Protein 7TKV (pdb70)

Sequence (1232 aa):
PDSNRLAGEPSAYLRQHANNPVHWQPWGRKALDAAKELDRPILLSIGYAACHWCHVAHESFEDDDVAAVNAFFINVKVDREERPDIDQIYAALGAGQQGGWPLTFLRPDGKPFWGGTYIPRGFVDILHAVNNLWHRDKDKINHNAEAVFDHHLEGRLAAQSQPLQNEISRFDDLANRIGSLIDPQRGGIEGVPKFPNAPFDTLWLSWLYRHNETHRDNFLLSLKTLQGGIYDHLGGGLCRYSTDAEWLVPHFEKLYDNAQFIRHANYAFAETGDDLFRIRIEETVDWLIREQLPDGCFASSLDADSEGEEGKFYVWTEDEIDAVLGTDAEVFKTFYAVTPGGNWEGKNILNRLHAAAETPTPPPLVEAARRKLLAHRETRIRPGRDDKALTDWNGLAIRALAEAGRSFARTDWLEHAVQAYQSIGSSFQDGRIAHCREGAFLYPALATDYAAINAALALYEATGEFAYIDDARRKFKRALDGSHRDSAGNYRLSALGADDVILHAYGDYDEAIPSATSQIIEALTRLFLATGDSALYEENEKLIEQALGRALAQQYGQIGILNACRFAGEPLSLLIAATDRTDELVSIANRTPDPRRLDKFVLVEPEHPAAWFCKGHHVCCLPPVDTGEALRSLLPDSNRLAGEPSAYLRQHANNPVHWQPWGRKALDAAKELDRPILLSIGYAACHWCHVAHESFEDDDVAAVNAFFINVKVDREERPDIDQIYAALGAGQQGGWPLTFLRPDGKPFWGGTYIPGFVDILHAVNNLWHRDKDKINHNAEAVFDHLEGRLAAQSQPLQNEISRFDDLANRIGSLIDPQRGGIEGVPKFPNAPFDTLWLSWLYRHNETHRDNFLLSLKTLQGGIYDHLGGGLCRYSTDAEWLVPHFEKLYDNAQFIRHANYAFAETGDDLFRIRIEETVDWLIREQLPDGCFASSLDADSEGEEGKFYVWTEDEIDAVLGTDAEVFKTFYAVTPGGNWEGKNILNRLHAAAETPTPPPLVEAARRKLLAHRETRIRPGRDDKALTDDWNGLAIRALAEAGRSFARTDWLEHAVQAYQSIGSSFQDGRIAHCREGAFLYPALATDYAAINAALALYEATGEFAYIDDARKFKRALDGSHRDSAGNYRLSALGADDVILHAYGDYDEAIPSATSQIIEALTRLFLATGDSALYEENEKLIEQALGRALAQQYGQIGILNACRFAGEPLSLLIAATDRTDELVSIANRTPDPRRLDKFVLV

Organism: Brucella abortus (strain 2308) (NCBI:txid359391)

Nearest PDB structures (foldseek):
  7tkv-assembly1_A  TM=1.001E+00  e=0.000E+00  Brucella abortus 2308
  7tkv-assembly1_B  TM=9.944E-01  e=1.250E-90  Brucella abortus 2308
  3ira-assembly1_A  TM=9.462E-01  e=3.460E-11  Methanosarcina mazei Go1
  4v1r-assembly1_A  TM=5.811E-01  e=6.279E-04  Bacteroides thetaiotaomicron VPI-5482
  4mu9-assembly2_B  TM=5.830E-01  e=7.925E-04  Bacteroides thetaiotaomicron VPI-5482

Structure (mmCIF, N/CA/C/O backbone):
data_7TKV
#
_entry.id   7TKV
#
_cell.length_a   94.201
_cell.length_b   94.201
_cell.length_c   327.726
_cell.angle_alpha   90.000
_cell.angle_beta   90.000
_cell.angle_gamma   90.000
#
_symmetry.space_group_name_H-M   'P 43 21 2'
#
loop_
_entity.id
_entity.type
_entity.pdbx_description
1 polymer 'Thioredox_DsbH domain-containing protein'
2 non-polymer GLYCEROL
3 non-polymer 'PHOSPHATE ION'
4 non-polymer 'CHLORIDE ION'
5 water water
#
loop_
_atom_site.group_PDB
_atom_site.id
_atom_site.type_symbol
_atom_site.label_atom_id
_atom_site.label_alt_id
_atom_site.label_comp_id
_atom_site.label_asym_id
_atom_site.label_entity_id
_atom_site.label_seq_id
_atom_site.pdbx_PDB_ins_code
_atom_site.Cartn_x
_atom_site.Cartn_y
_atom_site.Cartn_z
_atom_site.occupancy
_atom_site.B_iso_or_equiv
_atom_site.auth_seq_id
_atom_site.auth_comp_id
_atom_site.auth_asym_id
_atom_site.auth_atom_id
_atom_site.pdbx_PDB_model_num
ATOM 1 N N . PRO A 1 6 ? 64.09381 12.37719 130.82260 1.000 98.71259 3 PRO A N 1
ATOM 2 C CA . PRO A 1 6 ? 63.74226 13.62377 130.13531 1.000 95.06638 3 PRO A CA 1
ATOM 3 C C . PRO A 1 6 ? 64.34403 13.70574 128.73647 1.000 99.39410 3 PRO A C 1
ATOM 4 O O . PRO A 1 6 ? 64.29835 14.76123 128.10392 1.000 97.84669 3 PRO A O 1
ATOM 8 N N . ASP A 1 7 ? 64.90348 12.59222 128.26262 1.000 104.55948 4 ASP A N 1
ATOM 9 C CA . ASP A 1 7 ? 65.54931 12.53923 126.95699 1.000 100.72499 4 ASP A CA 1
ATOM 10 C C . ASP A 1 7 ? 64.91087 11.51636 126.02661 1.000 100.12687 4 ASP A C 1
ATOM 11 O O . ASP A 1 7 ? 65.49469 11.19500 124.98428 1.000 97.05721 4 ASP A O 1
ATOM 16 N N . SER A 1 8 ? 63.73463 10.99478 126.37108 1.000 93.24051 5 SER A N 1
ATOM 17 C CA . SER A 1 8 ? 63.06551 9.98501 125.56466 1.000 87.92069 5 SER A CA 1
ATOM 18 C C . SER A 1 8 ? 61.57262 10.28762 125.52829 1.000 83.05624 5 SER A C 1
ATOM 19 O O . SER A 1 8 ? 61.09651 11.25583 126.12944 1.000 79.03716 5 SER A O 1
ATOM 22 N N . ASN A 1 9 ? 60.83065 9.44910 124.80844 1.000 79.70061 6 ASN A N 1
ATOM 23 C CA . ASN A 1 9 ? 59.38894 9.61171 124.63441 1.000 74.50366 6 ASN A CA 1
ATOM 24 C C . ASN A 1 9 ? 58.69060 8.69149 125.63029 1.000 78.08939 6 ASN A C 1
ATOM 25 O O . ASN A 1 9 ? 58.51903 7.49675 125.37533 1.000 82.32023 6 ASN A O 1
ATOM 30 N N . ARG A 1 10 ? 58.28480 9.25500 126.76822 1.000 78.81305 7 ARG A N 1
ATOM 31 C CA . ARG A 1 10 ? 57.64776 8.50033 127.83778 1.000 79.10598 7 ARG A CA 1
ATOM 32 C C . ARG A 1 10 ? 56.12751 8.48009 127.72060 1.000 77.43660 7 ARG A C 1
ATOM 33 O O . ARG A 1 10 ? 55.44369 8.19724 128.71157 1.000 76.01352 7 ARG A O 1
ATOM 41 N N . LEU A 1 11 ? 55.58324 8.77319 126.53753 1.000 71.77536 8 LEU A N 1
ATOM 42 C CA . LEU A 1 11 ? 54.13584 8.84545 126.37925 1.000 69.11206 8 LEU A CA 1
ATOM 43 C C . LEU A 1 11 ? 53.47737 7.47352 126.33527 1.000 67.99100 8 LEU A C 1
ATOM 44 O O . LEU A 1 11 ? 52.26310 7.37797 126.54483 1.000 65.70575 8 LEU A O 1
ATOM 49 N N . ALA A 1 12 ? 54.24249 6.41804 126.07166 1.000 71.16758 9 ALA A N 1
ATOM 50 C CA . ALA A 1 12 ? 53.68493 5.07588 126.04940 1.000 67.74774 9 ALA A CA 1
ATOM 51 C C . ALA A 1 12 ? 53.22169 4.66256 127.44394 1.000 68.56341 9 ALA A C 1
ATOM 52 O O . ALA A 1 12 ? 53.67071 5.19415 128.46340 1.000 73.15926 9 ALA A O 1
ATOM 54 N N . GLY A 1 13 ? 52.30386 3.69622 127.47693 1.000 62.25566 10 GLY A N 1
ATOM 55 C CA . GLY A 1 13 ? 51.72164 3.23070 128.71615 1.000 63.87557 10 GLY A CA 1
ATOM 56 C C . GLY A 1 13 ? 50.73676 4.17511 129.36885 1.000 68.62932 10 GLY A C 1
ATOM 57 O O . GLY A 1 13 ? 50.13454 3.80349 130.38318 1.000 66.92264 10 GLY A O 1
ATOM 58 N N . GLU A 1 14 ? 50.54184 5.37494 128.82947 1.000 66.96777 11 GLU A N 1
ATOM 59 C CA . GLU A 1 14 ? 49.60227 6.30789 129.43105 1.000 64.33052 11 GLU A CA 1
ATOM 60 C C . GLU A 1 14 ? 48.16962 5.85623 129.14735 1.000 63.11075 11 GLU A C 1
ATOM 61 O O . GLU A 1 14 ? 47.89618 5.30251 128.07888 1.000 61.64446 11 GLU A O 1
ATO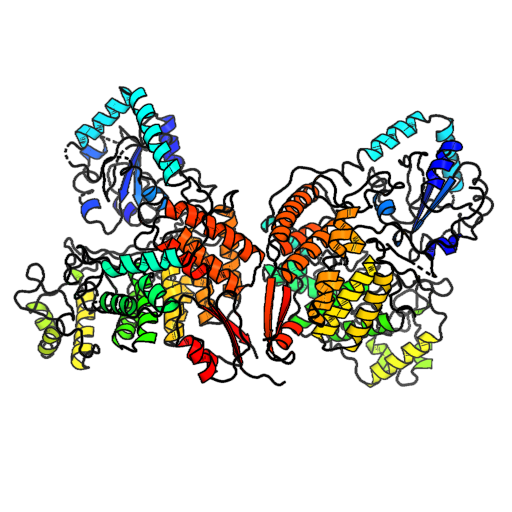M 67 N N . PRO A 1 15 ? 47.23221 6.07064 130.08033 1.000 66.59941 12 PRO A N 1
ATOM 68 C CA . PRO A 1 15 ? 45.86029 5.58718 129.85899 1.000 63.00429 12 PRO A CA 1
ATOM 69 C C . PRO A 1 15 ? 45.11960 6.36617 128.78428 1.000 61.73440 12 PRO A C 1
ATOM 70 O O . PRO A 1 15 ? 44.04611 6.91434 129.04904 1.000 61.83552 12 PRO A O 1
ATOM 74 N N . SER A 1 16 ? 45.66688 6.41527 127.57105 1.000 60.72431 13 SER A N 1
ATOM 75 C CA . SER A 1 16 ? 45.05532 7.18309 126.49570 1.000 59.07604 13 SER A CA 1
ATOM 76 C C . SER A 1 16 ? 45.56279 6.66577 125.15949 1.000 58.64312 13 SER A C 1
ATOM 77 O O . SER A 1 16 ? 46.76093 6.42482 124.99796 1.000 58.99413 13 SER A O 1
ATOM 80 N N . ALA A 1 17 ? 44.64414 6.49979 124.20579 1.000 60.36876 14 ALA A N 1
ATOM 81 C CA . ALA A 1 17 ? 45.05495 6.10248 122.86471 1.000 57.93975 14 ALA A CA 1
ATOM 82 C C . ALA A 1 17 ? 45.66215 7.27075 122.10009 1.000 60.39027 14 ALA A C 1
ATOM 83 O O . ALA A 1 17 ? 46.51796 7.06220 121.23360 1.000 62.56883 14 ALA A O 1
ATOM 85 N N . TYR A 1 18 ? 45.23246 8.49962 122.40084 1.000 62.64945 15 TYR A N 1
ATOM 86 C CA . TYR A 1 18 ? 45.77540 9.66661 121.71297 1.000 59.85216 15 TYR A CA 1
ATOM 87 C C . TYR A 1 18 ? 47.24831 9.87503 122.04659 1.000 60.30704 15 TYR A C 1
ATOM 88 O O . TYR A 1 18 ? 48.03533 10.27661 121.18141 1.000 61.09963 15 TYR A O 1
ATOM 97 N N . LEU A 1 19 ? 47.64079 9.61031 123.29441 1.000 62.88552 16 LEU A N 1
ATOM 98 C CA . LEU A 1 19 ? 49.03652 9.79279 123.67883 1.000 62.81248 16 LEU A CA 1
ATOM 99 C C . LEU A 1 19 ? 49.91803 8.69088 123.10528 1.000 64.98001 16 LEU A C 1
ATOM 100 O O . LEU A 1 19 ? 51.05687 8.94879 122.69764 1.000 64.36623 16 LEU A O 1
ATOM 105 N N . ARG A 1 20 ? 49.40956 7.45730 123.05989 1.000 60.38976 17 ARG A N 1
ATOM 106 C CA . ARG A 1 20 ? 50.19168 6.35507 122.51371 1.000 60.99091 17 ARG A CA 1
ATOM 107 C C . ARG A 1 20 ? 50.41345 6.48974 121.01315 1.000 63.96342 17 ARG A C 1
ATOM 108 O O . ARG A 1 20 ? 51.34335 5.87462 120.48061 1.000 65.09352 17 ARG A O 1
ATOM 116 N N . GLN A 1 21 ? 49.58515 7.27579 120.32053 1.000 65.13026 18 GLN A N 1
ATOM 117 C CA . GLN A 1 21 ? 49.84847 7.57542 118.91852 1.000 67.04330 18 GLN A CA 1
ATOM 118 C C . GLN A 1 21 ? 51.08671 8.44347 118.74285 1.000 67.51680 18 GLN A C 1
ATOM 119 O O . GLN A 1 21 ? 51.61553 8.53039 117.62940 1.000 68.01142 18 GLN A O 1
ATOM 125 N N . HIS A 1 22 ? 51.55341 9.08888 119.81119 1.000 66.28037 19 HIS A N 1
ATOM 126 C CA . HIS A 1 22 ? 52.74413 9.92424 119.77008 1.000 66.53167 19 HIS A CA 1
ATOM 127 C C . HIS A 1 22 ? 53.93503 9.29251 120.47493 1.000 69.45569 19 HIS A C 1
ATOM 128 O O . HIS A 1 22 ? 54.98685 9.93257 120.57751 1.000 71.06100 19 HIS A O 1
ATOM 135 N N . ALA A 1 23 ? 53.79923 8.05808 120.96559 1.000 64.65426 20 ALA A N 1
ATOM 136 C CA . ALA A 1 23 ? 54.89601 7.42262 121.68811 1.000 66.07224 20 ALA A CA 1
ATOM 137 C C . ALA A 1 23 ? 56.09041 7.15643 120.78227 1.000 66.87494 20 ALA A C 1
ATOM 138 O O . ALA A 1 23 ? 57.23454 7.14787 121.25120 1.000 68.90698 20 ALA A O 1
ATOM 140 N N . ASN A 1 24 ? 55.85072 6.93741 119.49099 1.000 65.44827 21 ASN A N 1
ATOM 141 C CA . ASN A 1 24 ? 56.91425 6.67913 118.53165 1.000 67.87223 21 ASN A CA 1
ATOM 142 C C . ASN A 1 24 ? 57.35846 7.93589 117.79428 1.000 67.89605 21 ASN A C 1
ATOM 143 O O . ASN A 1 24 ? 58.11550 7.83756 116.82378 1.000 69.30162 21 ASN A O 1
ATOM 148 N N . ASN A 1 25 ? 56.90540 9.10918 118.22590 1.000 68.57254 22 ASN A N 1
ATOM 149 C CA . ASN A 1 25 ? 57.35328 10.34431 117.60781 1.000 67.68500 22 ASN A CA 1
ATOM 150 C C . ASN A 1 25 ? 58.80502 10.62935 117.98932 1.000 65.70363 22 ASN A C 1
ATOM 151 O O . ASN A 1 25 ? 59.25286 10.26482 119.08010 1.000 66.13161 22 ASN A O 1
ATOM 156 N N . PRO A 1 26 ? 59.56602 11.27793 117.10216 1.000 70.96183 23 PRO A N 1
ATOM 157 C CA . PRO A 1 26 ? 60.93895 11.66767 117.45886 1.000 68.15721 23 PRO A CA 1
ATOM 158 C C . PRO A 1 26 ? 61.00532 12.72306 118.54914 1.000 65.16190 23 PRO A C 1
ATOM 159 O O . PRO A 1 26 ? 62.09241 12.95510 119.09492 1.000 65.63058 23 PRO A O 1
ATOM 163 N N . VAL A 1 27 ? 59.88550 13.36691 118.88105 1.000 73.20764 24 VAL A N 1
ATOM 164 C CA . VAL A 1 27 ? 59.86654 14.32411 119.97757 1.000 70.04680 24 VAL A CA 1
ATOM 165 C C . VAL A 1 27 ? 59.91166 13.57513 121.30099 1.000 69.78966 24 VAL A C 1
ATOM 166 O O . VAL A 1 27 ? 59.22607 12.56039 121.48739 1.000 72.31213 24 VAL A O 1
ATOM 170 N N . HIS A 1 28 ? 60.72781 14.07095 122.23109 1.000 64.22683 25 HIS A N 1
ATOM 171 C CA . HIS A 1 28 ? 60.83931 13.47316 123.56091 1.000 67.20645 25 HIS A CA 1
ATOM 172 C C . HIS A 1 28 ? 59.66756 13.95380 124.41836 1.000 66.78042 25 HIS A C 1
ATOM 173 O O . HIS A 1 28 ? 59.80742 14.75220 125.34737 1.000 66.91685 25 HIS A O 1
ATOM 180 N N . TRP A 1 29 ? 58.48514 13.44624 124.07707 1.000 71.87270 26 TRP A N 1
ATOM 181 C CA . TRP A 1 29 ? 57.26612 13.84545 124.76528 1.000 64.93052 26 TRP A CA 1
ATOM 182 C C . TRP A 1 29 ? 57.29357 13.40667 126.22299 1.000 65.45777 26 TRP A C 1
ATOM 183 O O . TRP A 1 29 ? 57.81817 12.34251 126.56275 1.000 71.04464 26 TRP A O 1
ATOM 194 N N . GLN A 1 30 ? 56.72038 14.23998 127.08557 1.000 56.15336 27 GLN A N 1
ATOM 195 C CA . GLN A 1 30 ? 56.61321 13.96337 128.50373 1.000 55.94322 27 GLN A CA 1
ATOM 196 C C . GLN A 1 30 ? 55.15320 14.03556 128.92628 1.000 52.31978 27 GLN A C 1
ATOM 197 O O . GLN A 1 30 ? 54.46170 15.00295 128.57799 1.000 54.03807 27 GLN A O 1
ATOM 203 N N . PRO A 1 31 ? 54.64265 13.04688 129.65342 1.000 54.43542 28 PRO A N 1
ATOM 204 C CA . PRO A 1 31 ? 53.29286 13.17453 130.20699 1.000 50.13638 28 PRO A CA 1
ATOM 205 C C . PRO A 1 31 ? 53.25826 14.26780 131.26024 1.000 51.97831 28 PRO A C 1
ATOM 206 O O . PRO A 1 31 ? 54.24290 14.51437 131.96096 1.000 57.29758 28 PRO A O 1
ATOM 210 N N . TRP A 1 32 ? 52.11395 14.94026 131.35916 1.000 49.09783 29 TRP A N 1
ATOM 211 C CA . TRP A 1 32 ? 51.99349 16.03048 132.31718 1.000 45.65571 29 TRP A CA 1
ATOM 212 C C . TRP A 1 32 ? 52.10990 15.49697 133.73895 1.000 49.46082 29 TRP A C 1
ATOM 213 O O . TRP A 1 32 ? 51.43042 14.53728 134.11583 1.000 49.46709 29 TRP A O 1
ATOM 224 N N . GLY A 1 33 ? 52.97544 16.12340 134.52397 1.000 53.56813 30 GLY A N 1
ATOM 225 C CA . GLY A 1 33 ? 53.17714 15.69841 135.89285 1.000 58.35672 30 GLY A CA 1
ATOM 226 C C . GLY A 1 33 ? 54.21057 16.57142 136.56552 1.000 66.74918 30 GLY A C 1
ATOM 227 O O . GLY A 1 33 ? 54.69010 17.55305 135.99376 1.000 64.19499 30 GLY A O 1
ATOM 228 N N . ARG A 1 34 ? 54.55085 16.19541 137.79986 1.000 69.92655 31 ARG A N 1
ATOM 229 C CA . ARG A 1 34 ? 55.53129 16.96462 138.55698 1.000 71.33400 31 ARG A CA 1
ATOM 230 C C . ARG A 1 34 ? 56.93310 16.80617 137.98353 1.000 74.26955 31 ARG A C 1
ATOM 231 O O . ARG A 1 34 ? 57.75208 17.72610 138.09235 1.000 75.87303 31 ARG A O 1
ATOM 239 N N . LYS A 1 35 ? 57.22519 15.65571 137.36997 1.000 72.54078 32 LYS A N 1
ATOM 240 C CA . LYS A 1 35 ? 58.56074 15.42118 136.82920 1.000 68.56082 32 LYS A CA 1
ATOM 241 C C . LYS A 1 35 ? 58.86735 16.36896 135.67690 1.000 68.66439 32 LYS A C 1
ATOM 242 O O . LYS A 1 35 ? 60.00533 16.82927 135.52876 1.000 70.78534 32 LYS A O 1
ATOM 248 N N . ALA A 1 36 ? 57.86547 16.67259 134.84881 1.000 64.83600 33 ALA A N 1
ATOM 249 C CA . ALA A 1 36 ? 58.08579 17.58759 133.73354 1.000 65.91277 33 ALA A CA 1
ATOM 250 C C . ALA A 1 36 ? 58.28413 19.01709 134.22182 1.000 67.91573 33 ALA A C 1
ATOM 251 O O . ALA A 1 36 ? 59.11535 19.75494 133.67928 1.000 69.33264 33 ALA A O 1
ATOM 253 N N . LEU A 1 37 ? 57.52982 19.42573 135.24462 1.000 72.50218 34 LEU A N 1
ATOM 254 C CA . LEU A 1 37 ? 57.68916 20.76937 135.79081 1.000 69.07856 34 LEU A CA 1
ATOM 255 C C . LEU A 1 37 ? 59.03946 20.92821 136.47917 1.000 73.05500 34 LEU A C 1
ATOM 256 O O . LEU A 1 37 ? 59.67201 21.98660 136.38237 1.000 75.24767 34 LEU A O 1
ATOM 261 N N . ASP A 1 38 ? 59.49836 19.88615 137.17666 1.000 67.09364 35 ASP A N 1
ATOM 262 C CA . ASP A 1 38 ? 60.79093 19.95944 137.85018 1.000 69.40308 35 ASP A CA 1
ATOM 263 C C . ASP A 1 38 ? 61.93832 19.93180 136.84869 1.000 72.62896 35 ASP A C 1
ATOM 264 O O . ASP A 1 38 ? 62.91634 20.67426 136.99644 1.000 72.24591 35 ASP A O 1
ATOM 269 N N . ALA A 1 39 ? 61.83764 19.08304 135.82255 1.000 71.87021 36 ALA A N 1
ATOM 270 C CA . ALA A 1 39 ? 62.87617 19.03959 134.79924 1.000 70.90891 36 ALA A CA 1
ATOM 271 C C . ALA A 1 39 ? 62.94194 20.34086 134.01191 1.000 69.95552 36 ALA A C 1
ATOM 272 O O . ALA A 1 39 ? 64.01231 20.71104 133.51741 1.000 74.99165 36 ALA A O 1
ATOM 274 N N . ALA A 1 40 ? 61.81652 21.04665 133.88703 1.000 72.10603 37 ALA A N 1
ATOM 275 C CA . ALA A 1 40 ? 61.82859 22.33905 133.21257 1.000 73.42137 37 ALA A CA 1
ATOM 276 C C . ALA A 1 40 ? 62.50964 23.40552 134.05871 1.000 75.18501 37 ALA A C 1
ATOM 277 O O . ALA A 1 40 ? 63.08597 24.35318 133.51285 1.000 77.69205 37 ALA A O 1
ATOM 279 N N . LYS A 1 41 ? 62.45408 23.27193 135.38535 1.000 74.44123 38 LYS A N 1
ATOM 280 C CA . LYS A 1 41 ? 63.10190 24.24367 136.25883 1.000 74.06239 38 LYS A CA 1
ATOM 281 C C . LYS A 1 41 ? 64.61140 24.03864 136.30202 1.000 76.44297 38 LYS A C 1
ATOM 282 O O . LYS A 1 41 ? 65.37239 25.01259 136.31562 1.000 77.97938 38 LYS A O 1
ATOM 288 N N . GLU A 1 42 ? 65.06174 22.78175 136.31918 1.000 76.87102 39 GLU A N 1
ATOM 289 C CA . GLU A 1 42 ? 66.48987 22.49960 136.40385 1.000 76.77928 39 GLU A CA 1
ATOM 290 C C . GLU A 1 42 ? 67.23281 22.85096 135.12244 1.000 77.57333 39 GLU A C 1
ATOM 291 O O . GLU A 1 42 ? 68.45586 23.01918 135.15760 1.000 83.46594 39 GLU A O 1
ATOM 297 N N . LEU A 1 43 ? 66.53259 22.96002 133.99637 1.000 81.26466 40 LEU A N 1
ATOM 298 C CA . LEU A 1 43 ? 67.16803 23.23800 132.71713 1.000 81.60903 40 LEU A CA 1
ATOM 299 C C . LEU A 1 43 ? 66.91703 24.65385 132.22035 1.000 85.53244 40 LEU A C 1
ATOM 300 O O . LEU A 1 43 ? 67.40846 25.00861 131.14321 1.000 88.06040 40 LEU A O 1
ATOM 305 N N . ASP A 1 44 ? 66.17947 25.46926 132.97632 1.000 88.05121 41 ASP A N 1
ATOM 306 C CA . ASP A 1 44 ? 65.85560 26.84197 132.58708 1.000 90.74918 41 ASP A CA 1
ATOM 307 C C . ASP A 1 44 ? 65.26816 26.87560 131.17799 1.000 91.02743 41 ASP A C 1
ATOM 308 O O . ASP A 1 44 ? 65.72778 27.60479 130.29635 1.000 94.76313 41 ASP A O 1
ATOM 313 N N . ARG A 1 45 ? 64.23920 26.05887 130.96757 1.000 85.28895 42 ARG A N 1
ATOM 314 C CA . ARG A 1 45 ? 63.68018 25.87046 129.64259 1.000 85.72575 42 ARG A CA 1
ATOM 315 C C . ARG A 1 45 ? 62.16443 26.00474 129.68100 1.000 81.84795 42 ARG A C 1
ATOM 316 O O . ARG A 1 45 ? 61.51284 25.45924 130.58048 1.000 77.92802 42 ARG A O 1
ATOM 324 N N . PRO A 1 46 ? 61.57678 26.72233 128.72586 1.000 82.77260 43 PRO A N 1
ATOM 325 C CA . PRO A 1 46 ? 60.11503 26.81615 128.67368 1.000 76.99696 43 PRO A CA 1
ATOM 326 C C . PRO A 1 46 ? 59.48867 25.48972 128.27501 1.000 74.88849 43 PRO A C 1
ATOM 327 O O . PRO A 1 46 ? 60.10270 24.66077 127.59860 1.000 76.37373 43 PRO A O 1
ATOM 331 N N . ILE A 1 47 ? 58.24760 25.29613 128.70862 1.000 74.11160 44 ILE A N 1
ATOM 332 C CA . ILE A 1 47 ? 57.50715 24.07051 128.43435 1.000 72.26932 44 ILE A CA 1
ATOM 333 C C . ILE A 1 47 ? 56.70985 24.25421 127.15164 1.000 72.72778 44 ILE A C 1
ATOM 334 O O . ILE A 1 47 ? 56.04046 25.27715 126.96720 1.000 73.39475 44 ILE A O 1
ATOM 339 N N . LEU A 1 48 ? 56.78092 23.26560 126.26243 1.000 71.68309 45 LEU A N 1
ATOM 340 C CA . LEU A 1 48 ? 56.00310 23.26378 125.02401 1.000 69.39790 45 LEU A CA 1
ATOM 341 C C . LEU A 1 48 ? 54.80260 22.34905 125.24227 1.000 67.46074 45 LEU A C 1
ATOM 342 O O . LEU A 1 48 ? 54.87857 21.13422 125.05430 1.000 67.12862 45 LEU A O 1
ATOM 347 N N . LEU A 1 49 ? 53.68407 22.94510 125.64631 1.000 67.66386 46 LEU A N 1
ATOM 348 C CA . LEU A 1 49 ? 52.47282 22.19673 125.95009 1.000 60.06949 46 LEU A CA 1
ATOM 349 C C . LEU A 1 49 ? 51.65756 21.98349 124.68105 1.000 59.23383 46 LEU A C 1
ATOM 350 O O . LEU A 1 49 ? 51.39662 22.93267 123.93505 1.000 65.02413 46 LEU A O 1
ATOM 355 N N . SER A 1 50 ? 51.25736 20.73607 124.44210 1.000 52.88487 47 SER A N 1
ATOM 356 C CA . SER A 1 50 ? 50.44027 20.37241 123.28824 1.000 55.48653 47 SER A CA 1
ATOM 357 C C . SER A 1 50 ? 49.22641 19.60205 123.78936 1.000 54.99771 47 SER A C 1
ATOM 358 O O . SER A 1 50 ? 49.36037 18.47465 124.27573 1.000 57.07607 47 SER A O 1
ATOM 361 N N . ILE A 1 51 ? 48.04679 20.20580 123.67209 1.000 57.67359 48 ILE A N 1
ATOM 362 C CA . ILE A 1 51 ? 46.80198 19.62177 124.15785 1.000 60.27001 48 ILE A CA 1
ATOM 363 C C . ILE A 1 51 ? 45.93530 19.26003 122.96042 1.000 64.84953 48 ILE A C 1
ATOM 364 O O . ILE A 1 51 ? 45.75175 20.07568 122.04865 1.000 69.21112 48 ILE A O 1
ATOM 369 N N . GLY A 1 52 ? 45.40921 18.04085 122.96324 1.000 57.45158 49 GLY A N 1
ATOM 370 C CA . GLY A 1 52 ? 44.53064 17.59136 121.90914 1.000 60.15358 49 GLY A CA 1
ATOM 371 C C . GLY A 1 52 ? 43.73116 16.38644 122.35166 1.000 61.36800 49 GLY A C 1
ATOM 372 O O . GLY A 1 52 ? 43.74765 16.00122 123.52253 1.000 61.57994 49 GLY A O 1
ATOM 373 N N . TYR A 1 53 ? 43.02271 15.79307 121.39322 1.000 62.64148 50 TYR A N 1
ATOM 374 C CA . TYR A 1 53 ? 42.22501 14.60631 121.66369 1.000 64.57748 50 TYR A CA 1
ATOM 375 C C . TYR A 1 53 ? 42.26210 13.69098 120.44805 1.000 65.34001 50 TYR A C 1
ATOM 376 O O . TYR A 1 53 ? 42.65933 14.09376 119.35149 1.000 67.43595 50 TYR A O 1
ATOM 385 N N . ALA A 1 54 ? 41.83868 12.44278 120.66284 1.000 73.41178 51 ALA A N 1
ATOM 386 C CA . ALA A 1 54 ? 42.00821 11.40989 119.64494 1.000 72.97074 51 ALA A CA 1
ATOM 387 C C . ALA A 1 54 ? 41.14131 11.67320 118.41986 1.000 77.05948 51 ALA A C 1
ATOM 388 O O . ALA A 1 54 ? 41.54825 11.37498 117.29129 1.000 82.94757 51 ALA A O 1
ATOM 390 N N . ALA A 1 55 ? 39.94541 12.22600 118.61729 1.000 83.31741 52 ALA A N 1
ATOM 391 C CA . ALA A 1 55 ? 39.01633 12.43224 117.51393 1.000 85.28785 52 ALA A CA 1
ATOM 392 C C . ALA A 1 55 ? 39.30535 13.69162 116.70746 1.000 85.33108 52 ALA A C 1
ATOM 393 O O . ALA A 1 55 ? 38.67625 13.89033 115.66227 1.000 83.70262 52 ALA A O 1
ATOM 395 N N . CYS A 1 56 ? 40.23191 14.53737 117.15271 1.000 77.04047 53 CYS A N 1
ATOM 396 C CA . CYS A 1 56 ? 40.50298 15.78179 116.44549 1.000 80.76063 53 CYS A CA 1
ATOM 397 C C . CYS A 1 56 ? 41.25275 15.50844 115.14832 1.000 88.38574 53 CYS A C 1
ATOM 398 O O . CYS A 1 56 ? 42.26970 14.80771 115.14006 1.000 89.81842 53 CYS A O 1
ATOM 401 N N . HIS A 1 57 ? 40.74639 16.07218 114.04938 1.000 92.12439 54 HIS A N 1
ATOM 402 C CA . HIS A 1 57 ? 41.38995 15.90573 112.75117 1.000 94.13913 54 HIS A CA 1
ATOM 403 C C . HIS A 1 57 ? 42.65096 16.75555 112.63880 1.000 95.09868 54 HIS A C 1
ATOM 404 O O . HIS A 1 57 ? 43.69789 16.26955 112.19657 1.000 95.96513 54 HIS A O 1
ATOM 411 N N . TRP A 1 58 ? 42.57178 18.02728 113.03066 1.000 92.59402 55 TRP A N 1
ATOM 412 C CA . TRP A 1 58 ? 43.72066 18.91488 112.90949 1.000 89.28818 55 TRP A CA 1
ATOM 413 C C . TRP A 1 58 ? 44.76269 18.70010 113.99767 1.000 88.69271 55 TRP A C 1
ATOM 414 O O . TRP A 1 58 ? 45.83009 19.31961 113.93601 1.000 85.06921 55 TRP A O 1
ATOM 425 N N . CYS A 1 59 ? 44.48486 17.85115 114.98931 1.000 85.90517 56 CYS A N 1
ATOM 426 C CA . CYS A 1 59 ? 45.54540 17.42163 115.89323 1.000 85.60225 56 CYS A CA 1
ATOM 427 C C . CYS A 1 59 ? 46.47883 16.43209 115.21239 1.000 89.06263 56 CYS A C 1
ATOM 428 O O . CYS A 1 59 ? 47.67074 16.37749 115.53683 1.000 87.67545 56 CYS A O 1
ATOM 431 N N . HIS A 1 60 ? 45.95653 15.64874 114.26712 1.000 94.40471 57 HIS A N 1
ATOM 432 C CA . HIS A 1 60 ? 46.76954 14.65528 113.57802 1.000 94.48922 57 HIS A CA 1
ATOM 433 C C . HIS A 1 60 ? 47.57826 15.26463 112.44144 1.000 93.63662 57 HIS A C 1
ATOM 434 O O . HIS A 1 60 ? 48.64248 14.73932 112.09654 1.000 96.79833 57 HIS A O 1
ATOM 441 N N . VAL A 1 61 ? 47.10000 16.36057 111.85005 1.000 92.61066 58 VAL A N 1
ATOM 442 C CA . VAL A 1 61 ? 47.83988 16.96980 110.75048 1.000 90.98623 58 VAL A CA 1
ATOM 443 C C . VAL A 1 61 ? 49.05907 17.72782 111.26501 1.000 93.83277 58 VAL A C 1
ATOM 444 O O . VAL A 1 61 ? 50.06387 17.84295 110.55517 1.000 94.64500 58 VAL A O 1
ATOM 456 N N . ALA A 1 63 ? 50.74012 16.73131 113.88131 1.000 88.25558 60 ALA A N 1
ATOM 457 C CA . ALA A 1 63 ? 51.66191 15.64541 114.19064 1.000 88.20778 60 ALA A CA 1
ATOM 458 C C . ALA A 1 63 ? 52.31414 15.10358 112.92682 1.000 88.20920 60 ALA A C 1
ATOM 459 O O . ALA A 1 63 ? 53.49914 14.75405 112.93411 1.000 88.66147 60 ALA A O 1
ATOM 461 N N . HIS A 1 64 ? 51.55845 15.02355 111.83062 1.000 88.27525 61 HIS A N 1
ATOM 462 C CA . HIS A 1 64 ? 52.12813 14.51051 110.59115 1.000 87.70878 61 HIS A CA 1
ATOM 463 C C . HIS A 1 64 ? 53.02608 15.54371 109.92244 1.000 89.84537 61 HIS A C 1
ATOM 464 O O . HIS A 1 64 ? 53.97836 15.17572 109.22565 1.000 90.51868 61 HIS A O 1
ATOM 471 N N . GLU A 1 65 ? 52.75176 16.83425 110.13314 1.000 93.84787 62 GLU A N 1
ATOM 472 C CA . GLU A 1 65 ? 53.58385 17.88074 109.54871 1.000 94.66886 62 GLU A CA 1
ATOM 473 C C . GLU A 1 65 ? 54.82712 18.15271 110.38802 1.000 94.14960 62 GLU A C 1
ATOM 474 O O . GLU A 1 65 ? 55.92552 18.30448 109.84183 1.000 95.67551 62 GLU A O 1
ATOM 480 N N . SER A 1 66 ? 54.67759 18.21362 111.71140 1.000 91.92062 63 SER A N 1
ATOM 481 C CA . SER A 1 66 ? 55.75601 18.64965 112.59192 1.000 90.32575 63 SER A CA 1
ATOM 482 C C . SER A 1 66 ? 56.21304 17.55330 113.54488 1.000 88.91285 63 SER A C 1
ATOM 483 O O . SER A 1 66 ? 57.39299 17.18988 113.53180 1.000 88.16123 63 SER A O 1
ATOM 486 N N . PHE A 1 67 ? 55.31549 17.00884 114.37092 1.000 87.52773 64 PHE A N 1
ATOM 487 C CA . PHE A 1 67 ? 55.73440 16.11290 115.44520 1.000 87.05746 64 PHE A CA 1
ATOM 488 C C . PHE A 1 67 ? 56.39901 14.84195 114.93023 1.000 88.46729 64 PHE A C 1
ATOM 489 O O . PHE A 1 67 ? 57.17332 14.22128 115.66747 1.000 88.86542 64 PHE A O 1
ATOM 497 N N . GLU A 1 68 ? 56.12313 14.44133 113.69079 1.000 86.35165 65 GLU A N 1
ATOM 498 C CA . GLU A 1 68 ? 56.79799 13.30621 113.07756 1.000 83.20334 65 GLU A CA 1
ATOM 499 C C . GLU A 1 68 ? 57.98215 13.72061 112.21537 1.000 85.77649 65 GLU A C 1
ATOM 500 O O . GLU A 1 68 ? 58.65062 12.85202 111.64650 1.000 83.34020 65 GLU A O 1
ATOM 506 N N . ASP A 1 69 ? 58.25512 15.01874 112.10347 1.000 87.00508 66 ASP A N 1
ATOM 507 C CA . ASP A 1 69 ? 59.39722 15.49671 111.33677 1.000 88.69284 66 ASP A CA 1
ATOM 508 C C . ASP A 1 69 ? 60.64353 15.48474 112.21343 1.000 89.45007 66 ASP A C 1
ATOM 509 O O . ASP A 1 69 ? 60.63265 16.01205 113.32968 1.000 89.81263 66 ASP A O 1
ATOM 514 N N . ASP A 1 70 ? 61.72038 14.88202 111.70288 1.000 92.57511 67 ASP A N 1
ATOM 515 C CA . ASP A 1 70 ? 62.95402 14.78966 112.47728 1.000 91.82215 67 ASP A CA 1
ATOM 516 C C . ASP A 1 70 ? 63.67322 16.12952 112.56680 1.000 98.36317 67 ASP A C 1
ATOM 517 O O . ASP A 1 70 ? 64.31411 16.41708 113.58443 1.000 96.51942 67 ASP A O 1
ATOM 522 N N . ASP A 1 71 ? 63.58591 16.95451 111.51945 1.000 108.65476 68 ASP A N 1
ATOM 523 C CA . ASP A 1 71 ? 64.29699 18.22994 111.51944 1.000 110.64605 68 ASP A CA 1
ATOM 524 C C . ASP A 1 71 ? 63.79488 19.14665 112.62793 1.000 109.01462 68 ASP A C 1
ATOM 525 O O . ASP A 1 71 ? 64.59099 19.80282 113.31001 1.000 109.22273 68 ASP A O 1
ATOM 530 N N . VAL A 1 72 ? 62.47790 19.20269 112.82641 1.000 96.64644 69 VAL A N 1
ATOM 531 C CA . VAL A 1 72 ? 61.91295 20.06416 113.85837 1.000 92.70041 69 VAL A CA 1
ATOM 532 C C . VAL A 1 72 ? 61.81878 19.36673 115.21277 1.000 90.79679 69 VAL A C 1
ATOM 533 O O . VAL A 1 72 ? 61.68000 20.04444 116.24105 1.000 89.17755 69 VAL A O 1
ATOM 537 N N . ALA A 1 73 ? 61.89924 18.03475 115.24924 1.000 95.79542 70 ALA A N 1
ATOM 538 C CA . ALA A 1 73 ? 61.94422 17.34683 116.53441 1.000 92.05190 70 ALA A CA 1
ATOM 539 C C . ALA A 1 73 ? 63.26748 17.58645 117.24652 1.000 93.80684 70 ALA A C 1
ATOM 540 O O . ALA A 1 73 ? 63.31768 17.57024 118.48187 1.000 86.47854 70 ALA A O 1
ATOM 542 N N . ALA A 1 74 ? 64.34323 17.81139 116.48843 1.000 103.41615 71 ALA A N 1
ATOM 543 C CA . ALA A 1 74 ? 65.64155 18.06539 117.10207 1.000 99.49633 71 ALA A CA 1
ATOM 544 C C . ALA A 1 74 ? 65.66368 19.41265 117.81231 1.000 99.41854 71 ALA A C 1
ATOM 545 O O . ALA A 1 74 ? 66.27056 19.54589 118.88113 1.000 98.93637 71 ALA A O 1
ATOM 547 N N . VAL A 1 75 ? 65.00608 20.42288 117.23854 1.000 94.22716 72 VAL A N 1
ATOM 548 C CA . VAL A 1 75 ? 64.97642 21.73619 117.87388 1.000 90.76689 72 VAL A CA 1
ATOM 549 C C . VAL A 1 75 ? 63.96850 21.79719 119.01487 1.000 90.88082 72 VAL A C 1
ATOM 550 O O . VAL A 1 75 ? 64.09753 22.65468 119.89751 1.000 90.54991 72 VAL A O 1
ATOM 562 N N . ASN A 1 77 ? 63.51437 19.15732 121.06274 1.000 89.50123 74 ASN A N 1
ATOM 563 C CA . ASN A 1 77 ? 64.24597 18.47189 122.12138 1.000 87.59816 74 ASN A CA 1
ATOM 564 C C . ASN A 1 77 ? 65.44723 19.26516 122.61741 1.000 89.19652 74 ASN A C 1
ATOM 565 O O . ASN A 1 77 ? 65.95618 18.97456 123.70619 1.000 86.64082 74 ASN A O 1
ATOM 570 N N . ALA A 1 78 ? 65.90390 20.25361 121.84845 1.000 99.25672 75 ALA A N 1
ATOM 571 C CA . ALA A 1 78 ? 67.09142 21.03397 122.17528 1.000 102.60765 75 ALA A CA 1
ATOM 572 C C . ALA A 1 78 ? 66.79711 22.19120 123.12514 1.000 103.59627 75 ALA A C 1
ATOM 573 O O . ALA A 1 78 ? 67.47822 22.34483 124.14262 1.000 107.20694 75 ALA A O 1
ATOM 575 N N . PHE A 1 79 ? 65.78742 23.00673 122.81905 1.000 93.46376 76 PHE A N 1
ATOM 576 C CA . PHE A 1 79 ? 65.50637 24.21504 123.58618 1.000 94.76655 76 PHE A CA 1
ATOM 577 C C . PHE A 1 79 ? 64.07516 24.24978 124.10976 1.000 89.76244 76 PHE A C 1
ATOM 578 O O . PHE A 1 79 ? 63.52804 25.32457 124.35546 1.000 92.35156 76 PHE A O 1
ATOM 586 N N . PHE A 1 80 ? 63.46461 23.08177 124.29650 1.000 90.82617 77 PHE A N 1
ATOM 587 C CA . PHE A 1 80 ? 62.16560 22.97998 124.94447 1.000 83.41556 77 PHE A CA 1
ATOM 588 C C . PHE A 1 80 ? 62.08040 21.64632 125.66870 1.000 80.04507 77 PHE A C 1
ATOM 589 O O . PHE A 1 80 ? 62.72934 20.67111 125.28034 1.000 83.46557 77 PHE A O 1
ATOM 597 N N . ILE A 1 81 ? 61.28075 21.61388 126.73054 1.000 73.35388 78 ILE A N 1
ATOM 598 C CA . ILE A 1 81 ? 60.77978 20.36405 127.28646 1.000 73.25509 78 ILE A CA 1
ATOM 599 C C . ILE A 1 81 ? 59.34027 20.21383 126.81295 1.000 70.58268 78 ILE A C 1
ATOM 600 O O . ILE A 1 81 ? 58.54084 21.15488 126.90742 1.000 70.49344 78 ILE A O 1
ATOM 605 N N . ASN A 1 82 ? 59.02441 19.05739 126.24325 1.000 65.96451 79 ASN A N 1
ATOM 606 C CA . ASN A 1 82 ? 57.80461 18.87949 125.46731 1.000 63.67571 79 ASN A CA 1
ATOM 607 C C . ASN A 1 82 ? 56.82154 18.02099 126.24920 1.000 60.24106 79 ASN A C 1
ATOM 608 O O . ASN A 1 82 ? 57.12935 16.87639 126.59856 1.000 60.19865 79 ASN A O 1
ATOM 613 N N . VAL A 1 83 ? 55.64291 18.57591 126.51625 1.000 62.29626 80 VAL A N 1
ATOM 614 C CA . VAL A 1 83 ? 54.59961 17.90648 127.28198 1.000 57.57150 80 VAL A CA 1
ATOM 615 C C . VAL A 1 83 ? 53.34337 17.85885 126.42541 1.000 53.48110 80 VAL A C 1
ATOM 616 O O . VAL A 1 83 ? 52.85385 18.90201 125.97375 1.000 53.27358 80 VAL A O 1
ATOM 620 N N . LYS A 1 84 ? 52.82383 16.65539 126.20284 1.000 53.32531 81 LYS A N 1
ATOM 621 C CA . LYS A 1 84 ? 51.57636 16.45776 125.47804 1.000 53.84895 81 LYS A CA 1
ATOM 622 C C . LYS A 1 84 ? 50.50630 15.97009 126.44501 1.000 54.49367 81 LYS A C 1
ATOM 623 O O . LYS A 1 84 ? 50.75981 15.07852 127.26207 1.000 55.97870 81 LYS A O 1
ATOM 629 N N . VAL A 1 85 ? 49.31726 16.55917 126.35406 1.000 49.79764 82 VAL A N 1
ATOM 630 C CA . VAL A 1 85 ? 48.21273 16.26434 127.25778 1.000 52.20403 82 VAL A CA 1
ATOM 631 C C . VAL A 1 85 ? 47.01622 15.81689 126.43224 1.000 56.02020 82 VAL A C 1
ATOM 632 O O . VAL A 1 85 ? 46.67026 16.45874 125.43334 1.000 54.25698 82 VAL A O 1
ATOM 636 N N . ASP A 1 86 ? 46.39455 14.71412 126.84356 1.000 53.46805 83 ASP A N 1
ATOM 637 C CA . ASP A 1 86 ? 45.12497 14.30241 126.26421 1.000 53.42842 83 ASP A CA 1
ATOM 638 C C . ASP A 1 86 ? 44.00166 15.09664 126.91691 1.000 53.39756 83 ASP A C 1
ATOM 639 O O . ASP A 1 86 ? 43.88451 15.12886 128.14642 1.000 50.55014 83 ASP A O 1
ATOM 644 N N . ARG A 1 87 ? 43.18045 15.74136 126.08669 1.000 56.10894 84 ARG A N 1
ATOM 645 C CA . ARG A 1 87 ? 42.13799 16.62364 126.60042 1.000 54.49121 84 ARG A CA 1
ATOM 646 C C . ARG A 1 87 ? 41.16046 15.86456 127.49000 1.000 53.08867 84 ARG A C 1
ATOM 647 O O . ARG A 1 87 ? 40.80541 16.32612 128.58079 1.000 51.88882 84 ARG A O 1
ATOM 655 N N . GLU A 1 88 ? 40.72079 14.68830 127.04112 1.000 53.74449 85 GLU A N 1
ATOM 656 C CA . GLU A 1 88 ? 39.75325 13.90998 127.80198 1.000 50.49975 85 GLU A CA 1
ATOM 657 C C . GLU A 1 88 ? 40.38487 13.21446 129.00043 1.000 50.44458 85 GLU A C 1
ATOM 658 O O . GLU A 1 88 ? 39.66097 12.78872 129.90625 1.000 50.38958 85 GLU A O 1
ATOM 664 N N . GLU A 1 89 ? 41.71186 13.09398 129.03067 1.000 52.05146 86 GLU A N 1
ATOM 665 C CA . GLU A 1 89 ? 42.39003 12.44825 130.14781 1.000 50.18992 86 GLU A CA 1
ATOM 666 C C . GLU A 1 89 ? 42.68633 13.42164 131.28211 1.000 50.13213 86 GLU A C 1
ATOM 667 O O . GLU A 1 89 ? 42.62409 13.04120 132.45683 1.000 49.14305 86 GLU A O 1
ATOM 673 N N . ARG A 1 90 ? 43.02800 14.66599 130.95151 1.000 52.50605 87 ARG A N 1
ATOM 674 C CA . ARG A 1 90 ? 43.29883 15.71036 131.93915 1.000 50.84369 87 ARG A CA 1
ATOM 675 C C . ARG A 1 90 ? 42.49852 16.95461 131.57463 1.000 49.32382 87 ARG A C 1
ATOM 676 O O . ARG A 1 90 ? 43.06033 17.96998 131.14652 1.000 49.89117 87 ARG A O 1
ATOM 684 N N . PRO A 1 91 ? 41.17262 16.91123 131.73841 1.000 50.14835 88 PRO A N 1
ATOM 685 C CA . PRO A 1 91 ? 40.36026 18.08746 131.39199 1.000 51.72874 88 PRO A CA 1
ATOM 686 C C . PRO A 1 91 ? 40.54307 19.24921 132.35019 1.000 49.56847 88 PRO A C 1
ATOM 687 O O . PRO A 1 91 ? 40.17527 20.37813 132.00225 1.000 51.32099 88 PRO A O 1
ATOM 691 N N . ASP A 1 92 ? 41.09881 19.01419 133.53982 1.000 43.62399 89 ASP A N 1
ATOM 692 C CA . ASP A 1 92 ? 41.42738 20.12083 134.43092 1.000 43.12547 89 ASP A CA 1
ATOM 693 C C . ASP A 1 92 ? 42.54004 20.97857 133.84095 1.000 47.31167 89 ASP A C 1
ATOM 694 O O . ASP A 1 92 ? 42.46191 22.21220 133.85697 1.000 50.29330 89 ASP A O 1
ATOM 699 N N . ILE A 1 93 ? 43.58464 20.33765 133.31015 1.000 47.39081 90 ILE A N 1
ATOM 700 C CA . ILE A 1 93 ? 44.65243 21.07074 132.63639 1.000 46.04157 90 ILE A CA 1
ATOM 701 C C . ILE A 1 93 ? 44.11797 21.75598 131.38569 1.000 47.79053 90 ILE A C 1
ATOM 702 O O . ILE A 1 93 ? 44.55396 22.85717 131.02899 1.000 48.71337 90 ILE A O 1
ATOM 707 N N . ASP A 1 94 ? 43.16022 21.12009 130.70440 1.000 49.03339 91 ASP A N 1
ATOM 708 C CA . ASP A 1 94 ? 42.59910 21.70451 129.49003 1.000 50.81192 91 ASP A CA 1
ATOM 709 C C . ASP A 1 94 ? 41.87756 23.01304 129.78474 1.000 53.74474 91 ASP A C 1
ATOM 710 O O . ASP A 1 94 ? 42.02424 23.99140 129.04297 1.000 56.25644 91 ASP A O 1
ATOM 715 N N . GLN A 1 95 ? 41.09104 23.05139 130.86283 1.000 53.43778 92 GLN A N 1
ATOM 716 C CA . GLN A 1 95 ? 40.37211 24.27527 131.19922 1.000 54.58250 92 GLN A CA 1
ATOM 717 C C . GLN A 1 95 ? 41.31259 25.36310 131.70004 1.000 56.12356 92 GLN A C 1
ATOM 718 O O . GLN A 1 95 ? 41.01214 26.55326 131.55426 1.000 59.13507 92 GLN A O 1
ATOM 724 N N . ILE A 1 96 ? 42.44613 24.98037 132.29064 1.000 60.75702 93 ILE A N 1
ATOM 725 C CA . ILE A 1 96 ? 43.40182 25.97039 132.78085 1.000 56.28478 93 ILE A CA 1
ATOM 726 C C . ILE A 1 96 ? 43.99608 26.75493 131.61839 1.000 57.88051 93 ILE A C 1
ATOM 727 O O . ILE A 1 96 ? 44.04494 27.99071 131.63778 1.000 58.23809 93 ILE A O 1
ATOM 732 N N . TYR A 1 97 ? 44.44391 26.04918 130.58291 1.000 55.73289 94 TYR A N 1
ATOM 733 C CA . TYR A 1 97 ? 45.18025 26.66076 129.48715 1.000 56.68527 94 TYR A CA 1
ATOM 734 C C . TYR A 1 97 ? 44.31343 26.97990 128.27680 1.000 63.53092 94 TYR A C 1
ATOM 735 O O . TYR A 1 97 ? 44.84219 27.44191 127.26234 1.000 66.64526 94 TYR A O 1
ATOM 752 N N . ALA A 1 99 ? 41.44738 28.84928 129.00720 1.000 72.60174 96 ALA A N 1
ATOM 753 C CA . ALA A 1 99 ? 41.19735 30.18619 129.52756 1.000 71.20608 96 ALA A CA 1
ATOM 754 C C . ALA A 1 99 ? 42.40703 31.09529 129.36533 1.000 77.15956 96 ALA A C 1
ATOM 755 O O . ALA A 1 99 ? 42.24605 32.31974 129.32845 1.000 80.05847 96 ALA A O 1
ATOM 757 N N . ALA A 1 100 ? 43.61003 30.52392 129.26188 1.000 66.77944 97 ALA A N 1
ATOM 758 C CA . ALA A 1 100 ? 44.79984 31.33868 129.04068 1.000 70.31930 97 ALA A CA 1
ATOM 759 C C . ALA A 1 100 ? 44.74082 32.04065 127.69093 1.000 75.48168 97 ALA A C 1
ATOM 760 O O . ALA A 1 100 ? 45.13129 33.20789 127.57197 1.000 78.71992 97 ALA A O 1
ATOM 762 N N . LEU A 1 101 ? 44.25636 31.34498 126.65915 1.000 73.41943 98 LEU A N 1
ATOM 763 C CA . LEU A 1 101 ? 44.05142 31.99781 125.37115 1.000 79.50637 98 LEU A CA 1
ATOM 764 C C . LEU A 1 101 ? 42.93968 33.03528 125.44309 1.000 85.45563 98 LEU A C 1
ATOM 765 O O . LEU A 1 101 ? 43.00449 34.06057 124.75469 1.000 86.45965 98 LEU A O 1
ATOM 770 N N . GLY A 1 102 ? 41.91457 32.78626 126.26129 1.000 85.49101 99 GLY A N 1
ATOM 771 C CA . GLY A 1 102 ? 40.86867 33.77633 126.44502 1.000 87.98450 99 GLY A CA 1
ATOM 772 C C . GLY A 1 102 ? 41.37545 35.05533 127.07849 1.000 89.31561 99 GLY A C 1
ATOM 773 O O . GLY A 1 102 ? 40.81320 36.13018 126.85323 1.000 96.19780 99 GLY A O 1
ATOM 774 N N . ALA A 1 103 ? 42.44186 34.96184 127.87463 1.000 83.11222 100 ALA A N 1
ATOM 775 C CA . ALA A 1 103 ? 43.06059 36.14765 128.45070 1.000 86.36704 100 ALA A CA 1
ATOM 776 C C . ALA A 1 103 ? 44.04225 36.81526 127.49813 1.000 88.12726 100 ALA A C 1
ATOM 777 O O . ALA A 1 103 ? 44.42769 37.96562 127.73283 1.000 92.42162 100 ALA A O 1
ATOM 787 N N . GLY A 1 105 ? 43.43531 36.93246 124.07648 1.000 88.54879 102 GLY A N 1
ATOM 788 C CA . GLY A 1 105 ? 42.63271 37.43702 122.98361 1.000 90.49621 102 GLY A CA 1
ATOM 789 C C . GLY A 1 105 ? 42.39579 36.44055 121.86958 1.000 92.73361 102 GLY A C 1
ATOM 790 O O . GLY A 1 105 ? 41.50846 36.66518 121.03532 1.000 90.34062 102 GLY A O 1
ATOM 791 N N . GLN A 1 106 ? 43.16244 35.35428 121.82595 1.000 97.29998 103 GLN A N 1
ATOM 792 C CA . GLN A 1 106 ? 42.95942 34.33202 120.81085 1.000 100.08872 103 GLN A CA 1
ATOM 793 C C . GLN A 1 106 ? 41.61663 33.63801 121.01011 1.000 100.72854 103 GLN A C 1
ATOM 794 O O . GLN A 1 106 ? 41.12166 33.50039 122.13223 1.000 98.37356 103 GLN A O 1
ATOM 800 N N . GLN A 1 107 ? 41.02196 33.20502 119.89626 1.000 105.74635 104 GLN A N 1
ATOM 801 C CA . GLN A 1 107 ? 39.73479 32.51971 119.96078 1.000 111.77551 104 GLN A CA 1
ATOM 802 C C . GLN A 1 107 ? 39.85370 31.20120 120.71428 1.000 114.37568 104 GLN A C 1
ATOM 803 O O . GLN A 1 107 ? 39.06852 30.91912 121.62687 1.000 114.59638 104 GLN A O 1
ATOM 809 N N . GLY A 1 108 ? 40.83279 30.38358 120.34920 1.000 118.96849 105 GLY A N 1
ATOM 810 C CA . GLY A 1 108 ? 41.05001 29.10556 120.99129 1.000 116.30875 105 GLY A CA 1
ATOM 811 C C . GLY A 1 108 ? 40.57126 27.94391 120.13839 1.000 114.06611 105 GLY A C 1
ATOM 812 O O . GLY A 1 108 ? 39.85779 28.10008 119.14406 1.000 118.34962 105 GLY A O 1
ATOM 813 N N . GLY A 1 109 ? 40.98013 26.75819 120.55110 1.000 101.44209 106 GLY A N 1
ATOM 814 C CA . GLY A 1 109 ? 40.64738 25.54291 119.83370 1.000 93.18431 106 GLY A CA 1
ATOM 815 C C . GLY A 1 109 ? 41.77196 24.53669 119.93348 1.000 86.41915 106 GLY A C 1
ATOM 816 O O . GLY A 1 109 ? 42.86373 24.82417 120.42032 1.000 86.00716 106 GLY A O 1
ATOM 817 N N . TRP A 1 110 ? 41.48321 23.32974 119.45280 1.000 82.37975 107 TRP A N 1
ATOM 818 C CA . TRP A 1 110 ? 42.45365 22.25581 119.51108 1.000 77.63362 107 TRP A CA 1
ATOM 819 C C . TRP A 1 110 ? 42.85874 21.82680 118.10580 1.000 78.13310 107 TRP A C 1
ATOM 820 O O . TRP A 1 110 ? 42.00822 21.77013 117.21084 1.000 82.55156 107 TRP A O 1
ATOM 831 N N . PRO A 1 111 ? 44.14723 21.51559 117.87335 1.000 80.81455 108 PRO A N 1
ATOM 832 C CA . PRO A 1 111 ? 45.25588 21.42632 118.83738 1.000 76.71850 108 PRO A CA 1
ATOM 833 C C . PRO A 1 111 ? 45.62112 22.74066 119.52606 1.000 77.76902 108 PRO A C 1
ATOM 834 O O . PRO A 1 111 ? 45.50714 23.81078 118.93115 1.000 83.05108 108 PRO A O 1
ATOM 838 N N . LEU A 1 112 ? 46.04501 22.64059 120.78274 1.000 71.94917 109 LEU A N 1
ATOM 839 C CA . LEU A 1 112 ? 46.43212 23.78714 121.59418 1.000 68.14360 109 LEU A CA 1
ATOM 840 C C . LEU A 1 112 ? 47.93145 23.72227 121.84420 1.000 67.31474 109 LEU A C 1
ATOM 841 O O . LEU A 1 112 ? 48.41517 22.78421 122.48646 1.000 63.53030 109 LEU A O 1
ATOM 846 N N . THR A 1 113 ? 48.66056 24.71631 121.34306 1.000 76.57102 110 THR A N 1
ATOM 847 C CA . THR A 1 113 ? 50.11262 24.77856 121.47762 1.000 73.66797 1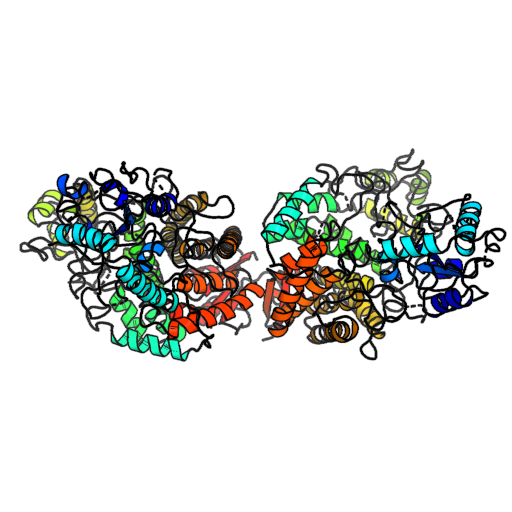10 THR A CA 1
ATOM 848 C C . THR A 1 113 ? 50.46685 26.02340 122.28066 1.000 75.24587 110 THR A C 1
ATOM 849 O O . THR A 1 113 ? 50.32324 27.14702 121.78679 1.000 79.27680 110 THR A O 1
ATOM 861 N N . PHE A 1 115 ? 53.22390 27.89772 125.47742 1.000 75.63711 112 PHE A N 1
ATOM 862 C CA . PHE A 1 115 ? 54.57117 27.94450 126.03140 1.000 76.53330 112 PHE A CA 1
ATOM 863 C C . PHE A 1 115 ? 54.48533 28.34187 127.49740 1.000 74.84672 112 PHE A C 1
ATOM 864 O O . PHE A 1 115 ? 53.97062 29.41655 127.82545 1.000 77.76343 112 PHE A O 1
ATOM 872 N N . LEU A 1 116 ? 54.98699 27.47387 128.37162 1.000 73.44165 113 LEU A N 1
ATOM 873 C CA . LEU A 1 116 ? 54.87993 27.63873 129.81432 1.000 69.70945 113 LEU A CA 1
ATOM 874 C C . LEU A 1 116 ? 56.27042 27.77323 130.41501 1.000 70.56114 113 LEU A C 1
ATOM 875 O O . LEU A 1 116 ? 57.17234 26.99922 130.07823 1.000 74.53910 113 LEU A O 1
ATOM 880 N N . ARG A 1 117 ? 56.44005 28.74751 131.30488 1.000 70.69415 114 ARG A N 1
ATOM 881 C CA . ARG A 1 117 ? 57.66146 28.83202 132.08296 1.000 72.56476 114 ARG A CA 1
ATOM 882 C C . ARG A 1 117 ? 57.64982 27.74612 133.16217 1.000 69.88192 114 ARG A C 1
ATOM 883 O O . ARG A 1 117 ? 56.59277 27.19724 133.48200 1.000 70.16324 114 ARG A O 1
ATOM 891 N N . PRO A 1 118 ? 58.81995 27.40408 133.72269 1.000 67.50507 115 PRO A N 1
ATOM 892 C CA . PRO A 1 118 ? 58.91142 26.20690 134.58284 1.000 68.57948 115 PRO A CA 1
ATOM 893 C C . PRO A 1 118 ? 57.85130 26.08455 135.66955 1.000 65.52220 115 PRO A C 1
ATOM 894 O O . PRO A 1 118 ? 57.48263 24.95655 136.02278 1.000 63.17580 115 PRO A O 1
ATOM 898 N N . ASP A 1 119 ? 57.34599 27.19226 136.21654 1.000 64.89273 116 ASP A N 1
ATOM 899 C CA . ASP A 1 119 ? 56.34565 27.07747 137.27292 1.000 63.35760 116 ASP A CA 1
ATOM 900 C C . ASP A 1 119 ? 54.97959 26.65647 136.74588 1.000 62.38374 116 ASP A C 1
ATOM 901 O O . ASP A 1 119 ? 54.11162 26.29144 137.54727 1.000 61.22646 116 ASP A O 1
ATOM 906 N N . GLY A 1 120 ? 54.76791 26.69851 135.43145 1.000 60.82585 117 GLY A N 1
ATOM 907 C CA . GLY A 1 120 ? 53.52557 26.26099 134.82707 1.000 61.06757 117 GLY A CA 1
ATOM 908 C C . GLY A 1 120 ? 52.63564 27.37167 134.31470 1.000 61.44477 117 GLY A C 1
ATOM 909 O O . GLY A 1 120 ? 51.60731 27.07634 133.69267 1.000 59.82329 117 GLY A O 1
ATOM 910 N N . LYS A 1 121 ? 52.98552 28.62949 134.55003 1.000 68.73963 118 LYS A N 1
ATOM 911 C CA . LYS A 1 121 ? 52.13737 29.72516 134.09148 1.000 66.75898 118 LYS A CA 1
ATOM 912 C C . LYS A 1 121 ? 52.48223 30.08201 132.65094 1.000 66.93639 118 LYS A C 1
ATOM 913 O O . LYS A 1 121 ? 53.66647 30.18981 132.31389 1.000 69.23546 118 LYS A O 1
ATOM 919 N N . PRO A 1 122 ? 51.49235 30.26822 131.78287 1.000 67.46719 119 PRO A N 1
ATOM 920 C CA . PRO A 1 122 ? 51.77332 30.49535 130.36424 1.000 73.72477 119 PRO A CA 1
ATOM 921 C C . PRO A 1 122 ? 52.01214 31.95933 130.03283 1.000 80.66891 119 PRO A C 1
ATOM 922 O O . PRO A 1 122 ? 51.49151 32.87296 130.67510 1.000 81.68678 119 PRO A O 1
ATOM 926 N N . PHE A 1 123 ? 52.82263 32.16805 128.99539 1.000 87.74958 120 PHE A N 1
ATOM 927 C CA . PHE A 1 123 ? 53.15492 33.50747 128.52506 1.000 90.86011 120 PHE A CA 1
ATOM 928 C C . PHE A 1 123 ? 52.92562 33.72202 127.03630 1.000 92.37780 120 PHE A C 1
ATOM 929 O O . PHE A 1 123 ? 52.80998 34.87961 126.61599 1.000 94.56745 120 PHE A O 1
ATOM 937 N N . TRP A 1 124 ? 52.85730 32.66573 126.22897 1.000 94.57186 121 TRP A N 1
ATOM 938 C CA . TRP A 1 124 ? 52.55919 32.79451 124.80865 1.000 94.29733 121 TRP A CA 1
ATOM 939 C C . TRP A 1 124 ? 51.77095 31.56961 124.37553 1.000 92.58874 121 TRP A C 1
ATOM 940 O O . TRP A 1 124 ? 52.15408 30.44081 124.69639 1.000 90.36363 121 TRP A O 1
ATOM 951 N N . GLY A 1 125 ? 50.67779 31.79260 123.65193 1.000 92.55814 122 GLY A N 1
ATOM 952 C CA . GLY A 1 125 ? 49.83572 30.69190 123.23062 1.000 88.97449 122 GLY A CA 1
ATOM 953 C C . GLY A 1 125 ? 49.19346 30.88170 121.87313 1.000 91.75228 122 GLY A C 1
ATOM 954 O O . GLY A 1 125 ? 48.74446 31.98030 121.53337 1.000 94.96764 122 GLY A O 1
ATOM 955 N N . GLY A 1 126 ? 49.14304 29.80775 121.08808 1.000 90.27849 123 GLY A N 1
ATOM 956 C CA . GLY A 1 126 ? 48.49135 29.84629 119.79740 1.000 92.56878 123 GLY A CA 1
ATOM 957 C C . GLY A 1 126 ? 47.70436 28.57330 119.56241 1.000 91.71468 123 GLY A C 1
ATOM 958 O O . GLY A 1 126 ? 47.94660 27.53915 120.18960 1.000 86.68375 123 GLY A O 1
ATOM 959 N N . THR A 1 127 ? 46.74426 28.66920 118.64463 1.000 99.31337 124 THR A N 1
ATOM 960 C CA . THR A 1 127 ? 45.92861 27.51572 118.28830 1.000 96.54230 124 THR A CA 1
ATOM 961 C C . THR A 1 127 ? 46.75553 26.50890 117.49958 1.000 98.00917 124 THR A C 1
ATOM 962 O O . THR A 1 127 ? 47.40857 25.63733 118.08205 1.000 96.30818 124 THR A O 1
ATOM 966 N N . TYR A 1 128 ? 46.74109 26.62750 116.17526 1.000 96.19369 125 TYR A N 1
ATOM 967 C CA . TYR A 1 128 ? 47.48265 25.73812 115.29074 1.000 92.34963 125 TYR A CA 1
ATOM 968 C C . TYR A 1 128 ? 48.48484 26.56201 114.49650 1.000 94.05230 125 TYR A C 1
ATOM 969 O O . TYR A 1 128 ? 48.09689 27.47185 113.75568 1.000 95.39729 125 TYR A O 1
ATOM 978 N N . ILE A 1 129 ? 49.76634 26.24684 114.65592 1.000 93.89198 126 ILE A N 1
ATOM 979 C CA . ILE A 1 129 ? 50.83409 26.94984 113.94954 1.000 93.58576 126 ILE A CA 1
ATOM 980 C C . ILE A 1 129 ? 51.49314 25.98661 112.97005 1.000 91.75916 126 ILE A C 1
ATOM 981 O O . ILE A 1 129 ? 52.41731 25.25384 113.35055 1.000 90.70690 126 ILE A O 1
ATOM 986 N N . PRO A 1 130 ? 51.05339 25.94271 111.71599 1.000 95.98445 127 PRO A N 1
ATOM 987 C CA . PRO A 1 130 ? 51.70901 25.07605 110.73202 1.000 94.81024 127 PRO A CA 1
ATOM 988 C C . PRO A 1 130 ? 53.05079 25.64957 110.30225 1.000 95.54221 127 PRO A C 1
ATOM 989 O O . PRO A 1 130 ? 53.41386 26.78444 110.61724 1.000 95.32506 127 PRO A O 1
ATOM 993 N N . ARG A 1 131 ? 53.79466 24.83333 109.56426 1.000 91.09610 128 ARG A N 1
ATOM 994 C CA . ARG A 1 131 ? 55.09931 25.23776 109.05590 1.000 92.05310 128 ARG A CA 1
ATOM 995 C C . ARG A 1 131 ? 55.09942 25.29332 107.53268 1.000 92.69638 128 ARG A C 1
ATOM 996 O O . ARG A 1 131 ? 54.50555 26.19174 106.93580 1.000 95.71565 128 ARG A O 1
ATOM 1004 N N . GLY A 1 139 ? 55.98235 30.65779 110.57400 1.000 111.78976 136 GLY A N 1
ATOM 1005 C CA . GLY A 1 139 ? 56.06977 29.21097 110.50607 1.000 110.73678 136 GLY A CA 1
ATOM 1006 C C . GLY A 1 139 ? 56.30488 28.56095 111.85499 1.000 108.67666 136 GLY A C 1
ATOM 1007 O O . GLY A 1 139 ? 56.79277 29.20411 112.78458 1.000 107.69023 136 GLY A O 1
ATOM 1008 N N . PHE A 1 140 ? 55.95144 27.27697 111.95931 1.000 100.34583 137 PHE A N 1
ATOM 1009 C CA . PHE A 1 140 ? 56.15346 26.55179 113.20982 1.000 96.20269 137 PHE A CA 1
ATOM 1010 C C . PHE A 1 140 ? 57.62931 26.49312 113.58044 1.000 94.54379 137 PHE A C 1
ATOM 1011 O O . PHE A 1 140 ? 57.98878 26.63116 114.75537 1.000 93.75162 137 PHE A O 1
ATOM 1019 N N . VAL A 1 141 ? 58.50055 26.29073 112.59021 1.000 98.64625 138 VAL A N 1
ATOM 1020 C CA . VAL A 1 141 ? 59.93267 26.27163 112.86348 1.000 97.15331 138 VAL A CA 1
ATOM 1021 C C . VAL A 1 141 ? 60.42875 27.66763 113.21714 1.000 103.12200 138 VAL A C 1
ATOM 1022 O O . VAL A 1 141 ? 61.40450 27.81829 113.96291 1.000 103.03954 138 VAL A O 1
ATOM 1026 N N . ASP A 1 142 ? 59.76879 28.70734 112.70219 1.000 108.94258 139 ASP A N 1
ATOM 1027 C CA . ASP A 1 142 ? 60.17183 30.07452 113.01217 1.000 109.77575 139 ASP A CA 1
ATOM 1028 C C . ASP A 1 142 ? 59.65810 30.51665 114.37678 1.000 109.16835 139 ASP A C 1
ATOM 1029 O O . ASP A 1 142 ? 60.38641 31.16877 115.13353 1.000 109.60919 139 ASP A O 1
ATOM 1034 N N . ILE A 1 143 ? 58.41002 30.17325 114.70855 1.000 102.99401 140 ILE A N 1
ATOM 1035 C CA . ILE A 1 143 ? 57.84636 30.57938 115.99027 1.000 101.31255 140 ILE A CA 1
ATOM 1036 C C . ILE A 1 143 ? 58.53054 29.86708 117.14979 1.000 99.76439 140 ILE A C 1
ATOM 1037 O O . ILE A 1 143 ? 58.48865 30.35609 118.28460 1.000 98.14049 140 ILE A O 1
ATOM 1042 N N . LEU A 1 144 ? 59.17043 28.72348 116.89453 1.000 101.72498 141 LEU A N 1
ATOM 1043 C CA . LEU A 1 144 ? 59.95607 28.06834 117.93473 1.000 97.60612 141 LEU A CA 1
ATOM 1044 C C . LEU A 1 144 ? 61.20936 28.87206 118.25499 1.000 102.46526 141 LEU A C 1
ATOM 1045 O O . LEU A 1 144 ? 61.54602 29.07625 119.42697 1.000 103.05224 141 LEU A O 1
ATOM 1050 N N . HIS A 1 145 ? 61.91439 29.33786 117.22087 1.000 105.18122 142 HIS A N 1
ATOM 1051 C CA . HIS A 1 145 ? 63.09084 30.17079 117.44603 1.000 107.06924 142 HIS A CA 1
ATOM 1052 C C . HIS A 1 145 ? 62.70299 31.53254 118.00748 1.000 108.11977 142 HIS A C 1
ATOM 1053 O O . HIS A 1 145 ? 63.43792 32.10595 118.81966 1.000 109.81229 142 HIS A O 1
ATOM 1060 N N . ALA A 1 146 ? 61.55164 32.06476 117.58735 1.000 103.87335 143 ALA A N 1
ATOM 1061 C CA . ALA A 1 146 ? 61.11351 33.36765 118.07934 1.000 105.11950 143 ALA A CA 1
ATOM 1062 C C . ALA A 1 146 ? 60.87638 33.33823 119.58519 1.000 104.93645 143 ALA A C 1
ATOM 1063 O O . ALA A 1 146 ? 61.29567 34.25271 120.30535 1.000 105.54341 143 ALA A O 1
ATOM 1065 N N . VAL A 1 147 ? 60.20726 32.29318 120.08082 1.000 103.74810 144 VAL A N 1
ATOM 1066 C CA . VAL A 1 147 ? 60.03168 32.14587 121.52179 1.000 101.63303 144 VAL A CA 1
ATOM 1067 C C . VAL A 1 147 ? 61.35274 31.78077 122.18479 1.000 103.34869 144 VAL A C 1
ATOM 1068 O O . VAL A 1 147 ? 61.62587 32.20551 123.31415 1.000 103.71208 144 VAL A O 1
ATOM 1072 N N . ASN A 1 148 ? 62.19830 31.00503 121.49865 1.000 101.57017 145 ASN A N 1
ATOM 1073 C CA . ASN A 1 148 ? 63.48983 30.62794 122.06721 1.000 102.62010 145 ASN A CA 1
ATOM 1074 C C . ASN A 1 148 ? 64.38340 31.84273 122.28128 1.000 107.56507 145 ASN A C 1
ATOM 1075 O O . ASN A 1 148 ? 65.26803 31.81782 123.14461 1.000 108.56088 145 ASN A O 1
ATOM 1080 N N . ASN A 1 149 ? 64.16983 32.91256 121.51065 1.000 106.54627 146 ASN A N 1
ATOM 1081 C CA . ASN A 1 149 ? 64.95014 34.13021 121.70709 1.000 110.81410 146 ASN A CA 1
ATOM 1082 C C . ASN A 1 149 ? 64.53923 34.85043 122.98561 1.000 110.97811 146 ASN A C 1
ATOM 1083 O O . ASN A 1 149 ? 65.38816 35.40696 123.69143 1.000 113.32259 146 ASN A O 1
ATOM 1088 N N . LEU A 1 150 ? 63.24230 34.84271 123.30396 1.000 109.57595 147 LEU A N 1
ATOM 1089 C CA . LEU A 1 150 ? 62.74775 35.62336 124.43357 1.000 109.59353 147 LEU A CA 1
ATOM 1090 C C . LEU A 1 150 ? 63.19514 35.05153 125.77248 1.000 108.69089 147 LEU A C 1
ATOM 1091 O O . LEU A 1 150 ? 63.35423 35.80483 126.73975 1.000 112.04070 147 LEU A O 1
ATOM 1096 N N . TRP A 1 151 ? 63.39853 33.73493 125.85665 1.000 105.32974 148 TRP A N 1
ATOM 1097 C CA . TRP A 1 151 ? 63.74479 33.13665 127.14161 1.000 102.74462 148 TRP A CA 1
ATOM 1098 C C . TRP A 1 151 ? 65.15852 33.50309 127.57514 1.000 108.96934 148 TRP A C 1
ATOM 1099 O O . TRP A 1 151 ? 65.43758 33.56824 128.77791 1.000 108.14006 148 TRP A O 1
ATOM 1110 N N . HIS A 1 152 ? 66.05796 33.74838 126.62202 1.000 109.23653 149 HIS A N 1
ATOM 1111 C CA . HIS A 1 152 ? 67.42739 34.12646 126.94158 1.000 112.48796 149 HIS A CA 1
ATOM 1112 C C . HIS A 1 152 ? 67.67720 35.62442 126.83721 1.000 118.81127 149 HIS A C 1
ATOM 1113 O O . HIS A 1 152 ? 68.65830 36.11307 127.40845 1.000 116.68618 149 HIS A O 1
ATOM 1120 N N . ARG A 1 153 ? 66.82065 36.35943 126.12855 1.000 125.71470 150 ARG A N 1
ATOM 1121 C CA . ARG A 1 153 ? 66.99863 37.79691 125.96465 1.000 127.47236 150 ARG A CA 1
ATOM 1122 C C . ARG A 1 153 ? 66.35506 38.56812 127.10932 1.000 127.29157 150 ARG A C 1
ATOM 1123 O O . ARG A 1 153 ? 67.05060 39.03575 128.01663 1.000 128.85904 150 ARG A O 1
ATOM 1131 N N . ASP A 1 154 ? 65.03196 38.70706 127.07753 1.000 119.74960 151 ASP A N 1
ATOM 1132 C CA . ASP A 1 154 ? 64.29085 39.49133 128.06351 1.000 118.23193 151 ASP A CA 1
ATOM 1133 C C . ASP A 1 154 ? 63.27895 38.57489 128.74649 1.000 113.44632 151 ASP A C 1
ATOM 1134 O O . ASP A 1 154 ? 62.14304 38.43134 128.28754 1.000 107.71108 151 ASP A O 1
ATOM 1139 N N . LYS A 1 155 ? 63.70019 37.95645 129.85256 1.000 110.92131 152 LYS A N 1
ATOM 1140 C CA . LYS A 1 155 ? 62.78539 37.13444 130.63716 1.000 107.44542 152 LYS A CA 1
ATOM 1141 C C . LYS A 1 155 ? 61.75103 37.98710 131.36299 1.000 105.04927 152 LYS A C 1
ATOM 1142 O O . LYS A 1 155 ? 60.64519 37.51128 131.64694 1.000 102.35300 152 LYS A O 1
ATOM 1148 N N . ASP A 1 156 ? 62.08130 39.24976 131.64975 1.000 108.08011 153 ASP A N 1
ATOM 1149 C CA . ASP A 1 156 ? 61.16742 40.10716 132.39997 1.000 104.86977 153 ASP A CA 1
ATOM 1150 C C . ASP A 1 156 ? 59.87211 40.35118 131.63458 1.000 102.91587 153 ASP A C 1
ATOM 1151 O O . ASP A 1 156 ? 58.79737 40.45113 132.23813 1.000 102.73427 153 ASP A O 1
ATOM 1156 N N . LYS A 1 157 ? 59.95259 40.45867 130.30530 1.000 104.15503 154 LYS A N 1
ATOM 1157 C CA . LYS A 1 157 ? 58.73901 40.58908 129.50467 1.000 104.47546 154 LYS A CA 1
ATOM 1158 C C . LYS A 1 157 ? 57.85348 39.35789 129.64343 1.000 104.84470 154 LYS A C 1
ATOM 1159 O O . LYS A 1 157 ? 56.62141 39.46782 129.62155 1.000 101.74935 154 LYS A O 1
ATOM 1165 N N . ILE A 1 158 ? 58.46215 38.18198 129.79872 1.000 103.47802 155 ILE A N 1
ATOM 1166 C CA . ILE A 1 158 ? 57.69092 36.96358 130.01920 1.000 98.55278 155 ILE A CA 1
ATOM 1167 C C . ILE A 1 158 ? 57.09924 36.95655 131.42296 1.000 96.12807 155 ILE A C 1
ATOM 1168 O O . ILE A 1 158 ? 55.89893 36.72479 131.60661 1.000 96.02232 155 ILE A O 1
ATOM 1173 N N . ASN A 1 159 ? 57.93121 37.22346 132.43406 1.000 99.80993 156 ASN A N 1
ATOM 1174 C CA . ASN A 1 159 ? 57.46722 37.19494 133.81737 1.000 95.05146 156 ASN A CA 1
ATOM 1175 C C . ASN A 1 159 ? 56.40530 38.24947 134.09912 1.000 97.14402 156 ASN A C 1
ATOM 1176 O O . ASN A 1 159 ? 55.68983 38.13894 135.10068 1.000 95.26583 156 ASN A O 1
ATOM 1181 N N . HIS A 1 160 ? 56.28478 39.26662 133.24499 1.000 93.98846 157 HIS A N 1
ATOM 1182 C CA . HIS A 1 160 ? 55.24351 40.27027 133.43220 1.000 97.64113 157 HIS A CA 1
ATOM 1183 C C . HIS A 1 160 ? 53.89806 39.77157 132.91794 1.000 96.96787 157 HIS A C 1
ATOM 1184 O O . HIS A 1 160 ? 52.90260 39.77974 133.65050 1.000 97.41743 157 HIS A O 1
ATOM 1191 N N . ASN A 1 161 ? 53.85125 39.33080 131.65932 1.000 96.63257 158 ASN A N 1
ATOM 1192 C CA . ASN A 1 161 ? 52.59945 38.88070 131.06487 1.000 96.39579 158 ASN A CA 1
ATOM 1193 C C . ASN A 1 161 ? 52.18121 37.49583 131.53943 1.000 94.42423 158 ASN A C 1
ATOM 1194 O O . ASN A 1 161 ? 50.99055 37.17118 131.47615 1.000 90.27035 158 ASN A O 1
ATOM 1199 N N . ALA A 1 162 ? 53.12317 36.67230 132.00605 1.000 95.89899 159 ALA A N 1
ATOM 1200 C CA . ALA A 1 162 ? 52.74418 35.38219 132.57352 1.000 94.60020 159 ALA A CA 1
ATOM 1201 C C . ALA A 1 162 ? 51.95814 35.56282 133.86540 1.000 92.05880 159 ALA A C 1
ATOM 1202 O O . ALA A 1 162 ? 50.98858 34.83700 134.11593 1.000 86.90765 159 ALA A O 1
ATOM 1204 N N . GLU A 1 163 ? 52.36006 36.52620 134.69856 1.000 89.56970 160 GLU A N 1
ATOM 1205 C CA . GLU A 1 163 ? 51.59250 36.81904 135.90352 1.000 85.89375 160 GLU A CA 1
ATOM 1206 C C . GLU A 1 163 ? 50.30845 37.56834 135.57696 1.000 81.87696 160 GLU A C 1
ATOM 1207 O O . GLU A 1 163 ? 49.31068 37.42822 136.29345 1.000 82.83089 160 GLU A O 1
ATOM 1213 N N . ALA A 1 164 ? 50.31345 38.36551 134.50614 1.000 84.88579 161 ALA A N 1
ATOM 1214 C CA . ALA A 1 164 ? 49.09561 39.05130 134.09132 1.000 83.77114 161 ALA A CA 1
ATOM 1215 C C . ALA A 1 164 ? 48.05168 38.07085 133.57394 1.000 78.92716 161 ALA A C 1
ATOM 1216 O O . ALA A 1 164 ? 46.84999 38.28373 133.77266 1.000 75.20956 161 ALA A O 1
ATOM 1218 N N . VAL A 1 165 ? 48.48715 36.99659 132.91276 1.000 85.64894 162 VAL A N 1
ATOM 1219 C CA . VAL A 1 165 ? 47.55070 35.97251 132.46236 1.000 78.64872 162 VAL A CA 1
ATOM 1220 C C . VAL A 1 165 ? 46.99219 35.20152 133.65208 1.000 80.29848 162 VAL A C 1
ATOM 1221 O O . VAL A 1 165 ? 45.79050 34.91469 133.71391 1.000 78.94681 162 VAL A O 1
ATOM 1225 N N . PHE A 1 166 ? 47.84798 34.87228 134.62419 1.000 76.65933 163 PHE A N 1
ATOM 1226 C CA . PHE A 1 166 ? 47.40964 34.06025 135.75589 1.000 77.14274 163 PHE A CA 1
ATOM 1227 C C . PHE A 1 166 ? 46.37565 34.79032 136.60455 1.000 79.59985 163 PHE A C 1
ATOM 1228 O O . PHE A 1 166 ? 45.41010 34.17688 137.07422 1.000 77.89691 163 PHE A O 1
ATOM 1236 N N . ASP A 1 167 ? 46.56325 36.09522 136.82310 1.000 85.95092 164 ASP A N 1
ATOM 1237 C CA . ASP A 1 167 ? 45.59646 36.85280 137.61307 1.000 84.55921 164 ASP A CA 1
ATOM 1238 C C . ASP A 1 167 ? 44.22237 36.85392 136.95641 1.000 85.32900 164 ASP A C 1
ATOM 1239 O O . ASP A 1 167 ? 43.19830 36.84374 137.64969 1.000 89.46560 164 ASP A O 1
ATOM 1244 N N A HIS A 1 168 ? 44.17495 36.85736 135.62264 0.548 82.19889 165 HIS A N 1
ATOM 1245 N N B HIS A 1 168 ? 44.18114 36.87860 135.62235 0.452 82.28557 165 HIS A N 1
ATOM 1246 C CA A HIS A 1 168 ? 42.89080 36.78475 134.93635 0.548 79.61646 165 HIS A CA 1
ATOM 1247 C CA B HIS A 1 168 ? 42.90711 36.77720 134.92030 0.452 79.61313 165 HIS A CA 1
ATOM 1248 C C A HIS A 1 168 ? 42.30516 35.38004 134.99281 0.548 82.46724 165 HIS A C 1
ATOM 1249 C C B HIS A 1 168 ? 42.30899 35.38605 135.07279 0.452 82.53632 165 HIS A C 1
ATOM 1250 O O A HIS A 1 168 ? 41.07973 35.22020 134.95780 0.548 89.18529 165 HIS A O 1
ATOM 1251 O O B HIS A 1 168 ? 41.08623 35.23782 135.18284 0.452 77.23580 165 HIS A O 1
ATOM 1264 N N . LEU A 1 169 ? 43.15639 34.35516 135.08205 1.000 79.34977 166 LEU A N 1
ATOM 1265 C CA . LEU A 1 169 ? 42.65944 32.98664 135.17936 1.000 74.95807 166 LEU A CA 1
ATOM 1266 C C . LEU A 1 169 ? 42.05832 32.71650 136.55209 1.000 78.99907 166 LEU A C 1
ATOM 1267 O O . LEU A 1 169 ? 40.97227 32.13625 136.65900 1.000 77.21231 166 LEU A O 1
ATOM 1272 N N . GLU A 1 170 ? 42.75261 33.12518 137.61867 1.000 80.01523 167 GLU A N 1
ATOM 1273 C CA . GLU A 1 170 ? 42.22315 32.91254 138.96023 1.000 79.58814 167 GLU A CA 1
ATOM 1274 C C . GLU A 1 170 ? 41.00923 33.78750 139.24397 1.000 85.95324 167 GLU A C 1
ATOM 1275 O O . GLU A 1 170 ? 40.19242 33.43497 140.10088 1.000 82.14934 167 GLU A O 1
ATOM 1281 N N . GLY A 1 171 ? 40.86916 34.91087 138.54762 1.000 109.71211 168 GLY A N 1
ATOM 1282 C CA . GLY A 1 171 ? 39.70062 35.75109 138.69387 1.000 110.40667 168 GLY A CA 1
ATOM 1283 C C . GLY A 1 171 ? 38.47830 35.28726 137.94083 1.000 110.28698 168 GLY A C 1
ATOM 1284 O O . GLY A 1 171 ? 37.41754 35.90849 138.05330 1.000 113.42171 168 GLY A O 1
ATOM 1285 N N . ARG A 1 172 ? 38.59252 34.20051 137.17641 1.000 80.94716 169 ARG A N 1
ATOM 1286 C CA . ARG A 1 172 ? 37.48433 33.70917 136.36712 1.000 74.94391 169 ARG A CA 1
ATOM 1287 C C . ARG A 1 172 ? 37.25524 32.21741 136.58753 1.000 72.96140 169 ARG A C 1
ATOM 1288 O O . ARG A 1 172 ? 36.11651 31.74347 136.51272 1.000 70.00984 169 ARG A O 1
ATOM 1296 N N . LEU A 1 173 ? 38.32338 31.47033 136.86745 1.000 74.59420 170 LEU A N 1
ATOM 1297 C CA . LEU A 1 173 ? 38.21379 30.03387 137.09424 1.000 68.00645 170 LEU A CA 1
ATOM 1298 C C . LEU A 1 173 ? 38.13717 29.65308 138.56597 1.000 64.53584 170 LEU A C 1
ATOM 1299 O O . LEU A 1 173 ? 37.57163 28.60369 138.89073 1.000 56.66666 170 LEU A O 1
ATOM 1304 N N . ALA A 1 174 ? 38.68750 30.47248 139.46427 1.000 65.87768 171 ALA A N 1
ATOM 1305 C CA . ALA A 1 174 ? 38.72019 30.12933 140.88219 1.000 64.52506 171 ALA A CA 1
ATOM 1306 C C . ALA A 1 174 ? 38.56331 31.38157 141.74064 1.000 68.26838 171 ALA A C 1
ATOM 1307 O O . ALA A 1 174 ? 39.23832 31.54285 142.76293 1.000 67.78479 171 ALA A O 1
ATOM 1309 N N . ALA A 1 175 ? 37.67306 32.28031 141.33403 1.000 68.86965 172 ALA A N 1
ATOM 1310 C CA . ALA A 1 175 ? 37.32195 33.45690 142.11800 1.000 74.16137 172 ALA A CA 1
ATOM 1311 C C . ALA A 1 175 ? 35.93594 33.25689 142.71038 1.000 68.48408 172 ALA A C 1
ATOM 1312 O O . ALA A 1 175 ? 34.99590 32.90549 141.98956 1.000 63.68532 172 ALA A O 1
ATOM 1314 N N . GLN A 1 176 ? 35.80929 33.48830 144.01469 1.000 68.93166 173 GLN A N 1
ATOM 1315 C CA . GLN A 1 176 ? 34.56446 33.25222 144.73708 1.000 69.94448 173 GLN A CA 1
ATOM 1316 C C . GLN A 1 176 ? 34.06087 34.57380 145.29797 1.000 69.92558 173 GLN A C 1
ATOM 1317 O O . GLN A 1 176 ? 34.66617 35.13471 146.21810 1.000 70.54483 173 GLN A O 1
ATOM 1323 N N . SER A 1 177 ? 32.95745 35.06521 144.74361 1.000 71.40531 174 SER A N 1
ATOM 1324 C CA . SER A 1 177 ? 32.27881 36.23249 145.27499 1.000 67.89624 174 SER A CA 1
ATOM 1325 C C . SER A 1 177 ? 31.32662 35.80337 146.38893 1.000 68.91212 174 SER A C 1
ATOM 1326 O O . SER A 1 177 ? 31.27502 34.63558 146.78145 1.000 72.67176 174 SER A O 1
ATOM 1329 N N . GLN A 1 178 ? 30.56216 36.75812 146.90813 1.000 69.33183 175 GLN A N 1
ATOM 1330 C CA . GLN A 1 178 ? 29.63443 36.45158 147.98139 1.000 67.01811 175 GLN A CA 1
ATOM 1331 C C . GLN A 1 178 ? 28.42781 35.68390 147.44080 1.000 64.84501 175 GLN A C 1
ATOM 1332 O O . GLN A 1 178 ? 28.06950 35.82066 146.26765 1.000 60.35318 175 GLN A O 1
ATOM 1338 N N . PRO A 1 179 ? 27.79264 34.85966 148.27575 1.000 59.24066 176 PRO A N 1
ATOM 1339 C CA . PRO A 1 179 ? 26.67305 34.04018 147.79871 1.000 55.77152 176 PRO A CA 1
ATOM 1340 C C . PRO A 1 179 ? 25.50229 34.88736 147.32051 1.000 56.57855 176 PRO A C 1
ATOM 1341 O O . PRO A 1 179 ? 25.40173 36.08505 147.59625 1.000 60.99755 176 PRO A O 1
ATOM 1345 N N . LEU A 1 180 ? 24.60338 34.23659 146.58647 1.000 60.04066 177 LEU A N 1
ATOM 1346 C CA . LEU A 1 180 ? 23.43833 34.89382 146.01506 1.000 60.24547 177 LEU A CA 1
ATOM 1347 C C . LEU A 1 180 ? 22.22548 33.98904 146.16815 1.000 61.89334 177 LEU A C 1
ATOM 1348 O O . LEU A 1 180 ? 22.33479 32.76696 146.04312 1.000 58.84052 177 LEU A O 1
ATOM 1353 N N . GLN A 1 181 ? 21.07104 34.59598 146.42714 1.000 69.48941 178 GLN A N 1
ATOM 1354 C CA . GLN A 1 181 ? 19.85954 33.83093 146.68289 1.000 69.90177 178 GLN A CA 1
ATOM 1355 C C . GLN A 1 181 ? 19.38916 33.11464 145.42023 1.000 70.04382 178 GLN A C 1
ATOM 1356 O O . GLN A 1 181 ? 19.54796 33.60764 144.30022 1.000 70.14120 178 GLN A O 1
ATOM 1362 N N . ASN A 1 182 ? 18.80356 31.93429 145.61403 1.000 67.65154 179 ASN A N 1
ATOM 1363 C CA . ASN A 1 182 ? 18.30510 31.13096 144.50416 1.000 63.31442 179 ASN A CA 1
ATOM 1364 C C . ASN A 1 182 ? 16.97297 31.69514 144.02570 1.000 65.35717 179 ASN A C 1
ATOM 1365 O O . ASN A 1 182 ? 16.00526 31.75122 144.79148 1.000 69.60450 179 ASN A O 1
ATOM 1370 N N . GLU A 1 183 ? 16.92233 32.10946 142.76257 1.000 64.57943 180 GLU A N 1
ATOM 1371 C CA . GLU A 1 183 ? 15.74276 32.73499 142.18373 1.000 64.30983 180 GLU A CA 1
ATOM 1372 C C . GLU A 1 183 ? 15.26786 31.94081 140.97620 1.000 60.84399 180 GLU A C 1
ATOM 1373 O O . GLU A 1 183 ? 16.07860 31.43020 140.19643 1.000 64.07653 180 GLU A O 1
ATOM 1379 N N . ILE A 1 184 ? 13.94600 31.83883 140.83318 1.000 55.46117 181 ILE A N 1
ATOM 1380 C CA . ILE A 1 184 ? 13.36646 31.17438 139.67165 1.000 53.07793 181 ILE A CA 1
ATOM 1381 C C . ILE A 1 184 ? 13.26401 32.13638 138.49251 1.000 53.29487 181 ILE A C 1
ATOM 1382 O O . ILE A 1 184 ? 13.36774 31.71682 137.33298 1.000 50.97356 181 ILE A O 1
ATOM 1387 N N . SER A 1 185 ? 13.08588 33.43290 138.76412 1.000 51.93423 182 SER A N 1
ATOM 1388 C CA . SER A 1 185 ? 12.90327 34.40580 137.69113 1.000 49.62978 182 SER A CA 1
ATOM 1389 C C . SER A 1 185 ? 14.11990 34.48341 136.77702 1.000 51.26427 182 SER A C 1
ATOM 1390 O O . SER A 1 185 ? 13.97476 34.71113 135.57069 1.000 50.48454 182 SER A O 1
ATOM 1393 N N . ARG A 1 186 ? 15.32124 34.29569 137.32162 1.000 49.90312 183 ARG A N 1
ATOM 1394 C CA . ARG A 1 186 ? 16.52476 34.33124 136.50072 1.000 49.41892 183 ARG A CA 1
ATOM 1395 C C . ARG A 1 186 ? 16.70923 33.07400 135.66082 1.000 50.29036 183 ARG A C 1
ATOM 1396 O O . ARG A 1 186 ? 17.52706 33.08350 134.73448 1.000 46.36703 183 ARG A O 1
ATOM 1404 N N . PHE A 1 187 ? 15.97943 31.99757 135.95800 1.000 53.25069 184 PHE A N 1
ATOM 1405 C CA . PHE A 1 187 ? 15.99447 30.83242 135.08093 1.000 46.43600 184 PHE A CA 1
ATOM 1406 C C . PHE A 1 187 ? 15.08820 31.03594 133.87384 1.000 44.80320 184 PHE A C 1
ATOM 1407 O O . PHE A 1 187 ? 15.39484 30.55579 132.77691 1.000 42.58954 184 PHE A O 1
ATOM 1415 N N . ASP A 1 188 ? 13.97260 31.74617 134.05805 1.000 45.28350 185 ASP A N 1
ATOM 1416 C CA . ASP A 1 188 ? 13.04402 31.96653 132.95468 1.000 47.03457 185 ASP A CA 1
ATOM 1417 C C . ASP A 1 188 ? 13.65415 32.86502 131.88569 1.000 47.50249 185 ASP A C 1
ATOM 1418 O O . ASP A 1 188 ? 13.40116 32.67368 130.69046 1.000 47.94643 185 ASP A O 1
ATOM 1423 N N . ASP A 1 189 ? 14.45815 33.85099 132.29415 1.000 46.68155 186 ASP A N 1
ATOM 1424 C CA . ASP A 1 189 ? 15.12645 34.70825 131.31955 1.000 47.19215 186 ASP A CA 1
ATOM 1425 C C . ASP A 1 189 ? 16.10776 33.91226 130.46828 1.000 49.30158 186 ASP A C 1
ATOM 1426 O O . ASP A 1 189 ? 16.23176 34.15231 129.26122 1.000 51.23997 186 ASP A O 1
ATOM 1431 N N . LEU A 1 190 ? 16.81526 32.95916 131.08030 1.000 50.25754 187 LEU A N 1
ATOM 1432 C CA . LEU A 1 190 ? 17.74182 32.12486 130.32194 1.000 51.41151 187 LEU A CA 1
ATOM 1433 C C . LEU A 1 190 ? 17.00231 31.25548 129.31353 1.000 52.57535 187 LEU A C 1
ATOM 1434 O O . LEU A 1 190 ? 17.43508 31.12430 128.16295 1.000 54.91167 187 LEU A O 1
ATOM 1439 N N . ALA A 1 191 ? 15.88302 30.65644 129.72561 1.000 49.68267 188 ALA A N 1
ATOM 1440 C CA . ALA A 1 191 ? 15.11029 29.82515 128.81017 1.000 49.79463 188 ALA A CA 1
ATOM 1441 C C . ALA A 1 191 ? 14.48815 30.64805 127.69000 1.000 49.07556 188 ALA A C 1
ATOM 1442 O O . ALA A 1 191 ? 14.34365 30.15250 126.56666 1.000 50.19607 188 ALA A O 1
ATOM 1444 N N . ASN A 1 192 ? 14.11839 31.89914 127.97091 1.000 49.26340 189 ASN A N 1
ATOM 1445 C CA . ASN A 1 192 ? 13.53738 32.74881 126.93673 1.000 51.64036 189 ASN A CA 1
ATOM 1446 C C . ASN A 1 192 ? 14.56260 33.08658 125.86101 1.000 56.46731 189 ASN A C 1
ATOM 1447 O O . ASN A 1 192 ? 14.27264 32.99458 124.66236 1.000 57.33058 189 ASN A O 1
ATOM 1452 N N . ARG A 1 193 ? 15.77272 33.47655 126.26968 1.000 64.09974 190 ARG A N 1
ATOM 1453 C CA . ARG A 1 193 ? 16.77185 33.89307 125.29195 1.000 65.47978 190 ARG A CA 1
ATOM 1454 C C . ARG A 1 193 ? 17.34421 32.70573 124.52723 1.000 64.95943 190 ARG A C 1
ATOM 1455 O O . ARG A 1 193 ? 17.77245 32.86258 123.37822 1.000 67.23701 190 ARG A O 1
ATOM 1463 N N . ILE A 1 194 ? 17.35888 31.51803 125.13616 1.000 58.44902 191 ILE A N 1
ATOM 1464 C CA . ILE A 1 194 ? 17.84210 30.33285 124.43362 1.000 54.39967 191 ILE A CA 1
ATOM 1465 C C . ILE A 1 194 ? 16.87209 29.94398 123.32525 1.000 55.04356 191 ILE A C 1
ATOM 1466 O O . ILE A 1 194 ? 17.27904 29.65887 122.19263 1.000 56.93314 191 ILE A O 1
ATOM 1471 N N . GLY A 1 195 ? 15.57276 29.93368 123.63354 1.000 52.29619 192 GLY A N 1
ATOM 1472 C CA . GLY A 1 195 ? 14.58120 29.62954 122.61659 1.000 50.11222 192 GLY A CA 1
ATOM 1473 C C . GLY A 1 195 ? 14.58380 30.62032 121.47058 1.000 55.89343 192 GLY A C 1
ATOM 1474 O O . GLY A 1 195 ? 14.20208 30.27772 120.34796 1.000 55.43238 192 GLY A O 1
ATOM 1475 N N . SER A 1 196 ? 15.01804 31.85638 121.73113 1.000 56.14779 193 SER A N 1
ATOM 1476 C CA . SER A 1 196 ? 15.14069 32.84485 120.66798 1.000 51.81289 193 SER A CA 1
ATOM 1477 C C . SER A 1 196 ? 16.27185 32.51527 119.70167 1.000 54.98816 193 SER A C 1
ATOM 1478 O O . SER A 1 196 ? 16.24827 32.98302 118.55885 1.000 55.01997 193 SER A O 1
ATOM 1481 N N . LEU A 1 197 ? 17.25798 31.72620 120.12992 1.000 55.42204 194 LEU A N 1
ATOM 1482 C CA . LEU A 1 197 ? 18.36884 31.33711 119.27035 1.000 52.91245 194 LEU A CA 1
ATOM 1483 C C . LEU A 1 197 ? 18.09461 30.06846 118.47313 1.000 52.49565 194 LEU A C 1
ATOM 1484 O O . LEU A 1 197 ? 18.93038 29.68032 117.64964 1.000 54.16910 194 LEU A O 1
ATOM 1489 N N . ILE A 1 198 ? 16.95683 29.42061 118.69162 1.000 55.07168 195 ILE A N 1
ATOM 1490 C CA . ILE A 1 198 ? 16.64699 28.16061 118.02673 1.000 54.82169 195 ILE A CA 1
ATOM 1491 C C . ILE A 1 198 ? 16.21994 28.43128 116.59130 1.000 56.97180 195 ILE A C 1
ATOM 1492 O O . ILE A 1 198 ? 15.42589 29.34094 116.32150 1.000 57.14639 195 ILE A O 1
ATOM 1497 N N . ASP A 1 199 ? 16.75150 27.64127 115.66541 1.000 53.62142 196 ASP A N 1
ATOM 1498 C CA . ASP A 1 199 ? 16.33824 27.70700 114.27114 1.000 54.72489 196 ASP A CA 1
ATOM 1499 C C . ASP A 1 199 ? 14.86654 27.32159 114.16366 1.000 56.43481 196 ASP A C 1
ATOM 1500 O O . ASP A 1 199 ? 14.50956 26.17925 114.48974 1.000 57.85457 196 ASP A O 1
ATOM 1505 N N . PRO A 1 200 ? 13.98717 28.22381 113.71914 1.000 60.97154 197 PRO A N 1
ATOM 1506 C CA . PRO A 1 200 ? 12.55650 27.88304 113.68485 1.000 58.75859 197 PRO A CA 1
ATOM 1507 C C . PRO A 1 200 ? 12.21364 26.81506 112.66282 1.000 62.05191 197 PRO A C 1
ATOM 1508 O O . PRO A 1 200 ? 11.22019 26.10074 112.84256 1.000 61.53609 197 PRO A O 1
ATOM 1512 N N . GLN A 1 201 ? 13.00260 26.67895 111.59970 1.000 65.99016 198 GLN A N 1
ATOM 1513 C CA . GLN A 1 201 ? 12.72206 25.72172 110.53688 1.000 66.83332 198 GLN A CA 1
ATOM 1514 C C . GLN A 1 201 ? 13.58876 24.47190 110.61120 1.000 66.59387 198 GLN A C 1
ATOM 1515 O O . GLN A 1 201 ? 13.07881 23.36095 110.44107 1.000 67.06540 198 GLN A O 1
ATOM 1521 N N . ARG A 1 202 ? 14.88910 24.62384 110.86388 1.000 64.47190 199 ARG A N 1
ATOM 1522 C CA . ARG A 1 202 ? 15.80974 23.49446 110.87071 1.000 59.93172 199 ARG A CA 1
ATOM 1523 C C . ARG A 1 202 ? 16.09408 22.94891 112.26358 1.000 57.70347 199 ARG A C 1
ATOM 1524 O O . ARG A 1 202 ? 16.61677 21.83501 112.37872 1.000 53.63707 199 ARG A O 1
ATOM 1532 N N . GLY A 1 203 ? 15.76543 23.69198 113.31160 1.000 57.11411 200 GLY A N 1
ATOM 1533 C CA . GLY A 1 203 ? 15.99543 23.24385 114.66684 1.000 51.24062 200 GLY A CA 1
ATOM 1534 C C . GLY A 1 203 ? 17.43237 23.44686 115.11568 1.000 50.23395 200 GLY A C 1
ATOM 1535 O O . GLY A 1 203 ? 18.36412 23.54805 114.31889 1.000 53.42060 200 GLY A O 1
ATOM 1536 N N . GLY A 1 204 ? 17.60352 23.50300 116.43308 1.000 53.01613 201 GLY A N 1
ATOM 1537 C CA . GLY A 1 204 ? 18.90643 23.70755 117.02721 1.000 49.04366 201 GLY A CA 1
ATOM 1538 C C . GLY A 1 204 ? 19.31296 25.16997 117.04533 1.000 52.99946 201 GLY A C 1
ATOM 1539 O O . GLY A 1 204 ? 18.64300 26.05033 116.50299 1.000 55.84095 201 GLY A O 1
ATOM 1540 N N . ILE A 1 205 ? 20.44691 25.42922 117.69785 1.000 51.83501 202 ILE A N 1
ATOM 1541 C CA . ILE A 1 205 ? 20.97913 26.78587 117.75763 1.000 50.95395 202 ILE A CA 1
ATOM 1542 C C . ILE A 1 205 ? 21.33156 27.23671 116.34835 1.000 56.09949 202 ILE A C 1
ATOM 1543 O O . ILE A 1 205 ? 22.20201 26.65185 115.69153 1.000 59.01818 202 ILE A O 1
ATOM 1548 N N . GLU A 1 206 ? 20.64881 28.27667 115.87478 1.000 55.12468 203 GLU A N 1
ATOM 1549 C CA . GLU A 1 206 ? 20.83938 28.74043 114.50739 1.000 55.26686 203 GLU A CA 1
ATOM 1550 C C . GLU A 1 206 ? 22.26098 29.25196 114.31117 1.000 55.56762 203 GLU A C 1
ATOM 1551 O O . GLU A 1 206 ? 22.75615 30.06959 115.09246 1.000 53.82610 203 GLU A O 1
ATOM 1557 N N . GLY A 1 207 ? 22.91584 28.76036 113.26603 1.000 57.23201 204 GLY A N 1
ATOM 1558 C CA . GLY A 1 207 ? 24.30404 29.09013 112.99346 1.000 56.63648 204 GLY A CA 1
ATOM 1559 C C . GLY A 1 207 ? 25.10302 27.82277 112.76579 1.000 57.60114 204 GLY A C 1
ATOM 1560 O O . GLY A 1 207 ? 24.78645 26.75431 113.29436 1.000 58.54999 204 GLY A O 1
ATOM 1561 N N . VAL A 1 208 ? 26.15528 27.94152 111.96275 1.000 58.75733 205 VAL A N 1
ATOM 1562 C CA . VAL A 1 208 ? 27.00236 26.79859 111.63131 1.000 58.26028 205 VAL A CA 1
ATOM 1563 C C . VAL A 1 208 ? 28.33729 26.94000 112.35504 1.000 58.73048 205 VAL A C 1
ATOM 1564 O O . VAL A 1 208 ? 28.86648 28.05625 112.46307 1.000 58.84622 205 VAL A O 1
ATOM 1568 N N . PRO A 1 209 ? 28.91459 25.84831 112.88410 1.000 61.97747 206 PRO A N 1
ATOM 1569 C CA . PRO A 1 209 ? 28.36034 24.48835 112.89041 1.000 58.91509 206 PRO A CA 1
ATOM 1570 C C . PRO A 1 209 ? 27.23040 24.31114 113.90387 1.000 58.68590 206 PRO A C 1
ATOM 1571 O O . PRO A 1 209 ? 27.03133 25.17627 114.75568 1.000 59.68043 206 PRO A O 1
ATOM 1575 N N . LYS A 1 210 ? 26.50353 23.20057 113.80966 1.000 55.34943 207 LYS A N 1
ATOM 1576 C CA . LYS A 1 210 ? 25.40760 22.89111 114.72025 1.000 52.37262 207 LYS A CA 1
ATOM 1577 C C . LYS A 1 210 ? 25.80277 21.71316 115.59961 1.000 50.57672 207 LYS A C 1
ATOM 1578 O O . LYS A 1 210 ? 26.04533 20.61098 115.09583 1.000 53.19869 207 LYS A O 1
ATOM 1584 N N . PHE A 1 211 ? 25.86360 21.95031 116.91302 1.000 50.43204 208 PHE A N 1
ATOM 1585 C CA . PHE A 1 211 ? 26.14207 20.96100 117.93852 1.000 45.48558 208 PHE A CA 1
ATOM 1586 C C . PHE A 1 211 ? 24.84964 20.50863 118.60649 1.000 44.34613 208 PHE A C 1
ATOM 1587 O O . PHE A 1 211 ? 23.86571 21.25437 118.63494 1.000 48.79874 208 PHE A O 1
ATOM 1595 N N . PRO A 1 212 ? 24.81684 19.28244 119.13574 1.000 45.06358 209 PRO A N 1
ATOM 1596 C CA . PRO A 1 212 ? 23.63667 18.85510 119.90411 1.000 40.36305 209 PRO A CA 1
ATOM 1597 C C . PRO A 1 212 ? 23.31107 19.77623 121.06612 1.000 41.79197 209 PRO A C 1
ATOM 1598 O O . PRO A 1 212 ? 22.12902 19.95014 121.38827 1.000 49.81737 209 PRO A O 1
ATOM 1602 N N . ASN A 1 213 ? 24.32289 20.37162 121.69737 1.000 42.08724 210 ASN A N 1
ATOM 1603 C CA . ASN A 1 213 ? 24.14561 21.36224 122.75945 1.000 41.38423 210 ASN A CA 1
ATOM 1604 C C . ASN A 1 213 ? 23.24655 20.82355 123.87220 1.000 41.76521 210 ASN A C 1
ATOM 1605 O O . ASN A 1 213 ? 22.14117 21.31116 124.11364 1.000 42.97183 210 ASN A O 1
ATOM 1610 N N . ALA A 1 214 ? 23.75086 19.79437 124.55212 1.000 41.70402 211 ALA A N 1
ATOM 1611 C CA . ALA A 1 214 ? 22.97078 19.14496 125.60429 1.000 41.65199 211 ALA A CA 1
ATOM 1612 C C . ALA A 1 214 ? 22.57952 20.09203 126.73348 1.000 42.06839 211 ALA A C 1
ATOM 1613 O O . ALA A 1 214 ? 21.41154 20.05212 127.15846 1.000 41.82816 211 ALA A O 1
ATOM 1615 N N . PRO A 1 215 ? 23.46488 20.94389 127.26925 1.000 42.04616 212 PRO A N 1
ATOM 1616 C CA . PRO A 1 215 ? 23.01165 21.87914 128.31399 1.000 44.01949 212 PRO A CA 1
ATOM 1617 C C . PRO A 1 215 ? 21.93426 22.84012 127.84180 1.000 43.17284 212 PRO A C 1
ATOM 1618 O O . PRO A 1 215 ? 21.05892 23.21188 128.63401 1.000 39.90395 212 PRO A O 1
ATOM 1622 N N . PHE A 1 216 ? 21.97132 23.25747 126.57417 1.000 43.36644 213 PHE A N 1
ATOM 1623 C CA . PHE A 1 216 ? 20.91919 24.12379 126.05198 1.000 42.05927 213 PHE A CA 1
ATOM 1624 C C . PHE A 1 216 ? 19.58411 23.39222 125.99152 1.000 42.48525 213 PHE A C 1
ATOM 1625 O O . PHE A 1 216 ? 18.53621 23.97413 126.29589 1.000 41.00882 213 PHE A O 1
ATOM 1641 N N . ASP A 1 218 ? 18.66783 20.91120 127.87913 1.000 39.66192 215 ASP A N 1
ATOM 1642 C CA . ASP A 1 218 ? 18.19600 20.70995 129.24531 1.000 39.78490 215 ASP A CA 1
ATOM 1643 C C . ASP A 1 218 ? 17.39166 21.90953 129.72967 1.000 40.41070 215 ASP A C 1
ATOM 1644 O O . ASP A 1 218 ? 16.39508 21.75134 130.44422 1.000 39.37870 215 ASP A O 1
ATOM 1649 N N . THR A 1 219 ? 17.80678 23.11850 129.34581 1.000 40.03927 216 THR A N 1
ATOM 1650 C CA . THR A 1 219 ? 17.06984 24.31669 129.73441 1.000 39.43628 216 THR A CA 1
ATOM 1651 C C . THR A 1 219 ? 15.69865 24.35593 129.07084 1.000 43.93923 216 THR A C 1
ATOM 1652 O O . THR A 1 219 ? 14.69043 24.65673 129.72128 1.000 43.67407 216 THR A O 1
ATOM 1656 N N . LEU A 1 220 ? 15.64326 24.05233 127.77127 1.000 43.31528 217 LEU A N 1
ATOM 1657 C CA . LEU A 1 220 ? 14.37133 24.08459 127.05645 1.000 41.37047 217 LEU A CA 1
ATOM 1658 C C . LEU A 1 220 ? 13.38901 23.07198 127.62897 1.000 43.63853 217 LEU A C 1
ATOM 1659 O O . LEU A 1 220 ? 12.19444 23.36247 127.76369 1.000 44.22553 217 LEU A O 1
ATOM 1664 N N . TRP A 1 221 ? 13.87291 21.87776 127.97642 1.000 41.86318 218 TRP A N 1
ATOM 1665 C CA . TRP A 1 221 ? 12.98133 20.85965 128.51990 1.000 41.58947 218 TRP A CA 1
ATOM 1666 C C . TRP A 1 221 ? 12.55353 21.20367 129.94083 1.000 41.59973 218 TRP A C 1
ATOM 1667 O O . TRP A 1 221 ? 11.38822 21.01017 130.30605 1.000 44.29226 218 TRP A O 1
ATOM 1678 N N . LEU A 1 222 ? 13.47951 21.71521 130.75695 1.000 39.21169 219 LEU A N 1
ATOM 1679 C CA . LEU A 1 222 ? 13.11737 22.13668 132.10698 1.000 41.93289 219 LEU A CA 1
ATOM 1680 C C . LEU A 1 222 ? 12.13056 23.29633 132.07510 1.000 44.53911 219 LEU A C 1
ATOM 1681 O O . LEU A 1 222 ? 11.23579 23.38391 132.92437 1.000 45.72965 219 LEU A O 1
ATOM 1686 N N . SER A 1 223 ? 12.28047 24.20102 131.10458 1.000 44.01249 220 SER A N 1
ATOM 1687 C CA . SER A 1 223 ? 11.31410 25.28257 130.95268 1.000 43.87296 220 SER A CA 1
ATOM 1688 C C . SER A 1 223 ? 9.93609 24.74859 130.58952 1.000 46.35497 220 SER A C 1
ATOM 1689 O O . SER A 1 223 ? 8.91990 25.32449 130.99394 1.000 44.98871 220 SER A O 1
ATOM 1692 N N . TRP A 1 224 ? 9.88099 23.65253 129.83027 1.000 47.37586 221 TRP A N 1
ATOM 1693 C CA . TRP A 1 224 ? 8.59641 23.04632 129.49958 1.000 46.21981 221 TRP A CA 1
ATOM 1694 C C . TRP A 1 224 ? 7.97182 22.37207 130.71546 1.000 47.19338 221 TRP A C 1
ATOM 1695 O O . TRP A 1 224 ? 6.75417 22.44516 130.91432 1.000 48.75209 221 TRP A O 1
ATOM 1706 N N . LEU A 1 225 ? 8.78856 21.72151 131.54665 1.000 45.18688 222 LEU A N 1
ATOM 1707 C CA . LEU A 1 225 ? 8.24885 20.97771 132.68121 1.000 43.93525 222 LEU A CA 1
ATOM 1708 C C . LEU A 1 225 ? 7.80591 21.90910 133.80336 1.000 44.93170 222 LEU A C 1
ATOM 1709 O O . LEU A 1 225 ? 6.72817 21.72380 134.38191 1.000 46.58394 222 LEU A O 1
ATOM 1714 N N . TYR A 1 226 ? 8.62155 22.91519 134.12071 1.000 45.66473 223 TYR A N 1
ATOM 1715 C CA . TYR A 1 226 ? 8.35331 23.81661 135.23409 1.000 45.48061 223 TYR A CA 1
ATOM 1716 C C . TYR A 1 226 ? 7.40876 24.96129 134.89441 1.000 47.39928 223 TYR A C 1
ATOM 1717 O O . TYR A 1 226 ? 6.84248 25.56424 135.81309 1.000 49.45365 223 TYR A O 1
ATOM 1726 N N . ARG A 1 227 ? 7.22622 25.28644 133.61381 1.000 47.60859 224 ARG A N 1
ATOM 1727 C CA . ARG A 1 227 ? 6.38297 26.41166 133.23627 1.000 49.62344 224 ARG A CA 1
ATOM 1728 C C . ARG A 1 227 ? 5.26122 26.06463 132.26769 1.000 51.03983 224 ARG A C 1
ATOM 1729 O O . ARG A 1 227 ? 4.46428 26.95179 131.94474 1.000 53.02471 224 ARG A O 1
ATOM 1737 N N . HIS A 1 228 ? 5.16883 24.81680 131.80006 1.000 50.27400 225 HIS A N 1
ATOM 1738 C CA . HIS A 1 228 ? 4.21569 24.43791 130.75135 1.000 51.56608 225 HIS A CA 1
ATOM 1739 C C . HIS A 1 228 ? 4.39126 25.32156 129.51697 1.000 51.97064 225 HIS A C 1
ATOM 1740 O O . HIS A 1 228 ? 3.42719 25.69674 128.84654 1.000 53.99314 225 HIS A O 1
ATOM 1747 N N . ASN A 1 229 ? 5.64382 25.66120 129.21774 1.000 50.51054 226 ASN A N 1
ATOM 1748 C CA . ASN A 1 229 ? 5.97437 26.49672 128.06494 1.000 51.38008 226 ASN A CA 1
ATOM 1749 C C . ASN A 1 229 ? 5.96691 25.61944 126.81985 1.000 51.84405 226 ASN A C 1
ATOM 1750 O O . ASN A 1 229 ? 6.89636 24.84464 126.58282 1.000 50.52500 226 ASN A O 1
ATOM 1755 N N . GLU A 1 230 ? 4.91261 25.74579 126.01270 1.000 58.62888 227 GLU A N 1
ATOM 1756 C CA . GLU A 1 230 ? 4.77470 24.89310 124.83807 1.000 59.65579 227 GLU A CA 1
ATOM 1757 C C . GLU A 1 230 ? 5.73553 25.29133 123.72567 1.000 56.85805 227 GLU A C 1
ATOM 1758 O O . GLU A 1 230 ? 6.07547 24.45696 122.88000 1.000 55.61845 227 GLU A O 1
ATOM 1764 N N . THR A 1 231 ? 6.18069 26.54893 123.70538 1.000 55.11695 228 THR A N 1
ATOM 1765 C CA . THR A 1 231 ? 7.11747 26.98635 122.67456 1.000 52.14561 228 THR A CA 1
ATOM 1766 C C . THR A 1 231 ? 8.48858 26.35088 122.87305 1.000 50.42248 228 THR A C 1
ATOM 1767 O O . THR A 1 231 ? 9.08741 25.83227 121.92330 1.000 50.51301 228 THR A O 1
ATOM 1771 N N . HIS A 1 232 ? 9.00153 26.38082 124.10592 1.000 48.37528 229 HIS A N 1
ATOM 1772 C CA . HIS A 1 232 ? 10.29309 25.76332 124.38699 1.000 48.13046 229 HIS A CA 1
ATOM 1773 C C . HIS A 1 232 ? 10.24745 24.25339 124.19534 1.000 48.15443 229 HIS A C 1
ATOM 1774 O O . HIS A 1 232 ? 11.25311 23.64974 123.80521 1.000 47.52684 229 HIS A O 1
ATOM 1781 N N . ARG A 1 233 ? 9.09812 23.63006 124.46335 1.000 48.54217 230 ARG A N 1
ATOM 1782 C CA . ARG A 1 233 ? 8.96032 22.19485 124.23946 1.000 46.94349 230 ARG A CA 1
ATOM 1783 C C . ARG A 1 233 ? 9.11202 21.85578 122.76231 1.000 48.62510 230 ARG A C 1
ATOM 1784 O O . ARG A 1 233 ? 9.85069 20.93430 122.39618 1.000 48.44945 230 ARG A O 1
ATOM 1792 N N . ASP A 1 234 ? 8.41477 22.59526 121.89583 1.000 47.96308 231 ASP A N 1
ATOM 1793 C CA . ASP A 1 234 ? 8.50604 22.33876 120.46298 1.000 46.52656 231 ASP A CA 1
ATOM 1794 C C . ASP A 1 234 ? 9.89628 22.64906 119.92281 1.000 48.34963 231 ASP A C 1
ATOM 1795 O O . ASP A 1 234 ? 10.34260 22.00860 118.96371 1.000 51.03175 231 ASP A O 1
ATOM 1800 N N . ASN A 1 235 ? 10.59005 23.62577 120.51407 1.000 50.67534 232 ASN A N 1
ATOM 1801 C CA . ASN A 1 235 ? 11.98108 23.86609 120.14356 1.000 47.52876 232 ASN A CA 1
ATOM 1802 C C . ASN A 1 235 ? 12.84995 22.66456 120.48937 1.000 46.71325 232 ASN A C 1
ATOM 1803 O O . ASN A 1 235 ? 13.72869 22.27742 119.71048 1.000 45.52105 232 ASN A O 1
ATOM 1808 N N . PHE A 1 236 ? 12.61262 22.05920 121.65554 1.000 47.10773 233 PHE A N 1
ATOM 1809 C CA . PHE A 1 236 ? 13.36181 20.87102 122.05085 1.000 44.60642 233 PHE A CA 1
ATOM 1810 C C . PHE A 1 236 ? 13.05004 19.69273 121.13678 1.000 45.52672 233 PHE A C 1
ATOM 1811 O O . PHE A 1 236 ? 13.94482 18.91205 120.79326 1.000 43.74081 233 PHE A O 1
ATOM 1819 N N . LEU A 1 237 ? 11.78734 19.54860 120.73187 1.000 45.93648 234 LEU A N 1
ATOM 1820 C CA . LEU A 1 237 ? 11.39434 18.39902 119.92348 1.000 45.00697 234 LEU A CA 1
ATOM 1821 C C . LEU A 1 237 ? 11.87606 18.54195 118.48511 1.000 47.65351 234 LEU A C 1
ATOM 1822 O O . LEU A 1 237 ? 12.44573 17.60316 117.91650 1.000 46.39485 234 LEU A O 1
ATOM 1827 N N . LEU A 1 238 ? 11.64995 19.71003 117.87669 1.000 47.02572 235 LEU A N 1
ATOM 1828 C CA . LEU A 1 238 ? 12.07318 19.91587 116.49451 1.000 46.08453 235 LEU A CA 1
ATOM 1829 C C . LEU A 1 238 ? 13.58715 19.81399 116.35814 1.000 46.98031 235 LEU A C 1
ATOM 1830 O O . LEU A 1 238 ? 14.09298 19.27823 115.36530 1.000 49.71323 235 LEU A O 1
ATOM 1835 N N . SER A 1 239 ? 14.32788 20.32050 117.34687 1.000 48.32171 236 SER A N 1
ATOM 1836 C CA . SER A 1 239 ? 15.78288 20.21477 117.30552 1.000 43.01301 236 SER A CA 1
ATOM 1837 C C . SER A 1 239 ? 16.23452 18.76769 117.45552 1.000 42.95621 236 SER A C 1
ATOM 1838 O O . SER A 1 239 ? 17.15690 18.32367 116.76163 1.000 46.79177 236 SER A O 1
ATOM 1841 N N . LEU A 1 240 ? 15.59287 18.01597 118.35294 1.000 44.42213 237 LEU A N 1
ATOM 1842 C CA . LEU A 1 240 ? 15.97372 16.62274 118.55921 1.000 43.69871 237 LEU A CA 1
ATOM 1843 C C . LEU A 1 240 ? 15.53319 15.75079 117.38980 1.000 45.23270 237 LEU A C 1
ATOM 1844 O O . LEU A 1 240 ? 16.29138 14.88833 116.93159 1.000 47.34544 237 LEU A O 1
ATOM 1849 N N . LYS A 1 241 ? 14.31446 15.96701 116.88831 1.000 46.57674 238 LYS A N 1
ATOM 1850 C CA . LYS A 1 241 ? 13.79304 15.12867 115.81281 1.000 45.25600 238 LYS A CA 1
ATOM 1851 C C . LYS A 1 241 ? 14.56494 15.33868 114.51531 1.000 45.56092 238 LYS A C 1
ATOM 1852 O O . LYS A 1 241 ? 14.85720 14.37396 113.79868 1.000 46.17638 238 LYS A O 1
ATOM 1858 N N . THR A 1 242 ? 14.90485 16.58997 114.19594 1.000 45.99458 239 THR A N 1
ATOM 1859 C CA . THR A 1 242 ? 15.62029 16.86436 112.95343 1.000 45.35020 239 THR A CA 1
ATOM 1860 C C . THR A 1 242 ? 17.03735 16.30463 112.99539 1.000 47.37710 239 THR A C 1
ATOM 1861 O O . THR A 1 242 ? 17.53144 15.77565 111.99269 1.000 48.40660 239 THR A O 1
ATOM 1873 N N . LEU A 1 244 ? 18.15645 13.68063 114.79596 1.000 48.41160 241 LEU A N 1
ATOM 1874 C CA . LEU A 1 244 ? 18.06457 12.23037 114.68138 1.000 46.25823 241 LEU A CA 1
ATOM 1875 C C . LEU A 1 244 ? 17.61773 11.77496 113.29891 1.000 47.76823 241 LEU A C 1
ATOM 1876 O O . LEU A 1 244 ? 17.72889 10.58281 112.99364 1.000 48.00369 241 LEU A O 1
ATOM 1881 N N . GLN A 1 245 ? 17.11831 12.68533 112.46380 1.000 46.69682 242 GLN A N 1
ATOM 1882 C CA . GLN A 1 245 ? 16.76554 12.37461 111.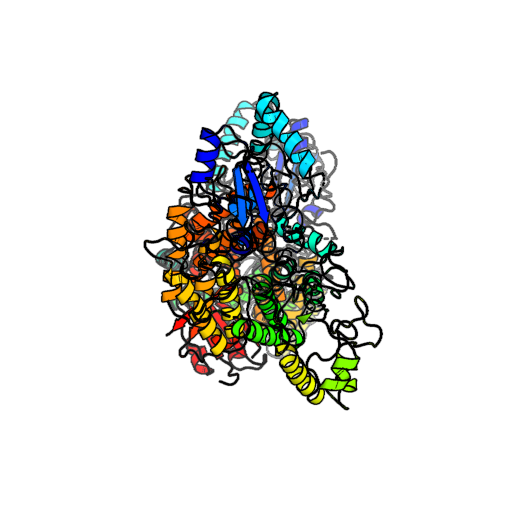08668 1.000 50.51816 242 GLN A CA 1
ATOM 1883 C C . GLN A 1 245 ? 17.81547 12.83356 110.08411 1.000 51.91331 242 GLN A C 1
ATOM 1884 O O . GLN A 1 245 ? 17.69721 12.51106 108.89732 1.000 55.94078 242 GLN A O 1
ATOM 1890 N N . GLY A 1 246 ? 18.83520 13.57102 110.52678 1.000 45.86659 243 GLY A N 1
ATOM 1891 C CA . GLY A 1 246 ? 19.84622 14.08877 109.63172 1.000 47.20264 243 GLY A CA 1
ATOM 1892 C C . GLY A 1 246 ? 20.98623 13.11279 109.40335 1.000 49.93736 243 GLY A C 1
ATOM 1893 O O . GLY A 1 246 ? 21.02455 12.00639 109.93997 1.000 50.15572 243 GLY A O 1
ATOM 1894 N N . GLY A 1 247 ? 21.93672 13.54896 108.57676 1.000 49.47967 244 GLY A N 1
ATOM 1895 C CA . GLY A 1 247 ? 23.11449 12.74768 108.29708 1.000 47.91429 244 GLY A CA 1
ATOM 1896 C C . GLY A 1 247 ? 24.06960 12.61187 109.46270 1.000 46.50557 244 GLY A C 1
ATOM 1897 O O . GLY A 1 247 ? 24.96393 11.76042 109.41172 1.000 44.73795 244 GLY A O 1
ATOM 1898 N N . ILE A 1 248 ? 23.90145 13.42818 110.50649 1.000 48.94175 245 ILE A N 1
ATOM 1899 C CA . ILE A 1 248 ? 24.73990 13.32158 111.69300 1.000 45.63609 245 ILE A CA 1
ATOM 1900 C C . ILE A 1 248 ? 24.49073 12.01387 112.43540 1.000 45.31158 245 ILE A C 1
ATOM 1901 O O . ILE A 1 248 ? 25.32615 11.59239 113.24478 1.000 43.24446 245 ILE A O 1
ATOM 1906 N N . TYR A 1 249 ? 23.36954 11.34881 112.16894 1.000 44.39808 246 TYR A N 1
ATOM 1907 C CA . TYR A 1 249 ? 23.03607 10.08230 112.80403 1.000 44.54545 246 TYR A CA 1
ATOM 1908 C C . TYR A 1 249 ? 23.34221 8.92100 111.86554 1.000 43.14548 246 TYR A C 1
ATOM 1909 O O . TYR A 1 249 ? 23.15193 9.02101 110.64972 1.000 43.69484 246 TYR A O 1
ATOM 1918 N N . ASP A 1 250 ? 23.81386 7.81726 112.44101 1.000 39.55579 247 ASP A N 1
ATOM 1919 C CA . ASP A 1 250 ? 24.13963 6.60986 111.68367 1.000 41.73559 247 ASP A CA 1
ATOM 1920 C C . ASP A 1 250 ? 22.86156 5.79756 111.51727 1.000 40.14844 247 ASP A C 1
ATOM 1921 O O . ASP A 1 250 ? 22.45873 5.05889 112.41855 1.000 39.94108 247 ASP A O 1
ATOM 1926 N N . HIS A 1 251 ? 22.22794 5.92017 110.35010 1.000 41.77277 248 HIS A N 1
ATOM 1927 C CA . HIS A 1 251 ? 20.97382 5.22052 110.10261 1.000 42.18449 248 HIS A CA 1
ATOM 1928 C C . HIS A 1 251 ? 21.15135 3.71733 109.93133 1.000 45.77680 248 HIS A C 1
ATOM 1929 O O . HIS A 1 251 ? 20.15482 2.98782 109.98107 1.000 49.33554 248 HIS A O 1
ATOM 1936 N N . LEU A 1 252 ? 22.37901 3.23668 109.73262 1.000 46.25123 249 LEU A N 1
ATOM 1937 C CA . LEU A 1 252 ? 22.62080 1.80363 109.59064 1.000 44.86288 249 LEU A CA 1
ATOM 1938 C C . LEU A 1 252 ? 22.86680 1.13806 110.94225 1.000 42.49159 249 LEU A C 1
ATOM 1939 O O . LEU A 1 252 ? 22.06781 0.30860 111.38809 1.000 46.57706 249 LEU A O 1
ATOM 1944 N N . GLY A 1 253 ? 23.96618 1.49203 111.60157 1.000 39.19963 250 GLY A N 1
ATOM 1945 C CA . GLY A 1 253 ? 24.35745 0.86760 112.84495 1.000 42.57089 250 GLY A CA 1
ATOM 1946 C C . GLY A 1 253 ? 24.02818 1.62672 114.10886 1.000 42.89664 250 GLY A C 1
ATOM 1947 O O . GLY A 1 253 ? 24.39404 1.17104 115.19629 1.000 44.95843 250 GLY A O 1
ATOM 1948 N N . GLY A 1 254 ? 23.34803 2.76459 114.00984 1.000 42.64293 251 GLY A N 1
ATOM 1949 C CA . GLY A 1 254 ? 23.02293 3.55917 115.17401 1.000 42.08446 251 GLY A CA 1
ATOM 1950 C C . GLY A 1 254 ? 24.20300 4.38098 115.65944 1.000 42.23123 251 GLY A C 1
ATOM 1951 O O . GLY A 1 254 ? 25.34873 4.20846 115.23970 1.000 39.80289 251 GLY A O 1
ATOM 1952 N N . GLY A 1 255 ? 23.90837 5.29401 116.56884 1.000 41.98676 252 GLY A N 1
ATOM 1953 C CA . GLY A 1 255 ? 24.92935 6.17364 117.09763 1.000 38.69518 252 GLY A CA 1
ATOM 1954 C C . GLY A 1 255 ? 24.85588 7.56162 116.48994 1.000 39.75962 252 GLY A C 1
ATOM 1955 O O . GLY A 1 255 ? 24.44531 7.75009 115.33899 1.000 38.63978 252 GLY A O 1
ATOM 1956 N N . LEU A 1 256 ? 25.26503 8.55465 117.27447 1.000 42.47090 253 LEU A N 1
ATOM 1957 C CA . LEU A 1 256 ? 25.21176 9.95249 116.87400 1.000 41.16859 253 LEU A CA 1
ATOM 1958 C C . LEU A 1 256 ? 26.62000 10.52598 116.79804 1.000 39.39846 253 LEU A C 1
ATOM 1959 O O . LEU A 1 256 ? 27.44344 10.29924 117.69067 1.000 38.06363 253 LEU A O 1
ATOM 1964 N N . CYS A 1 257 ? 26.89136 11.26672 115.72756 1.000 41.92282 254 CYS A N 1
ATOM 1965 C CA . CYS A 1 257 ? 28.15689 11.96966 115.59505 1.000 45.93763 254 CYS A CA 1
ATOM 1966 C C . CYS A 1 257 ? 28.11450 13.28427 116.37494 1.000 43.78496 254 CYS A C 1
ATOM 1967 O O . CYS A 1 257 ? 27.04655 13.78902 116.73446 1.000 42.88481 254 CYS A O 1
ATOM 1970 N N . ARG A 1 258 ? 29.29962 13.84648 116.63326 1.000 42.31187 255 ARG A N 1
ATOM 1971 C CA . ARG A 1 258 ? 29.39748 14.87031 117.66801 1.000 44.12729 255 ARG A CA 1
ATOM 1972 C C . ARG A 1 258 ? 28.94514 16.25664 117.22019 1.000 45.72368 255 ARG A C 1
ATOM 1973 O O . ARG A 1 258 ? 28.57124 17.05828 118.08331 1.000 46.82114 255 ARG A O 1
ATOM 1981 N N . TYR A 1 259 ? 28.96438 16.57014 115.92450 1.000 45.47422 256 TYR A N 1
ATOM 1982 C CA . TYR A 1 259 ? 28.36584 17.82189 115.45680 1.000 47.76507 256 TYR A CA 1
ATOM 1983 C C . TYR A 1 259 ? 28.20513 17.76776 113.94146 1.000 48.15369 256 TYR A C 1
ATOM 1984 O O . TYR A 1 259 ? 28.63067 16.81578 113.28018 1.000 48.83496 256 TYR A O 1
ATOM 1993 N N . SER A 1 260 ? 27.57626 18.80963 113.40044 1.000 50.06802 257 SER A N 1
ATOM 1994 C CA . SER A 1 260 ? 27.22960 18.90199 111.98993 1.000 52.44105 257 SER A CA 1
ATOM 1995 C C . SER A 1 260 ? 27.90501 20.11415 111.36649 1.000 57.89595 257 SER A C 1
ATOM 1996 O O . SER A 1 260 ? 27.98905 21.17792 111.98756 1.000 58.08593 257 SER A O 1
ATOM 1999 N N . THR A 1 261 ? 28.37246 19.95152 110.12832 1.000 60.75114 258 THR A N 1
ATOM 2000 C CA . THR A 1 261 ? 29.08800 21.03083 109.45788 1.000 58.76718 258 THR A CA 1
ATOM 2001 C C . THR A 1 261 ? 28.13426 22.09846 108.93579 1.000 66.20590 258 THR A C 1
ATOM 2002 O O . THR A 1 261 ? 28.45714 23.29142 108.96522 1.000 65.88649 258 THR A O 1
ATOM 2006 N N . ASP A 1 262 ? 26.96284 21.69458 108.45938 1.000 78.02786 259 ASP A N 1
ATOM 2007 C CA . ASP A 1 262 ? 25.98197 22.60649 107.89161 1.000 79.84597 259 ASP A CA 1
ATOM 2008 C C . ASP A 1 262 ? 24.81644 22.79520 108.85988 1.000 80.90205 259 ASP A C 1
ATOM 2009 O O . ASP A 1 262 ? 24.80541 22.26894 109.97760 1.000 80.12298 259 ASP A O 1
ATOM 2014 N N . ALA A 1 263 ? 23.82344 23.56263 108.41299 1.000 75.60669 260 ALA A N 1
ATOM 2015 C CA . ALA A 1 263 ? 22.67051 23.89672 109.23600 1.000 68.93605 260 ALA A CA 1
ATOM 2016 C C . ALA A 1 263 ? 21.52225 22.90643 109.09703 1.000 69.47558 260 ALA A C 1
ATOM 2017 O O . ALA A 1 263 ? 20.57439 22.96944 109.88719 1.000 65.62649 260 ALA A O 1
ATOM 2019 N N . GLU A 1 264 ? 21.57819 22.00087 108.12255 1.000 63.96157 261 GLU A N 1
ATOM 2020 C CA . GLU A 1 264 ? 20.52600 21.01714 107.90980 1.000 59.65787 261 GLU A CA 1
ATOM 2021 C C . GLU A 1 264 ? 20.84204 19.66298 108.53348 1.000 59.71651 261 GLU A C 1
ATOM 2022 O O . GLU A 1 264 ? 20.12990 18.69312 108.26146 1.000 56.88134 261 GLU A O 1
ATOM 2028 N N . TRP A 1 265 ? 21.88772 19.57613 109.35942 1.000 61.58805 262 TRP A N 1
ATOM 2029 C CA . TRP A 1 265 ? 22.32882 18.31744 109.96874 1.000 55.70038 262 TRP A CA 1
ATOM 2030 C C . TRP A 1 265 ? 22.73870 17.28577 108.91888 1.000 57.38237 262 TRP A C 1
ATOM 2031 O O . TRP A 1 265 ? 22.65976 16.07892 109.15976 1.000 55.19830 262 TRP A O 1
ATOM 2042 N N . LEU A 1 266 ? 23.18449 17.74020 107.74705 1.000 59.11885 263 LEU A N 1
ATOM 2043 C CA . LEU A 1 266 ? 23.51440 16.80720 106.66820 1.000 57.35397 263 LEU A CA 1
ATOM 2044 C C . LEU A 1 266 ? 24.92817 16.25055 106.82140 1.000 59.03504 263 LEU A C 1
ATOM 2045 O O . LEU A 1 266 ? 25.11282 15.08015 107.16827 1.000 53.13324 263 LEU A O 1
ATOM 2050 N N . VAL A 1 267 ? 25.93447 17.07675 106.55758 1.000 55.54653 264 VAL A N 1
ATOM 2051 C CA . VAL A 1 267 ? 27.32859 16.64137 106.55253 1.000 51.63801 264 VAL A CA 1
ATOM 2052 C C . VAL A 1 267 ? 27.86783 16.76170 107.97459 1.000 50.01701 264 VAL A C 1
ATOM 2053 O O . VAL A 1 267 ? 27.89327 17.87593 108.52033 1.000 54.58167 264 VAL A O 1
ATOM 2057 N N . PRO A 1 268 ? 28.29750 15.66622 108.60320 1.000 50.28806 265 PRO A N 1
ATOM 2058 C CA . PRO A 1 268 ? 28.77275 15.75105 109.98729 1.000 48.69695 265 PRO A CA 1
ATOM 2059 C C . PRO A 1 268 ? 30.27571 15.57241 110.12598 1.000 49.02416 265 PRO A C 1
ATOM 2060 O O . PRO A 1 268 ? 30.98750 15.36546 109.13803 1.000 50.32041 265 PRO A O 1
ATOM 2064 N N . HIS A 1 269 ? 30.76368 15.65916 111.35919 1.000 46.08869 266 HIS A N 1
ATOM 2065 C CA . HIS A 1 269 ? 32.07940 15.14313 111.71715 1.000 45.00172 266 HIS A CA 1
ATOM 2066 C C . HIS A 1 269 ? 31.86797 13.70945 112.19211 1.000 47.50523 266 HIS A C 1
ATOM 2067 O O . HIS A 1 269 ? 31.23058 13.47806 113.22539 1.000 48.14206 266 HIS A O 1
ATOM 2074 N N . PHE A 1 270 ? 32.39185 12.74599 111.43136 1.000 48.78214 267 PHE A N 1
ATOM 2075 C CA . PHE A 1 270 ? 31.93881 11.36052 111.52668 1.000 49.74775 267 PHE A CA 1
ATOM 2076 C C . PHE A 1 270 ? 32.39118 10.63681 112.78908 1.000 50.41640 267 PHE A C 1
ATOM 2077 O O . PHE A 1 270 ? 32.12083 9.43548 112.90476 1.000 50.32189 267 PHE A O 1
ATOM 2085 N N . GLU A 1 271 ? 33.05037 11.30121 113.73275 1.000 43.90381 268 GLU A N 1
ATOM 2086 C CA . GLU A 1 271 ? 33.41770 10.62731 114.96795 1.000 46.39038 268 GLU A CA 1
ATOM 2087 C C . GLU A 1 271 ? 32.21328 10.53336 115.89699 1.000 46.33614 268 GLU A C 1
ATOM 2088 O O . GLU A 1 271 ? 31.33776 11.40371 115.90789 1.000 46.01589 268 GLU A O 1
ATOM 2094 N N . LYS A 1 272 ? 32.17108 9.45408 116.67411 1.000 44.37667 269 LYS A N 1
ATOM 2095 C CA . LYS A 1 272 ? 31.08396 9.19420 117.60967 1.000 41.60528 269 LYS A CA 1
ATOM 2096 C C . LYS A 1 272 ? 31.63722 9.21861 119.02630 1.000 42.53442 269 LYS A C 1
ATOM 2097 O O . LYS A 1 272 ? 32.55203 8.45356 119.35196 1.000 40.70109 269 LYS A O 1
ATOM 2111 N N . LEU A 1 274 ? 31.08990 9.04304 123.33934 1.000 37.93382 271 LEU A N 1
ATOM 2112 C CA . LEU A 1 274 ? 30.25264 8.32825 124.29732 1.000 37.43989 271 LEU A CA 1
ATOM 2113 C C . LEU A 1 274 ? 29.27420 9.26989 124.98938 1.000 37.13639 271 LEU A C 1
ATOM 2114 O O . LEU A 1 274 ? 28.11831 8.90305 125.23184 1.000 39.62806 271 LEU A O 1
ATOM 2119 N N . TYR A 1 275 ? 29.71525 10.48912 125.31160 1.000 37.76704 272 TYR A N 1
ATOM 2120 C CA . TYR A 1 275 ? 28.85291 11.41332 126.04041 1.000 37.70045 272 TYR A CA 1
ATOM 2121 C C . TYR A 1 275 ? 27.71024 11.92646 125.17316 1.000 38.59873 272 TYR A C 1
ATOM 2122 O O . TYR A 1 275 ? 26.63932 12.25458 125.69600 1.000 40.99320 272 TYR A O 1
ATOM 2131 N N . ASP A 1 276 ? 27.91353 12.00523 123.85650 1.000 36.61753 273 ASP A N 1
ATOM 2132 C CA . ASP A 1 276 ? 26.84644 12.46041 122.97082 1.000 37.59046 273 ASP A CA 1
ATOM 2133 C C . ASP A 1 276 ? 25.65957 11.50689 123.00679 1.000 38.90453 273 ASP A C 1
ATOM 2134 O O . ASP A 1 276 ? 24.51807 11.92592 123.23207 1.000 39.95740 273 ASP A O 1
ATOM 2139 N N . ASN A 1 277 ? 25.91348 10.21328 122.79156 1.000 41.02718 274 ASN A N 1
ATOM 2140 C CA . ASN A 1 277 ? 24.82513 9.24494 122.74685 1.000 39.94935 274 ASN A CA 1
ATOM 2141 C C . ASN A 1 277 ? 24.22339 9.00035 124.12150 1.000 38.96567 274 ASN A C 1
ATOM 2142 O O . ASN A 1 277 ? 23.01702 8.76121 124.22764 1.000 39.13410 274 ASN A O 1
ATOM 2147 N N . ALA A 1 278 ? 25.03128 9.06564 125.17974 1.000 39.26323 275 ALA A N 1
ATOM 2148 C CA . ALA A 1 278 ? 24.48189 8.91131 126.52164 1.000 40.23434 275 ALA A CA 1
ATOM 2149 C C . ALA A 1 278 ? 23.52207 10.04579 126.85361 1.000 40.43711 275 ALA A C 1
ATOM 2150 O O . ALA A 1 278 ? 22.52156 9.84130 127.55169 1.000 39.18766 275 ALA A O 1
ATOM 2152 N N . GLN A 1 279 ? 23.80189 11.24841 126.34797 1.000 41.87454 276 GLN A N 1
ATOM 2153 C CA . GLN A 1 279 ? 22.97473 12.40332 126.67578 1.000 41.11324 276 GLN A CA 1
ATOM 2154 C C . GLN A 1 279 ? 21.70768 12.47124 125.83163 1.000 41.00748 276 GLN A C 1
ATOM 2155 O O . GLN A 1 279 ? 20.66544 12.91476 126.32725 1.000 42.28455 276 GLN A O 1
ATOM 2161 N N . PHE A 1 280 ? 21.76505 12.04174 124.56921 1.000 38.40584 277 PHE A N 1
ATOM 2162 C CA . PHE A 1 280 ? 20.57552 12.11421 123.72830 1.000 40.00254 277 PHE A CA 1
ATOM 2163 C C . PHE A 1 280 ? 19.58675 10.99908 124.04389 1.000 42.29295 277 PHE A C 1
ATOM 2164 O O . PHE A 1 280 ? 18.38223 11.17028 123.82621 1.000 42.09729 277 PHE A O 1
ATOM 2172 N N . ILE A 1 281 ? 20.06856 9.85950 124.54720 1.000 41.92625 278 ILE A N 1
ATOM 2173 C CA . ILE A 1 281 ? 19.16793 8.77183 124.92165 1.000 41.17765 278 ILE A CA 1
ATOM 2174 C C . ILE A 1 281 ? 18.23507 9.21747 126.04020 1.000 43.09629 278 ILE A C 1
ATOM 2175 O O . ILE A 1 281 ? 17.03066 8.93420 126.01526 1.000 42.87625 278 ILE A O 1
ATOM 2180 N N . ARG A 1 282 ? 18.77136 9.93372 127.03166 1.000 42.97330 279 ARG A N 1
ATOM 2181 C CA . ARG A 1 282 ? 17.92291 10.48007 128.08552 1.000 42.80153 279 ARG A CA 1
ATOM 2182 C C . ARG A 1 282 ? 16.96674 11.52897 127.53218 1.000 44.68647 279 ARG A C 1
ATOM 2183 O O . ARG A 1 282 ? 15.79409 11.57428 127.92202 1.000 44.74633 279 ARG A O 1
ATOM 2191 N N . HIS A 1 283 ? 17.44742 12.37626 126.61908 1.000 42.65053 280 HIS A N 1
ATOM 2192 C CA . HIS A 1 283 ? 16.57603 13.36486 125.99130 1.000 40.07501 280 HIS A CA 1
ATOM 2193 C C . HIS A 1 283 ? 15.48773 12.68933 125.16723 1.000 40.92542 280 HIS A C 1
ATOM 2194 O O . HIS A 1 283 ? 14.31090 13.06047 125.24526 1.000 43.56247 280 HIS A O 1
ATOM 2201 N N . ALA A 1 284 ? 15.86550 11.69017 124.36668 1.000 43.74605 281 ALA A N 1
ATOM 2202 C CA . ALA A 1 284 ? 14.88371 10.99370 123.54356 1.000 42.98202 281 ALA A CA 1
ATOM 2203 C C . ALA A 1 284 ? 13.89843 10.20051 124.39173 1.000 44.19524 281 ALA A C 1
ATOM 2204 O O . ALA A 1 284 ? 12.73379 10.04987 124.00508 1.000 46.21275 281 ALA A O 1
ATOM 2206 N N . ASN A 1 285 ? 14.34099 9.68508 125.54187 1.000 42.20841 282 ASN A N 1
ATOM 2207 C CA . ASN A 1 285 ? 13.42183 8.98862 126.43658 1.000 41.68317 282 ASN A CA 1
ATOM 2208 C C . ASN A 1 285 ? 12.37310 9.94314 126.99122 1.000 44.48298 282 ASN A C 1
ATOM 2209 O O . ASN A 1 285 ? 11.19159 9.59118 127.09214 1.000 48.43395 282 ASN A O 1
ATOM 2214 N N . TYR A 1 286 ? 12.78849 11.15836 127.35682 1.000 44.50908 283 TYR A N 1
ATOM 2215 C CA . TYR A 1 286 ? 11.83130 12.16723 127.79714 1.000 43.07024 283 TYR A CA 1
ATOM 2216 C C . TYR A 1 286 ? 10.90682 12.57781 126.65884 1.000 42.49130 283 TYR A C 1
ATOM 2217 O O . TYR A 1 286 ? 9.70607 12.78832 126.86711 1.000 45.47010 283 TYR A O 1
ATOM 2226 N N . ALA A 1 287 ? 11.45054 12.69358 125.44483 1.000 43.80778 284 ALA A N 1
ATOM 2227 C CA . ALA A 1 287 ? 10.65215 13.15001 124.31215 1.000 46.81050 284 ALA A CA 1
ATOM 2228 C C . ALA A 1 287 ? 9.60543 12.11670 123.91496 1.000 49.71838 284 ALA A C 1
ATOM 2229 O O . ALA A 1 287 ? 8.49949 12.47633 123.49533 1.000 51.48542 284 ALA A O 1
ATOM 2231 N N . PHE A 1 288 ? 9.93267 10.82890 124.03955 1.000 48.48242 285 PHE A N 1
ATOM 2232 C CA . PHE A 1 288 ? 8.97212 9.78906 123.68421 1.000 49.90292 285 PHE A CA 1
ATOM 2233 C C . PHE A 1 288 ? 7.82778 9.72300 124.68752 1.000 50.46150 285 PHE A C 1
ATOM 2234 O O . PHE A 1 288 ? 6.67629 9.47940 124.30857 1.000 51.02113 285 PHE A O 1
ATOM 2242 N N . ALA A 1 289 ? 8.12474 9.93668 125.97117 1.000 51.40169 286 ALA A N 1
ATOM 2243 C CA . ALA A 1 289 ? 7.10919 9.80365 127.00889 1.000 49.28215 286 ALA A CA 1
ATOM 2244 C C . ALA A 1 289 ? 5.99641 10.83274 126.87480 1.000 56.72116 286 ALA A C 1
ATOM 2245 O O . ALA A 1 289 ? 4.90324 10.61948 127.41057 1.000 62.75278 286 ALA A O 1
ATOM 2247 N N . GLU A 1 290 ? 6.24656 11.94139 126.18135 1.000 51.68983 287 GLU A N 1
ATOM 2248 C CA . GLU A 1 290 ? 5.24306 12.97876 125.98217 1.000 52.87375 287 GLU A CA 1
ATOM 2249 C C . GLU A 1 290 ? 4.59517 12.89891 124.60523 1.000 56.36960 287 GLU A C 1
ATOM 2250 O O . GLU A 1 290 ? 3.36654 12.94084 124.49258 1.000 61.87563 287 GLU A O 1
ATOM 2256 N N . THR A 1 291 ? 5.39968 12.76959 123.55021 1.000 53.91838 288 THR A N 1
ATOM 2257 C CA . THR A 1 291 ? 4.85352 12.79543 122.19800 1.000 55.15450 288 THR A CA 1
ATOM 2258 C C . THR A 1 291 ? 4.30859 11.43710 121.77831 1.000 55.82280 288 THR A C 1
ATOM 2259 O O . THR A 1 291 ? 3.30213 11.36318 121.06186 1.000 55.71484 288 THR A O 1
ATOM 2263 N N . GLY A 1 292 ? 4.95045 10.35904 122.22128 1.000 56.00903 289 GLY A N 1
ATOM 2264 C CA . GLY A 1 292 ? 4.65049 9.04492 121.69982 1.000 54.85692 289 GLY A CA 1
ATOM 2265 C C . GLY A 1 292 ? 5.18148 8.79228 120.30840 1.000 56.10580 289 GLY A C 1
ATOM 2266 O O . GLY A 1 292 ? 4.79934 7.79308 119.68868 1.000 59.97658 289 GLY A O 1
ATOM 2267 N N . ASP A 1 293 ? 6.04377 9.66904 119.79561 1.000 58.42854 290 ASP A N 1
ATOM 2268 C CA . ASP A 1 293 ? 6.62175 9.49328 118.46892 1.000 59.31638 290 ASP A CA 1
ATOM 2269 C C . ASP A 1 293 ? 7.56817 8.29822 118.48096 1.000 62.65201 290 ASP A C 1
ATOM 2270 O O . ASP A 1 293 ? 8.52174 8.26101 119.26612 1.000 58.04894 290 ASP A O 1
ATOM 2275 N N . ASP A 1 294 ? 7.30359 7.31943 117.61091 1.000 69.76262 291 ASP A N 1
ATOM 2276 C CA . ASP A 1 294 ? 8.12599 6.11480 117.57037 1.000 69.46597 291 ASP A CA 1
ATOM 2277 C C . ASP A 1 294 ? 9.55899 6.39974 117.14625 1.000 67.52025 291 ASP A C 1
ATOM 2278 O O . ASP A 1 294 ? 10.44479 5.58301 117.42263 1.000 66.13641 291 ASP A O 1
ATOM 2283 N N . LEU A 1 295 ? 9.80536 7.52974 116.47694 1.000 67.07126 292 LEU A N 1
ATOM 2284 C CA . LEU A 1 295 ? 11.16588 7.86577 116.06915 1.000 62.31071 292 LEU A CA 1
ATOM 2285 C C . LEU A 1 295 ? 12.10261 7.91911 117.26733 1.000 56.94456 292 LEU A C 1
ATOM 2286 O O . LEU A 1 295 ? 13.22725 7.40971 117.20963 1.000 56.68370 292 LEU A O 1
ATOM 2291 N N . PHE A 1 296 ? 11.65391 8.52927 118.36491 1.000 51.56985 293 PHE A N 1
ATOM 2292 C CA . PHE A 1 296 ? 12.48179 8.59190 119.56339 1.000 49.22278 293 PHE A CA 1
ATOM 2293 C C . PHE A 1 296 ? 12.72569 7.20197 120.13662 1.000 48.33084 293 PHE A C 1
ATOM 2294 O O . PHE A 1 296 ? 13.83584 6.89441 120.58396 1.000 47.97187 293 PHE A O 1
ATOM 2302 N N . ARG A 1 297 ? 11.70133 6.34468 120.12389 1.000 53.74094 294 ARG A N 1
ATOM 2303 C CA . ARG A 1 297 ? 11.86612 4.98635 120.63253 1.000 52.87479 294 ARG A CA 1
ATOM 2304 C C . ARG A 1 297 ? 12.82457 4.18043 119.76438 1.000 51.14861 294 ARG A C 1
ATOM 2305 O O . ARG A 1 297 ? 13.68161 3.45608 120.28413 1.000 50.93188 294 ARG A O 1
ATOM 2313 N N . ILE A 1 298 ? 12.69591 4.29280 118.44106 1.000 55.35780 295 ILE A N 1
ATOM 2314 C CA . ILE A 1 298 ? 13.56160 3.53476 117.54105 1.000 56.22469 295 ILE A CA 1
ATOM 2315 C C . ILE A 1 298 ? 15.00703 3.99720 117.67945 1.000 53.48689 295 ILE A C 1
ATOM 2316 O O . ILE A 1 298 ? 15.93105 3.18207 117.78584 1.000 53.24031 295 ILE A O 1
ATOM 2321 N N . ARG A 1 299 ? 15.22213 5.31624 117.68687 1.000 49.97026 296 ARG A N 1
ATOM 2322 C CA . ARG A 1 299 ? 16.57750 5.84769 117.79579 1.000 48.52603 296 ARG A CA 1
ATOM 2323 C C . ARG A 1 299 ? 17.25028 5.42215 119.09455 1.000 47.22991 296 ARG A C 1
ATOM 2324 O O . ARG A 1 299 ? 18.47087 5.22642 119.12420 1.000 44.17764 296 ARG A O 1
ATOM 2332 N N . ILE A 1 300 ? 16.47928 5.27109 120.17242 1.000 48.82587 297 ILE A N 1
ATOM 2333 C CA . ILE A 1 300 ? 17.05480 4.84696 121.44648 1.000 48.47271 297 ILE A CA 1
ATOM 2334 C C . ILE A 1 300 ? 17.55901 3.41258 121.35009 1.000 50.19639 297 ILE A C 1
ATOM 2335 O O . ILE A 1 300 ? 18.73602 3.13111 121.60223 1.000 49.49559 297 ILE A O 1
ATOM 2340 N N . GLU A 1 301 ? 16.67444 2.48361 120.97840 1.000 51.00470 298 GLU A N 1
ATOM 2341 C CA . GLU A 1 301 ? 17.05980 1.07826 120.93433 1.000 52.98436 298 GLU A CA 1
ATOM 2342 C C . GLU A 1 301 ? 18.03345 0.77691 119.80278 1.000 51.93580 298 GLU A C 1
ATOM 2343 O O . GLU A 1 301 ? 18.70552 -0.25806 119.84380 1.000 55.18950 298 GLU A O 1
ATOM 2349 N N . GLU A 1 302 ? 18.12925 1.65095 118.79853 1.000 48.89732 299 GLU A N 1
ATOM 2350 C CA . GLU A 1 302 ? 19.17795 1.49677 117.79527 1.000 45.78527 299 GLU A CA 1
ATOM 2351 C C . GLU A 1 302 ? 20.53900 1.88326 118.36071 1.000 46.12911 299 GLU A C 1
ATOM 2352 O O . GLU A 1 302 ? 21.53880 1.19955 118.11279 1.000 47.86034 299 GLU A O 1
ATOM 2358 N N . THR A 1 303 ? 20.59782 2.98204 119.11756 1.000 47.53687 300 THR A N 1
ATOM 2359 C CA . THR A 1 303 ? 21.86973 3.44003 119.66613 1.000 43.71515 300 THR A CA 1
ATOM 2360 C C . THR A 1 303 ? 22.33693 2.56081 120.82096 1.000 42.70384 300 THR A C 1
ATOM 2361 O O . THR A 1 303 ? 23.54183 2.32347 120.96706 1.000 44.62136 300 THR A O 1
ATOM 2365 N N . VAL A 1 304 ? 21.40965 2.06800 121.64581 1.000 44.13909 301 VAL A N 1
ATOM 2366 C CA . VAL A 1 304 ? 21.78513 1.13160 122.70184 1.000 44.97816 301 VAL A CA 1
ATOM 2367 C C . VAL A 1 304 ? 22.36753 -0.14043 122.09776 1.000 44.56272 301 VAL A C 1
ATOM 2368 O O . VAL A 1 304 ? 23.34251 -0.70133 122.61326 1.000 44.36916 301 VAL A O 1
ATOM 2372 N N . ASP A 1 305 ? 21.78118 -0.61489 120.99488 1.000 43.33557 302 ASP A N 1
ATOM 2373 C CA . ASP A 1 305 ? 22.38139 -1.72153 120.25610 1.000 42.41726 302 ASP A CA 1
ATOM 2374 C C . ASP A 1 305 ? 23.78564 -1.36604 119.78378 1.000 43.28195 302 ASP A C 1
ATOM 2375 O O . ASP A 1 305 ? 24.68684 -2.21259 119.79419 1.000 42.61529 302 ASP A O 1
ATOM 2380 N N . TRP A 1 306 ? 23.99162 -0.11249 119.37298 1.000 44.08619 303 TRP A N 1
ATOM 2381 C CA . TRP A 1 306 ? 25.31650 0.31886 118.93960 1.000 44.36989 303 TRP A CA 1
ATOM 2382 C C . TRP A 1 306 ? 26.28429 0.40219 120.11398 1.000 42.33746 303 TRP A C 1
ATOM 2383 O O . TRP A 1 306 ? 27.46236 0.04965 119.97928 1.000 38.35488 303 TRP A O 1
ATOM 2394 N N . LEU A 1 307 ? 25.80805 0.87014 121.27111 1.000 41.04523 304 LEU A N 1
ATOM 2395 C CA . LEU A 1 307 ? 26.66696 0.95666 122.44898 1.000 41.24580 304 LEU A CA 1
ATOM 2396 C C . LEU A 1 307 ? 27.19185 -0.41646 122.84741 1.000 41.96643 304 LEU A C 1
ATOM 2397 O O . LEU A 1 307 ? 28.39417 -0.59452 123.07404 1.000 41.21821 304 LEU A O 1
ATOM 2402 N N . ILE A 1 308 ? 26.29852 -1.40209 122.93790 1.000 43.84900 305 ILE A N 1
ATOM 2403 C CA . ILE A 1 308 ? 26.70049 -2.73754 123.36776 1.000 44.43833 305 ILE A CA 1
ATOM 2404 C C . ILE A 1 308 ? 27.60617 -3.38339 122.32711 1.000 43.19284 305 ILE A C 1
ATOM 2405 O O . ILE A 1 308 ? 28.64922 -3.96001 122.65700 1.000 43.44981 305 ILE A O 1
ATOM 2410 N N . ARG A 1 309 ? 27.22511 -3.28503 121.05275 1.000 42.16816 306 ARG A N 1
ATOM 2411 C CA . ARG A 1 309 ? 27.92547 -4.02029 120.00548 1.000 37.26704 306 ARG A CA 1
ATOM 2412 C C . ARG A 1 309 ? 29.29404 -3.41891 119.71033 1.000 38.24944 306 ARG A C 1
ATOM 2413 O O . ARG A 1 309 ? 30.27501 -4.15239 119.54229 1.000 45.77073 306 ARG A O 1
ATOM 2421 N N . GLU A 1 310 ? 29.38657 -2.08894 119.64912 1.000 41.52591 307 GLU A N 1
ATOM 2422 C CA . GLU A 1 310 ? 30.58218 -1.43746 119.13446 1.000 40.64374 307 GLU A CA 1
ATOM 2423 C C . GLU A 1 310 ? 31.39719 -0.68283 120.17526 1.000 39.81721 307 GLU A C 1
ATOM 2424 O O . GLU A 1 310 ? 32.57078 -0.39927 119.91757 1.000 40.98224 307 GLU A O 1
ATOM 2438 N N . GLN A 1 312 ? 31.12394 -1.24045 123.98056 1.000 41.44652 309 GLN A N 1
ATOM 2439 C CA . GLN A 1 312 ? 31.35392 -1.90234 125.25826 1.000 43.51033 309 GLN A CA 1
ATOM 2440 C C . GLN A 1 312 ? 32.59477 -2.78557 125.19484 1.000 45.41012 309 GLN A C 1
ATOM 2441 O O . GLN A 1 312 ? 32.73728 -3.61575 124.29118 1.000 45.23021 309 GLN A O 1
ATOM 2447 N N . LEU A 1 313 ? 33.48876 -2.60242 126.16478 1.000 50.16172 310 LEU A N 1
ATOM 2448 C CA . LEU A 1 313 ? 34.71258 -3.37446 126.27513 1.000 49.30102 310 LEU A CA 1
ATOM 2449 C C . LEU A 1 313 ? 34.41013 -4.77835 126.78548 1.000 50.58017 310 LEU A C 1
ATOM 2450 O O . LEU A 1 313 ? 33.34663 -5.02285 127.35787 1.000 52.27195 310 LEU A O 1
ATOM 2455 N N . PRO A 1 314 ? 35.32273 -5.73032 126.57242 1.000 54.71248 311 PRO A N 1
ATOM 2456 C CA . PRO A 1 314 ? 35.09742 -7.08491 127.10344 1.000 52.17866 311 PRO A CA 1
ATOM 2457 C C . PRO A 1 314 ? 35.04078 -7.14718 128.62027 1.000 56.09356 311 PRO A C 1
ATOM 2458 O O . PRO A 1 314 ? 34.50052 -8.11950 129.16265 1.000 57.81777 311 PRO A O 1
ATOM 2462 N N . ASP A 1 315 ? 35.57803 -6.15208 129.32347 1.000 57.05350 312 ASP A N 1
ATOM 2463 C CA . ASP A 1 315 ? 35.56961 -6.13943 130.77971 1.000 58.27232 312 ASP A CA 1
ATOM 2464 C C . ASP A 1 315 ? 34.38976 -5.36660 131.36336 1.000 56.63834 312 ASP A C 1
ATOM 2465 O O . ASP A 1 315 ? 34.38761 -5.08107 132.56437 1.000 56.50195 312 ASP A O 1
ATOM 2470 N N . GLY A 1 316 ? 33.39469 -5.01949 130.54990 1.000 52.70827 313 GLY A N 1
ATOM 2471 C CA . GLY A 1 316 ? 32.16867 -4.44760 131.07389 1.000 51.87637 313 GLY A CA 1
ATOM 2472 C C . GLY A 1 316 ? 31.91936 -2.98947 130.74376 1.000 50.83490 313 GLY A C 1
ATOM 2473 O O . GLY A 1 316 ? 30.80581 -2.62278 130.35559 1.000 52.13611 313 GLY A O 1
ATOM 2474 N N . CYS A 1 317 ? 32.93774 -2.14670 130.89811 1.000 50.91078 314 CYS A N 1
ATOM 2475 C CA . CYS A 1 317 ? 32.76578 -0.71187 130.73370 1.000 47.47435 314 CYS A CA 1
ATOM 2476 C C . CYS A 1 317 ? 32.73230 -0.33906 129.25206 1.000 47.96273 314 CYS A C 1
ATOM 2477 O O . CYS A 1 317 ? 32.91694 -1.17620 128.36413 1.000 47.42370 314 CYS A O 1
ATOM 2480 N N . PHE A 1 318 ? 32.49039 0.94229 128.98369 1.000 48.16188 315 PHE A N 1
ATOM 2481 C CA . PHE A 1 318 ? 32.32447 1.45443 127.63083 1.000 45.94500 315 PHE A CA 1
ATOM 2482 C C . PHE A 1 318 ? 33.53512 2.28004 127.21839 1.000 43.71008 315 PHE A C 1
ATOM 2483 O O . PHE A 1 318 ? 34.09929 3.02280 128.02875 1.000 43.14060 315 PHE A O 1
ATOM 2491 N N . ALA A 1 319 ? 33.92059 2.15187 125.95005 1.000 48.61088 316 ALA A N 1
ATOM 2492 C CA . ALA A 1 319 ? 35.02605 2.92580 125.41060 1.000 47.10542 316 ALA A CA 1
ATOM 2493 C C . ALA A 1 319 ? 34.64506 4.40247 125.32109 1.000 46.84146 316 ALA A C 1
ATOM 2494 O O . ALA A 1 319 ? 33.48961 4.79103 125.51530 1.000 45.16927 316 ALA A O 1
ATOM 2496 N N . SER A 1 320 ? 35.64013 5.23264 125.01013 1.000 45.15110 317 SER A N 1
ATOM 2497 C CA . SER A 1 320 ? 35.46107 6.67914 125.04116 1.000 40.49003 317 SER A CA 1
ATOM 2498 C C . SER A 1 320 ? 34.90049 7.23409 123.73513 1.000 40.38406 317 SER A C 1
ATOM 2499 O O . SER A 1 320 ? 33.94391 8.01436 123.75499 1.000 42.96426 317 SER A O 1
ATOM 2502 N N . SER A 1 321 ? 35.47798 6.85830 122.59737 1.000 45.00406 318 SER A N 1
ATOM 2503 C CA . SER A 1 321 ? 35.05802 7.44914 121.33425 1.000 44.94396 318 SER A CA 1
ATOM 2504 C C . SER A 1 321 ? 35.35525 6.48629 120.19490 1.000 44.92134 318 SER A C 1
ATOM 2505 O O . SER A 1 321 ? 36.03331 5.47067 120.36590 1.000 45.38872 318 SER A O 1
ATOM 2508 N N . LEU A 1 322 ? 34.83229 6.83204 119.02087 1.000 45.12301 319 LEU A N 1
ATOM 2509 C CA . LEU A 1 322 ? 35.07301 6.10382 117.78365 1.000 47.41791 319 LEU A CA 1
ATOM 2510 C C . LEU A 1 322 ? 35.56078 7.09912 116.74256 1.000 52.40845 319 LEU A C 1
ATOM 2511 O O . LEU A 1 322 ? 34.93345 8.14344 116.53953 1.000 52.96288 319 LEU A O 1
ATOM 2516 N N . ASP A 1 323 ? 36.67661 6.78012 116.09306 1.000 55.53667 320 ASP A N 1
ATOM 2517 C CA . ASP A 1 323 ? 37.31602 7.72311 115.18865 1.000 58.61389 320 ASP A CA 1
ATOM 2518 C C . ASP A 1 323 ? 36.45069 7.97821 113.95622 1.000 61.69844 320 ASP A C 1
ATOM 2519 O O . ASP A 1 323 ? 35.52793 7.22336 113.63664 1.000 62.62471 320 ASP A O 1
ATOM 2524 N N . ALA A 1 324 ? 36.76558 9.06943 113.26046 1.000 79.35007 321 ALA A N 1
ATOM 2525 C CA . ALA A 1 324 ? 36.09154 9.42654 112.01952 1.000 75.23088 321 ALA A CA 1
ATOM 2526 C C . ALA A 1 324 ? 36.89130 9.06226 110.78001 1.000 84.27347 321 ALA A C 1
ATOM 2527 O O . ALA A 1 324 ? 36.30126 8.84465 109.71670 1.000 81.79064 321 ALA A O 1
ATOM 2529 N N . ASP A 1 325 ? 38.21447 8.99256 110.89218 1.000 101.95399 322 ASP A N 1
ATOM 2530 C CA . ASP A 1 325 ? 39.08189 8.70476 109.75801 1.000 102.96112 322 ASP A CA 1
ATOM 2531 C C . ASP A 1 325 ? 39.27910 7.19933 109.62840 1.000 103.78802 322 ASP A C 1
ATOM 2532 O O . ASP A 1 325 ? 39.81136 6.55461 110.53875 1.000 104.49973 322 ASP A O 1
ATOM 2537 N N . SER A 1 326 ? 38.84873 6.64552 108.49892 1.000 84.45809 323 SER A N 1
ATOM 2538 C CA . SER A 1 326 ? 39.06147 5.24463 108.16661 1.000 76.23799 323 SER A CA 1
ATOM 2539 C C . SER A 1 326 ? 39.93299 5.16914 106.92300 1.000 83.13500 323 SER A C 1
ATOM 2540 O O . SER A 1 326 ? 39.60086 5.76789 105.89427 1.000 85.27495 323 SER A O 1
ATOM 2543 N N . GLU A 1 327 ? 41.04808 4.44189 107.02545 1.000 81.38360 324 GLU A N 1
ATOM 2544 C CA . GLU A 1 327 ? 42.02558 4.32221 105.94139 1.000 81.29803 324 GLU A CA 1
ATOM 2545 C C . GLU A 1 327 ? 42.58490 5.68106 105.52811 1.000 82.98629 324 GLU A C 1
ATOM 2546 O O . GLU A 1 327 ? 43.02525 5.86270 104.39060 1.000 84.12339 324 GLU A O 1
ATOM 2552 N N . GLY A 1 328 ? 42.57501 6.64494 106.44661 1.000 82.30250 325 GLY A N 1
ATOM 2553 C CA . GLY A 1 328 ? 43.09108 7.96758 106.17327 1.000 79.79675 325 GLY A CA 1
ATOM 2554 C C . GLY A 1 328 ? 42.11068 8.92959 105.53910 1.000 82.98092 325 GLY A C 1
ATOM 2555 O O . GLY A 1 328 ? 42.48184 10.08172 105.28003 1.000 81.87598 325 GLY A O 1
ATOM 2556 N N . GLU A 1 329 ? 40.87899 8.50250 105.27690 1.000 74.50782 326 GLU A N 1
ATOM 2557 C CA . GLU A 1 329 ? 39.85705 9.35940 104.69523 1.000 75.24213 326 GLU A CA 1
ATOM 2558 C C . GLU A 1 329 ? 38.77591 9.64757 105.72654 1.000 76.67815 326 GLU A C 1
ATOM 2559 O O . GLU A 1 329 ? 38.42198 8.77945 106.53095 1.000 74.91565 326 GLU A O 1
ATOM 2565 N N . GLU A 1 330 ? 38.25017 10.86877 105.69080 1.000 79.83852 327 GLU A N 1
ATOM 2566 C CA . GLU A 1 330 ? 37.26580 11.31818 106.66918 1.000 78.32555 327 GLU A CA 1
ATOM 2567 C C . GLU A 1 330 ? 35.91287 10.69091 106.35151 1.000 71.26080 327 GLU A C 1
ATOM 2568 O O . GLU A 1 330 ? 35.29730 11.00604 105.32765 1.000 70.58608 327 GLU A O 1
ATOM 2574 N N . GLY A 1 331 ? 35.44643 9.80707 107.23180 1.000 65.27894 328 GLY A N 1
ATOM 2575 C CA . GLY A 1 331 ? 34.14354 9.19577 107.06114 1.000 57.89828 328 GLY A CA 1
ATOM 2576 C C . GLY A 1 331 ? 34.04904 8.18282 105.94456 1.000 55.62453 328 GLY A C 1
ATOM 2577 O O . GLY A 1 331 ? 32.94688 7.90838 105.46534 1.000 50.64186 328 GLY A O 1
ATOM 2578 N N . LYS A 1 332 ? 35.17639 7.60842 105.51649 1.000 63.22889 329 LYS A N 1
ATOM 2579 C CA . LYS A 1 332 ? 35.14239 6.62779 104.43449 1.000 59.34117 329 LYS A CA 1
ATOM 2580 C C . LYS A 1 332 ? 34.34379 5.38891 104.82302 1.000 53.56345 329 LYS A C 1
ATOM 2581 O O . LYS A 1 332 ? 33.78982 4.70543 103.95288 1.000 52.26052 329 LYS A O 1
ATOM 2587 N N . PHE A 1 333 ? 34.25732 5.09958 106.12226 1.000 53.78175 330 PHE A N 1
ATOM 2588 C CA . PHE A 1 333 ? 33.54850 3.92004 106.60462 1.000 51.38996 330 PHE A CA 1
ATOM 2589 C C . PHE A 1 333 ? 32.03305 4.06759 106.52038 1.000 49.67319 330 PHE A C 1
ATOM 2590 O O . PHE A 1 333 ? 31.33325 3.07571 106.28907 1.000 45.33800 330 PHE A O 1
ATOM 2598 N N . TYR A 1 334 ? 31.50884 5.28083 106.69615 1.000 46.71280 331 TYR A N 1
ATOM 2599 C CA . TYR A 1 334 ? 30.06774 5.49835 106.73905 1.000 45.76462 331 TYR A CA 1
ATOM 2600 C C . TYR A 1 334 ? 29.47663 5.94524 105.41056 1.000 47.80973 331 TYR A C 1
ATOM 2601 O O . TYR A 1 334 ? 28.25284 5.89264 105.24932 1.000 48.41967 331 TYR A O 1
ATOM 2610 N N . VAL A 1 335 ? 30.30390 6.37617 104.46548 1.000 51.64954 332 VAL A N 1
ATOM 2611 C CA . VAL A 1 335 ? 29.84697 7.02532 103.24152 1.000 50.38888 332 VAL A CA 1
ATOM 2612 C C . VAL A 1 335 ? 29.77006 6.00035 102.11754 1.000 52.25415 332 VAL A C 1
ATOM 2613 O O . VAL A 1 335 ? 30.63872 5.12744 101.99535 1.000 52.49555 332 VAL A O 1
ATOM 2617 N N . TRP A 1 336 ? 28.72798 6.10567 101.29177 1.000 50.82844 333 TRP A N 1
ATOM 2618 C CA . TRP A 1 336 ? 28.45613 5.15053 100.22841 1.000 57.13063 333 TRP A CA 1
ATOM 2619 C C . TRP A 1 336 ? 28.46050 5.82839 98.86388 1.000 59.23984 333 TRP A C 1
ATOM 2620 O O . TRP A 1 336 ? 28.26018 7.04029 98.74046 1.000 58.60591 333 TRP A O 1
ATOM 2631 N N . THR A 1 337 ? 28.68956 5.01527 97.83704 1.000 59.12882 334 THR A N 1
ATOM 2632 C CA . THR A 1 337 ? 28.45256 5.37605 96.44868 1.000 63.83263 334 THR A CA 1
ATOM 2633 C C . THR A 1 337 ? 27.25551 4.58675 95.93293 1.000 64.84829 334 THR A C 1
ATOM 2634 O O . THR A 1 337 ? 26.89035 3.54566 96.48563 1.000 65.48025 334 THR A O 1
ATOM 2638 N N . GLU A 1 338 ? 26.63605 5.09458 94.86519 1.000 66.47396 335 GLU A N 1
ATOM 2639 C CA . GLU A 1 338 ? 25.42034 4.46126 94.36060 1.000 68.70241 335 GLU A CA 1
ATOM 2640 C C . GLU A 1 338 ? 25.71078 3.08582 93.77197 1.000 71.06318 335 GLU A C 1
ATOM 2641 O O . GLU A 1 338 ? 24.98729 2.11974 94.04249 1.000 70.86507 335 GLU A O 1
ATOM 2647 N N . ASP A 1 339 ? 26.76682 2.97889 92.96039 1.000 71.38879 336 ASP A N 1
ATOM 2648 C CA . ASP A 1 339 ? 27.02739 1.73591 92.24006 1.000 70.80291 336 ASP A CA 1
ATOM 2649 C C . ASP A 1 339 ? 27.32547 0.57998 93.18634 1.000 71.32469 336 ASP A C 1
ATOM 2650 O O . ASP A 1 339 ? 27.09200 -0.58253 92.83634 1.000 71.65633 336 ASP A O 1
ATOM 2655 N N . GLU A 1 340 ? 27.83614 0.87115 94.38349 1.000 68.42403 337 GLU A N 1
ATOM 2656 C CA . GLU A 1 340 ? 28.04765 -0.18789 95.36364 1.000 68.49271 337 GLU A CA 1
ATOM 2657 C C . GLU A 1 340 ? 26.73625 -0.60621 96.01814 1.000 70.20910 337 GLU A C 1
ATOM 2658 O O . GLU A 1 340 ? 26.53411 -1.79117 96.30648 1.000 71.34376 337 GLU A O 1
ATOM 2664 N N . ILE A 1 341 ? 25.83570 0.35070 96.25648 1.000 72.88408 338 ILE A N 1
ATOM 2665 C CA . ILE A 1 341 ? 24.53236 0.02156 96.82780 1.000 72.79507 338 ILE A CA 1
ATOM 2666 C C . ILE A 1 341 ? 23.73524 -0.84932 95.86469 1.000 72.49214 338 ILE A C 1
ATOM 2667 O O . ILE A 1 341 ? 23.03449 -1.78125 96.27938 1.000 69.93519 338 ILE A O 1
ATOM 2672 N N . ASP A 1 342 ? 23.83517 -0.56663 94.56345 1.000 75.15394 339 ASP A N 1
ATOM 2673 C CA . ASP A 1 342 ? 23.14690 -1.38994 93.57429 1.000 74.30928 339 ASP A CA 1
ATOM 2674 C C . ASP A 1 342 ? 23.71638 -2.80217 93.53720 1.000 74.70839 339 ASP A C 1
ATOM 2675 O O . ASP A 1 342 ? 22.97618 -3.77194 93.33533 1.000 79.10917 339 ASP A O 1
ATOM 2680 N N . ALA A 1 343 ? 25.02893 -2.93821 93.73221 1.000 72.85303 340 ALA A N 1
ATOM 2681 C CA . ALA A 1 343 ? 25.65482 -4.25266 93.64284 1.000 72.81734 340 ALA A CA 1
ATOM 2682 C C . ALA A 1 343 ? 25.31276 -5.11787 94.84909 1.000 72.78006 340 ALA A C 1
ATOM 2683 O O . ALA A 1 343 ? 25.14574 -6.33607 94.71819 1.000 76.18593 340 ALA A O 1
ATOM 2685 N N . VAL A 1 344 ? 25.20261 -4.51080 96.03026 1.000 72.24094 341 VAL A N 1
ATOM 2686 C CA . VAL A 1 344 ? 24.98944 -5.29394 97.24245 1.000 67.29382 341 VAL A CA 1
ATOM 2687 C C . VAL A 1 344 ? 23.51682 -5.64245 97.41837 1.000 67.96345 341 VAL A C 1
ATOM 2688 O O . VAL A 1 344 ? 23.17323 -6.78780 97.73199 1.000 66.20557 341 VAL A O 1
ATOM 2692 N N . LEU A 1 345 ? 22.62605 -4.67279 97.22045 1.000 68.92323 342 LEU A N 1
ATOM 2693 C CA . LEU A 1 345 ? 21.20420 -4.88073 97.45692 1.000 67.12361 342 LEU A CA 1
ATOM 2694 C C . LEU A 1 345 ? 20.47073 -5.47134 96.25929 1.000 70.35959 342 LEU A C 1
ATOM 2695 O O . LEU A 1 345 ? 19.33746 -5.93749 96.41819 1.000 71.93851 342 LEU A O 1
ATOM 2700 N N . GLY A 1 346 ? 21.07724 -5.46272 95.07453 1.000 71.57735 343 GLY A N 1
ATOM 2701 C CA . GLY A 1 346 ? 20.44263 -6.09078 93.92568 1.000 74.75577 343 GLY A CA 1
ATOM 2702 C C . GLY A 1 346 ? 19.26235 -5.28830 93.40891 1.000 77.43952 343 GLY A C 1
ATOM 2703 O O . GLY A 1 346 ? 19.27199 -4.05236 93.39835 1.000 75.95933 343 GLY A O 1
ATOM 2704 N N . THR A 1 347 ? 18.22273 -6.00661 92.97178 1.000 79.37548 344 THR A N 1
ATOM 2705 C CA . THR A 1 347 ? 17.05413 -5.36422 92.37913 1.000 81.72374 344 THR A CA 1
ATOM 2706 C C . THR A 1 347 ? 16.21951 -4.60576 93.40260 1.000 86.06068 344 THR A C 1
ATOM 2707 O O . THR A 1 347 ? 15.45613 -3.71316 93.01910 1.000 84.86192 344 THR A O 1
ATOM 2711 N N . ASP A 1 348 ? 16.34368 -4.93782 94.68922 1.000 96.07537 345 ASP A N 1
ATOM 2712 C CA . ASP A 1 348 ? 15.61864 -4.25200 95.75202 1.000 93.44951 345 ASP A CA 1
ATOM 2713 C C . ASP A 1 348 ? 16.40611 -3.08758 96.33966 1.000 91.28709 345 ASP A C 1
ATOM 2714 O O . ASP A 1 348 ? 16.22325 -2.74715 97.51677 1.000 89.86801 345 ASP A O 1
ATOM 2719 N N . ALA A 1 349 ? 17.27662 -2.46436 95.54627 1.000 84.80648 346 ALA A N 1
ATOM 2720 C CA . ALA A 1 349 ? 18.07007 -1.33550 96.01288 1.000 79.66578 346 ALA A CA 1
ATOM 2721 C C . ALA A 1 349 ? 17.36126 -0.00255 95.83135 1.000 80.93904 346 ALA A C 1
ATOM 2722 O O . ALA A 1 349 ? 17.56362 0.91128 96.63979 1.000 80.10778 346 ALA A O 1
ATOM 2724 N N . GLU A 1 350 ? 16.53964 0.13064 94.78609 1.000 82.66746 347 GLU A N 1
ATOM 2725 C CA . GLU A 1 350 ? 15.82006 1.38041 94.56490 1.000 82.51318 347 GLU A CA 1
ATOM 2726 C C . GLU A 1 350 ? 14.85186 1.67359 95.70252 1.000 78.97999 347 GLU A C 1
ATOM 2727 O O . GLU A 1 350 ? 14.61466 2.84177 96.02989 1.000 76.36407 347 GLU A O 1
ATOM 2733 N N . VAL A 1 351 ? 14.28490 0.63069 96.31453 1.000 83.12265 348 VAL A N 1
ATOM 2734 C CA . VAL A 1 351 ? 13.42288 0.82854 97.47477 1.000 81.65167 348 VAL A CA 1
ATOM 2735 C C . VAL A 1 351 ? 14.22782 1.36657 98.65023 1.000 80.71766 348 VAL A C 1
ATOM 2736 O O . VAL A 1 351 ? 13.70787 2.12968 99.47396 1.000 79.05156 348 VAL A O 1
ATOM 2740 N N . PHE A 1 352 ? 15.50288 0.98677 98.74822 1.000 77.53082 349 PHE A N 1
ATOM 2741 C CA . PHE A 1 352 ? 16.36284 1.51145 99.80217 1.000 72.75621 349 PHE A CA 1
ATOM 2742 C C . PHE A 1 352 ? 16.91483 2.88412 99.43820 1.000 71.14547 349 PHE A C 1
ATOM 2743 O O . PHE A 1 352 ? 17.00122 3.76747 100.29877 1.000 68.40111 349 PHE A O 1
ATOM 2751 N N . LYS A 1 353 ? 17.29603 3.07827 98.17169 1.000 77.86685 350 LYS A N 1
ATOM 2752 C CA . LYS A 1 353 ? 17.89047 4.34724 97.76364 1.000 73.51509 350 LYS A CA 1
ATOM 2753 C C . LYS A 1 353 ? 16.90933 5.50314 97.90279 1.000 75.74600 350 LYS A C 1
ATOM 2754 O O . LYS A 1 353 ? 17.31946 6.62889 98.20765 1.000 75.72912 350 LYS A O 1
ATOM 2760 N N . THR A 1 354 ? 15.61550 5.25132 97.69015 1.000 70.12115 351 THR A N 1
ATOM 2761 C CA . THR A 1 354 ? 14.63370 6.32154 97.82781 1.000 71.42396 351 THR A CA 1
ATOM 2762 C C . THR A 1 354 ? 14.35697 6.64562 99.29019 1.000 69.21035 351 THR A C 1
ATOM 2763 O O . THR A 1 354 ? 13.94051 7.76563 99.60704 1.000 69.38657 351 THR A O 1
ATOM 2767 N N . PHE A 1 355 ? 14.58834 5.69011 100.19161 1.000 69.68103 352 PHE A N 1
ATOM 2768 C CA . PHE A 1 355 ? 14.28678 5.89483 101.60123 1.000 65.40466 352 PHE A CA 1
ATOM 2769 C C . PHE A 1 355 ? 15.35071 6.71556 102.31630 1.000 72.58936 352 PHE A C 1
ATOM 2770 O O . PHE A 1 355 ? 15.05551 7.31104 103.35741 1.000 73.45850 352 PHE A O 1
ATOM 2778 N N . TYR A 1 356 ? 16.57433 6.76873 101.78534 1.000 68.25000 353 TYR A N 1
ATOM 2779 C CA . TYR A 1 356 ? 17.65988 7.50965 102.41844 1.000 65.16366 353 TYR A CA 1
ATOM 2780 C C . TYR A 1 356 ? 18.27880 8.54564 101.48552 1.000 70.09840 353 TYR A C 1
ATOM 2781 O O . TYR A 1 356 ? 19.42496 8.95614 101.69894 1.000 65.57098 353 TYR A O 1
ATOM 2790 N N . ALA A 1 357 ? 17.53953 8.97536 100.45831 1.000 73.57885 354 ALA A N 1
ATOM 2791 C CA . ALA A 1 357 ? 17.95813 10.06094 99.56616 1.000 71.51874 354 ALA A CA 1
ATOM 2792 C C . ALA A 1 357 ? 19.29058 9.75689 98.88545 1.000 71.47310 354 ALA A C 1
ATOM 2793 O O . ALA A 1 357 ? 20.16526 10.61931 98.78005 1.000 72.20257 354 ALA A O 1
ATOM 2795 N N . VAL A 1 358 ? 19.44924 8.52299 98.41841 1.000 69.25823 355 VAL A N 1
ATOM 2796 C CA . VAL A 1 358 ? 20.65298 8.13463 97.69083 1.000 69.36846 355 VAL A CA 1
ATOM 2797 C C . VAL A 1 358 ? 20.52553 8.61804 96.25202 1.000 69.47819 355 VAL A C 1
ATOM 2798 O O . VAL A 1 358 ? 19.58028 8.25394 95.54491 1.000 71.86797 355 VAL A O 1
ATOM 2802 N N . THR A 1 359 ? 21.47616 9.44258 95.81843 1.000 68.48617 356 THR A N 1
ATOM 2803 C CA . THR A 1 359 ? 21.48108 10.01118 94.48211 1.000 69.28275 356 THR A CA 1
ATOM 2804 C C . THR A 1 359 ? 22.75289 9.61049 93.74282 1.000 69.25909 356 THR A C 1
ATOM 2805 O O . THR A 1 359 ? 23.77684 9.32830 94.37336 1.000 67.30235 356 THR A O 1
ATOM 2809 N N . PRO A 1 360 ? 22.72257 9.57181 92.40681 1.000 72.02719 357 PRO A N 1
ATOM 2810 C CA . PRO A 1 360 ? 23.95327 9.22760 91.67392 1.000 72.19320 357 PRO A CA 1
ATOM 2811 C C . PRO A 1 360 ? 25.06051 10.24896 91.85013 1.000 71.27955 357 PRO A C 1
ATOM 2812 O O . PRO A 1 360 ? 26.24080 9.88229 91.88206 1.000 70.07697 357 PRO A O 1
ATOM 2816 N N . GLY A 1 361 ? 24.71552 11.53224 91.96487 1.000 72.02615 358 GLY A N 1
ATOM 2817 C CA . GLY A 1 361 ? 25.73662 12.54941 92.14251 1.000 71.42479 358 GLY A CA 1
ATOM 2818 C C . GLY A 1 361 ? 26.24349 12.67930 93.55788 1.000 68.15445 358 GLY A C 1
ATOM 2819 O O . GLY A 1 361 ? 27.35735 13.16788 93.77096 1.000 67.27239 358 GLY A O 1
ATOM 2820 N N . GLY A 1 362 ? 25.46275 12.24233 94.53058 1.000 69.80379 359 GLY A N 1
ATOM 2821 C CA . GLY A 1 362 ? 25.88656 12.30113 95.91159 1.000 67.22306 359 GLY A CA 1
ATOM 2822 C C . GLY A 1 362 ? 25.62604 13.67391 96.51576 1.000 69.42860 359 GLY A C 1
ATOM 2823 O O . GLY A 1 362 ? 25.51013 14.68994 95.82428 1.000 70.27645 359 GLY A O 1
ATOM 2824 N N . ASN A 1 363 ? 25.48358 13.68849 97.84337 1.000 63.36271 360 ASN A N 1
ATOM 2825 C CA . ASN A 1 363 ? 25.22168 14.90005 98.59958 1.000 64.28816 360 ASN A CA 1
ATOM 2826 C C . ASN A 1 363 ? 26.46632 15.49593 99.23881 1.000 65.16167 360 ASN A C 1
ATOM 2827 O O . ASN A 1 363 ? 26.41368 16.64312 99.68553 1.000 68.27504 360 ASN A O 1
ATOM 2832 N N . TRP A 1 364 ? 27.57119 14.75529 99.29411 1.000 66.61388 361 TRP A N 1
ATOM 2833 C CA . TRP A 1 364 ? 28.80838 15.28388 99.85875 1.000 66.75345 361 TRP A CA 1
ATOM 2834 C C . TRP A 1 364 ? 29.99401 14.66223 99.13304 1.000 67.94300 361 TRP A C 1
ATOM 2835 O O . TRP A 1 364 ? 30.29701 13.48232 99.33136 1.000 64.53563 361 TRP A O 1
ATOM 2846 N N . GLU A 1 365 ? 30.67254 15.47059 98.31748 1.000 68.28672 362 GLU A N 1
ATOM 2847 C CA . GLU A 1 365 ? 31.88383 15.07072 97.60095 1.000 67.88576 362 GLU A CA 1
ATOM 2848 C C . GLU A 1 365 ? 31.65004 13.82232 96.74540 1.000 66.65390 362 GLU A C 1
ATOM 2849 O O . GLU A 1 365 ? 32.31129 12.79651 96.90001 1.000 65.09615 362 GLU A O 1
ATOM 2855 N N . GLY A 1 366 ? 30.68851 13.92898 95.83071 1.000 68.97233 363 GLY A N 1
ATOM 2856 C CA . GLY A 1 366 ? 30.40822 12.85529 94.89334 1.000 68.04358 363 GLY A CA 1
ATOM 2857 C C . GLY A 1 366 ? 29.95328 11.55841 95.51617 1.000 64.52552 363 GLY A C 1
ATOM 2858 O O . GLY A 1 366 ? 29.95159 10.52950 94.83540 1.000 63.43207 363 GLY A O 1
ATOM 2859 N N . LYS A 1 367 ? 29.57020 11.56491 96.79217 1.000 65.55522 364 LYS A N 1
ATOM 2860 C CA . LYS A 1 367 ? 29.14707 10.34966 97.47396 1.000 61.64359 364 LYS A CA 1
ATOM 2861 C C . LYS A 1 367 ? 27.94029 10.65083 98.35746 1.000 61.07549 364 LYS A C 1
ATOM 2862 O O . LYS A 1 367 ? 27.60815 11.80899 98.62131 1.000 64.48984 364 LYS A O 1
ATOM 2868 N N . ASN A 1 368 ? 27.28709 9.59269 98.83360 1.000 62.70933 365 ASN A N 1
ATOM 2869 C CA . ASN A 1 368 ? 26.00590 9.71259 99.51947 1.000 61.19724 365 ASN A CA 1
ATOM 2870 C C . ASN A 1 368 ? 26.15627 9.47441 101.01705 1.000 56.10303 365 ASN A C 1
ATOM 2871 O O . ASN A 1 368 ? 26.74096 8.47070 101.44024 1.000 55.41401 365 ASN A O 1
ATOM 2876 N N . ILE A 1 369 ? 25.61368 10.39417 101.80954 1.000 55.88656 366 ILE A N 1
ATOM 2877 C CA . ILE A 1 369 ? 25.49171 10.23412 103.25378 1.000 53.67435 366 ILE A CA 1
ATOM 2878 C C . ILE A 1 369 ? 24.02916 9.92933 103.54655 1.000 55.37196 366 ILE A C 1
ATOM 2879 O O . ILE A 1 369 ? 23.15058 10.76289 103.29922 1.000 57.43907 366 ILE A O 1
ATOM 2884 N N . LEU A 1 370 ? 23.76455 8.73076 104.06237 1.000 53.83160 367 LEU A N 1
ATOM 2885 C CA . LEU A 1 370 ? 22.39337 8.30749 104.31682 1.000 52.42138 367 LEU A CA 1
ATOM 2886 C C . LEU A 1 370 ? 21.73961 9.21828 105.34838 1.000 57.13035 367 LEU A C 1
ATOM 2887 O O . LEU A 1 370 ? 22.33382 9.52851 106.38501 1.000 56.66987 367 LEU A O 1
ATOM 2892 N N . ASN A 1 371 ? 20.51551 9.65218 105.05875 1.000 53.55088 368 ASN A N 1
ATOM 2893 C CA . ASN A 1 371 ? 19.80754 10.58514 105.92642 1.000 52.87486 368 ASN A CA 1
ATOM 2894 C C . ASN A 1 371 ? 18.31193 10.45519 105.66844 1.000 61.01381 368 ASN A C 1
ATOM 2895 O O . ASN A 1 371 ? 17.87431 9.71330 104.78484 1.000 62.83098 368 ASN A O 1
ATOM 2900 N N . ARG A 1 372 ? 17.52577 11.20029 106.45240 1.000 61.00716 369 ARG A N 1
ATOM 2901 C CA . ARG A 1 372 ? 16.07112 11.18890 106.34459 1.000 61.77298 369 ARG A CA 1
ATOM 2902 C C . ARG A 1 372 ? 15.48904 12.59919 106.33159 1.000 67.49857 369 ARG A C 1
ATOM 2903 O O . ARG A 1 372 ? 14.28972 12.77076 106.57379 1.000 69.96027 369 ARG A O 1
ATOM 2911 N N . LEU A 1 373 ? 16.31332 13.61276 106.05369 1.000 70.73532 370 LEU A N 1
ATOM 2912 C CA . LEU A 1 373 ? 15.83027 14.98880 106.01339 1.000 68.42325 370 LEU A CA 1
ATOM 2913 C C . LEU A 1 373 ? 14.85948 15.22979 104.86720 1.000 72.97026 370 LEU A C 1
ATOM 2914 O O . LEU A 1 373 ? 14.08462 16.19073 104.91898 1.000 70.86034 370 LEU A O 1
ATOM 2919 N N . HIS A 1 374 ? 14.89183 14.38401 103.83550 1.000 77.29891 371 HIS A N 1
ATOM 2920 C CA . HIS A 1 374 ? 13.96465 14.52478 102.71882 1.000 77.31415 371 HIS A CA 1
ATOM 2921 C C . HIS A 1 374 ? 12.51687 14.37771 103.16535 1.000 78.89436 371 HIS A C 1
ATOM 2922 O O . HIS A 1 374 ? 11.62084 14.99335 102.57698 1.000 84.10662 371 HIS A O 1
ATOM 2929 N N . ALA A 1 375 ? 12.26660 13.56964 104.19946 1.000 86.48744 372 ALA A N 1
ATOM 2930 C CA . ALA A 1 375 ? 10.92174 13.31455 104.69695 1.000 87.21151 372 ALA A CA 1
ATOM 2931 C C . ALA A 1 375 ? 11.02383 12.94812 106.17990 1.000 89.59502 372 ALA A C 1
ATOM 2932 O O . ALA A 1 375 ? 10.85936 11.80087 106.59265 1.000 88.22829 372 ALA A O 1
ATOM 2934 N N . ALA A 1 376 ? 11.30409 13.95411 107.00855 1.000 96.36501 373 ALA A N 1
ATOM 2935 C CA . ALA A 1 376 ? 11.42627 13.74599 108.44522 1.000 95.47554 373 ALA A CA 1
ATOM 2936 C C . ALA A 1 376 ? 10.08043 13.66236 109.15175 1.000 100.08876 373 ALA A C 1
ATOM 2937 O O . ALA A 1 376 ? 10.03648 13.24978 110.31615 1.000 100.71537 373 ALA A O 1
ATOM 2939 N N . ALA A 1 377 ? 8.99074 14.03738 108.48391 1.000 94.23614 374 ALA A N 1
ATOM 2940 C CA . ALA A 1 377 ? 7.66716 14.01132 109.08929 1.000 91.41786 374 ALA A CA 1
ATOM 2941 C C . ALA A 1 377 ? 6.90783 12.71916 108.82196 1.000 96.31056 374 ALA A C 1
ATOM 2942 O O . ALA A 1 377 ? 5.85946 12.49974 109.43762 1.000 99.36328 374 ALA A O 1
ATOM 2944 N N . GLU A 1 378 ? 7.40393 11.86407 107.93125 1.000 98.46220 375 GLU A N 1
ATOM 2945 C CA . GLU A 1 378 ? 6.70208 10.63672 107.59280 1.000 96.93224 375 GLU A CA 1
ATOM 2946 C C . GLU A 1 378 ? 6.85418 9.60975 108.71439 1.000 100.48921 375 GLU A C 1
ATOM 2947 O O . GLU A 1 378 ? 7.43814 9.87220 109.77045 1.000 104.93500 375 GLU A O 1
ATOM 2953 N N . THR A 1 379 ? 6.31390 8.42093 108.47292 1.000 95.99941 376 THR A N 1
ATOM 2954 C CA . THR A 1 379 ? 6.36750 7.35737 109.46599 1.000 95.29105 376 THR A CA 1
ATOM 2955 C C . THR A 1 379 ? 7.81560 6.93037 109.69375 1.000 97.54821 376 THR A C 1
ATOM 2956 O O . THR A 1 379 ? 8.52424 6.61541 108.72684 1.000 95.69311 376 THR A O 1
ATOM 2960 N N . PRO A 1 380 ? 8.29157 6.90505 110.94255 1.000 100.52491 377 PRO A N 1
ATOM 2961 C CA . PRO A 1 380 ? 9.70962 6.58146 111.16614 1.000 98.89190 377 PRO A CA 1
ATOM 2962 C C . PRO A 1 380 ? 10.04373 5.12021 110.92809 1.000 98.93590 377 PRO A C 1
ATOM 2963 O O . PRO A 1 380 ? 11.14366 4.81641 110.44972 1.000 96.89694 377 PRO A O 1
ATOM 2967 N N . THR A 1 381 ? 9.13574 4.20782 111.24688 1.000 98.93200 378 THR A N 1
ATOM 2968 C CA . THR A 1 381 ? 9.42154 2.78331 111.10803 1.000 97.05374 378 THR A CA 1
ATOM 2969 C C . THR A 1 381 ? 9.50572 2.41114 109.63246 1.000 94.81355 378 THR A C 1
ATOM 2970 O O . THR A 1 381 ? 8.51271 2.56072 108.90829 1.000 92.25327 378 THR A O 1
ATOM 2974 N N . PRO A 1 382 ? 10.65311 1.93172 109.14432 1.000 88.52697 379 PRO A N 1
ATOM 2975 C CA . PRO A 1 382 ? 10.77015 1.64941 107.71656 1.000 82.82298 379 PRO A CA 1
ATOM 2976 C C . PRO A 1 382 ? 9.98933 0.39979 107.34439 1.000 79.13889 379 PRO A C 1
ATOM 2977 O O . PRO A 1 382 ? 9.76140 -0.48029 108.19015 1.000 79.87785 379 PRO A O 1
ATOM 2981 N N . PRO A 1 383 ? 9.55773 0.28610 106.09177 1.000 76.30825 380 PRO A N 1
ATOM 2982 C CA . PRO A 1 383 ? 8.83266 -0.91617 105.65552 1.000 76.02570 380 PRO A CA 1
ATOM 2983 C C . PRO A 1 383 ? 9.71528 -2.14815 105.74751 1.000 73.14842 380 PRO A C 1
ATOM 2984 O O . PRO A 1 383 ? 10.94915 -2.03357 105.80714 1.000 70.21290 380 PRO A O 1
ATOM 2988 N N . PRO A 1 384 ? 9.12211 -3.34815 105.76350 1.000 74.69040 381 PRO A N 1
ATOM 2989 C CA . PRO A 1 384 ? 9.93279 -4.55497 106.01123 1.000 72.23905 381 PRO A CA 1
ATOM 2990 C C . PRO A 1 384 ? 10.99060 -4.81569 104.95280 1.000 71.84293 381 PRO A C 1
ATOM 2991 O O . PRO A 1 384 ? 12.07791 -5.30629 105.28240 1.000 69.91036 381 PRO A O 1
ATOM 2995 N N . LEU A 1 385 ? 10.70783 -4.50571 103.68565 1.000 73.79511 382 LEU A N 1
ATOM 2996 C CA . LEU A 1 385 ? 11.70855 -4.72213 102.64545 1.000 73.56891 382 LEU A CA 1
ATOM 2997 C C . LEU A 1 385 ? 12.87933 -3.75684 102.78530 1.000 70.40777 382 LEU A C 1
ATOM 2998 O O . LEU A 1 385 ? 14.00729 -4.09220 102.40462 1.000 70.27506 382 LEU A O 1
ATOM 3003 N N . VAL A 1 386 ? 12.63636 -2.56851 103.33780 1.000 69.08926 383 VAL A N 1
ATOM 3004 C CA . VAL A 1 386 ? 13.70452 -1.59146 103.52005 1.000 68.18824 383 VAL A CA 1
ATOM 3005 C C . VAL A 1 386 ? 14.61262 -1.98962 104.67802 1.000 67.27438 383 VAL A C 1
ATOM 3006 O O . VAL A 1 386 ? 15.84311 -1.93729 104.56506 1.000 67.59380 383 VAL A O 1
ATOM 3010 N N . GLU A 1 387 ? 14.02482 -2.39044 105.80856 1.000 70.10125 384 GLU A N 1
ATOM 3011 C CA . GLU A 1 387 ? 14.83608 -2.80652 106.94955 1.000 71.76100 384 GLU A CA 1
ATOM 3012 C C . GLU A 1 387 ? 15.66450 -4.03912 106.61415 1.000 68.73350 384 GLU A C 1
ATOM 3013 O O . GLU A 1 387 ? 16.80692 -4.17225 107.07040 1.000 69.51052 384 GLU A O 1
ATOM 3019 N N . ALA A 1 388 ? 15.10506 -4.95272 105.81822 1.000 68.99111 385 ALA A N 1
ATOM 3020 C CA . ALA A 1 388 ? 15.88445 -6.08699 105.33406 1.000 64.69270 385 ALA A CA 1
ATOM 3021 C C . ALA A 1 388 ? 17.09348 -5.61119 104.53889 1.000 63.35560 385 ALA A C 1
ATOM 3022 O O . ALA A 1 388 ? 18.20934 -6.11067 104.72206 1.000 62.29706 385 ALA A O 1
ATOM 3024 N N . ALA A 1 389 ? 16.88693 -4.63786 103.64716 1.000 67.94385 386 ALA A N 1
ATOM 3025 C CA . ALA A 1 389 ? 18.00695 -4.03110 102.93840 1.000 64.86464 386 ALA A CA 1
ATOM 3026 C C . ALA A 1 389 ? 18.88851 -3.22074 103.87922 1.000 67.33936 386 ALA A C 1
ATOM 3027 O O . ALA A 1 389 ? 20.08530 -3.05725 103.61748 1.000 63.79179 386 ALA A O 1
ATOM 3029 N N . ARG A 1 390 ? 18.32033 -2.71066 104.97494 1.000 66.48833 387 ARG A N 1
ATOM 3030 C CA . ARG A 1 390 ? 19.11087 -1.93663 105.92592 1.000 60.08835 387 ARG A CA 1
ATOM 3031 C C . ARG A 1 390 ? 20.01746 -2.83967 106.75203 1.000 58.58007 387 ARG A C 1
ATOM 3032 O O . ARG A 1 390 ? 21.19195 -2.51829 106.96716 1.000 59.69040 387 ARG A O 1
ATOM 3040 N N . ARG A 1 391 ? 19.49105 -3.97400 107.22284 1.000 61.22996 388 ARG A N 1
ATOM 3041 C CA . ARG A 1 391 ? 20.31186 -4.90606 107.98980 1.000 61.91375 388 ARG A CA 1
ATOM 3042 C C . ARG A 1 391 ? 21.43455 -5.48246 107.13768 1.000 59.90219 388 ARG A C 1
ATOM 3043 O O . ARG A 1 391 ? 22.55048 -5.69354 107.62705 1.000 55.16159 388 ARG A O 1
ATOM 3051 N N . LYS A 1 392 ? 21.15810 -5.74314 105.85850 1.000 62.69237 389 LYS A N 1
ATOM 3052 C CA . LYS A 1 392 ? 22.15108 -6.36290 104.98950 1.000 58.06878 389 LYS A CA 1
ATOM 3053 C C . LYS A 1 392 ? 23.22601 -5.37889 104.54470 1.000 58.94450 389 LYS A C 1
ATOM 3054 O O . LYS A 1 392 ? 24.38442 -5.77408 104.37141 1.000 59.56681 389 LYS A O 1
ATOM 3060 N N . LEU A 1 393 ? 22.87456 -4.10470 104.35890 1.000 61.06470 390 LEU A N 1
ATOM 3061 C CA . LEU A 1 393 ? 23.88740 -3.11677 104.00108 1.000 56.72134 390 LEU A CA 1
ATOM 3062 C C . LEU A 1 393 ? 24.81574 -2.83064 105.17482 1.000 57.53032 390 LEU A C 1
ATOM 3063 O O . LEU A 1 393 ? 26.01258 -2.58538 104.98135 1.000 55.36312 390 LEU A O 1
ATOM 3068 N N . LEU A 1 394 ? 24.27924 -2.84813 106.39805 1.000 59.14032 391 LEU A N 1
ATOM 3069 C CA . LEU A 1 394 ? 25.11704 -2.65943 107.57695 1.000 57.11731 391 LEU A CA 1
ATOM 3070 C C . LEU A 1 394 ? 26.11980 -3.79347 107.72246 1.000 62.75470 391 LEU A C 1
ATOM 3071 O O . LEU A 1 394 ? 27.29492 -3.55722 108.02789 1.000 64.11670 391 LEU A O 1
ATOM 3076 N N . ALA A 1 395 ? 25.67512 -5.03377 107.50891 1.000 70.30766 392 ALA A N 1
ATOM 3077 C CA . ALA A 1 395 ? 26.58900 -6.16580 107.61017 1.000 70.37047 392 ALA A CA 1
ATOM 3078 C C . ALA A 1 395 ? 27.65194 -6.11494 106.52090 1.000 70.83044 392 ALA A C 1
ATOM 3079 O O . ALA A 1 395 ? 28.79857 -6.51967 106.74354 1.000 70.99371 392 ALA A O 1
ATOM 3081 N N . HIS A 1 396 ? 27.28649 -5.63714 105.32915 1.000 60.95109 393 HIS A N 1
ATOM 3082 C CA . HIS A 1 396 ? 28.28467 -5.43159 104.28724 1.000 58.00785 393 HIS A CA 1
ATOM 3083 C C . HIS A 1 396 ? 29.26388 -4.32503 104.66041 1.000 59.12295 393 HIS A C 1
ATOM 3084 O O . HIS A 1 396 ? 30.44624 -4.39701 104.30484 1.000 60.48770 393 HIS A O 1
ATOM 3091 N N . ARG A 1 397 ? 28.79183 -3.29343 105.36440 1.000 59.67258 394 ARG A N 1
ATOM 3092 C CA . ARG A 1 397 ? 29.68593 -2.23340 105.81560 1.000 56.87728 394 ARG A CA 1
ATOM 3093 C C . ARG A 1 397 ? 30.68865 -2.74738 106.83947 1.000 59.18153 394 ARG A C 1
ATOM 3094 O O . ARG A 1 397 ? 31.78099 -2.18428 106.97165 1.000 55.41244 394 ARG A O 1
ATOM 3102 N N . GLU A 1 398 ? 30.34128 -3.81410 107.56422 1.000 62.51028 395 GLU A N 1
ATOM 3103 C CA . GLU A 1 398 ? 31.24976 -4.37699 108.55534 1.000 64.84605 395 GLU A CA 1
ATOM 3104 C C . GLU A 1 398 ? 32.48511 -5.00220 107.91826 1.000 64.06485 395 GLU A C 1
ATOM 3105 O O . GLU A 1 398 ? 33.50895 -5.14931 108.59469 1.000 63.30252 395 GLU A O 1
ATOM 3111 N N . THR A 1 399 ? 32.41813 -5.36489 106.63641 1.000 59.68085 396 THR A N 1
ATOM 3112 C CA . THR A 1 399 ? 33.58400 -5.88634 105.93564 1.000 57.06792 396 THR A CA 1
ATOM 3113 C C . THR A 1 399 ? 34.58751 -4.80008 105.57220 1.000 57.66806 396 THR A C 1
ATOM 3114 O O . THR A 1 399 ? 35.73108 -5.12535 105.23352 1.000 58.73221 396 THR A O 1
ATOM 3118 N N . ARG A 1 400 ? 34.18876 -3.53131 105.62578 1.000 59.53605 397 ARG A N 1
ATOM 3119 C CA . ARG A 1 400 ? 35.10454 -2.43635 105.35308 1.000 53.24226 397 ARG A CA 1
ATOM 3120 C C . ARG A 1 400 ? 36.16248 -2.33929 106.44689 1.000 58.73934 397 ARG A C 1
ATOM 3121 O O . ARG A 1 400 ? 36.02009 -2.89479 107.53984 1.000 58.34696 397 ARG A O 1
ATOM 3129 N N . ILE A 1 401 ? 37.24058 -1.61828 106.13678 1.000 56.31235 398 ILE A N 1
ATOM 3130 C CA . ILE A 1 401 ? 38.23706 -1.30329 107.15320 1.000 56.07097 398 ILE A CA 1
ATOM 3131 C C . ILE A 1 401 ? 37.58477 -0.41887 108.20435 1.000 52.89020 398 ILE A C 1
ATOM 3132 O O . ILE A 1 401 ? 37.05516 0.65540 107.89400 1.000 52.27790 398 ILE A O 1
ATOM 3137 N N . ARG A 1 402 ? 37.61432 -0.86923 109.45206 1.000 50.39817 399 ARG A N 1
ATOM 3138 C CA . ARG A 1 402 ? 36.83643 -0.21244 110.49351 1.000 48.35562 399 ARG A CA 1
ATOM 3139 C C . ARG A 1 402 ? 37.64123 0.91365 111.14043 1.000 50.08110 399 ARG A C 1
ATOM 3140 O O . ARG A 1 402 ? 38.85092 0.77268 111.34478 1.000 53.97488 399 ARG A O 1
ATOM 3148 N N . PRO A 1 403 ? 37.00084 2.04171 111.45415 1.000 48.68567 400 PRO A N 1
ATOM 3149 C CA . PRO A 1 403 ? 37.71933 3.12815 112.13095 1.000 53.90845 400 PRO A CA 1
ATOM 3150 C C . PRO A 1 4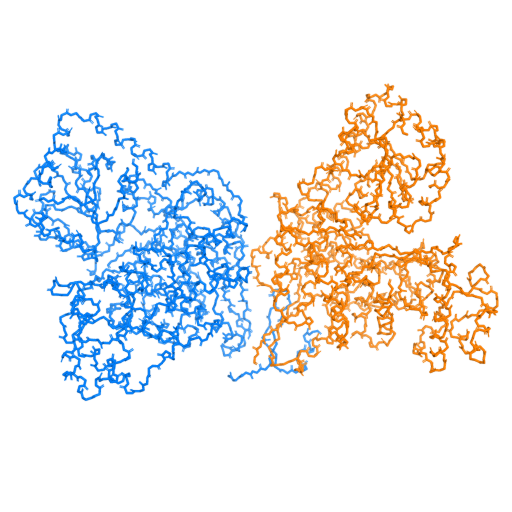03 ? 38.14631 2.72530 113.53376 1.000 52.94159 400 PRO A C 1
ATOM 3151 O O . PRO A 1 403 ? 37.43546 2.00369 114.23788 1.000 53.21464 400 PRO A O 1
ATOM 3155 N N . GLY A 1 404 ? 39.32173 3.20814 113.93366 1.000 56.29148 401 GLY A N 1
ATOM 3156 C CA . GLY A 1 404 ? 39.86664 2.85230 115.22872 1.000 52.62156 401 GLY A CA 1
ATOM 3157 C C . GLY A 1 404 ? 39.02563 3.37564 116.37701 1.000 52.37822 401 GLY A C 1
ATOM 3158 O O . GLY A 1 404 ? 38.19513 4.27443 116.23020 1.000 51.83103 401 GLY A O 1
ATOM 3159 N N . ARG A 1 405 ? 39.25876 2.79278 117.55077 1.000 48.66152 402 ARG A N 1
ATOM 3160 C CA . ARG A 1 405 ? 38.49497 3.10595 118.74882 1.000 46.21641 402 ARG A CA 1
ATOM 3161 C C . ARG A 1 405 ? 39.43766 3.46437 119.88720 1.000 48.51759 402 ARG A C 1
ATOM 3162 O O . ARG A 1 405 ? 40.49853 2.85259 120.04519 1.000 51.39732 402 ARG A O 1
ATOM 3170 N N . ASP A 1 406 ? 39.04489 4.46383 120.67348 1.000 49.48689 403 ASP A N 1
ATOM 3171 C CA . ASP A 1 406 ? 39.77631 4.85355 121.87669 1.000 50.41159 403 ASP A CA 1
ATOM 3172 C C . ASP A 1 406 ? 39.23347 4.02070 123.03191 1.000 49.44388 403 ASP A C 1
ATOM 3173 O O . ASP A 1 406 ? 38.18525 4.33326 123.60003 1.000 50.93921 403 ASP A O 1
ATOM 3178 N N . ASP A 1 407 ? 39.95171 2.95502 123.38600 1.000 51.06680 404 ASP A N 1
ATOM 3179 C CA . ASP A 1 407 ? 39.50350 2.04432 124.43441 1.000 48.12974 404 ASP A CA 1
ATOM 3180 C C . ASP A 1 407 ? 39.64869 2.62487 125.83388 1.000 49.28434 404 ASP A C 1
ATOM 3181 O O . ASP A 1 407 ? 39.40445 1.90537 126.80852 1.000 50.52168 404 ASP A O 1
ATOM 3186 N N . LYS A 1 408 ? 40.04524 3.88816 125.95721 1.000 46.31109 405 LYS A N 1
ATOM 3187 C CA . LYS A 1 408 ? 40.10614 4.53884 127.25802 1.000 48.47810 405 LYS A CA 1
ATOM 3188 C C . LYS A 1 408 ? 38.72994 4.54259 127.91278 1.000 49.22456 405 LYS A C 1
ATOM 3189 O O . LYS A 1 408 ? 37.71944 4.84571 127.27277 1.000 49.63880 405 LYS A O 1
ATOM 3195 N N . ALA A 1 409 ? 38.69394 4.19988 129.19711 1.000 54.15701 406 ALA A N 1
ATOM 3196 C CA . ALA A 1 409 ? 37.44939 4.06621 129.95188 1.000 51.82087 406 ALA A CA 1
ATOM 3197 C C . ALA A 1 409 ? 37.35075 5.22774 130.93892 1.000 52.89682 406 ALA A C 1
ATOM 3198 O O . ALA A 1 409 ? 37.75960 5.11578 132.09536 1.000 56.83447 406 ALA A O 1
ATOM 3200 N N . LEU A 1 410 ? 36.79750 6.34537 130.47327 1.000 48.97389 407 LEU A N 1
ATOM 3201 C CA . LEU A 1 410 ? 36.60534 7.50437 131.33482 1.000 45.39248 407 LEU A CA 1
ATOM 3202 C C . LEU A 1 410 ? 35.49335 7.23071 132.33908 1.000 44.33176 407 LEU A C 1
ATOM 3203 O O . LEU A 1 410 ? 34.43130 6.71372 131.97980 1.000 46.53194 407 LEU A O 1
ATOM 3208 N N . THR A 1 411 ? 35.74255 7.57642 133.60373 1.000 42.98074 408 THR A N 1
ATOM 3209 C CA . THR A 1 411 ? 34.77043 7.29775 134.65635 1.000 43.38290 408 THR A CA 1
ATOM 3210 C C . THR A 1 411 ? 33.51015 8.13772 134.48356 1.000 44.38716 408 THR A C 1
ATOM 3211 O O . THR A 1 411 ? 32.39516 7.60366 134.46350 1.000 43.52391 408 THR A O 1
ATOM 3215 N N . ASP A 1 412 ? 33.66859 9.45733 134.35179 1.000 42.18556 409 ASP A N 1
ATOM 3216 C CA . ASP A 1 412 ? 32.50770 10.34023 134.27972 1.000 41.49786 409 ASP A CA 1
ATOM 3217 C C . ASP A 1 412 ? 31.63947 10.02775 133.06613 1.000 43.43444 409 ASP A C 1
ATOM 3218 O O . ASP A 1 412 ? 30.40609 10.06247 133.15205 1.000 40.51061 409 ASP A O 1
ATOM 3223 N N . TRP A 1 413 ? 32.26316 9.71740 131.92653 1.000 43.56617 410 TRP A N 1
ATOM 3224 C CA . TRP A 1 413 ? 31.48908 9.40331 130.72933 1.000 44.09345 410 TRP A CA 1
ATOM 3225 C C . TRP A 1 413 ? 30.74713 8.08290 130.88554 1.000 43.52307 410 TRP A C 1
ATOM 3226 O O . TRP A 1 413 ? 29.60462 7.94928 130.43144 1.000 42.23777 410 TRP A O 1
ATOM 3237 N N . ASN A 1 414 ? 31.38009 7.09471 131.52258 1.000 45.03179 411 ASN A N 1
ATOM 3238 C CA . ASN A 1 414 ? 30.69457 5.83353 131.78185 1.000 43.17797 411 ASN A CA 1
ATOM 3239 C C . ASN A 1 414 ? 29.51094 6.03668 132.71816 1.000 39.60459 411 ASN A C 1
ATOM 3240 O O . ASN A 1 414 ? 28.46871 5.39139 132.55983 1.000 38.66813 411 ASN A O 1
ATOM 3245 N N . GLY A 1 415 ? 29.64953 6.93511 133.69575 1.000 41.15912 412 GLY A N 1
ATOM 3246 C CA . GLY A 1 415 ? 28.52449 7.24467 134.56244 1.000 37.00858 412 GLY A CA 1
ATOM 3247 C C . GLY A 1 415 ? 27.34969 7.82333 133.79994 1.000 37.65776 412 GLY A C 1
ATOM 3248 O O . GLY A 1 415 ? 26.19240 7.51923 134.09927 1.000 41.21483 412 GLY A O 1
ATOM 3249 N N . LEU A 1 416 ? 27.63170 8.66076 132.79828 1.000 37.14740 413 LEU A N 1
ATOM 3250 C CA . LEU A 1 416 ? 26.56483 9.19603 131.96008 1.000 37.66882 413 LEU A CA 1
ATOM 3251 C C . LEU A 1 416 ? 25.89256 8.09045 131.15837 1.000 38.35505 413 LEU A C 1
ATOM 3252 O O . LEU A 1 416 ? 24.67194 8.11068 130.96171 1.000 39.52558 413 LEU A O 1
ATOM 3257 N N . ALA A 1 417 ? 26.67559 7.11361 130.69087 1.000 39.27945 414 ALA A N 1
ATOM 3258 C CA . ALA A 1 417 ? 26.11601 6.01675 129.90706 1.000 36.77163 414 ALA A CA 1
ATOM 3259 C C . ALA A 1 417 ? 25.31721 5.05823 130.78031 1.000 38.05453 414 ALA A C 1
ATOM 3260 O O . ALA A 1 417 ? 24.30035 4.51149 130.33818 1.000 42.62585 414 ALA A O 1
ATOM 3262 N N . ILE A 1 418 ? 25.76556 4.83250 132.01748 1.000 38.13132 415 ILE A N 1
ATOM 3263 C CA . ILE A 1 418 ? 25.02329 3.96459 132.92846 1.000 41.56290 415 ILE A CA 1
ATOM 3264 C C . ILE A 1 418 ? 23.66638 4.57432 133.25448 1.000 41.75709 415 ILE A C 1
ATOM 3265 O O . ILE A 1 418 ? 22.64672 3.87409 133.29796 1.000 38.16331 415 ILE A O 1
ATOM 3270 N N . ARG A 1 419 ? 23.63142 5.88949 133.48385 1.000 38.56232 416 ARG A N 1
ATOM 3271 C CA . ARG A 1 419 ? 22.36855 6.55591 133.78493 1.000 41.84236 416 ARG A CA 1
ATOM 3272 C C . ARG A 1 419 ? 21.40411 6.46969 132.60865 1.000 42.10329 416 ARG A C 1
ATOM 3273 O O . ARG A 1 419 ? 20.20057 6.25776 132.79760 1.000 42.55539 416 ARG A O 1
ATOM 3281 N N . ALA A 1 420 ? 21.91559 6.62329 131.38465 1.000 40.55841 417 ALA A N 1
ATOM 3282 C CA . ALA A 1 420 ? 21.05482 6.54679 130.20850 1.000 42.08030 417 ALA A CA 1
ATOM 3283 C C . ALA A 1 420 ? 20.48827 5.14427 130.02554 1.000 44.87091 417 ALA A C 1
ATOM 3284 O O . ALA A 1 420 ? 19.30410 4.98441 129.70690 1.000 41.76515 417 ALA A O 1
ATOM 3286 N N . LEU A 1 421 ? 21.31579 4.11605 130.22651 1.000 43.36001 418 LEU A N 1
ATOM 3287 C CA . LEU A 1 421 ? 20.83447 2.74557 130.08726 1.000 43.05136 418 LEU A CA 1
ATOM 3288 C C . LEU A 1 421 ? 19.86472 2.38353 131.20519 1.000 42.99344 418 LEU A C 1
ATOM 3289 O O . LEU A 1 421 ? 18.87314 1.68252 130.97230 1.000 46.31315 418 LEU A O 1
ATOM 3294 N N . ALA A 1 422 ? 20.13237 2.85352 132.42540 1.000 41.30729 419 ALA A N 1
ATOM 3295 C CA . ALA A 1 422 ? 19.25495 2.53745 133.54630 1.000 40.94459 419 ALA A CA 1
ATOM 3296 C C . ALA A 1 422 ? 17.90150 3.22150 133.41560 1.000 47.29143 419 ALA A C 1
ATOM 3297 O O . ALA A 1 422 ? 16.88221 2.65499 133.82544 1.000 49.99786 419 ALA A O 1
ATOM 3299 N N . GLU A 1 423 ? 17.86719 4.43163 132.85475 1.000 44.93834 420 GLU A N 1
ATOM 3300 C CA . GLU A 1 423 ? 16.59838 5.13425 132.69949 1.000 42.35561 420 GLU A CA 1
ATOM 3301 C C . GLU A 1 423 ? 15.83166 4.64460 131.47592 1.000 43.41997 420 GLU A C 1
ATOM 3302 O O . GLU A 1 423 ? 14.60002 4.54068 131.51419 1.000 46.14802 420 GLU A O 1
ATOM 3308 N N . ALA A 1 424 ? 16.53840 4.34246 130.38284 1.000 47.78752 421 ALA A N 1
ATOM 3309 C CA . ALA A 1 424 ? 15.86677 3.83063 129.19168 1.000 48.32342 421 ALA A CA 1
ATOM 3310 C C . ALA A 1 424 ? 15.43226 2.38253 129.38390 1.000 51.12383 421 ALA A C 1
ATOM 3311 O O . ALA A 1 424 ? 14.34104 1.99217 128.95016 1.000 52.66615 421 ALA A O 1
ATOM 3313 N N . GLY A 1 425 ? 16.27170 1.57043 130.03063 1.000 45.57206 422 GLY A N 1
ATOM 3314 C CA . GLY A 1 425 ? 15.86577 0.22311 130.37816 1.000 50.47820 422 GLY A CA 1
ATOM 3315 C C . GLY A 1 425 ? 14.71451 0.16513 131.36049 1.000 53.87749 422 GLY A C 1
ATOM 3316 O O . GLY A 1 425 ? 14.03816 -0.86277 131.44419 1.000 53.92942 422 GLY A O 1
ATOM 3317 N N . ARG A 1 426 ? 14.47578 1.23941 132.11162 1.000 52.04443 423 ARG A N 1
ATOM 3318 C CA . ARG A 1 426 ? 13.37066 1.21983 133.06305 1.000 48.54916 423 ARG A CA 1
ATOM 3319 C C . ARG A 1 426 ? 12.06876 1.64488 132.39192 1.000 49.83396 423 ARG A C 1
ATOM 3320 O O . ARG A 1 426 ? 11.00667 1.07512 132.66805 1.000 56.12490 423 ARG A O 1
ATOM 3328 N N . SER A 1 427 ? 12.13866 2.61418 131.47692 1.000 50.87077 424 SER A N 1
ATOM 3329 C CA . SER A 1 427 ? 10.95139 3.11811 130.79709 1.000 52.72150 424 SER A CA 1
ATOM 3330 C C . SER A 1 427 ? 10.51533 2.24878 129.62192 1.000 51.63968 424 SER A C 1
ATOM 3331 O O . SER A 1 427 ? 9.40040 2.42989 129.12061 1.000 55.55202 424 SER A O 1
ATOM 3334 N N . PHE A 1 428 ? 11.35620 1.31594 129.17197 1.000 53.65791 425 PHE A N 1
ATOM 3335 C CA . PHE A 1 428 ? 11.01801 0.42141 128.07055 1.000 51.44442 425 PHE A CA 1
ATOM 3336 C C . PHE A 1 428 ? 10.98427 -1.04223 128.49313 1.000 50.48302 425 PHE A C 1
ATOM 3337 O O . PHE A 1 428 ? 10.89392 -1.92245 127.62758 1.000 50.74404 425 PHE A O 1
ATOM 3345 N N . ALA A 1 429 ? 11.05361 -1.32209 129.79791 1.000 53.13598 426 ALA A N 1
ATOM 3346 C CA . ALA A 1 429 ? 10.98582 -2.68637 130.32949 1.000 53.42296 426 ALA A CA 1
ATOM 3347 C C . ALA A 1 429 ? 12.04710 -3.59034 129.70717 1.000 52.22239 426 ALA A C 1
ATOM 3348 O O . ALA A 1 429 ? 11.84593 -4.79744 129.55457 1.000 57.03155 426 ALA A O 1
ATOM 3350 N N . ARG A 1 430 ? 13.18913 -3.01010 129.34245 1.000 54.10901 427 ARG A N 1
ATOM 3351 C CA . ARG A 1 430 ? 14.29837 -3.76642 128.76264 1.000 51.30238 427 ARG A CA 1
ATOM 3352 C C . ARG A 1 430 ? 15.25811 -4.12972 129.88738 1.000 53.01917 427 ARG A C 1
ATOM 3353 O O . ARG A 1 430 ? 16.14252 -3.35550 130.25571 1.000 55.85495 427 ARG A O 1
ATOM 3361 N N . THR A 1 431 ? 15.07756 -5.32853 130.44578 1.000 52.37160 428 THR A N 1
ATOM 3362 C CA . THR A 1 431 ? 15.95866 -5.78837 131.51182 1.000 52.90466 428 THR A CA 1
ATOM 3363 C C . THR A 1 431 ? 17.36905 -6.07421 131.01337 1.000 54.62503 428 THR A C 1
ATOM 3364 O O . THR A 1 431 ? 18.30839 -6.06789 131.81561 1.000 58.67972 428 THR A O 1
ATOM 3368 N N . ASP A 1 432 ? 17.54112 -6.32451 129.71309 1.000 52.26244 429 ASP A N 1
ATOM 3369 C CA . ASP A 1 432 ? 18.88184 -6.54659 129.18302 1.000 53.89352 429 ASP A CA 1
ATOM 3370 C C . ASP A 1 432 ? 19.69700 -5.26056 129.16810 1.000 55.06264 429 ASP A C 1
ATOM 3371 O O . ASP A 1 432 ? 20.93073 -5.30998 129.23324 1.000 55.51332 429 ASP A O 1
ATOM 3376 N N . TRP A 1 433 ? 19.03189 -4.10591 129.07816 1.000 56.61414 430 TRP A N 1
ATOM 3377 C CA . TRP A 1 433 ? 19.74557 -2.83772 129.16849 1.000 55.44622 430 TRP A CA 1
ATOM 3378 C C . TRP A 1 433 ? 20.22502 -2.57158 130.58708 1.000 55.49695 430 TRP A C 1
ATOM 3379 O O . TRP A 1 433 ? 21.28581 -1.96667 130.77774 1.000 53.24511 430 TRP A O 1
ATOM 3390 N N . LEU A 1 434 ? 19.46325 -3.01472 131.58899 1.000 54.78968 431 LEU A N 1
ATOM 3391 C CA . LEU A 1 434 ? 19.86589 -2.80756 132.97583 1.000 57.34283 431 LEU A CA 1
ATOM 3392 C C . LEU A 1 434 ? 21.11723 -3.60600 133.31318 1.000 63.48428 431 LEU A C 1
ATOM 3393 O O . LEU A 1 434 ? 22.03938 -3.08812 133.95249 1.000 57.65054 431 LEU A O 1
ATOM 3398 N N . GLU A 1 435 ? 21.16331 -4.87482 132.89910 1.000 84.04710 432 GLU A N 1
ATOM 3399 C CA . GLU A 1 435 ? 22.30977 -5.71326 133.23000 1.000 83.77164 432 GLU A CA 1
ATOM 3400 C C . GLU A 1 435 ? 23.58062 -5.19360 132.57129 1.000 83.13100 432 GLU A C 1
ATOM 3401 O O . GLU A 1 435 ? 24.65981 -5.23686 133.17213 1.000 83.60806 432 GLU A O 1
ATOM 3407 N N . HIS A 1 436 ? 23.47405 -4.69521 131.33663 1.000 66.75387 433 HIS A N 1
ATOM 3408 C CA . HIS A 1 436 ? 24.61944 -4.04599 130.70847 1.000 59.71840 433 HIS A CA 1
ATOM 3409 C C . HIS A 1 436 ? 25.01347 -2.77597 131.44989 1.000 58.40245 433 HIS A C 1
ATOM 3410 O O . HIS A 1 436 ? 26.19254 -2.40513 131.46263 1.000 56.21666 433 HIS A O 1
ATOM 3417 N N . ALA A 1 437 ? 24.04662 -2.09762 132.07218 1.000 58.92934 434 ALA A N 1
ATOM 3418 C CA . ALA A 1 437 ? 24.37279 -0.92580 132.87743 1.000 51.01647 434 ALA A CA 1
ATOM 3419 C C . ALA A 1 437 ? 25.02734 -1.32788 134.19327 1.000 53.00022 434 ALA A C 1
ATOM 3420 O O . ALA A 1 437 ? 25.91390 -0.62517 134.69212 1.000 54.97696 434 ALA A O 1
ATOM 3422 N N . VAL A 1 438 ? 24.60254 -2.45373 134.77194 1.000 59.71927 435 VAL A N 1
ATOM 3423 C CA . VAL A 1 438 ? 25.23479 -2.94006 135.99382 1.000 58.77514 435 VAL A CA 1
ATOM 3424 C C . VAL A 1 438 ? 26.64197 -3.44698 135.70348 1.000 58.68468 435 VAL A C 1
ATOM 3425 O O . VAL A 1 438 ? 27.54325 -3.31213 136.54087 1.000 60.12489 435 VAL A O 1
ATOM 3429 N N . GLN A 1 439 ? 26.85952 -4.02737 134.52042 1.000 51.94587 436 GLN A N 1
ATOM 3430 C CA . GLN A 1 439 ? 28.19685 -4.47975 134.14830 1.000 52.90994 436 GLN A CA 1
ATOM 3431 C C . GLN A 1 439 ? 29.17978 -3.31655 134.11894 1.000 49.34144 436 GLN A C 1
ATOM 3432 O O . GLN A 1 439 ? 30.29009 -3.41203 134.65361 1.000 51.96628 436 GLN A O 1
ATOM 3438 N N . ALA A 1 440 ? 28.78718 -2.20540 133.49372 1.000 47.95562 437 ALA A N 1
ATOM 3439 C CA . ALA A 1 440 ? 29.66392 -1.04064 133.44621 1.000 48.45938 437 ALA A CA 1
ATOM 3440 C C . ALA A 1 440 ? 29.82317 -0.41002 134.82405 1.000 49.22261 437 ALA A C 1
ATOM 3441 O O . ALA A 1 440 ? 30.90045 0.09510 135.16051 1.000 49.28832 437 ALA A O 1
ATOM 3443 N N . TYR A 1 441 ? 28.76184 -0.42802 135.63305 1.000 48.84875 438 TYR A N 1
ATOM 3444 C CA . TYR A 1 441 ? 28.82668 0.16857 136.96379 1.000 47.88476 438 TYR A CA 1
ATOM 3445 C C . TYR A 1 441 ? 29.77016 -0.61113 137.87193 1.000 50.46574 438 TYR A C 1
ATOM 3446 O O . TYR A 1 441 ? 30.59449 -0.02261 138.58170 1.000 49.55330 438 TYR A O 1
ATOM 3455 N N . GLN A 1 442 ? 29.66319 -1.94118 137.86358 1.000 49.00905 439 GLN A N 1
ATOM 3456 C CA . GLN A 1 442 ? 30.53704 -2.75388 138.70195 1.000 50.52478 439 GLN A CA 1
ATOM 3457 C C . GLN A 1 442 ? 31.97195 -2.75211 138.18978 1.000 51.87895 439 GLN A C 1
ATOM 3458 O O . GLN A 1 442 ? 32.91247 -2.84853 138.98680 1.000 52.85365 439 GLN A O 1
ATOM 3464 N N . SER A 1 443 ? 32.16186 -2.64257 136.87314 1.000 53.82762 440 SER A N 1
ATOM 3465 C CA . SER A 1 443 ? 33.51210 -2.63764 136.31887 1.000 52.85987 440 SER A CA 1
ATOM 3466 C C . SER A 1 443 ? 34.22913 -1.32983 136.62968 1.000 57.66302 440 SER A C 1
ATOM 3467 O O . SER A 1 443 ? 35.37957 -1.33357 137.08302 1.000 59.28272 440 SER A O 1
ATOM 3470 N N . ILE A 1 444 ? 33.56497 -0.19762 136.38646 1.000 55.81586 441 ILE A N 1
ATOM 3471 C CA . ILE A 1 444 ? 34.17452 1.09783 136.67506 1.000 51.76005 441 ILE A CA 1
ATOM 3472 C C . ILE A 1 444 ? 34.39272 1.26225 138.17284 1.000 54.63248 441 ILE A C 1
ATOM 3473 O O . ILE A 1 444 ? 35.44222 1.74698 138.61406 1.000 57.68932 441 ILE A O 1
ATOM 3478 N N . GLY A 1 445 ? 33.41333 0.85192 138.97801 1.000 53.46958 442 GLY A N 1
ATOM 3479 C CA . GLY A 1 445 ? 33.52281 0.96606 140.42118 1.000 54.93288 442 GLY A CA 1
ATOM 3480 C C . GLY A 1 445 ? 34.59126 0.09434 141.04763 1.000 58.81791 442 GLY A C 1
ATOM 3481 O O . GLY A 1 445 ? 34.87807 0.26346 142.23777 1.000 60.30284 442 GLY A O 1
ATOM 3482 N N . SER A 1 446 ? 35.18342 -0.82778 140.28339 1.000 58.94397 443 SER A N 1
ATOM 3483 C CA . SER A 1 446 ? 36.22863 -1.68718 140.82649 1.000 58.37603 443 SER A CA 1
ATOM 3484 C C . SER A 1 446 ? 37.48471 -0.90914 141.19288 1.000 60.83680 443 SER A C 1
ATOM 3485 O O . SER A 1 446 ? 38.26679 -1.37705 142.02723 1.000 63.60311 443 SER A O 1
ATOM 3488 N N . SER A 1 447 ? 37.69678 0.25952 140.59054 1.000 62.90335 444 SER A N 1
ATOM 3489 C CA . SER A 1 447 ? 38.83665 1.10217 140.92584 1.000 62.39559 444 SER A CA 1
ATOM 3490 C C . SER A 1 447 ? 38.58690 1.97395 142.14796 1.000 66.04815 444 SER A C 1
ATOM 3491 O O . SER A 1 447 ? 39.47764 2.73826 142.53393 1.000 64.55403 444 SER A O 1
ATOM 3494 N N . PHE A 1 448 ? 37.40668 1.88116 142.76049 1.000 62.17331 445 PHE A N 1
ATOM 3495 C CA . PHE A 1 448 ? 37.07830 2.67749 143.94326 1.000 64.14893 445 PHE A CA 1
ATOM 3496 C C . PHE A 1 448 ? 37.57737 1.95364 145.19461 1.000 68.79061 445 PHE A C 1
ATOM 3497 O O . PHE A 1 448 ? 36.81577 1.42419 146.00566 1.000 70.24280 445 PHE A O 1
ATOM 3505 N N . GLN A 1 449 ? 38.89948 1.93445 145.33103 1.000 77.78857 446 GLN A N 1
ATOM 3506 C CA . GLN A 1 449 ? 39.56856 1.34340 146.47813 1.000 79.11003 446 GLN A CA 1
ATOM 3507 C C . GLN A 1 449 ? 40.19563 2.44156 147.32645 1.000 79.62564 446 GLN A C 1
ATOM 3508 O O . GLN A 1 449 ? 40.55594 3.50841 146.82010 1.000 79.61228 446 GLN A O 1
ATOM 3514 N N . ASP A 1 450 ? 40.31490 2.16967 148.62780 1.000 74.91352 447 ASP A N 1
ATOM 3515 C CA . ASP A 1 450 ? 40.87616 3.11950 149.59044 1.000 77.43180 447 ASP A CA 1
ATOM 3516 C C . ASP A 1 450 ? 40.09780 4.43302 149.60853 1.000 77.33867 447 ASP A C 1
ATOM 3517 O O . ASP A 1 450 ? 40.64265 5.48556 149.95022 1.000 77.68194 447 ASP A O 1
ATOM 3522 N N . GLY A 1 451 ? 38.81856 4.38322 149.24594 1.000 82.47775 448 GLY A N 1
ATOM 3523 C CA . GLY A 1 451 ? 38.02955 5.59521 149.14096 1.000 74.72665 448 GLY A CA 1
ATOM 3524 C C . GLY A 1 451 ? 38.46689 6.51197 148.02310 1.000 75.16488 448 GLY A C 1
ATOM 3525 O O . GLY A 1 451 ? 38.27808 7.72843 148.11644 1.000 71.05154 448 GLY A O 1
ATOM 3526 N N . ARG A 1 452 ? 39.05881 5.95822 146.96678 1.000 68.85380 449 ARG A N 1
ATOM 3527 C CA . ARG A 1 452 ? 39.56336 6.73994 145.84411 1.000 68.13599 449 ARG A CA 1
ATOM 3528 C C . ARG A 1 452 ? 39.25739 5.99358 144.55665 1.000 65.68119 449 ARG A C 1
ATOM 3529 O O . ARG A 1 452 ? 39.72395 4.86473 144.37040 1.000 66.70671 449 ARG A O 1
ATOM 3537 N N . ILE A 1 453 ? 38.47736 6.61720 143.67699 1.000 59.98133 450 ILE A N 1
ATOM 3538 C CA . ILE A 1 453 ? 38.20052 6.06211 142.36447 1.000 57.16995 450 ILE A CA 1
ATOM 3539 C C . ILE A 1 453 ? 39.16847 6.68506 141.36714 1.000 55.21933 450 ILE A C 1
ATOM 3540 O O . ILE A 1 453 ? 39.77257 7.73354 141.61280 1.000 55.36707 450 ILE A O 1
ATOM 3545 N N . ALA A 1 454 ? 39.33167 6.02047 140.22692 1.000 52.07408 451 ALA A N 1
ATOM 3546 C CA . ALA A 1 454 ? 40.22011 6.48999 139.17575 1.000 48.92121 451 ALA A CA 1
ATOM 3547 C C . ALA A 1 454 ? 39.44705 7.31855 138.15998 1.000 46.45194 451 ALA A C 1
ATOM 3548 O O . ALA A 1 454 ? 38.25558 7.09998 137.92764 1.000 49.42330 451 ALA A O 1
ATOM 3550 N N . HIS A 1 455 ? 40.14027 8.28592 137.55815 1.000 46.33700 452 HIS A N 1
ATOM 3551 C CA . HIS A 1 455 ? 39.50967 9.10264 136.52703 1.000 45.70133 452 HIS A CA 1
ATOM 3552 C C . HIS A 1 455 ? 39.27125 8.29803 135.25541 1.000 47.30728 452 HIS A C 1
ATOM 3553 O O . HIS A 1 455 ? 38.22446 8.43866 134.61132 1.000 49.41394 452 HIS A O 1
ATOM 3560 N N . CYS A 1 456 ? 40.22781 7.45393 134.88055 1.000 47.12987 453 CYS A N 1
ATOM 3561 C CA . CYS A 1 456 ? 40.09079 6.57547 133.72595 1.000 51.73422 453 CYS A CA 1
ATOM 3562 C C . CYS A 1 456 ? 41.18895 5.52578 133.79882 1.000 56.38218 453 CYS A C 1
ATOM 3563 O O . CYS A 1 456 ? 42.15318 5.65820 134.55738 1.000 57.69513 453 CYS A O 1
ATOM 3566 N N . ARG A 1 457 ? 41.03184 4.47929 132.99202 1.000 61.06584 454 ARG A N 1
ATOM 3567 C CA . ARG A 1 457 ? 42.04714 3.44373 132.89085 1.000 64.63107 454 ARG A CA 1
ATOM 3568 C C . ARG A 1 457 ? 41.96000 2.79403 131.51885 1.000 62.15022 454 ARG A C 1
ATOM 3569 O O . ARG A 1 457 ? 40.92262 2.83724 130.85243 1.000 61.00965 454 ARG A O 1
ATOM 3585 N N . GLU A 1 459 ? 43.89327 -0.79985 129.66735 1.000 60.45906 456 GLU A N 1
ATOM 3586 C CA . GLU A 1 459 ? 44.84990 -1.90786 129.62215 1.000 58.44055 456 GLU A CA 1
ATOM 3587 C C . GLU A 1 459 ? 45.70674 -1.95430 130.88689 1.000 56.01704 456 GLU A C 1
ATOM 3588 O O . GLU A 1 459 ? 46.93672 -2.01625 130.83262 1.000 55.01358 456 GLU A O 1
ATOM 3594 N N . GLY A 1 460 ? 45.03997 -1.92529 132.03892 1.000 57.51496 457 GLY A N 1
ATOM 3595 C CA . GLY A 1 460 ? 45.73656 -1.98923 133.30766 1.000 57.69757 457 GLY A CA 1
ATOM 3596 C C . GLY A 1 460 ? 46.49585 -0.74207 133.69247 1.000 57.74821 457 GLY A C 1
ATOM 3597 O O . GLY A 1 460 ? 47.21470 -0.75884 134.69696 1.000 59.41344 457 GLY A O 1
ATOM 3598 N N . ALA A 1 461 ? 46.36047 0.33939 132.92871 1.000 60.33502 458 ALA A N 1
ATOM 3599 C CA . ALA A 1 461 ? 47.01724 1.60976 133.21749 1.000 60.36405 458 ALA A CA 1
ATOM 3600 C C . ALA A 1 461 ? 45.97094 2.58067 133.75158 1.000 63.52829 458 ALA A C 1
ATOM 3601 O O . ALA A 1 461 ? 45.13273 3.07578 132.99265 1.000 62.34420 458 ALA A O 1
ATOM 3603 N N . PHE A 1 462 ? 46.02488 2.85277 135.05038 1.000 59.81512 459 PHE A N 1
ATOM 3604 C CA . PHE A 1 462 ? 45.06319 3.71384 135.72144 1.000 58.26332 459 PHE A CA 1
ATOM 3605 C C . PHE A 1 462 ? 45.62149 5.12378 135.87863 1.000 55.83264 459 PHE A C 1
ATOM 3606 O O . PHE A 1 462 ? 46.83401 5.34701 135.84031 1.000 57.95745 459 PHE A O 1
ATOM 3614 N N . LEU A 1 463 ? 44.71183 6.08003 136.05786 1.000 52.96246 460 LEU A N 1
ATOM 3615 C CA . LEU A 1 463 ? 45.06325 7.47203 136.30640 1.000 53.64751 460 LEU A CA 1
ATOM 3616 C C . LEU A 1 463 ? 44.40898 7.94070 137.59819 1.000 55.48653 460 LEU A C 1
ATOM 3617 O O . LEU A 1 463 ? 43.19264 7.80511 137.77026 1.000 51.72687 460 LEU A O 1
ATOM 3622 N N . TYR A 1 464 ? 45.21825 8.49292 138.49553 1.000 50.09821 461 TYR A N 1
ATOM 3623 C CA . TYR A 1 464 ? 44.78022 9.05031 139.76301 1.000 44.02766 461 TYR A CA 1
ATOM 3624 C C . TYR A 1 464 ? 45.37042 10.44187 139.93177 1.000 45.83364 461 TYR A C 1
ATOM 3625 O O . TYR A 1 464 ? 46.42648 10.74253 139.36567 1.000 48.86224 461 TYR A O 1
ATOM 3634 N N . PRO A 1 465 ? 44.70458 11.32242 140.69643 1.000 47.00369 462 PRO A N 1
ATOM 3635 C CA . PRO A 1 465 ? 43.40538 11.10239 141.33772 1.000 44.22135 462 PRO A CA 1
ATOM 3636 C C . PRO A 1 465 ? 42.24066 11.46483 140.42642 1.000 45.54484 462 PRO A C 1
ATOM 3637 O O . PRO A 1 465 ? 42.44250 12.13025 139.41050 1.000 44.89133 462 PRO A O 1
ATOM 3641 N N . ALA A 1 466 ? 41.03758 11.02869 140.78906 1.000 45.65946 463 ALA A N 1
ATOM 3642 C CA . ALA A 1 466 ? 39.86295 11.34825 139.99810 1.000 41.36855 463 ALA A CA 1
ATOM 3643 C C . ALA A 1 466 ? 39.51564 12.82758 140.13906 1.000 42.30695 463 ALA A C 1
ATOM 3644 O O . ALA A 1 466 ? 40.03295 13.54139 141.00327 1.000 45.32244 463 ALA A O 1
ATOM 3646 N N . LEU A 1 467 ? 38.62511 13.28611 139.26856 1.000 39.17005 464 LEU A N 1
ATOM 3647 C CA . LEU A 1 467 ? 38.11820 14.64753 139.31443 1.000 38.34767 464 LEU A CA 1
ATOM 3648 C C . LEU A 1 467 ? 36.71436 14.66313 139.90993 1.000 39.40656 464 LEU A C 1
ATOM 3649 O O . LEU A 1 467 ? 36.06970 13.62591 140.08029 1.000 39.01691 464 LEU A O 1
ATOM 3654 N N . ALA A 1 468 ? 36.24349 15.87086 140.23126 1.000 41.64717 465 ALA A N 1
ATOM 3655 C CA . ALA A 1 468 ? 34.93225 16.01001 140.85651 1.000 36.88206 465 ALA A CA 1
ATOM 3656 C C . ALA A 1 468 ? 33.81822 15.50688 139.94899 1.000 39.04725 465 ALA A C 1
ATOM 3657 O O . ALA A 1 468 ? 32.76904 15.07304 140.43849 1.000 39.23729 465 ALA A O 1
ATOM 3659 N N . THR A 1 469 ? 34.02479 15.55436 138.63014 1.000 39.69320 466 THR A N 1
ATOM 3660 C CA . THR A 1 469 ? 33.01974 15.04252 137.70470 1.000 40.30370 466 THR A CA 1
ATOM 3661 C C . THR A 1 469 ? 32.83852 13.53782 137.84736 1.000 40.33176 466 THR A C 1
ATOM 3662 O O . THR A 1 469 ? 31.74736 13.01796 137.58858 1.000 41.89496 466 THR A O 1
ATOM 3666 N N . ASP A 1 470 ? 33.89104 12.82400 138.25405 1.000 40.09060 467 ASP A N 1
ATOM 3667 C CA . ASP A 1 470 ? 33.81029 11.36979 138.34487 1.000 39.24046 467 ASP A CA 1
ATOM 3668 C C . ASP A 1 470 ? 32.87976 10.93101 139.46862 1.000 37.46296 467 ASP A C 1
ATOM 3669 O O . ASP A 1 470 ? 32.07391 10.01092 139.28888 1.000 38.36910 467 ASP A O 1
ATOM 3674 N N . TYR A 1 471 ? 32.97177 11.57495 140.63366 1.000 37.56857 468 TYR A N 1
ATOM 3675 C CA . TYR A 1 471 ? 32.09530 11.20795 141.74085 1.000 35.67319 468 TYR A CA 1
ATOM 3676 C C . TYR A 1 471 ? 30.66170 11.65154 141.48128 1.000 36.85932 468 TYR A C 1
ATOM 3677 O O . TYR A 1 471 ? 29.71479 10.92425 141.80150 1.000 36.96771 468 TYR A O 1
ATOM 3686 N N . ALA A 1 472 ? 30.48178 12.84001 140.89971 1.000 38.48084 469 ALA A N 1
ATOM 3687 C CA . ALA A 1 472 ? 29.13541 13.32689 140.61785 1.000 34.60409 469 ALA A CA 1
ATOM 3688 C C . ALA A 1 472 ? 28.43607 12.44872 139.58915 1.000 37.31152 469 ALA A C 1
ATOM 3689 O O . ALA A 1 472 ? 27.23405 12.18140 139.70368 1.000 39.06956 469 ALA A O 1
ATOM 3691 N N . ALA A 1 473 ? 29.17270 11.98824 138.57580 1.000 36.09750 470 ALA A N 1
ATOM 3692 C CA . ALA A 1 473 ? 28.57754 11.10683 137.57827 1.000 38.36014 470 ALA A CA 1
ATOM 3693 C C . ALA A 1 473 ? 28.24025 9.74216 138.16372 1.000 39.50893 470 ALA A C 1
ATOM 3694 O O . ALA A 1 473 ? 27.26040 9.11564 137.74427 1.000 41.37349 470 ALA A O 1
ATOM 3704 N N . ILE A 1 475 ? 27.43854 9.15392 141.38551 1.000 37.55434 472 ILE A N 1
ATOM 3705 C CA . ILE A 1 475 ? 26.27412 9.31987 142.25291 1.000 36.90483 472 ILE A CA 1
ATOM 3706 C C . ILE A 1 475 ? 24.99530 9.26591 141.42851 1.000 36.93126 472 ILE A C 1
ATOM 3707 O O . ILE A 1 475 ? 24.04513 8.54895 141.76484 1.000 38.00085 472 ILE A O 1
ATOM 3712 N N . ASN A 1 476 ? 24.95399 10.02980 140.33433 1.000 35.32758 473 ASN A N 1
ATOM 3713 C CA . ASN A 1 476 ? 23.79101 10.00313 139.45409 1.000 36.69092 473 ASN A CA 1
ATOM 3714 C C . ASN A 1 476 ? 23.56989 8.61204 138.87523 1.000 41.38113 473 ASN A C 1
ATOM 3715 O O . ASN A 1 476 ? 22.42526 8.17384 138.71065 1.000 38.84538 473 ASN A O 1
ATOM 3720 N N . ALA A 1 477 ? 24.65497 7.90105 138.56251 1.000 41.12823 474 ALA A N 1
ATOM 3721 C CA . ALA A 1 477 ? 24.52246 6.54459 138.04310 1.000 38.23809 474 ALA A CA 1
ATOM 3722 C C . ALA A 1 477 ? 24.01212 5.58916 139.11477 1.000 39.68778 474 ALA A C 1
ATOM 3723 O O . ALA A 1 477 ? 23.15355 4.74214 138.84073 1.000 40.48670 474 ALA A O 1
ATOM 3725 N N . ALA A 1 478 ? 24.52737 5.71127 140.34128 1.000 41.01012 475 ALA A N 1
ATOM 3726 C CA . ALA A 1 478 ? 24.09379 4.82804 141.41934 1.000 44.06458 475 ALA A CA 1
ATOM 3727 C C . ALA A 1 478 ? 22.61738 5.02585 141.73723 1.000 42.89307 475 ALA A C 1
ATOM 3728 O O . ALA A 1 478 ? 21.88309 4.05271 141.94489 1.000 39.61151 475 ALA A O 1
ATOM 3730 N N . LEU A 1 479 ? 22.16232 6.28001 141.77593 1.000 43.99669 476 LEU A N 1
ATOM 3731 C CA . LEU A 1 479 ? 20.75885 6.54444 142.07108 1.000 42.24369 476 LEU A CA 1
ATOM 3732 C C . LEU A 1 479 ? 19.85879 6.17254 140.90069 1.000 45.84328 476 LEU A C 1
ATOM 3733 O O . LEU A 1 479 ? 18.70077 5.79220 141.10928 1.000 47.48247 476 LEU A O 1
ATOM 3738 N N . ALA A 1 480 ? 20.36623 6.27625 139.66951 1.000 44.54514 477 ALA A N 1
ATOM 3739 C CA . ALA A 1 480 ? 19.59085 5.83310 138.51582 1.000 41.50760 477 ALA A CA 1
ATOM 3740 C C . ALA A 1 480 ? 19.36486 4.32875 138.55794 1.000 43.10603 477 ALA A C 1
ATOM 3741 O O . ALA A 1 480 ? 18.26376 3.84929 138.26311 1.000 46.92567 477 ALA A O 1
ATOM 3743 N N . LEU A 1 481 ? 20.39750 3.56720 138.92815 1.000 45.41794 478 LEU A N 1
ATOM 3744 C CA . LEU A 1 481 ? 20.24135 2.12347 139.06241 1.000 45.43934 478 LEU A CA 1
ATOM 3745 C C . LEU A 1 481 ? 19.32572 1.76424 140.22416 1.000 46.69360 478 LEU A C 1
ATOM 3746 O O . LEU A 1 481 ? 18.70703 0.69423 140.21374 1.000 49.50439 478 LEU A O 1
ATOM 3751 N N . TYR A 1 482 ? 19.22359 2.63700 141.22985 1.000 48.71851 479 TYR A N 1
ATOM 3752 C CA . TYR A 1 482 ? 18.29780 2.37773 142.32726 1.000 47.63016 479 TYR A CA 1
ATOM 3753 C C . TYR A 1 482 ? 16.84973 2.47223 141.86479 1.000 49.96606 479 TYR A C 1
ATOM 3754 O O . TYR A 1 482 ? 16.02111 1.62993 142.22943 1.000 49.81039 479 TYR A O 1
ATOM 3763 N N . GLU A 1 483 ? 16.52257 3.49495 141.06952 1.000 49.57724 480 GLU A N 1
ATOM 3764 C CA . GLU A 1 483 ? 15.15434 3.63662 140.58283 1.000 51.69645 480 GLU A CA 1
ATOM 3765 C C . GLU A 1 483 ? 14.75112 2.46443 139.69942 1.000 52.18063 480 GLU A C 1
ATOM 3766 O O . GLU A 1 483 ? 13.56952 2.11122 139.63668 1.000 54.88211 480 GLU A O 1
ATOM 3772 N N . ALA A 1 484 ? 15.71109 1.84858 139.01220 1.000 51.59919 481 ALA A N 1
ATOM 3773 C CA . ALA A 1 484 ? 15.39598 0.74026 138.12328 1.000 51.91960 481 ALA A CA 1
ATOM 3774 C C . ALA A 1 484 ? 15.36637 -0.60202 138.84220 1.000 52.54146 481 ALA A C 1
ATOM 3775 O O . ALA A 1 484 ? 14.78563 -1.55701 138.31457 1.000 51.97053 481 ALA A O 1
ATOM 3777 N N . THR A 1 485 ? 15.97657 -0.70103 140.02221 1.000 52.04055 482 THR A N 1
ATOM 3778 C CA . THR A 1 485 ? 16.04788 -1.95778 140.75548 1.000 51.86897 482 THR A CA 1
ATOM 3779 C C . THR A 1 485 ? 15.41218 -1.90686 142.13596 1.000 54.05201 482 THR A C 1
ATOM 3780 O O . THR A 1 485 ? 14.90285 -2.92838 142.60006 1.000 58.45893 482 THR A O 1
ATOM 3784 N N . GLY A 1 486 ? 15.42308 -0.75612 142.80177 1.000 52.03292 483 GLY A N 1
ATOM 3785 C CA . GLY A 1 486 ? 14.89373 -0.67580 144.14678 1.000 53.87513 483 GLY A CA 1
ATOM 3786 C C . GLY A 1 486 ? 15.79474 -1.24562 145.21587 1.000 55.95536 483 GLY A C 1
ATOM 3787 O O . GLY A 1 486 ? 15.32535 -1.51048 146.32631 1.000 57.74307 483 GLY A O 1
ATOM 3788 N N . GLU A 1 487 ? 17.07751 -1.44249 144.91870 1.000 50.89102 484 GLU A N 1
ATOM 3789 C CA . GLU A 1 487 ? 18.02652 -1.99518 145.87680 1.000 48.77638 484 GLU A CA 1
ATOM 3790 C C . GLU A 1 487 ? 18.64990 -0.86380 146.68575 1.000 46.22924 484 GLU A C 1
ATOM 3791 O O . GLU A 1 487 ? 19.27434 0.04039 146.11929 1.000 44.36253 484 GLU A O 1
ATOM 3797 N N . PHE A 1 488 ? 18.48930 -0.92659 148.01086 1.000 49.87251 485 PHE A N 1
ATOM 3798 C CA . PHE A 1 488 ? 19.04859 0.09019 148.89478 1.000 47.66309 485 PHE A CA 1
ATOM 3799 C C . PHE A 1 488 ? 20.56603 0.19132 148.79105 1.000 50.93317 485 PHE A C 1
ATOM 3800 O O . PHE A 1 488 ? 21.12539 1.24660 149.10737 1.000 48.46111 485 PHE A O 1
ATOM 3808 N N . ALA A 1 489 ? 21.24237 -0.87044 148.34608 1.000 50.61764 486 ALA A N 1
ATOM 3809 C CA . ALA A 1 489 ? 22.69919 -0.84063 148.26697 1.000 47.76853 486 ALA A CA 1
ATOM 3810 C C . ALA A 1 489 ? 23.19252 0.26025 147.34021 1.000 46.70920 486 ALA A C 1
ATOM 3811 O O . ALA A 1 489 ? 24.27698 0.81132 147.55737 1.000 47.59849 486 ALA A O 1
ATOM 3813 N N . TYR A 1 490 ? 22.41840 0.59246 146.30386 1.000 43.91119 487 TYR A N 1
ATOM 3814 C CA . TYR A 1 490 ? 22.82262 1.66206 145.39707 1.000 43.45175 487 TYR A CA 1
ATOM 3815 C C . TYR A 1 490 ? 22.77830 3.02469 146.07732 1.000 42.58376 487 TYR A C 1
ATOM 3816 O O . TYR A 1 490 ? 23.51553 3.93728 145.68498 1.000 41.75416 487 TYR A O 1
ATOM 3825 N N . ILE A 1 491 ? 21.92694 3.18272 147.09164 1.000 46.44242 488 ILE A N 1
ATOM 3826 C CA . ILE A 1 491 ? 21.86515 4.44704 147.81757 1.000 45.06163 488 ILE A CA 1
ATOM 3827 C C . ILE A 1 491 ? 23.11295 4.62854 148.67261 1.000 44.57097 488 ILE A C 1
ATOM 3828 O O . ILE A 1 491 ? 23.72832 5.70095 148.68051 1.000 43.80626 488 ILE A O 1
ATOM 3833 N N . ASP A 1 492 ? 23.50572 3.58249 149.40557 1.000 43.67771 489 ASP A N 1
ATOM 3834 C CA . ASP A 1 492 ? 24.72533 3.66060 150.20385 1.000 44.06881 489 ASP A CA 1
ATOM 3835 C C . ASP A 1 492 ? 25.95008 3.84259 149.31881 1.000 44.66673 489 ASP A C 1
ATOM 3836 O O . ASP A 1 492 ? 26.88127 4.57258 149.67842 1.000 44.61220 489 ASP A O 1
ATOM 3841 N N . ASP A 1 493 ? 25.96865 3.18505 148.15664 1.000 43.12788 490 ASP A N 1
ATOM 3842 C CA . ASP A 1 493 ? 27.03632 3.42964 147.19390 1.000 42.26877 490 ASP A CA 1
ATOM 3843 C C . ASP A 1 493 ? 27.04131 4.88510 146.74863 1.000 41.87245 490 ASP A C 1
ATOM 3844 O O . ASP A 1 493 ? 28.10797 5.48948 146.58762 1.000 41.67902 490 ASP A O 1
ATOM 3849 N N . ALA A 1 494 ? 25.85486 5.46737 146.55285 1.000 46.36518 491 ALA A N 1
ATOM 3850 C CA . ALA A 1 494 ? 25.77373 6.89093 146.24609 1.000 45.24202 491 ALA A CA 1
ATOM 3851 C C . ALA A 1 494 ? 26.31069 7.72790 147.39916 1.000 43.68567 491 ALA A C 1
ATOM 3852 O O . ALA A 1 494 ? 26.94426 8.76697 147.17936 1.000 39.77255 491 ALA A O 1
ATOM 3854 N N A ARG A 1 495 ? 26.06187 7.29534 148.63797 0.549 43.97098 492 ARG A N 1
ATOM 3855 N N B ARG A 1 495 ? 26.07453 7.28865 148.63835 0.451 46.68220 492 ARG A N 1
ATOM 3856 C CA A ARG A 1 495 ? 26.62816 7.99438 149.78684 0.549 43.66938 492 ARG A CA 1
ATOM 3857 C CA B ARG A 1 495 ? 26.62908 8.00160 149.78462 0.451 43.10010 492 ARG A CA 1
ATOM 3858 C C A ARG A 1 495 ? 28.14480 7.85948 149.82113 0.549 43.35526 492 ARG A C 1
ATOM 3859 C C B ARG A 1 495 ? 28.14487 7.85433 149.84390 0.451 44.18810 492 ARG A C 1
ATOM 3860 O O A ARG A 1 495 ? 28.85254 8.82865 150.12077 0.549 44.18268 492 ARG A O 1
ATOM 3861 O O B ARG A 1 495 ? 28.85309 8.81134 150.17876 0.451 44.84507 492 ARG A O 1
ATOM 3876 N N . LYS A 1 496 ? 28.65957 6.66178 149.52730 1.000 46.02300 493 LYS A N 1
ATOM 3877 C CA . LYS A 1 496 ? 30.10521 6.45589 149.51743 1.000 41.58490 493 LYS A CA 1
ATOM 3878 C C . LYS A 1 496 ? 30.78194 7.35253 148.49040 1.000 41.32078 493 LYS A C 1
ATOM 3879 O O . LYS A 1 496 ? 31.87728 7.87229 148.73246 1.000 40.22687 493 LYS A O 1
ATOM 3885 N N . PHE A 1 497 ? 30.14323 7.54648 147.33631 1.000 39.77077 494 PHE A N 1
ATOM 3886 C CA . PHE A 1 497 ? 30.74584 8.36508 146.29037 1.000 39.59443 494 PHE A CA 1
ATOM 3887 C C . PHE A 1 497 ? 30.78022 9.83894 146.68306 1.000 42.96117 494 PHE A C 1
ATOM 3888 O O . PHE A 1 497 ? 31.72372 10.55529 146.32885 1.000 41.87265 494 PHE A O 1
ATOM 3896 N N . LYS A 1 498 ? 29.76435 10.31360 147.41121 1.000 39.89100 495 LYS A N 1
ATOM 3897 C CA . LYS A 1 498 ? 29.76105 11.70882 147.84272 1.000 40.92460 495 LYS A CA 1
ATOM 3898 C C . LYS A 1 498 ? 30.82940 11.96380 148.89743 1.000 38.09104 495 LYS A C 1
ATOM 3899 O O . LYS A 1 498 ? 31.58355 12.93894 148.80748 1.000 35.66293 495 LYS A O 1
ATOM 3905 N N . ARG A 1 499 ? 30.89928 11.10339 149.91523 1.000 40.14204 496 ARG A N 1
ATOM 3906 C CA . ARG A 1 499 ? 31.84580 11.32595 151.00177 1.000 38.93210 496 ARG A CA 1
ATOM 3907 C C . ARG A 1 499 ? 33.28612 11.25467 150.51481 1.000 37.23962 496 ARG A C 1
ATOM 3908 O O . ARG A 1 499 ? 34.15385 11.95889 151.04306 1.000 32.81709 496 ARG A O 1
ATOM 3916 N N . ALA A 1 500 ? 33.56075 10.42170 149.50885 1.000 38.88300 497 ALA A N 1
ATOM 3917 C CA . ALA A 1 500 ? 34.87840 10.44281 148.88404 1.000 38.80237 497 ALA A CA 1
ATOM 3918 C C . ALA A 1 500 ? 35.11887 11.76960 148.17699 1.000 37.17928 497 ALA A C 1
ATOM 3919 O O . ALA A 1 500 ? 36.23240 12.30710 148.20551 1.000 39.64536 497 ALA A O 1
ATOM 3921 N N . LEU A 1 501 ? 34.08054 12.31347 147.53804 1.000 40.64808 498 LEU A N 1
ATOM 3922 C CA . LEU A 1 501 ? 34.18392 13.64207 146.94499 1.000 39.11497 498 LEU A CA 1
ATOM 3923 C C . LEU A 1 501 ? 34.36496 14.70767 148.01928 1.000 36.24541 498 LEU A C 1
ATOM 3924 O O . LEU A 1 501 ? 35.07041 15.70136 147.80735 1.000 36.82679 498 LEU A O 1
ATOM 3929 N N . ASP A 1 502 ? 33.73983 14.51362 149.18345 1.000 37.68628 499 ASP A N 1
ATOM 3930 C CA . ASP A 1 502 ? 33.91048 15.45456 150.28626 1.000 35.68297 499 ASP A CA 1
ATOM 3931 C C . ASP A 1 502 ? 35.34792 15.45409 150.79029 1.000 37.44472 499 ASP A C 1
ATOM 3932 O O . ASP A 1 502 ? 35.94813 16.51519 150.99461 1.000 41.04970 499 ASP A O 1
ATOM 3937 N N . GLY A 1 503 ? 35.92006 14.26818 150.99117 1.000 38.08908 500 GLY A N 1
ATOM 3938 C CA . GLY A 1 503 ? 37.24838 14.16827 151.56810 1.000 37.58792 500 GLY A CA 1
ATOM 3939 C C . GLY A 1 503 ? 38.38150 14.54182 150.63531 1.000 38.37412 500 GLY A C 1
ATOM 3940 O O . GLY A 1 503 ? 39.52402 14.64103 151.09614 1.000 40.47008 500 GLY A O 1
ATOM 3941 N N . SER A 1 504 ? 38.10124 14.75689 149.34981 1.000 37.58922 501 SER A N 1
ATOM 3942 C CA . SER A 1 504 ? 39.15235 15.01735 148.37401 1.000 39.77501 501 SER A CA 1
ATOM 3943 C C . SER A 1 504 ? 38.97029 16.29476 147.56837 1.000 39.33522 501 SER A C 1
ATOM 3944 O O . SER A 1 504 ? 39.94110 16.74208 146.94412 1.000 39.96569 501 SER A O 1
ATOM 3947 N N . HIS A 1 505 ? 37.78256 16.89918 147.55564 1.000 39.71025 502 HIS A N 1
ATOM 3948 C CA . HIS A 1 505 ? 37.53681 18.07402 146.72764 1.000 39.80513 502 HIS A CA 1
ATOM 3949 C C . HIS A 1 505 ? 36.86431 19.23382 147.44748 1.000 36.95119 502 HIS A C 1
ATOM 3950 O O . HIS A 1 505 ? 36.90425 20.35417 146.92386 1.000 36.65700 502 HIS A O 1
ATOM 3957 N N . ARG A 1 506 ? 36.25168 19.02003 148.60951 1.000 35.65977 503 ARG A N 1
ATOM 3958 C CA . ARG A 1 506 ? 35.52969 20.08904 149.28920 1.000 39.49803 503 ARG A CA 1
ATOM 3959 C C . ARG A 1 506 ? 36.50589 20.93113 150.10253 1.000 40.06779 503 ARG A C 1
ATOM 3960 O O . ARG A 1 506 ? 37.23046 20.40325 150.95296 1.000 40.72168 503 ARG A O 1
ATOM 3968 N N . ASP A 1 507 ? 36.52267 22.23820 149.84512 1.000 44.91255 504 ASP A N 1
ATOM 3969 C CA . ASP A 1 507 ? 37.44832 23.13977 150.51077 1.000 45.39017 504 ASP A CA 1
ATOM 3970 C C . ASP A 1 507 ? 36.87235 23.61862 151.84234 1.000 50.50980 504 ASP A C 1
ATOM 3971 O O . ASP A 1 507 ? 35.81431 23.17198 152.29394 1.000 49.54634 504 ASP A O 1
ATOM 3976 N N . SER A 1 508 ? 37.58349 24.55506 152.47613 1.000 49.28630 505 SER A N 1
ATOM 3977 C CA . SER A 1 508 ? 37.15763 25.07731 153.76846 1.000 47.41438 505 SER A CA 1
ATOM 3978 C C . SER A 1 508 ? 35.89429 25.92188 153.66828 1.000 48.17921 505 SER A C 1
ATOM 3979 O O . SER A 1 508 ? 35.17483 26.05472 154.66375 1.000 50.53782 505 SER A O 1
ATOM 3982 N N . ALA A 1 509 ? 35.60403 26.48617 152.49808 1.000 50.43674 506 ALA A N 1
ATOM 3983 C CA . ALA A 1 509 ? 34.41369 27.30328 152.30379 1.000 45.47773 506 ALA A CA 1
ATOM 3984 C C . ALA A 1 509 ? 33.18309 26.48767 151.92818 1.000 49.10795 506 ALA A C 1
ATOM 3985 O O . ALA A 1 509 ? 32.12581 27.07329 151.66987 1.000 47.82870 506 ALA A O 1
ATOM 3987 N N . GLY A 1 510 ? 33.28941 25.16081 151.89365 1.000 46.69039 507 GLY A N 1
ATOM 3988 C CA . GLY A 1 510 ? 32.17603 24.31752 151.51851 1.000 42.48170 507 GLY A CA 1
ATOM 3989 C C . GLY A 1 510 ? 32.00624 24.09646 150.03230 1.000 43.06082 507 GLY A C 1
ATOM 3990 O O . GLY A 1 510 ? 31.08423 23.37236 149.63399 1.000 43.32735 507 GLY A O 1
ATOM 3991 N N . ASN A 1 511 ? 32.85534 24.69193 149.20136 1.000 39.95510 508 ASN A N 1
ATOM 3992 C CA . ASN A 1 511 ? 32.78420 24.51472 147.75980 1.000 41.41619 508 ASN A CA 1
ATOM 3993 C C . ASN A 1 511 ? 33.59577 23.29921 147.32558 1.000 41.38260 508 ASN A C 1
ATOM 3994 O O . ASN A 1 511 ? 34.46339 22.80640 148.04876 1.000 40.63341 508 ASN A O 1
ATOM 3999 N N . TYR A 1 512 ? 33.30004 22.81914 146.12309 1.000 43.06287 509 TYR A N 1
ATOM 4000 C CA . TYR A 1 512 ? 34.03153 21.72045 145.51511 1.000 40.92396 509 TYR A CA 1
ATOM 4001 C C . TYR A 1 512 ? 34.91532 22.24612 144.39205 1.000 38.35296 509 TYR A C 1
ATOM 4002 O O . TYR A 1 512 ? 34.56256 23.20195 143.69483 1.000 38.65529 509 TYR A O 1
ATOM 4011 N N . ARG A 1 513 ? 36.07141 21.61239 144.22445 1.000 37.53428 510 ARG A N 1
ATOM 4012 C CA . ARG A 1 513 ? 37.02918 21.98617 143.19540 1.000 41.19438 510 ARG A CA 1
ATOM 4013 C C . ARG A 1 513 ? 37.26349 20.80368 142.26592 1.000 39.25914 510 ARG A C 1
ATOM 4014 O O . ARG A 1 513 ? 37.29109 19.65058 142.70888 1.000 36.50177 510 ARG A O 1
ATOM 4022 N N . LEU A 1 514 ? 37.42125 21.10282 140.97268 1.000 41.91134 511 LEU A N 1
ATOM 4023 C CA . LEU A 1 514 ? 37.51121 20.05443 139.95933 1.000 38.34163 511 LEU A CA 1
ATOM 4024 C C . LEU A 1 514 ? 38.68197 19.11819 140.23238 1.000 41.42640 511 LEU A C 1
ATOM 4025 O O . LEU A 1 514 ? 38.51285 17.89498 140.29465 1.000 39.23023 511 LEU A O 1
ATOM 4030 N N . SER A 1 515 ? 39.87803 19.67282 140.39352 1.000 41.19958 512 SER A N 1
ATOM 4031 C CA . SER A 1 515 ? 41.03051 18.86548 140.75545 1.000 40.98861 512 SER A CA 1
ATOM 4032 C C . SER A 1 515 ? 41.02218 18.57930 142.25104 1.000 43.03914 512 SER A C 1
ATOM 4033 O O . SER A 1 515 ? 40.53451 19.37889 143.05567 1.000 43.85975 512 SER A O 1
ATOM 4036 N N . ALA A 1 516 ? 41.55930 17.41821 142.61736 1.000 44.07112 513 ALA A N 1
ATOM 4037 C CA . ALA A 1 516 ? 41.66470 17.06346 144.02450 1.000 43.84393 513 ALA A CA 1
ATOM 4038 C C . ALA A 1 516 ? 42.54543 18.06969 144.75575 1.000 47.82718 513 ALA A C 1
ATOM 4039 O O . ALA A 1 516 ? 43.48424 18.63490 144.18865 1.000 47.52408 513 ALA A O 1
ATOM 4041 N N . LEU A 1 517 ? 42.22400 18.30335 146.03109 1.000 52.58306 514 LEU A N 1
ATOM 4042 C CA . LEU A 1 517 ? 42.99291 19.26349 146.81676 1.000 48.74356 514 LEU A CA 1
ATOM 4043 C C . LEU A 1 517 ? 44.43730 18.81600 146.98885 1.000 55.89826 514 LEU A C 1
ATOM 4044 O O . LEU A 1 517 ? 45.32903 19.65373 147.17117 1.000 62.67686 514 LEU A O 1
ATOM 4049 N N . GLY A 1 518 ? 44.68769 17.51017 146.92759 1.000 54.70478 515 GLY A N 1
ATOM 4050 C CA . GLY A 1 518 ? 46.02217 16.95918 147.00139 1.000 55.85418 515 GLY A CA 1
ATOM 4051 C C . GLY A 1 518 ? 46.77288 16.91263 145.69131 1.000 58.34039 515 GLY A C 1
ATOM 4052 O O . GLY A 1 518 ? 47.91376 16.44233 145.65981 1.000 65.54312 515 GLY A O 1
ATOM 4053 N N . ALA A 1 519 ? 46.17341 17.38988 144.60400 1.000 61.40817 516 ALA A N 1
ATOM 4054 C CA . ALA A 1 519 ? 46.84417 17.37618 143.31109 1.000 64.78880 516 ALA A CA 1
ATOM 4055 C C . ALA A 1 519 ? 47.99489 18.37513 143.29968 1.000 69.08160 516 ALA A C 1
ATOM 4056 O O . ALA A 1 519 ? 47.84982 19.51531 143.75117 1.000 71.59126 516 ALA A O 1
ATOM 4058 N N . ASP A 1 520 ? 49.14238 17.94395 142.77500 1.000 76.87912 517 ASP A N 1
ATOM 4059 C CA . ASP A 1 520 ? 50.35367 18.75051 142.79547 1.000 78.83179 517 ASP A CA 1
ATOM 4060 C C . ASP A 1 520 ? 50.72594 19.34763 141.44702 1.000 77.04298 517 ASP A C 1
ATOM 4061 O O . ASP A 1 520 ? 51.54611 20.26923 141.40838 1.000 80.31111 517 ASP A O 1
ATOM 4066 N N . ASP A 1 521 ? 50.15371 18.85400 140.34927 1.000 64.93778 518 ASP A N 1
ATOM 4067 C CA . ASP A 1 521 ? 50.52240 19.28893 139.00893 1.000 61.56283 518 ASP A CA 1
ATOM 4068 C C . ASP A 1 521 ? 49.55366 20.32092 138.43661 1.000 57.75743 518 ASP A C 1
ATOM 4069 O O . ASP A 1 521 ? 49.53518 20.53791 137.21974 1.000 54.35817 518 ASP A O 1
ATOM 4074 N N . VAL A 1 522 ? 48.75178 20.96042 139.28400 1.000 60.58311 519 VAL A N 1
ATOM 4075 C CA . VAL A 1 522 ? 47.78740 21.96789 138.85747 1.000 58.11882 519 VAL A CA 1
ATOM 4076 C C . VAL A 1 522 ? 48.23722 23.32212 139.38697 1.000 57.59916 519 VAL A C 1
ATOM 4077 O O . VAL A 1 522 ? 48.45909 23.48336 140.59394 1.000 57.69974 519 VAL A O 1
ATOM 4081 N N . ILE A 1 523 ? 48.37610 24.29572 138.48132 1.000 55.09121 520 ILE A N 1
ATOM 4082 C CA . ILE A 1 523 ? 48.71381 25.65759 138.89029 1.000 56.06494 520 ILE A CA 1
ATOM 4083 C C . ILE A 1 523 ? 47.53120 26.39460 139.49230 1.000 58.29170 520 ILE A C 1
ATOM 4084 O O . ILE A 1 523 ? 47.70913 27.49206 140.03541 1.000 58.61892 520 ILE A O 1
ATOM 4089 N N . LEU A 1 524 ? 46.32952 25.82634 139.41143 1.000 55.86659 521 LEU A N 1
ATOM 4090 C CA . LEU A 1 524 ? 45.13045 26.50358 139.88549 1.000 53.14078 521 LEU A CA 1
ATOM 4091 C C . LEU A 1 524 ? 44.02483 25.47766 140.07191 1.000 52.82992 521 LEU A C 1
ATOM 4092 O O . LEU A 1 524 ? 43.72335 24.71684 139.14716 1.000 54.08669 521 LEU A O 1
ATOM 4097 N N . HIS A 1 525 ? 43.42624 25.46101 141.26242 1.000 56.45274 522 HIS A N 1
ATOM 4098 C CA . HIS A 1 525 ? 42.30356 24.57183 141.56123 1.000 55.52039 522 HIS A CA 1
ATOM 4099 C C . HIS A 1 525 ? 41.01582 25.28834 141.17830 1.000 52.94746 522 HIS A C 1
ATOM 4100 O O . HIS A 1 525 ? 40.45315 26.05740 141.95812 1.000 53.64882 522 HIS A O 1
ATOM 4107 N N . ALA A 1 526 ? 40.54630 25.03549 139.95856 1.000 51.36557 523 ALA A N 1
ATOM 4108 C CA . ALA A 1 526 ? 39.31848 25.64665 139.47932 1.000 49.92690 523 ALA A CA 1
ATOM 4109 C C . ALA A 1 526 ? 38.10532 24.96916 140.10847 1.000 45.14939 523 ALA A C 1
ATOM 4110 O O . ALA A 1 526 ? 38.15825 23.81475 140.54125 1.000 43.75995 523 ALA A O 1
ATOM 4112 N N . TYR A 1 527 ? 36.99692 25.71194 140.15903 1.000 44.56659 524 TYR A N 1
ATOM 4113 C CA . TYR A 1 527 ? 35.76165 25.16586 140.70846 1.000 44.78834 524 TYR A CA 1
ATOM 4114 C C . TYR A 1 527 ? 35.08044 24.19241 139.75542 1.000 42.25273 524 TYR A C 1
ATOM 4115 O O . TYR A 1 527 ? 34.30616 23.34274 140.20883 1.000 41.82533 524 TYR A O 1
ATOM 4124 N N . GLY A 1 528 ? 35.35173 24.29185 138.45794 1.000 41.53096 525 GLY A N 1
ATOM 4125 C CA . GLY A 1 528 ? 34.62475 23.50959 137.47761 1.000 40.03654 525 GLY A CA 1
ATOM 4126 C C . GLY A 1 528 ? 33.26701 24.08474 137.14314 1.000 43.40329 525 GLY A C 1
ATOM 4127 O O . GLY A 1 528 ? 32.29482 23.33410 137.00360 1.000 40.40236 525 GLY A O 1
ATOM 4128 N N . ASP A 1 529 ? 33.16946 25.40642 137.01074 1.000 43.54562 526 ASP A N 1
ATOM 4129 C CA . ASP A 1 529 ? 31.88357 26.05625 136.79927 1.000 42.50327 526 ASP A CA 1
ATOM 4130 C C . ASP A 1 529 ? 31.50048 26.17625 135.33282 1.000 45.56378 526 ASP A C 1
ATOM 4131 O O . ASP A 1 529 ? 30.33610 26.46403 135.03598 1.000 49.58451 526 ASP A O 1
ATOM 4136 N N . TYR A 1 530 ? 32.43739 25.96153 134.41483 1.000 47.44339 527 TYR A N 1
ATOM 4137 C CA . TYR A 1 530 ? 32.20145 26.21613 133.00114 1.000 49.64692 527 TYR A CA 1
ATOM 4138 C C . TYR A 1 530 ? 31.75497 24.94500 132.29190 1.000 51.33975 527 TYR A C 1
ATOM 4139 O O . TYR A 1 530 ? 32.40736 23.90109 132.39574 1.000 54.89518 527 TYR A O 1
ATOM 4148 N N . ASP A 1 531 ? 30.64129 25.04433 131.57292 1.000 44.97676 528 ASP A N 1
ATOM 4149 C CA . ASP A 1 531 ? 30.07595 23.92312 130.84335 1.000 46.27311 528 ASP A CA 1
ATOM 4150 C C . ASP A 1 531 ? 30.81668 23.69559 129.53027 1.000 48.47566 528 ASP A C 1
ATOM 4151 O O . ASP A 1 531 ? 31.45766 24.59326 128.97885 1.000 49.17764 528 ASP A O 1
ATOM 4156 N N . GLU A 1 532 ? 30.71839 22.46498 129.03282 1.000 51.45812 529 GLU A N 1
ATOM 4157 C CA . GLU A 1 532 ? 31.16845 22.13221 127.68776 1.000 51.32672 529 GLU A CA 1
ATOM 4158 C C . GLU A 1 532 ? 30.04599 21.39699 126.96682 1.000 48.95282 529 GLU A C 1
ATOM 4159 O O . GLU A 1 532 ? 28.88063 21.79711 127.05768 1.000 47.71444 529 GLU A O 1
ATOM 4165 N N . ALA A 1 533 ? 30.37746 20.32086 126.25100 1.000 53.03943 530 ALA A N 1
ATOM 4166 C CA . ALA A 1 533 ? 29.33354 19.45489 125.71826 1.000 44.19222 530 ALA A CA 1
ATOM 4167 C C . ALA A 1 533 ? 28.59117 18.72397 126.82757 1.000 45.91983 530 ALA A C 1
ATOM 4168 O O . ALA A 1 533 ? 27.46531 18.26381 126.61117 1.000 48.87083 530 ALA A O 1
ATOM 4170 N N . ILE A 1 534 ? 29.20172 18.61111 128.00211 1.000 45.94930 531 ILE A N 1
ATOM 4171 C CA . ILE A 1 534 ? 28.59044 18.02775 129.19175 1.000 43.64796 531 ILE A CA 1
ATOM 4172 C C . ILE A 1 534 ? 28.40113 19.16411 130.19004 1.000 45.85707 531 ILE A C 1
ATOM 4173 O O . ILE A 1 534 ? 29.23266 20.08313 130.22798 1.000 47.96827 531 ILE A O 1
ATOM 4178 N N . PRO A 1 535 ? 27.32883 19.17288 130.98524 1.000 45.48527 532 PRO A N 1
ATOM 4179 C CA . PRO A 1 535 ? 27.19402 20.20107 132.02460 1.000 43.31917 532 PRO A CA 1
ATOM 4180 C C . PRO A 1 535 ? 28.41523 20.24559 132.93550 1.000 44.37435 532 PRO A C 1
ATOM 4181 O O . PRO A 1 535 ? 29.10638 19.24391 133.13304 1.000 42.42136 532 PRO A O 1
ATOM 4185 N N . SER A 1 536 ? 28.67864 21.43145 133.48331 1.000 43.58384 533 SER A N 1
ATOM 4186 C CA . SER A 1 536 ? 29.90131 21.66824 134.23745 1.000 43.78332 533 SER A CA 1
ATOM 4187 C C . SER A 1 536 ? 29.96047 20.78915 135.48456 1.000 40.30192 533 SER A C 1
ATOM 4188 O O . SER A 1 536 ? 28.96606 20.19895 135.91520 1.000 41.22750 533 SER A O 1
ATOM 4191 N N . ALA A 1 537 ? 31.16113 20.71394 136.06608 1.000 42.11087 534 ALA A N 1
ATOM 4192 C CA . ALA A 1 537 ? 31.36125 19.92256 137.27522 1.000 39.00129 534 ALA A CA 1
ATOM 4193 C C . ALA A 1 537 ? 30.45885 20.39723 138.40370 1.000 38.64057 534 ALA A C 1
ATOM 4194 O O . ALA A 1 537 ? 29.84634 19.58242 139.10423 1.000 35.82263 534 ALA A O 1
ATOM 4196 N N . THR A 1 538 ? 30.36506 21.71414 138.59479 1.000 41.78489 535 THR A N 1
ATOM 4197 C CA . THR A 1 538 ? 29.52096 22.24727 139.65771 1.000 39.37831 535 THR A CA 1
ATOM 4198 C C . THR A 1 538 ? 28.05659 21.89857 139.42615 1.000 36.80509 535 THR A C 1
ATOM 4199 O O . THR A 1 538 ? 27.31616 21.64467 140.38212 1.000 35.18674 535 THR A O 1
ATOM 4203 N N . SER A 1 539 ? 27.62541 21.87335 138.16161 1.000 38.33088 536 SER A N 1
ATOM 4204 C CA . SER A 1 539 ? 26.24502 21.52260 137.84643 1.000 34.63463 536 SER A CA 1
ATOM 4205 C C . SER A 1 539 ? 25.92687 20.10339 138.29235 1.000 37.69700 536 SER A C 1
ATOM 4206 O O . SER A 1 539 ? 24.92854 19.86960 138.98164 1.000 38.61534 536 SER A O 1
ATOM 4209 N N . GLN A 1 540 ? 26.76692 19.13865 137.90018 1.000 36.20626 537 GLN A N 1
ATOM 4210 C CA . GLN A 1 540 ? 26.50258 17.74078 138.22509 1.000 36.25808 537 GLN A CA 1
ATOM 4211 C C . GLN A 1 540 ? 26.53941 17.49786 139.72661 1.000 33.94536 537 GLN A C 1
ATOM 4212 O O . GLN A 1 540 ? 25.83614 16.61435 140.22726 1.000 33.26044 537 GLN A O 1
ATOM 4218 N N . ILE A 1 541 ? 27.33814 18.27229 140.46314 1.000 36.76019 538 ILE A N 1
ATOM 4219 C CA . ILE A 1 541 ? 27.37901 18.10465 141.91156 1.000 35.53168 538 ILE A CA 1
ATOM 4220 C C . ILE A 1 541 ? 26.09168 18.61500 142.54304 1.000 38.83114 538 ILE A C 1
ATOM 4221 O O . ILE A 1 541 ? 25.55816 18.00443 143.47690 1.000 38.71972 538 ILE A O 1
ATOM 4226 N N . ILE A 1 542 ? 25.56283 19.73036 142.03863 1.000 35.73298 539 ILE A N 1
ATOM 4227 C CA . ILE A 1 542 ? 24.29412 20.23599 142.55132 1.000 38.15873 539 ILE A CA 1
ATOM 4228 C C . ILE A 1 542 ? 23.16679 19.26764 142.22107 1.000 37.02619 539 ILE A C 1
ATOM 4229 O O . ILE A 1 542 ? 22.27359 19.02735 143.04243 1.000 36.78769 539 ILE A O 1
ATOM 4234 N N . GLU A 1 543 ? 23.19966 18.67987 141.02328 1.000 35.54592 540 GLU A N 1
ATOM 4235 C CA . GLU A 1 543 ? 22.16168 17.72651 140.64663 1.000 35.35201 540 GLU A CA 1
ATOM 4236 C C . GLU A 1 543 ? 22.27740 16.43842 141.45363 1.000 37.46753 540 GLU A C 1
ATOM 4237 O O . GLU A 1 543 ? 21.27193 15.92005 141.95242 1.000 39.22077 540 GLU A O 1
ATOM 4243 N N . ALA A 1 544 ? 23.49768 15.91717 141.60675 1.000 34.86799 541 ALA A N 1
ATOM 4244 C CA . ALA A 1 544 ? 23.68770 14.67393 142.34783 1.000 38.43541 541 ALA A CA 1
ATOM 4245 C C . ALA A 1 544 ? 23.33677 14.84165 143.82058 1.000 36.51833 541 ALA A C 1
ATOM 4246 O O . ALA A 1 544 ? 22.65970 13.98691 144.40265 1.000 40.08062 541 ALA A O 1
ATOM 4248 N N . LEU A 1 545 ? 23.78138 15.93608 144.44009 1.000 39.87405 542 LEU A N 1
ATOM 4249 C CA . LEU A 1 545 ? 23.45976 16.17090 145.84265 1.000 38.71362 542 LEU A CA 1
ATOM 4250 C C . LEU A 1 545 ? 21.97574 16.44023 146.05591 1.000 39.45880 542 LEU A C 1
ATOM 4251 O O . LEU A 1 545 ? 21.47638 16.24143 147.16871 1.000 38.19460 542 LEU A O 1
ATOM 4256 N N . THR A 1 546 ? 21.26169 16.88703 145.02016 1.000 39.26263 543 THR A N 1
ATOM 4257 C CA . THR A 1 546 ? 19.81519 17.04008 145.13017 1.000 42.37001 543 THR A CA 1
ATOM 4258 C C . THR A 1 546 ? 19.10938 15.69454 145.01419 1.000 38.45700 543 THR A C 1
ATOM 4259 O O . THR A 1 546 ? 18.19217 15.40039 145.79008 1.000 33.46149 543 THR A O 1
ATOM 4263 N N . ARG A 1 547 ? 19.52900 14.86544 144.05470 1.000 39.32080 544 ARG A N 1
ATOM 4264 C CA . ARG A 1 547 ? 18.92960 13.54479 143.90368 1.000 39.16498 544 ARG A CA 1
ATOM 4265 C C . ARG A 1 547 ? 19.27235 12.63929 145.07815 1.000 36.70888 544 ARG A C 1
ATOM 4266 O O . ARG A 1 547 ? 18.46974 11.77428 145.44738 1.000 40.78418 544 ARG A O 1
ATOM 4274 N N . LEU A 1 548 ? 20.45494 12.81487 145.67150 1.000 31.60598 545 LEU A N 1
ATOM 4275 C CA . LEU A 1 548 ? 20.77600 12.08150 146.89024 1.000 39.64883 545 LEU A CA 1
ATOM 4276 C C . LEU A 1 548 ? 19.86579 12.50719 148.03339 1.000 39.57040 545 LEU A C 1
ATOM 4277 O O . LEU A 1 548 ? 19.47210 11.68153 148.86512 1.000 38.49730 545 LEU A O 1
ATOM 4282 N N . PHE A 1 549 ? 19.51835 13.79556 148.08755 1.000 45.11335 546 PHE A N 1
ATOM 4283 C CA . PHE A 1 549 ? 18.58201 14.26960 149.10087 1.000 40.00584 546 PHE A CA 1
ATOM 4284 C C . PHE A 1 549 ? 17.19919 13.66298 148.89828 1.000 41.81227 546 PHE A C 1
ATOM 4285 O O . PHE A 1 549 ? 16.50504 13.34015 149.86946 1.000 39.79970 546 PHE A O 1
ATOM 4293 N N . LEU A 1 550 ? 16.78433 13.49346 147.64202 1.000 37.67005 547 LEU A N 1
ATOM 4294 C CA . LEU A 1 550 ? 15.48355 12.89234 147.36686 1.000 42.35118 547 LEU A CA 1
ATOM 4295 C C . LEU A 1 550 ? 15.45164 11.43027 147.79372 1.000 43.32383 547 LEU A C 1
ATOM 4296 O O . LEU A 1 550 ? 14.48438 10.97424 148.41429 1.000 47.80809 547 LEU A O 1
ATOM 4301 N N . ALA A 1 551 ? 16.50521 10.67886 147.47138 1.000 40.94151 548 ALA A N 1
ATOM 4302 C CA . ALA A 1 551 ? 16.53211 9.25816 147.79381 1.000 42.62799 548 ALA A CA 1
ATOM 4303 C C . ALA A 1 551 ? 16.69137 8.99758 149.28455 1.000 45.36441 548 ALA A C 1
ATOM 4304 O O . ALA A 1 551 ? 16.32834 7.91183 149.75115 1.000 50.40310 548 ALA A O 1
ATOM 4306 N N . THR A 1 552 ? 17.21930 9.96170 150.04206 1.000 42.30664 549 THR A N 1
ATOM 4307 C CA . THR A 1 552 ? 17.51326 9.74828 151.45102 1.000 44.95878 549 THR A CA 1
ATOM 4308 C C . THR A 1 552 ? 16.67733 10.59773 152.39621 1.000 43.09508 549 THR A C 1
ATOM 4309 O O . THR A 1 552 ? 16.52407 10.21890 153.56200 1.000 44.14794 549 THR A O 1
ATOM 4313 N N . GLY A 1 553 ? 16.13840 11.72374 151.93279 1.000 44.59500 550 GLY A N 1
ATOM 4314 C CA . GLY A 1 553 ? 15.38986 12.60242 152.81197 1.000 44.86990 550 GLY A CA 1
ATOM 4315 C C . GLY A 1 553 ? 16.19861 13.17281 153.95289 1.000 48.37910 550 GLY A C 1
ATOM 4316 O O . GLY A 1 553 ? 15.63259 13.52319 154.99162 1.000 50.65985 550 GLY A O 1
ATOM 4317 N N . ASP A 1 554 ? 17.51496 13.27487 153.78935 1.000 50.19773 551 ASP A N 1
ATOM 4318 C CA . ASP A 1 554 ? 18.39410 13.72952 154.85878 1.000 50.54338 551 ASP A CA 1
ATOM 4319 C C . ASP A 1 554 ? 18.32315 15.24892 154.96671 1.000 51.66304 551 ASP A C 1
ATOM 4320 O O . ASP A 1 554 ? 18.66339 15.96087 154.01546 1.000 47.62645 551 ASP A O 1
ATOM 4325 N N . SER A 1 555 ? 17.88425 15.74481 156.12786 1.000 53.10040 552 SER A N 1
ATOM 4326 C CA . SER A 1 555 ? 17.74043 17.18622 156.31017 1.000 49.47440 552 SER A CA 1
ATOM 4327 C C . SER A 1 555 ? 19.09087 17.89024 156.35252 1.000 51.27618 552 SER A C 1
ATOM 4328 O O . SER A 1 555 ? 19.20694 19.03068 155.88850 1.000 52.50243 552 SER A O 1
ATOM 4331 N N . ALA A 1 556 ? 20.11687 17.23641 156.90291 1.000 57.80455 553 ALA A N 1
ATOM 4332 C CA . ALA A 1 556 ? 21.44497 17.84034 156.92802 1.000 54.78200 553 ALA A CA 1
ATOM 4333 C C . ALA A 1 556 ? 21.98338 18.03516 155.51731 1.000 55.60917 553 ALA A C 1
ATOM 4334 O O . ALA A 1 556 ? 22.70072 19.00522 155.24514 1.000 54.90366 553 ALA A O 1
ATOM 4336 N N . LEU A 1 557 ? 21.64415 17.12199 154.60546 1.000 47.06566 554 LEU A N 1
ATOM 4337 C CA . LEU A 1 557 ? 22.04326 17.27852 153.21132 1.000 47.76027 554 LEU A CA 1
ATOM 4338 C C . LEU A 1 557 ? 21.37361 18.49479 152.58620 1.000 52.28601 554 LEU A C 1
ATOM 4339 O O . LEU A 1 557 ? 22.02216 19.29036 151.89774 1.000 54.26612 554 LEU A O 1
ATOM 4344 N N . TYR A 1 558 ? 20.06879 18.65535 152.82163 1.000 51.83079 555 TYR A N 1
ATOM 4345 C CA . TYR A 1 558 ? 19.33518 19.77079 152.23141 1.000 52.85243 555 TYR A CA 1
ATOM 4346 C C . TYR A 1 558 ? 19.90959 21.11193 152.67008 1.000 55.52265 555 TYR A C 1
ATOM 4347 O O . TYR A 1 558 ? 19.98791 22.05204 151.87055 1.000 55.11678 555 TYR A O 1
ATOM 4356 N N . GLU A 1 559 ? 20.32202 21.21884 153.93547 1.000 60.22291 556 GLU A N 1
ATOM 4357 C CA . GLU A 1 559 ? 20.82275 22.49294 154.44202 1.000 60.73235 556 GLU A CA 1
ATOM 4358 C C . GLU A 1 559 ? 22.15887 22.86238 153.80981 1.000 60.12717 556 GLU A C 1
ATOM 4359 O O . GLU A 1 559 ? 22.36823 24.01908 153.42520 1.000 59.85542 556 GLU A O 1
ATOM 4365 N N . GLU A 1 560 ? 23.07658 21.90094 153.69297 1.000 52.32994 557 GLU A N 1
ATOM 4366 C CA . GLU A 1 560 ? 24.36071 22.19076 153.06874 1.000 53.92781 557 GLU A CA 1
ATOM 4367 C C . GLU A 1 560 ? 24.26087 22.31001 151.55412 1.000 52.70991 557 GLU A C 1
ATOM 4368 O O . GLU A 1 560 ? 25.15212 22.90116 150.93442 1.000 52.59518 557 GLU A O 1
ATOM 4374 N N . ASN A 1 561 ? 23.20280 21.76831 150.94533 1.000 53.42553 558 ASN A N 1
ATOM 4375 C CA . ASN A 1 561 ? 23.02123 21.93997 149.50791 1.000 50.17618 558 ASN A CA 1
ATOM 4376 C C . ASN A 1 561 ? 22.56375 23.35436 149.17666 1.000 49.92915 558 ASN A C 1
ATOM 4377 O O . ASN A 1 561 ? 23.02789 23.94832 148.19692 1.000 48.85098 558 ASN A O 1
ATOM 4382 N N . GLU A 1 562 ? 21.65832 23.91159 149.98475 1.000 48.91377 559 GLU A N 1
ATOM 4383 C CA . GLU A 1 562 ? 21.13768 25.24590 149.70418 1.000 47.68247 559 GLU A CA 1
ATOM 4384 C C . GLU A 1 562 ? 22.23626 26.29946 149.77227 1.000 49.68706 559 GLU A C 1
ATOM 4385 O O . GLU A 1 562 ? 22.26092 27.23207 148.96018 1.000 49.78651 559 GLU A O 1
ATOM 4391 N N . LYS A 1 563 ? 23.15122 26.17558 150.73703 1.000 49.77737 560 LYS A N 1
ATOM 4392 C CA . LYS A 1 563 ? 24.26004 27.11738 150.82202 1.000 49.17998 560 LYS A CA 1
ATOM 4393 C C . LYS A 1 563 ? 25.33266 26.84404 149.77677 1.000 48.03371 560 LYS A C 1
ATOM 4394 O O . LYS A 1 563 ? 26.06411 27.76753 149.40581 1.000 49.07474 560 LYS A O 1
ATOM 4400 N N . LEU A 1 564 ? 25.44114 25.60377 149.29229 1.000 49.91980 561 LEU A N 1
ATOM 4401 C CA . LEU A 1 564 ? 26.30105 25.33624 148.14442 1.000 46.68669 561 LEU A CA 1
ATOM 4402 C C . LEU A 1 564 ? 25.71854 25.93331 146.87073 1.000 47.34091 561 LEU A C 1
ATOM 4403 O O . LEU A 1 564 ? 26.46675 26.39619 146.00142 1.000 46.19490 561 LEU A O 1
ATOM 4408 N N . ILE A 1 565 ? 24.39033 25.93248 146.74931 1.000 46.26326 562 ILE A N 1
ATOM 4409 C CA . ILE A 1 565 ? 23.73466 26.54631 145.59945 1.000 45.00485 562 ILE A CA 1
ATOM 4410 C C . ILE A 1 565 ? 23.97824 28.04957 145.58861 1.000 47.03690 562 ILE A C 1
ATOM 4411 O O . ILE A 1 565 ? 24.33140 28.63224 144.55625 1.000 46.68116 562 ILE A O 1
ATOM 4416 N N . GLU A 1 566 ? 23.79586 28.69863 146.74137 1.000 48.05574 563 GLU A N 1
ATOM 4417 C CA . GLU A 1 566 ? 23.93444 30.14898 146.80546 1.000 48.46810 563 GLU A CA 1
ATOM 4418 C C . GLU A 1 566 ? 25.35574 30.59528 146.49296 1.000 48.57725 563 GLU A C 1
ATOM 4419 O O . GLU A 1 566 ? 25.55482 31.67153 145.91784 1.000 47.95646 563 GLU A O 1
ATOM 4425 N N . GLN A 1 567 ? 26.35311 29.78730 146.85452 1.000 48.59032 564 GLN A N 1
ATOM 4426 C CA . GLN A 1 567 ? 27.73136 30.13238 146.53058 1.000 47.09855 564 GLN A CA 1
ATOM 4427 C C . GLN A 1 567 ? 28.05258 29.86915 145.06516 1.000 44.03490 564 GLN A C 1
ATOM 4428 O O . GLN A 1 567 ? 28.88524 30.57201 144.48274 1.000 47.34396 564 GLN A O 1
ATOM 4434 N N . ALA A 1 568 ? 27.40645 28.87413 144.45363 1.000 46.77925 565 ALA A N 1
ATOM 4435 C CA . ALA A 1 568 ? 27.61738 28.62573 143.03149 1.000 44.43157 565 ALA A CA 1
ATOM 4436 C C . ALA A 1 568 ? 26.94302 29.69429 142.18076 1.000 47.26328 565 ALA A C 1
ATOM 4437 O O . ALA A 1 568 ? 27.47864 30.09801 141.14220 1.000 49.13349 565 ALA A O 1
ATOM 4439 N N . LEU A 1 569 ? 25.76467 30.16145 142.60189 1.000 47.46855 566 LEU A N 1
ATOM 4440 C CA . LEU A 1 569 ? 25.09141 31.23144 141.87375 1.000 45.79215 566 LEU A CA 1
ATOM 4441 C C . LEU A 1 569 ? 25.85508 32.54470 141.97299 1.000 53.73433 566 LEU A C 1
ATOM 4442 O O . LEU A 1 569 ? 25.79007 33.36771 141.05260 1.000 57.49128 566 LEU A O 1
ATOM 4447 N N . GLY A 1 570 ? 26.57137 32.76376 143.07770 1.000 50.45808 567 GLY A N 1
ATOM 4448 C CA . GLY A 1 570 ? 27.40256 33.95177 143.18021 1.000 51.88759 567 GLY A CA 1
ATOM 4449 C C . GLY A 1 570 ? 28.52091 33.96303 142.15642 1.000 51.18684 567 GLY A C 1
ATOM 4450 O O . GLY A 1 570 ? 28.87392 35.01516 141.61797 1.000 54.83187 567 GLY A O 1
ATOM 4451 N N . ARG A 1 571 ? 29.09191 32.79077 141.87123 1.000 51.64483 568 ARG A N 1
ATOM 4452 C CA . ARG A 1 571 ? 30.10688 32.68868 140.82985 1.000 54.47690 568 ARG A CA 1
ATOM 4453 C C . ARG A 1 571 ? 29.48905 32.60551 139.44082 1.000 58.37794 568 ARG A C 1
ATOM 4454 O O . ARG A 1 571 ? 30.12356 33.00901 138.45941 1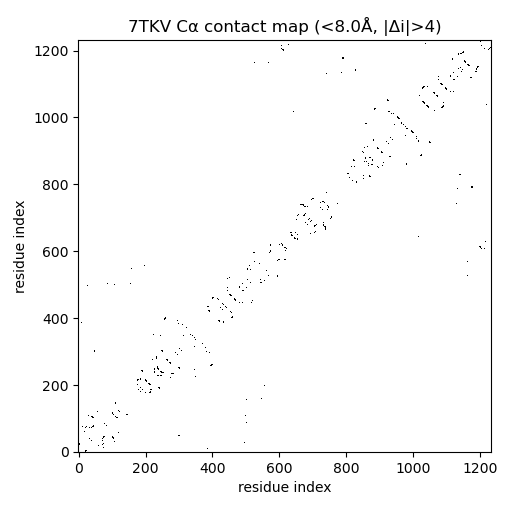.000 60.62232 568 ARG A O 1
ATOM 4462 N N . ALA A 1 572 ? 28.26044 32.09267 139.33991 1.000 53.07231 569 ALA A N 1
ATOM 4463 C CA . ALA A 1 572 ? 27.64766 31.88398 138.03228 1.000 55.70471 569 ALA A CA 1
ATOM 4464 C C . ALA A 1 572 ? 27.28658 33.20426 137.36377 1.000 63.76191 569 ALA A C 1
ATOM 4465 O O . ALA A 1 572 ? 27.38400 33.33071 136.13765 1.000 66.98042 569 ALA A O 1
ATOM 4467 N N . LEU A 1 573 ? 26.86209 34.19767 138.14548 1.000 60.16881 570 LEU A N 1
ATOM 4468 C CA . LEU A 1 573 ? 26.45623 35.46887 137.56020 1.000 62.76114 570 LEU A CA 1
ATOM 4469 C C . LEU A 1 573 ? 27.63927 36.35418 137.19541 1.000 66.47067 570 LEU A C 1
ATOM 4470 O O . LEU A 1 573 ? 27.48878 37.24966 136.35742 1.000 70.01556 570 LEU A O 1
ATOM 4475 N N . ALA A 1 574 ? 28.80727 36.12721 137.79904 1.000 69.26162 571 ALA A N 1
ATOM 4476 C CA . ALA A 1 574 ? 29.98725 36.89948 137.42645 1.000 67.80912 571 ALA A CA 1
ATOM 4477 C C . ALA A 1 574 ? 30.53605 36.44965 136.07813 1.000 70.65370 571 ALA A C 1
ATOM 4478 O O . ALA A 1 574 ? 30.93487 37.28204 135.25502 1.000 72.95208 571 ALA A O 1
ATOM 4480 N N . GLN A 1 575 ? 30.56092 35.14221 135.83166 1.000 73.26283 572 GLN A N 1
ATOM 4481 C CA . GLN A 1 575 ? 31.05634 34.63517 134.56108 1.000 75.08970 572 GLN A CA 1
ATOM 4482 C C . GLN A 1 575 ? 30.07792 34.96693 133.43970 1.000 75.31638 572 GLN A C 1
ATOM 4483 O O . GLN A 1 575 ? 28.87287 35.12048 133.65804 1.000 76.78012 572 GLN A O 1
ATOM 4489 N N . GLN A 1 576 ? 30.61339 35.07855 132.22408 1.000 73.41217 573 GLN A N 1
ATOM 4490 C CA . GLN A 1 576 ? 29.84096 35.55547 131.08555 1.000 72.75297 573 GLN A CA 1
ATOM 4491 C C . GLN A 1 576 ? 29.28864 34.44136 130.20753 1.000 73.30063 573 GLN A C 1
ATOM 4492 O O . GLN A 1 576 ? 28.33433 34.68343 129.46069 1.000 75.39642 573 GLN A O 1
ATOM 4498 N N . TYR A 1 577 ? 29.85397 33.23823 130.27179 1.000 75.47936 574 TYR A N 1
ATOM 4499 C CA . TYR A 1 577 ? 29.35276 32.13021 129.47280 1.000 71.68031 574 TYR A CA 1
ATOM 4500 C C . TYR A 1 577 ? 29.62982 30.82161 130.19688 1.000 70.51623 574 TYR A C 1
ATOM 4501 O O . TYR A 1 577 ? 30.43791 30.75968 131.12701 1.000 72.80485 574 TYR A O 1
ATOM 4510 N N . GLY A 1 578 ? 28.93781 29.77345 129.75914 1.000 65.44103 575 GLY A N 1
ATOM 4511 C CA . GLY A 1 578 ? 29.14654 28.45272 130.31950 1.000 57.99374 575 GLY A CA 1
ATOM 4512 C C . GLY A 1 578 ? 28.56159 28.24332 131.69759 1.000 54.16840 575 GLY A C 1
ATOM 4513 O O . GLY A 1 578 ? 29.07876 27.42335 132.46138 1.000 53.70447 575 GLY A O 1
ATOM 4514 N N . GLN A 1 579 ? 27.49498 28.96418 132.04180 1.000 51.58468 576 GLN A N 1
ATOM 4515 C CA . GLN A 1 579 ? 26.82911 28.80707 133.32880 1.000 47.80178 576 GLN A CA 1
ATOM 4516 C C . GLN A 1 579 ? 25.45186 28.17082 133.19515 1.000 46.21208 576 GLN A C 1
ATOM 4517 O O . GLN A 1 579 ? 24.70219 28.12513 134.17662 1.000 45.08888 576 GLN A O 1
ATOM 4523 N N . ILE A 1 580 ? 25.10691 27.67175 132.00587 1.000 45.96049 577 ILE A N 1
ATOM 4524 C CA . ILE A 1 580 ? 23.77263 27.12404 131.77638 1.000 42.26851 577 ILE A CA 1
ATOM 4525 C C . ILE A 1 580 ? 23.51683 25.92523 132.68070 1.000 43.30926 577 ILE A C 1
ATOM 4526 O O . ILE A 1 580 ? 22.42179 25.77204 133.23643 1.000 41.54540 577 ILE A O 1
ATOM 4531 N N . GLY A 1 581 ? 24.52100 25.06288 132.85076 1.000 43.19135 578 GLY A N 1
ATOM 4532 C CA . GLY A 1 581 ? 24.33161 23.87897 133.67498 1.000 42.43174 578 GLY A CA 1
ATOM 4533 C C . GLY A 1 581 ? 24.03628 24.21285 135.12457 1.000 39.48763 578 GLY A C 1
ATOM 4534 O O . GLY A 1 581 ? 23.15729 23.61138 135.74628 1.000 41.03035 578 GLY A O 1
ATOM 4535 N N . ILE A 1 582 ? 24.77484 25.17251 135.68674 1.000 39.47714 579 ILE A N 1
ATOM 4536 C CA . ILE A 1 582 ? 24.54961 25.55863 137.07733 1.000 41.39757 579 ILE A CA 1
ATOM 4537 C C . ILE A 1 582 ? 23.14612 26.12534 137.25283 1.000 41.38608 579 ILE A C 1
ATOM 4538 O O . ILE A 1 582 ? 22.44293 25.79478 138.21533 1.000 41.23729 579 ILE A O 1
ATOM 4543 N N . LEU A 1 583 ? 22.70936 26.97487 136.32026 1.000 39.99362 580 LEU A N 1
ATOM 4544 C CA . LEU A 1 583 ? 21.35650 27.51696 136.39669 1.000 38.50884 580 LEU A CA 1
ATOM 4545 C C . LEU A 1 583 ? 20.31015 26.42363 136.21611 1.000 36.32491 580 LEU A C 1
ATOM 4546 O O . LEU A 1 583 ? 19.24280 26.47171 136.83887 1.000 38.89877 580 LEU A O 1
ATOM 4551 N N . ASN A 1 584 ? 20.59594 25.42924 135.37192 1.000 39.59119 581 ASN A N 1
ATOM 4552 C CA . ASN A 1 584 ? 19.67925 24.30271 135.22518 1.000 38.07070 581 ASN A CA 1
ATOM 4553 C C . ASN A 1 584 ? 19.60750 23.48964 136.51072 1.000 37.57721 581 ASN A C 1
ATOM 4554 O O . ASN A 1 584 ? 18.52142 23.09994 136.95489 1.000 37.64638 581 ASN A O 1
ATOM 4559 N N . ALA A 1 585 ? 20.76285 23.22603 137.12502 1.000 39.67114 582 ALA A N 1
ATOM 4560 C CA . ALA A 1 585 ? 20.78783 22.42205 138.34182 1.000 38.74966 582 ALA A CA 1
ATOM 4561 C C . ALA A 1 585 ? 20.10755 23.14307 139.49837 1.000 37.85068 582 ALA A C 1
ATOM 4562 O O . ALA A 1 585 ? 19.40694 22.51799 140.30300 1.000 38.02742 582 ALA A O 1
ATOM 4564 N N . CYS A 1 586 ? 20.29696 24.46055 139.59671 1.000 37.61914 583 CYS A N 1
ATOM 4565 C CA . CYS A 1 586 ? 19.72480 25.20172 140.71519 1.000 37.73871 583 CYS A CA 1
ATOM 4566 C C . CYS A 1 586 ? 18.21458 25.35782 140.58044 1.000 37.70229 583 CYS A C 1
ATOM 4567 O O . CYS A 1 586 ? 17.50973 25.42326 141.59429 1.000 37.19886 583 CYS A O 1
ATOM 4570 N N . ARG A 1 587 ? 17.69937 25.42736 139.35039 1.000 36.68347 584 ARG A N 1
ATOM 4571 C CA . ARG A 1 587 ? 16.25214 25.44792 139.16172 1.000 35.01356 584 ARG A CA 1
ATOM 4572 C C . ARG A 1 587 ? 15.63262 24.13686 139.62405 1.000 39.69896 584 ARG A C 1
ATOM 4573 O O . ARG A 1 587 ? 14.60397 24.12705 140.30990 1.000 40.48507 584 ARG A O 1
ATOM 4581 N N . PHE A 1 588 ? 16.25086 23.01422 139.25202 1.000 40.49015 585 PHE A N 1
ATOM 4582 C CA . PHE A 1 588 ? 15.79568 21.71902 139.74375 1.000 35.87372 585 PHE A CA 1
ATOM 4583 C C . PHE A 1 588 ? 15.96184 21.61867 141.25396 1.000 35.46411 585 PHE A C 1
ATOM 4584 O O . PHE A 1 588 ? 15.08639 21.09003 141.94904 1.000 36.52061 585 PHE A O 1
ATOM 4592 N N . ALA A 1 589 ? 17.07345 22.13633 141.78146 1.000 38.87180 586 ALA A N 1
ATOM 4593 C CA . ALA A 1 589 ? 17.31248 22.06592 143.21799 1.000 38.82708 586 ALA A CA 1
ATOM 4594 C C . ALA A 1 589 ? 16.30353 22.89711 144.00069 1.000 38.48275 586 ALA A C 1
ATOM 4595 O O . ALA A 1 589 ? 16.01617 22.58878 145.16191 1.000 37.61398 586 ALA A O 1
ATOM 4597 N N . GLY A 1 590 ? 15.76134 23.95524 143.39120 1.000 36.40193 587 GLY A N 1
ATOM 4598 C CA . GLY A 1 590 ? 14.74738 24.75430 144.05349 1.000 36.28659 587 GLY A CA 1
ATOM 4599 C C . GLY A 1 590 ? 13.36281 24.14715 144.03714 1.000 41.31451 587 GLY A C 1
ATOM 4600 O O . GLY A 1 590 ? 12.49853 24.58871 144.80165 1.000 40.60217 587 GLY A O 1
ATOM 4601 N N . GLU A 1 591 ? 13.13150 23.14732 143.18248 1.000 40.57462 588 GLU A N 1
ATOM 4602 C CA . GLU A 1 591 ? 11.83543 22.47261 143.09922 1.000 38.60482 588 GLU A CA 1
ATOM 4603 C C . GLU A 1 591 ? 12.05558 21.01808 142.70332 1.000 38.58053 588 GLU A C 1
ATOM 4604 O O . GLU A 1 591 ? 11.76086 20.60796 141.57544 1.000 36.06671 588 GLU A O 1
ATOM 4610 N N . PRO A 1 592 ? 12.59350 20.20503 143.61446 1.000 39.45426 589 PRO A N 1
ATOM 4611 C CA . PRO A 1 592 ? 12.78952 18.78287 143.31783 1.000 41.64678 589 PRO A CA 1
ATOM 4612 C C . PRO A 1 592 ? 11.58697 17.95224 143.73487 1.000 40.78179 589 PRO A C 1
ATOM 4613 O O . PRO A 1 592 ? 10.97953 18.16673 144.78576 1.000 44.34864 589 PRO A O 1
ATOM 4617 N N . LEU A 1 593 ? 11.24939 16.97930 142.89518 1.000 41.47479 590 LEU A N 1
ATOM 4618 C CA . LEU A 1 593 ? 10.06764 16.15295 143.08623 1.000 43.66305 590 LEU A CA 1
ATOM 4619 C C . LEU A 1 593 ? 10.47132 14.74492 143.49983 1.000 44.70652 590 LEU A C 1
ATOM 4620 O O . LEU A 1 593 ? 11.46166 14.20041 143.00322 1.000 44.97237 590 LEU A O 1
ATOM 4625 N N . SER A 1 594 ? 9.70440 14.16583 144.41995 1.000 43.03191 591 SER A N 1
ATOM 4626 C CA . SER A 1 594 ? 9.90525 12.79594 144.86420 1.000 45.24490 591 SER A CA 1
ATOM 4627 C C . SER A 1 594 ? 8.56659 12.07497 144.87633 1.000 45.85809 591 SER A C 1
ATOM 4628 O O . SER A 1 594 ? 7.52712 12.66689 145.18040 1.000 44.44181 591 SER A O 1
ATOM 4631 N N . LEU A 1 595 ? 8.60275 10.78824 144.53752 1.000 50.09864 592 LEU A N 1
ATOM 4632 C CA . LEU A 1 595 ? 7.40772 9.95612 144.46962 1.000 47.99199 592 LEU A CA 1
ATOM 4633 C C . LEU A 1 595 ? 7.62364 8.71442 145.31695 1.000 51.52390 592 LEU A C 1
ATOM 4634 O O . LEU A 1 595 ? 8.52169 7.91424 145.03541 1.000 55.68651 592 LEU A O 1
ATOM 4639 N N . LEU A 1 596 ? 6.79995 8.55345 146.34419 1.000 53.35257 593 LEU A N 1
ATOM 4640 C CA . LEU A 1 596 ? 6.85553 7.37907 147.19738 1.000 55.74272 593 LEU A CA 1
ATOM 4641 C C . LEU A 1 596 ? 5.84389 6.35649 146.70019 1.000 58.17740 593 LEU A C 1
ATOM 4642 O O . LEU A 1 596 ? 4.65987 6.67113 146.54439 1.000 58.09138 593 LEU A O 1
ATOM 4647 N N . ILE A 1 597 ? 6.31470 5.14046 146.44143 1.000 58.81348 594 ILE A N 1
ATOM 4648 C CA . ILE A 1 597 ? 5.49605 4.07837 145.87032 1.000 60.61850 594 ILE A CA 1
ATOM 4649 C C . ILE A 1 597 ? 5.36902 2.97196 146.90847 1.000 68.08943 594 ILE A C 1
ATOM 4650 O O . ILE A 1 597 ? 6.34773 2.27702 147.21089 1.000 73.86893 594 ILE A O 1
ATOM 4655 N N . ALA A 1 598 ? 4.16422 2.79982 147.44679 1.000 69.80722 595 ALA A N 1
ATOM 4656 C CA . ALA A 1 598 ? 3.86365 1.72927 148.39039 1.000 77.02108 595 ALA A CA 1
ATOM 4657 C C . ALA A 1 598 ? 3.21732 0.58384 147.61784 1.000 82.69384 595 ALA A C 1
ATOM 4658 O O . ALA A 1 598 ? 2.05157 0.67190 147.21918 1.000 83.28807 595 ALA A O 1
ATOM 4660 N N . ALA A 1 599 ? 3.97326 -0.48865 147.40785 1.000 86.86808 596 ALA A N 1
ATOM 4661 C CA . ALA A 1 599 ? 3.53646 -1.61139 146.59172 1.000 90.64794 596 ALA A CA 1
ATOM 4662 C C . ALA A 1 599 ? 3.54961 -2.89651 147.40581 1.000 99.92329 596 ALA A C 1
ATOM 4663 O O . ALA A 1 599 ? 4.47602 -3.13967 148.18503 1.000 99.84391 596 ALA A O 1
ATOM 4665 N N . THR A 1 600 ? 2.51227 -3.71656 147.22056 1.000 104.19505 597 THR A N 1
ATOM 4666 C CA . THR A 1 600 ? 2.50217 -5.05260 147.80564 1.000 106.86225 597 THR A CA 1
ATOM 4667 C C . THR A 1 600 ? 3.33873 -6.02672 146.98653 1.000 110.69322 597 THR A C 1
ATOM 4668 O O . THR A 1 600 ? 3.90572 -6.97480 147.54077 1.000 110.94989 597 THR A O 1
ATOM 4672 N N . ASP A 1 601 ? 3.41913 -5.80816 145.67719 1.000 116.30641 598 ASP A N 1
ATOM 4673 C CA . ASP A 1 601 ? 4.30199 -6.54557 144.78861 1.000 113.98818 598 ASP A CA 1
ATOM 4674 C C . ASP A 1 601 ? 4.82903 -5.56501 143.75379 1.000 116.50658 598 ASP A C 1
ATOM 4675 O O . ASP A 1 601 ? 4.14637 -4.60247 143.39405 1.000 118.14674 598 ASP A O 1
ATOM 4680 N N . ARG A 1 602 ? 6.05086 -5.80843 143.27725 1.000 111.68963 599 ARG A N 1
ATOM 4681 C CA . ARG A 1 602 ? 6.64096 -4.87407 142.32478 1.000 108.60769 599 ARG A CA 1
ATOM 4682 C C . ARG A 1 602 ? 5.91950 -4.86439 140.97977 1.000 105.47024 599 ARG A C 1
ATOM 4683 O O . ARG A 1 602 ? 6.26477 -4.05032 140.11533 1.000 102.51481 599 ARG A O 1
ATOM 4691 N N . THR A 1 603 ? 4.92672 -5.72987 140.78240 1.000 108.27950 600 THR A N 1
ATOM 4692 C CA . THR A 1 603 ? 4.03491 -5.63071 139.63518 1.000 104.32428 600 THR A CA 1
ATOM 4693 C C . THR A 1 603 ? 2.91628 -4.61849 139.85257 1.000 101.28151 600 THR A C 1
ATOM 4694 O O . THR A 1 603 ? 1.98401 -4.56217 139.04305 1.000 97.81675 600 THR A O 1
ATOM 4698 N N . ASP A 1 604 ? 2.98735 -3.83222 140.92558 1.000 99.08653 601 ASP A N 1
ATOM 4699 C CA . ASP A 1 604 ? 1.98063 -2.81188 141.18031 1.000 93.19555 601 ASP A CA 1
ATOM 4700 C C . ASP A 1 604 ? 1.98133 -1.78072 140.05999 1.000 87.05503 601 ASP A C 1
ATOM 4701 O O . ASP A 1 604 ? 3.03698 -1.33166 139.60544 1.000 84.90896 601 ASP A O 1
ATOM 4706 N N . GLU A 1 605 ? 0.78256 -1.40502 139.61315 1.000 83.70373 602 GLU A N 1
ATOM 4707 C CA . GLU A 1 605 ? 0.66309 -0.56978 138.42610 1.000 81.05349 602 GLU A CA 1
ATOM 4708 C C . GLU A 1 605 ? 1.14269 0.85826 138.64631 1.000 74.40848 602 GLU A C 1
ATOM 4709 O O . GLU A 1 605 ? 1.36220 1.57046 137.66174 1.000 71.23055 602 GLU A O 1
ATOM 4715 N N . LEU A 1 606 ? 1.31029 1.29851 139.89571 1.000 74.09523 603 LEU A N 1
ATOM 4716 C CA . LEU A 1 606 ? 1.93596 2.59765 140.12072 1.000 71.35089 603 LEU A CA 1
ATOM 4717 C C . LEU A 1 606 ? 3.41193 2.55649 139.75125 1.000 68.38430 603 LEU A C 1
ATOM 4718 O O . LEU A 1 606 ? 3.95760 3.54064 139.23804 1.000 67.26046 603 LEU A O 1
ATOM 4723 N N . VAL A 1 607 ? 4.07424 1.42591 140.00960 1.000 73.62737 604 VAL A N 1
ATOM 4724 C CA . VAL A 1 607 ? 5.43357 1.23327 139.51448 1.000 69.73411 604 VAL A CA 1
ATOM 4725 C C . VAL A 1 607 ? 5.45154 1.32153 137.99565 1.000 67.09467 604 VAL A C 1
ATOM 4726 O O . VAL A 1 607 ? 6.37226 1.89490 137.40101 1.000 65.70039 604 VAL A O 1
ATOM 4730 N N . SER A 1 608 ? 4.42677 0.76621 137.34504 1.000 70.05541 605 SER A N 1
ATOM 4731 C CA . SER A 1 608 ? 4.31552 0.88726 135.89588 1.000 68.63577 605 SER A CA 1
ATOM 4732 C C . SER A 1 608 ? 4.15467 2.34483 135.48320 1.000 65.59468 605 SER A C 1
ATOM 4733 O O . SER A 1 608 ? 4.88559 2.84000 134.61913 1.000 65.62256 605 SER A O 1
ATOM 4736 N N . ILE A 1 609 ? 3.20879 3.05251 136.10772 1.000 64.23286 606 ILE A N 1
ATOM 4737 C CA . ILE A 1 609 ? 2.95230 4.44770 135.75412 1.000 63.80077 606 ILE A CA 1
ATOM 4738 C C . ILE A 1 609 ? 4.21160 5.28829 135.92702 1.000 61.66747 606 ILE A C 1
ATOM 4739 O O . ILE A 1 609 ? 4.52520 6.14350 135.08957 1.000 61.04194 606 ILE A O 1
ATOM 4744 N N . ALA A 1 610 ? 4.95801 5.05409 137.00841 1.000 65.42921 607 ALA A N 1
ATOM 4745 C CA . ALA A 1 610 ? 6.18788 5.80725 137.22983 1.000 60.09730 607 ALA A CA 1
ATOM 4746 C C . ALA A 1 610 ? 7.23343 5.48414 136.16997 1.000 63.33410 607 ALA A C 1
ATOM 4747 O O . ALA A 1 610 ? 7.96427 6.37492 135.72030 1.000 61.80830 607 ALA A O 1
ATOM 4749 N N . ASN A 1 611 ? 7.31833 4.21645 135.75681 1.000 60.05925 608 ASN A N 1
ATOM 4750 C CA . ASN A 1 611 ? 8.29253 3.83679 134.73835 1.000 60.02993 608 ASN A CA 1
ATOM 4751 C C . ASN A 1 611 ? 7.98984 4.50855 133.40515 1.000 62.77175 608 ASN A C 1
ATOM 4752 O O . ASN A 1 611 ? 8.90341 4.98910 132.72371 1.000 61.38456 608 ASN A O 1
ATOM 4757 N N . ARG A 1 612 ? 6.71505 4.55815 133.01678 1.000 63.66658 609 ARG A N 1
ATOM 4758 C CA . ARG A 1 612 ? 6.33653 5.19355 131.76031 1.000 62.06082 609 ARG A CA 1
ATOM 4759 C C . ARG A 1 612 ? 6.24687 6.71004 131.86955 1.000 59.94593 609 ARG A C 1
ATOM 4760 O O . ARG A 1 612 ? 5.87989 7.36340 130.88743 1.000 57.29444 609 ARG A O 1
ATOM 4768 N N . THR A 1 613 ? 6.57072 7.28577 133.02846 1.000 56.27748 610 THR A N 1
ATOM 4769 C CA . THR A 1 613 ? 6.55591 8.73216 133.23711 1.000 54.70897 610 THR A CA 1
ATOM 4770 C C . THR A 1 613 ? 7.92857 9.18264 133.73115 1.000 57.75043 610 THR A C 1
ATOM 4771 O O . THR A 1 613 ? 8.08467 9.57009 134.89792 1.000 55.13537 610 THR A O 1
ATOM 4775 N N . PRO A 1 614 ? 8.94875 9.13819 132.87221 1.000 52.17383 611 PRO A N 1
ATOM 4776 C CA . PRO A 1 614 ? 10.27453 9.60302 133.29409 1.000 48.46971 611 PRO A CA 1
ATOM 4777 C C . PRO A 1 614 ? 10.32356 11.12080 133.37389 1.000 46.88254 611 PRO A C 1
ATOM 4778 O O . PRO A 1 614 ? 9.82033 11.82485 132.49540 1.000 47.13385 611 PRO A O 1
ATOM 4782 N N . ASP A 1 615 ? 10.93706 11.62073 134.44460 1.000 49.33583 612 ASP A N 1
ATOM 4783 C CA . ASP A 1 615 ? 11.03630 13.05431 134.68486 1.000 45.83603 612 ASP A CA 1
ATOM 4784 C C . ASP A 1 615 ? 12.41149 13.36808 135.26571 1.000 42.15399 612 ASP A C 1
ATOM 4785 O O . ASP A 1 615 ? 12.79169 12.80708 136.30251 1.000 41.23319 612 ASP A O 1
ATOM 4790 N N . PRO A 1 616 ? 13.18636 14.26504 134.62975 1.000 40.61339 613 PRO A N 1
ATOM 4791 C CA . PRO A 1 616 ? 14.55241 14.53870 135.10657 1.000 38.84072 613 PRO A CA 1
ATOM 4792 C C . PRO A 1 616 ? 14.57537 15.29426 136.42598 1.000 41.18668 613 PRO A C 1
ATOM 4793 O O . PRO A 1 616 ? 15.63783 15.57860 136.98959 1.000 44.44830 613 PRO A O 1
ATOM 4797 N N . ARG A 1 617 ? 13.38536 15.62636 136.91921 1.000 41.99835 614 ARG A N 1
ATOM 4798 C CA . ARG A 1 617 ? 13.21487 16.32747 138.18192 1.000 39.32821 614 ARG A CA 1
ATOM 4799 C C . ARG A 1 617 ? 12.71998 15.42625 139.30562 1.000 39.50746 614 ARG A C 1
ATOM 4800 O O . ARG A 1 617 ? 12.60231 15.88911 140.44605 1.000 39.61953 614 ARG A O 1
ATOM 4808 N N . ARG A 1 618 ? 12.41956 14.16200 139.02290 1.000 40.97856 615 ARG A N 1
ATOM 4809 C CA . ARG A 1 618 ? 11.79674 13.27692 139.99535 1.000 44.67714 615 ARG A CA 1
ATOM 4810 C C . ARG A 1 618 ? 12.68784 12.07685 140.28842 1.000 49.08018 615 ARG A C 1
ATOM 4811 O O . ARG A 1 618 ? 13.34875 11.54263 139.39242 1.000 53.70199 615 ARG A O 1
ATOM 4819 N N . LEU A 1 619 ? 12.69817 11.65954 141.55297 1.000 47.14946 616 LEU A N 1
ATOM 4820 C CA . LEU A 1 619 ? 13.30325 10.40212 141.97109 1.000 50.35305 616 LEU A CA 1
ATOM 4821 C C . LEU A 1 619 ? 12.26117 9.61270 142.74815 1.000 56.58174 616 LEU A C 1
ATOM 4822 O O . LEU A 1 619 ? 11.58323 10.16439 143.62148 1.000 53.22278 616 LEU A O 1
ATOM 4827 N N . ASP A 1 620 ? 12.13217 8.32940 142.42689 1.000 58.19050 617 ASP A N 1
ATOM 4828 C CA . ASP A 1 620 ? 11.10572 7.47020 143.00023 1.000 58.59825 617 ASP A CA 1
ATOM 4829 C C . ASP A 1 620 ? 11.73119 6.53687 144.02624 1.000 58.97015 617 ASP A C 1
ATOM 4830 O O . ASP A 1 620 ? 12.71232 5.84816 143.72729 1.000 59.99132 617 ASP A O 1
ATOM 4835 N N . LYS A 1 621 ? 11.16387 6.51723 145.22908 1.000 58.13457 618 LYS A N 1
ATOM 4836 C CA . LYS A 1 621 ? 11.59099 5.61585 146.28832 1.000 66.09797 618 LYS A CA 1
ATOM 4837 C C . LYS A 1 621 ? 10.50812 4.57319 146.53170 1.000 67.75189 618 LYS A C 1
ATOM 4838 O O . LYS A 1 621 ? 9.31715 4.89803 146.56953 1.000 65.79034 618 LYS A O 1
ATOM 4844 N N . PHE A 1 622 ? 10.92510 3.32177 146.69231 1.000 73.68918 619 PHE A N 1
ATOM 4845 C CA . PHE A 1 622 ? 10.00513 2.20421 146.84418 1.000 75.70023 619 PHE A CA 1
ATOM 4846 C C . PHE A 1 622 ? 9.95009 1.76039 148.29942 1.000 80.17106 619 PHE A C 1
ATOM 4847 O O . PHE A 1 622 ? 10.96649 1.76635 149.00035 1.000 81.03514 619 PHE A O 1
ATOM 4855 N N . VAL A 1 623 ? 8.75582 1.37356 148.74723 1.000 81.60423 620 VAL A N 1
ATOM 4856 C CA . VAL A 1 623 ? 8.56432 0.86269 150.10041 1.000 82.04747 620 VAL A CA 1
ATOM 4857 C C . VAL A 1 623 ? 7.61689 -0.33018 150.06366 1.000 84.39625 620 VAL A C 1
ATOM 4858 O O . VAL A 1 623 ? 6.39614 -0.16972 149.95271 1.000 85.59487 620 VAL A O 1
ATOM 4862 N N . LEU A 1 624 ? 8.17537 -1.53463 150.15322 1.000 88.31846 621 LEU A N 1
ATOM 4863 C CA . LEU A 1 624 ? 7.36290 -2.74336 150.14077 1.000 94.91788 621 LEU A CA 1
ATOM 4864 C C . LEU A 1 624 ? 6.64332 -2.90998 151.47234 1.000 97.62540 621 LEU A C 1
ATOM 4865 O O . LEU A 1 624 ? 7.26039 -2.83450 152.53911 1.000 96.94469 621 LEU A O 1
ATOM 4870 N N . VAL A 1 625 ? 5.33527 -3.13137 151.41048 1.000 98.26734 622 VAL A N 1
ATOM 4871 C CA . VAL A 1 625 ? 4.54626 -3.34611 152.61539 1.000 101.42263 622 VAL A CA 1
ATOM 4872 C C . VAL A 1 625 ? 3.69492 -4.59994 152.46163 1.000 103.49566 622 VAL A C 1
ATOM 4873 O O . VAL A 1 625 ? 3.41452 -5.03821 151.34564 1.000 103.32850 622 VAL A O 1
ATOM 4877 N N . GLU A 1 640 ? -1.65713 -7.41690 135.92661 1.000 124.83648 637 GLU A N 1
ATOM 4878 C CA . GLU A 1 640 ? -0.91504 -6.74743 134.86058 1.000 124.92413 637 GLU A CA 1
ATOM 4879 C C . GLU A 1 640 ? -1.74379 -5.70423 134.08576 1.000 122.21065 637 GLU A C 1
ATOM 4880 O O . GLU A 1 640 ? -1.26408 -4.58841 133.88069 1.000 122.83940 637 GLU A O 1
ATOM 4886 N N . PRO A 1 641 ? -2.96391 -6.04134 133.64932 1.000 125.29058 638 PRO A N 1
ATOM 4887 C CA . PRO A 1 641 ? -3.76202 -5.05528 132.90806 1.000 123.49352 638 PRO A CA 1
ATOM 4888 C C . PRO A 1 641 ? -4.13706 -3.86785 133.78162 1.000 125.93256 638 PRO A C 1
ATOM 4889 O O . PRO A 1 641 ? -3.92701 -3.84971 134.99650 1.000 124.96132 638 PRO A O 1
ATOM 4893 N N . GLU A 1 642 ? -4.70598 -2.85386 133.13407 1.000 137.13575 639 GLU A N 1
ATOM 4894 C CA . GLU A 1 642 ? -5.13857 -1.65912 133.84639 1.000 134.38180 639 GLU A CA 1
ATOM 4895 C C . GLU A 1 642 ? -6.25892 -2.00061 134.82083 1.000 132.18646 639 GLU A C 1
ATOM 4896 O O . GLU A 1 642 ? -7.32566 -2.47499 134.41840 1.000 132.78091 639 GLU A O 1
ATOM 4902 N N . HIS A 1 643 ? -6.00983 -1.76340 136.10678 1.000 120.62369 640 HIS A N 1
ATOM 4903 C CA . HIS A 1 643 ? -6.95506 -2.09955 137.16606 1.000 112.39041 640 HIS A CA 1
ATOM 4904 C C . HIS A 1 643 ? -7.18356 -0.85410 138.01084 1.000 107.36346 640 HIS A C 1
ATOM 4905 O O . HIS A 1 643 ? -6.23059 -0.35700 138.64442 1.000 101.27293 640 HIS A O 1
ATOM 4912 N N . PRO A 1 644 ? -8.40415 -0.31431 138.05932 1.000 100.45906 641 PRO A N 1
ATOM 4913 C CA . PRO A 1 644 ? -8.63986 0.90332 138.84878 1.000 87.57382 641 PRO A CA 1
ATOM 4914 C C . PRO A 1 644 ? -8.36670 0.69564 140.33017 1.000 83.84169 641 PRO A C 1
ATOM 4915 O O . PRO A 1 644 ? -9.07824 -0.05692 141.00260 1.000 90.44241 641 PRO A O 1
ATOM 4919 N N . ALA A 1 645 ? -7.33407 1.35854 140.84613 1.000 78.21602 642 ALA A N 1
ATOM 4920 C CA . ALA A 1 645 ? -6.89721 1.19471 142.22512 1.000 77.24792 642 ALA A CA 1
ATOM 4921 C C . ALA A 1 645 ? -6.77024 2.56187 142.88923 1.000 75.41175 642 ALA A C 1
ATOM 4922 O O . ALA A 1 645 ? -7.01967 3.60482 142.27634 1.000 73.27655 642 ALA A O 1
ATOM 4924 N N . ALA A 1 646 ? -6.37423 2.54998 144.16108 1.000 70.57633 643 ALA A N 1
ATOM 4925 C CA . ALA A 1 646 ? -6.24304 3.77371 144.93748 1.000 66.62992 643 ALA A CA 1
ATOM 4926 C C . ALA A 1 646 ? -5.11800 3.61979 145.95039 1.000 66.63200 643 ALA A C 1
ATOM 4927 O O . ALA A 1 646 ? -4.99167 2.57518 146.59465 1.000 68.06696 643 ALA A O 1
ATOM 4929 N N . TRP A 1 647 ? -4.31189 4.66982 146.08836 1.000 66.09157 644 TRP A N 1
ATOM 4930 C CA . TRP A 1 647 ? -3.20003 4.71018 147.03009 1.000 62.78516 644 TRP A CA 1
ATOM 4931 C C . TRP A 1 647 ? -3.48857 5.75744 148.09735 1.000 60.91570 644 TRP A C 1
ATOM 4932 O O . TRP A 1 647 ? -3.79807 6.90865 147.77277 1.000 60.05532 644 TRP A O 1
ATOM 4943 N N . PHE A 1 648 ? -3.37850 5.36142 149.36350 1.000 65.78471 645 PHE A N 1
ATOM 4944 C CA . PHE A 1 648 ? -3.73507 6.21234 150.48920 1.000 62.41491 645 PHE A CA 1
ATOM 4945 C C . PHE A 1 648 ? -2.55310 6.35061 151.43686 1.000 66.28105 645 PHE A C 1
ATOM 4946 O O . PHE A 1 648 ? -1.86604 5.36854 151.73540 1.000 75.30157 645 PHE A O 1
ATOM 4954 N N . CYS A 1 649 ? -2.32859 7.57516 151.91364 1.000 66.53993 646 CYS A N 1
ATOM 4955 C CA . CYS A 1 649 ? -1.24707 7.88359 152.84168 1.000 67.22250 646 CYS A CA 1
ATOM 4956 C C . CYS A 1 649 ? -1.79880 8.73073 153.97725 1.000 65.74721 646 CYS A C 1
ATOM 4957 O O . CYS A 1 649 ? -2.53592 9.69144 153.73427 1.000 61.38017 646 CYS A O 1
ATOM 4960 N N . LYS A 1 650 ? -1.43898 8.37896 155.20772 1.000 71.21609 647 LYS A N 1
ATOM 4961 C CA . LYS A 1 650 ? -1.80497 9.14268 156.39674 1.000 69.33447 647 LYS A CA 1
ATOM 4962 C C . LYS A 1 650 ? -0.51878 9.70759 156.99047 1.000 71.98701 647 LYS A C 1
ATOM 4963 O O . LYS A 1 650 ? 0.19545 9.01565 157.72228 1.000 72.25787 647 LYS A O 1
ATOM 4969 N N . GLY A 1 651 ? -0.22730 10.96086 156.67470 1.000 68.24478 648 GLY A N 1
ATOM 4970 C CA . GLY A 1 651 ? 1.01144 11.55190 157.14390 1.000 64.00022 648 GLY A CA 1
ATOM 4971 C C . GLY A 1 651 ? 2.18074 10.85310 156.49280 1.000 63.06447 648 GLY A C 1
ATOM 4972 O O . GLY A 1 651 ? 2.27399 10.76683 155.26325 1.000 62.34731 648 GLY A O 1
ATOM 4973 N N A HIS A 1 652 ? 3.09382 10.33741 157.31491 0.553 61.69149 649 HIS A N 1
ATOM 4974 N N B HIS A 1 652 ? 3.07857 10.31700 157.31017 0.447 61.48351 649 HIS A N 1
ATOM 4975 C CA A HIS A 1 652 ? 4.23769 9.58063 156.82165 0.553 62.57798 649 HIS A CA 1
ATOM 4976 C CA B HIS A 1 652 ? 4.22540 9.57935 156.80752 0.447 62.61221 649 HIS A CA 1
ATOM 4977 C C A HIS A 1 652 ? 3.93983 8.09012 156.67650 0.553 65.31423 649 HIS A C 1
ATOM 4978 C C B HIS A 1 652 ? 3.94470 8.08957 156.68589 0.447 65.34537 649 HIS A C 1
ATOM 4979 O O A HIS A 1 652 ? 4.85921 7.30705 156.41541 0.553 64.69664 649 HIS A O 1
ATOM 4980 O O B HIS A 1 652 ? 4.88071 7.30713 156.48091 0.447 64.72524 649 HIS A O 1
ATOM 4993 N N . VAL A 1 653 ? 2.68254 7.68597 156.80989 1.000 66.31290 650 VAL A N 1
ATOM 4994 C CA . VAL A 1 653 ? 2.29193 6.28336 156.80098 1.000 67.49495 650 VAL A CA 1
ATOM 4995 C C . VAL A 1 653 ? 1.53159 6.01490 155.50799 1.000 71.61677 650 VAL A C 1
ATOM 4996 O O . VAL A 1 653 ? 0.36044 6.38836 155.36307 1.000 71.23961 650 VAL A O 1
ATOM 5000 N N A CYS A 1 654 ? 2.19434 5.38940 154.53865 0.408 75.21671 651 CYS A N 1
ATOM 5001 N N B CYS A 1 654 ? 2.20181 5.33784 154.58562 0.592 75.34322 651 CYS A N 1
ATOM 5002 C CA A CYS A 1 654 ? 1.53329 4.94521 153.31969 0.408 77.38766 651 CYS A CA 1
ATOM 5003 C CA B CYS A 1 654 ? 1.61722 4.87184 153.34145 0.592 79.09536 651 CYS A CA 1
ATOM 5004 C C A CYS A 1 654 ? 1.33048 3.43529 153.38949 0.408 85.32390 651 CYS A C 1
ATOM 5005 C C B CYS A 1 654 ? 1.31471 3.38555 153.44240 0.592 85.08065 651 CYS A C 1
ATOM 5006 O O A CYS A 1 654 ? 2.09807 2.71902 154.03952 0.408 83.69421 651 CYS A O 1
ATOM 5007 O O B CYS A 1 654 ? 2.01270 2.63644 154.13481 0.592 87.02700 651 CYS A O 1
ATOM 5012 N N . LEU A 1 655 ? 0.27530 2.96467 152.73903 1.000 97.70585 652 LEU A N 1
ATOM 5013 C CA . LEU A 1 655 ? -0.17260 1.58468 152.78772 1.000 98.29412 652 LEU A CA 1
ATOM 5014 C C . LEU A 1 655 ? -0.37112 1.04672 151.37997 1.000 100.18941 652 LEU A C 1
ATOM 5015 O O . LEU A 1 655 ? -0.48788 1.81682 150.41851 1.000 97.14137 652 LEU A O 1
ATOM 5020 N N . PRO A 1 656 ? -0.36855 -0.27565 151.22285 1.000 103.23217 653 PRO A N 1
ATOM 5021 C CA . PRO A 1 656 ? -0.54776 -0.88420 149.89982 1.000 100.85856 653 PRO A CA 1
ATOM 5022 C C . PRO A 1 656 ? -1.84701 -0.43854 149.25469 1.000 98.30095 653 PRO A C 1
ATOM 5023 O O . PRO A 1 656 ? -2.76483 0.02858 149.94511 1.000 96.80898 653 PRO A O 1
ATOM 5027 N N . PRO A 1 657 ? -1.96400 -0.57314 147.92767 1.000 90.00179 654 PRO A N 1
ATOM 5028 C CA . PRO A 1 657 ? -3.14459 -0.05082 147.22395 1.000 82.86190 654 PRO A CA 1
ATOM 5029 C C . PRO A 1 657 ? -4.44063 -0.76098 147.58164 1.000 81.88858 654 PRO A C 1
ATOM 5030 O O . PRO A 1 657 ? -4.45867 -1.70049 148.38333 1.000 79.31114 654 PRO A O 1
ATOM 5034 N N . VAL A 1 658 ? -5.53471 -0.30747 146.97491 1.000 73.31838 655 VAL A N 1
ATOM 5035 C CA . VAL A 1 658 ? -6.86658 -0.85451 147.20630 1.000 71.13641 655 VAL A CA 1
ATOM 5036 C C . VAL A 1 658 ? -7.58605 -0.93146 145.86798 1.000 72.81366 655 VAL A C 1
ATOM 5037 O O . VAL A 1 658 ? -7.63476 0.05631 145.12785 1.000 74.51585 655 VAL A O 1
ATOM 5041 N N . ASP A 1 659 ? -8.14595 -2.10301 145.55658 1.000 74.94520 656 ASP A N 1
ATOM 5042 C CA . ASP A 1 659 ? -8.82136 -2.32098 144.28562 1.000 76.09731 656 ASP A CA 1
ATOM 5043 C C . ASP A 1 659 ? -10.33990 -2.35602 144.38239 1.000 79.04886 656 ASP A C 1
ATOM 5044 O O . ASP A 1 659 ? -11.00771 -2.07907 143.38132 1.000 79.56208 656 ASP A O 1
ATOM 5049 N N . THR A 1 660 ? -10.89953 -2.68567 145.54192 1.000 79.98603 657 THR A N 1
ATOM 5050 C CA . THR A 1 660 ? -12.34367 -2.76230 145.69401 1.000 82.65311 657 THR A CA 1
ATOM 5051 C C . THR A 1 660 ? -12.90601 -1.43409 146.19680 1.000 84.66096 657 THR A C 1
ATOM 5052 O O . THR A 1 660 ? -12.17816 -0.54414 146.64199 1.000 80.33324 657 THR A O 1
ATOM 5056 N N . GLY A 1 661 ? -14.23324 -1.31013 146.12087 1.000 89.35339 658 GLY A N 1
ATOM 5057 C CA . GLY A 1 661 ? -14.88327 -0.09172 146.56810 1.000 88.21123 658 GLY A CA 1
ATOM 5058 C C . GLY A 1 661 ? -15.08364 -0.01778 148.06530 1.000 88.30073 658 GLY A C 1
ATOM 5059 O O . GLY A 1 661 ? -15.06878 1.07623 148.63795 1.000 88.04098 658 GLY A O 1
ATOM 5060 N N . GLU A 1 662 ? -15.27491 -1.16460 148.72125 1.000 89.28832 659 GLU A N 1
ATOM 5061 C CA . GLU A 1 662 ? -15.47568 -1.16520 150.16627 1.000 91.98982 659 GLU A CA 1
ATOM 5062 C C . GLU A 1 662 ? -14.17025 -0.92977 150.91593 1.000 88.38196 659 GLU A C 1
ATOM 5063 O O . GLU A 1 662 ? -14.14865 -0.19484 151.90989 1.000 90.71525 659 GLU A O 1
ATOM 5069 N N . ALA A 1 663 ? -13.07413 -1.53941 150.45579 1.000 86.48604 660 ALA A N 1
ATOM 5070 C CA . ALA A 1 663 ? -11.79122 -1.36239 151.12641 1.000 87.32599 660 ALA A CA 1
ATOM 5071 C C . ALA A 1 663 ? -11.31530 0.08313 151.08546 1.000 81.66650 660 ALA A C 1
ATOM 5072 O O . ALA A 1 663 ? -10.52514 0.48756 151.94506 1.000 82.98350 660 ALA A O 1
ATOM 5074 N N . LEU A 1 664 ? -11.77706 0.87067 150.11144 1.000 85.66160 661 LEU A N 1
ATOM 5075 C CA . LEU A 1 664 ? -11.46223 2.29403 150.10136 1.000 79.70542 661 LEU A CA 1
ATOM 5076 C C . LEU A 1 664 ? -12.28440 3.06105 151.12912 1.000 82.51023 661 LEU A C 1
ATOM 5077 O O . LEU A 1 664 ? -11.79428 4.04231 151.69923 1.000 83.67938 661 LEU A O 1
ATOM 5082 N N . ARG A 1 665 ? -13.52513 2.63252 151.38159 1.000 82.43597 662 ARG A N 1
ATOM 5083 C CA . ARG A 1 665 ? -14.33457 3.28335 152.40670 1.000 82.98349 662 ARG A CA 1
ATOM 5084 C C . ARG A 1 665 ? -13.77678 3.03626 153.80223 1.000 86.70245 662 ARG A C 1
ATOM 5085 O O . ARG A 1 665 ? -14.00028 3.84570 154.70934 1.000 89.12487 662 ARG A O 1
ATOM 5093 N N . SER A 1 666 ? -13.05457 1.93001 153.99399 1.000 86.91684 663 SER A N 1
ATOM 5094 C CA . SER A 1 666 ? -12.49945 1.62606 155.30890 1.000 86.53271 663 SER A CA 1
ATOM 5095 C C . SER A 1 666 ? -11.38786 2.59909 155.68187 1.000 86.20731 663 SER A C 1
ATOM 5096 O O . SER A 1 666 ? -11.25005 2.97411 156.85210 1.000 87.71425 663 SER A O 1
ATOM 5099 N N . LEU A 1 667 ? -10.58825 3.02198 154.70182 1.000 85.55840 664 LEU A N 1
ATOM 5100 C CA . LEU A 1 667 ? -9.46048 3.90151 154.98800 1.000 79.86124 664 LEU A CA 1
ATOM 5101 C C . LEU A 1 667 ? -9.88704 5.36297 155.06242 1.000 75.85876 664 LEU A C 1
ATOM 5102 O O . LEU A 1 667 ? -9.33912 6.13111 155.86105 1.000 75.34543 664 LEU A O 1
ATOM 5107 N N . LEU A 1 668 ? -10.85377 5.76375 154.24331 1.000 78.10589 665 LEU A N 1
ATOM 5108 C CA . LEU A 1 668 ? -11.33396 7.14156 154.23894 1.000 75.94879 665 LEU A CA 1
ATOM 5109 C C . LEU A 1 668 ? -12.12273 7.45412 155.50678 1.000 78.40830 665 LEU A C 1
ATOM 5110 O O . LEU A 1 668 ? -13.33007 7.22363 155.57167 1.000 86.79383 665 LEU A O 1
ATOM 5115 N N . PRO B 1 6 ? -3.73122 67.70256 149.57066 1.000 103.57608 3 PRO B N 1
ATOM 5116 C CA . PRO B 1 6 ? -4.38832 67.93098 150.86169 1.000 107.28182 3 PRO B CA 1
ATOM 5117 C C . PRO B 1 6 ? -5.39615 69.07538 150.80673 1.000 117.26927 3 PRO B C 1
ATOM 5118 O O . PRO B 1 6 ? -5.79950 69.59613 151.84690 1.000 115.98301 3 PRO B O 1
ATOM 5122 N N . ASP B 1 7 ? -5.79327 69.46207 149.59198 1.000 124.24160 4 ASP B N 1
ATOM 5123 C CA . ASP B 1 7 ? -6.81340 70.48596 149.39813 1.000 122.84447 4 ASP B CA 1
ATOM 5124 C C . ASP B 1 7 ? -7.91519 70.01040 148.45751 1.000 124.70836 4 ASP B C 1
ATOM 5125 O O . ASP B 1 7 ? -8.60488 70.83515 147.85221 1.000 124.75219 4 ASP B O 1
ATOM 5130 N N . SER B 1 8 ? -8.09370 68.69754 148.32356 1.000 123.67976 5 SER B N 1
ATOM 5131 C CA . SER B 1 8 ? -9.12627 68.13989 147.45857 1.000 122.39549 5 SER B CA 1
ATOM 5132 C C . SER B 1 8 ? -9.40125 66.70861 147.89115 1.000 121.91324 5 SER B C 1
ATOM 5133 O O . SER B 1 8 ? -8.46357 65.94239 148.13581 1.000 118.63275 5 SER B O 1
ATOM 5136 N N . ASN B 1 9 ? -10.67929 66.35605 147.99266 1.000 117.57180 6 ASN B N 1
ATOM 5137 C CA . ASN B 1 9 ? -11.06777 65.00718 148.39341 1.000 112.94657 6 ASN B CA 1
ATOM 5138 C C . ASN B 1 9 ? -10.77550 64.04354 147.25034 1.000 118.18894 6 ASN B C 1
ATOM 5139 O O . ASN B 1 9 ? -11.42439 64.09826 146.20084 1.000 117.47984 6 ASN B O 1
ATOM 5144 N N . ARG B 1 10 ? -9.80340 63.15575 147.45204 1.000 121.69379 7 ARG B N 1
ATOM 5145 C CA . ARG B 1 10 ? -9.38591 62.20623 146.43067 1.000 118.52158 7 ARG B CA 1
ATOM 5146 C C . ARG B 1 10 ? -9.97595 60.81742 146.63604 1.000 118.52178 7 ARG B C 1
ATOM 5147 O O . ARG B 1 10 ? -9.54880 59.87052 145.96792 1.000 120.85171 7 ARG B O 1
ATOM 5155 N N . LEU B 1 11 ? -10.94952 60.67310 147.53562 1.000 114.61990 8 LEU B N 1
ATOM 5156 C CA . LEU B 1 11 ? -11.54735 59.36917 147.79784 1.000 112.81907 8 LEU B CA 1
ATOM 5157 C C . LEU B 1 11 ? -12.44472 58.88479 146.66738 1.000 113.97231 8 LEU B C 1
ATOM 5158 O O . LEU B 1 11 ? -13.01988 57.79692 146.78586 1.000 114.97259 8 LEU B O 1
ATOM 5163 N N . ALA B 1 12 ? -12.58552 59.65284 145.59118 1.000 114.21833 9 ALA B N 1
ATOM 5164 C CA . ALA B 1 12 ? -13.31585 59.19056 144.42298 1.000 106.36325 9 ALA B CA 1
ATOM 5165 C C . ALA B 1 12 ? -12.42975 58.28922 143.57274 1.000 111.34415 9 ALA B C 1
ATOM 5166 O O . ALA B 1 12 ? -11.20271 58.42304 143.55677 1.000 110.62793 9 ALA B O 1
ATOM 5168 N N . GLY B 1 13 ? -13.06539 57.35915 142.86427 1.000 111.40456 10 GLY B N 1
ATOM 5169 C CA . GLY B 1 13 ? -12.34183 56.41060 142.04586 1.000 110.40300 10 GLY B CA 1
ATOM 5170 C C . GLY B 1 13 ? -11.63880 55.30624 142.80243 1.000 111.36605 10 GLY B C 1
ATOM 5171 O O . GLY B 1 13 ? -11.03340 54.43555 142.16693 1.000 114.75445 10 GLY B O 1
ATOM 5172 N N . GLU B 1 14 ? -11.69644 55.30840 144.13199 1.000 110.10236 11 GLU B N 1
ATOM 5173 C CA . GLU B 1 14 ? -11.04410 54.27073 144.91054 1.000 109.16217 11 GLU B CA 1
ATOM 5174 C C . GLU B 1 14 ? -11.80317 52.94987 144.78120 1.000 112.76380 11 GLU B C 1
ATOM 5175 O O . GLU B 1 14 ? -13.02573 52.93944 144.61432 1.000 110.49191 11 GLU B O 1
ATOM 5181 N N . PRO B 1 15 ? -11.09492 51.81777 144.84717 1.000 125.05810 12 PRO B N 1
ATOM 5182 C CA . PRO B 1 15 ? -11.77138 50.51832 144.69826 1.000 123.26329 12 PRO B CA 1
ATOM 5183 C C . PRO B 1 15 ? -12.72462 50.18452 145.83215 1.000 123.66959 12 PRO B C 1
ATOM 5184 O O . PRO B 1 15 ? -13.58697 49.31484 145.65131 1.000 123.99036 12 PRO B O 1
ATOM 5188 N N . SER B 1 16 ? -12.60018 50.83279 146.98629 1.000 108.30763 13 SER B N 1
ATOM 5189 C CA . SER B 1 16 ? -13.49476 50.59252 148.10882 1.000 99.51092 13 SER B CA 1
ATOM 5190 C C . SER B 1 16 ? -14.75726 51.43438 147.97280 1.000 98.51340 13 SER B C 1
ATOM 5191 O O . SER B 1 16 ? -14.68276 52.65873 147.83546 1.000 99.71942 13 SER B O 1
ATOM 5194 N N . ALA B 1 17 ? -15.91576 50.77263 148.02369 1.000 105.01876 14 ALA B N 1
ATOM 5195 C CA . ALA B 1 17 ? -17.18891 51.48392 148.00158 1.000 99.37801 14 ALA B CA 1
ATOM 5196 C C . ALA B 1 17 ? -17.46895 52.21237 149.30822 1.000 103.03063 14 ALA B C 1
ATOM 5197 O O . ALA B 1 17 ? -18.21643 53.19660 149.30964 1.000 102.24509 14 ALA B O 1
ATOM 5199 N N . TYR B 1 18 ? -16.87393 51.76083 150.41311 1.000 98.67653 15 TYR B N 1
ATOM 5200 C CA . TYR B 1 18 ? -17.03997 52.45874 151.68250 1.000 99.37717 15 TYR B CA 1
ATOM 5201 C C . TYR B 1 18 ? -16.40266 53.83850 151.64175 1.000 99.23579 15 TYR B C 1
ATOM 5202 O O . TYR B 1 18 ? -16.89726 54.76949 152.28669 1.000 102.39905 15 TYR B O 1
ATOM 5211 N N . LEU B 1 19 ? -15.31501 53.99226 150.88345 1.000 103.12096 16 LEU B N 1
ATOM 5212 C CA . LEU B 1 19 ? -14.65919 55.28926 150.76439 1.000 103.02513 16 LEU B CA 1
ATOM 5213 C C . LEU B 1 19 ? -15.34907 56.18776 149.74536 1.000 104.66609 16 LEU B C 1
ATOM 5214 O O . LEU B 1 19 ? -15.27455 57.41690 149.85799 1.000 108.37306 16 LEU B O 1
ATOM 5219 N N . ARG B 1 20 ? -16.01979 55.59915 148.75119 1.000 100.84114 17 ARG B N 1
ATOM 5220 C CA . ARG B 1 20 ? -16.71499 56.39918 147.74648 1.000 104.70421 17 ARG B CA 1
ATOM 5221 C C . ARG B 1 20 ? -17.82808 57.23502 148.36377 1.000 109.51260 17 ARG B C 1
ATOM 5222 O O . ARG B 1 20 ? -18.08663 58.35802 147.91320 1.000 113.33458 17 ARG B O 1
ATOM 5230 N N . GLN B 1 21 ? -18.49816 56.70373 149.38825 1.000 116.87555 18 GLN B N 1
ATOM 5231 C CA . GLN B 1 21 ? -19.54486 57.44667 150.07744 1.000 121.54296 18 GLN B CA 1
ATOM 5232 C C . GLN B 1 21 ? -18.99243 58.62060 150.87226 1.000 121.24506 18 GLN B C 1
ATOM 5233 O O . GLN B 1 21 ? -19.72254 59.58721 151.11287 1.000 126.01474 18 GLN B O 1
ATOM 5239 N N . HIS B 1 22 ? -17.72431 58.56430 151.27161 1.000 112.53869 19 HIS B N 1
ATOM 5240 C CA . HIS B 1 22 ? -17.07182 59.66097 151.97164 1.000 117.25466 19 HIS B CA 1
ATOM 5241 C C . HIS B 1 22 ? -16.38056 60.62686 151.02377 1.000 116.99313 19 HIS B C 1
ATOM 5242 O O . HIS B 1 22 ? -15.61349 61.47732 151.48197 1.000 114.89438 19 HIS B O 1
ATOM 5249 N N . ALA B 1 23 ? -16.63239 60.51559 149.71753 1.000 117.10232 20 ALA B N 1
ATOM 5250 C CA . ALA B 1 23 ? -15.98461 61.40131 148.75567 1.000 116.48120 20 ALA B CA 1
ATOM 5251 C C . ALA B 1 23 ? -16.61178 62.79113 148.75461 1.000 118.79123 20 ALA B C 1
ATOM 5252 O O . ALA B 1 23 ? -15.90094 63.79644 148.63902 1.000 118.77528 20 ALA B O 1
ATOM 5254 N N . ASN B 1 24 ? -17.93755 62.87033 148.88203 1.000 119.81898 21 ASN B N 1
ATOM 5255 C CA . ASN B 1 24 ? -18.61032 64.16327 148.90142 1.000 121.25099 21 ASN B CA 1
ATOM 5256 C C . ASN B 1 24 ? -18.37400 64.93097 150.19398 1.000 119.28313 21 ASN B C 1
ATOM 5257 O O . ASN B 1 24 ? -18.78901 66.09135 150.28537 1.000 122.04020 21 ASN B O 1
ATOM 5262 N N . ASN B 1 25 ? -17.73072 64.31749 151.18261 1.000 121.23163 22 ASN B N 1
ATOM 5263 C CA . ASN B 1 25 ? -17.49759 64.98882 152.45120 1.000 118.45340 22 ASN B CA 1
ATOM 5264 C C . ASN B 1 25 ? -16.65544 66.24384 152.23404 1.000 119.98486 22 ASN B C 1
ATOM 5265 O O . ASN B 1 25 ? -15.72612 66.23674 151.41703 1.000 119.07813 22 ASN B O 1
ATOM 5270 N N . PRO B 1 26 ? -16.95580 67.33751 152.93734 1.000 120.75125 23 PRO B N 1
ATOM 5271 C CA . PRO B 1 26 ? -16.18758 68.57636 152.73344 1.000 119.68813 23 PRO B CA 1
ATOM 5272 C C . PRO B 1 26 ? -14.72710 68.46266 153.13165 1.000 114.97582 23 PRO B C 1
ATOM 5273 O O . PRO B 1 26 ? -13.90855 69.25491 152.64931 1.000 115.49249 23 PRO B O 1
ATOM 5277 N N . VAL B 1 27 ? -14.37115 67.51088 153.98808 1.000 114.81513 24 VAL B N 1
ATOM 5278 C CA . VAL B 1 27 ? -12.97710 67.30510 154.36260 1.000 113.37186 24 VAL B CA 1
ATOM 5279 C C . VAL B 1 27 ? -12.25039 66.60358 153.22346 1.000 107.78835 24 VAL B C 1
ATOM 5280 O O . VAL B 1 27 ? -12.75600 65.63671 152.63995 1.000 108.44647 24 VAL B O 1
ATOM 5284 N N . HIS B 1 28 ? -11.05721 67.09950 152.89427 1.000 109.64564 25 HIS B N 1
ATOM 5285 C CA . HIS B 1 28 ? -10.26869 66.56854 151.78316 1.000 110.02080 25 HIS B CA 1
ATOM 5286 C C . HIS B 1 28 ? -9.68391 65.21889 152.19147 1.000 106.49306 25 HIS B C 1
ATOM 5287 O O . HIS B 1 28 ? -8.52300 65.09577 152.59054 1.000 100.03089 25 HIS B O 1
ATOM 5294 N N . TRP B 1 29 ? -10.51566 64.18414 152.08821 1.000 99.62944 26 TRP B N 1
ATOM 5295 C CA . TRP B 1 29 ? -10.06579 62.83484 152.39952 1.000 98.05549 26 TRP B CA 1
ATOM 5296 C C . TRP B 1 29 ? -8.98897 62.39048 151.41833 1.000 96.09003 26 TRP B C 1
ATOM 5297 O O . TRP B 1 29 ? -9.05180 62.68688 150.22210 1.000 100.53345 26 TRP B O 1
ATOM 5308 N N . GLN B 1 30 ? -7.99621 61.67122 151.93384 1.000 94.06087 27 GLN B N 1
ATOM 5309 C CA . GLN B 1 30 ? -6.92321 61.13124 151.12077 1.000 87.07988 27 GLN B CA 1
ATOM 5310 C C . GLN B 1 30 ? -6.80782 59.62797 151.33832 1.000 83.28222 27 GLN B C 1
ATOM 5311 O O . GLN B 1 30 ? -7.06490 59.13510 152.44023 1.000 84.53484 27 GLN B O 1
ATOM 5317 N N . PRO B 1 31 ? -6.44299 58.87258 150.30882 1.000 81.12217 28 PRO B N 1
ATOM 5318 C CA . PRO B 1 31 ? -6.19229 57.44352 150.50097 1.000 76.99690 28 PRO B CA 1
ATOM 5319 C C . PRO B 1 31 ? -4.83792 57.20762 151.14787 1.000 77.15035 28 PRO B C 1
ATOM 5320 O O . PRO B 1 31 ? -3.91570 58.01985 151.03891 1.000 76.95081 28 PRO B O 1
ATOM 5324 N N . TRP B 1 32 ? -4.72980 56.07599 151.83904 1.000 69.12188 29 TRP B N 1
ATOM 5325 C CA . TRP B 1 32 ? -3.46993 55.71163 152.47413 1.000 65.84661 29 TRP B CA 1
ATOM 5326 C C . TRP B 1 32 ? -2.43704 55.37597 151.40592 1.000 66.18835 29 TRP B C 1
ATOM 5327 O O . TRP B 1 32 ? -2.62379 54.43729 150.62459 1.000 70.09999 29 TRP B O 1
ATOM 5338 N N . GLY B 1 33 ? -1.35268 56.14175 151.37058 1.000 76.58117 30 GLY B N 1
ATOM 5339 C CA . GLY B 1 33 ? -0.30932 55.90776 150.39081 1.000 80.34291 30 GLY B CA 1
ATOM 5340 C C . GLY B 1 33 ? 0.89111 56.78032 150.67646 1.000 84.64466 30 GLY B C 1
ATOM 5341 O O . GLY B 1 33 ? 0.87830 57.62264 151.57777 1.000 82.32059 30 GLY B O 1
ATOM 5342 N N . ARG B 1 34 ? 1.94152 56.55987 149.88186 1.000 88.70995 31 ARG B N 1
ATOM 5343 C CA . ARG B 1 34 ? 3.17292 57.32789 150.03637 1.000 92.54432 31 ARG B CA 1
ATOM 5344 C C . ARG B 1 34 ? 2.94337 58.81749 149.81712 1.000 92.12549 31 ARG B C 1
ATOM 5345 O O . ARG B 1 34 ? 3.56969 59.64392 150.48877 1.000 92.40522 31 ARG B O 1
ATOM 5353 N N . LYS B 1 35 ? 2.03898 59.18256 148.90736 1.000 88.15436 32 LYS B N 1
ATOM 5354 C CA . LYS B 1 35 ? 1.77553 60.59427 148.65539 1.000 88.23346 32 LYS B CA 1
ATOM 5355 C C . LYS B 1 35 ? 1.10287 61.27845 149.83681 1.000 87.71662 32 LYS B C 1
ATOM 5356 O O . LYS B 1 35 ? 1.15806 62.50858 149.93569 1.000 87.55296 32 LYS B O 1
ATOM 5362 N N . ALA B 1 36 ? 0.47183 60.51479 150.73088 1.000 86.93144 33 ALA B N 1
ATOM 5363 C CA . ALA B 1 36 ? -0.17395 61.10911 151.89648 1.000 85.07703 33 ALA B CA 1
ATOM 5364 C C . ALA B 1 36 ? 0.81775 61.31502 153.03623 1.000 84.13406 33 ALA B C 1
ATOM 5365 O O . ALA B 1 36 ? 0.87099 62.39524 153.63579 1.000 87.31089 33 ALA B O 1
ATOM 5367 N N . LEU B 1 37 ? 1.61055 60.28582 153.34783 1.000 86.56502 34 LEU B N 1
ATOM 5368 C CA . LEU B 1 37 ? 2.59463 60.40574 154.41894 1.000 88.62263 34 LEU B CA 1
ATOM 5369 C C . LEU B 1 37 ? 3.64222 61.45929 154.08703 1.000 94.78838 34 LEU B C 1
ATOM 5370 O O . LEU B 1 37 ? 4.05545 62.23046 154.96080 1.000 94.53515 34 LEU B O 1
ATOM 5375 N N . ASP B 1 38 ? 4.08836 61.50063 152.82816 1.000 93.75223 35 ASP B N 1
ATOM 5376 C CA . ASP B 1 38 ? 5.10491 62.46816 152.42521 1.000 96.49183 35 ASP B CA 1
ATOM 5377 C C . ASP B 1 38 ? 4.61482 63.89624 152.61957 1.000 101.32530 35 ASP B C 1
ATOM 5378 O O . ASP B 1 38 ? 5.34135 64.74642 153.14593 1.000 106.96290 35 ASP B O 1
ATOM 5383 N N . ALA B 1 39 ? 3.37960 64.17891 152.19592 1.000 97.02734 36 ALA B N 1
ATOM 5384 C CA . ALA B 1 39 ? 2.83499 65.52357 152.35022 1.000 99.56115 36 ALA B CA 1
ATOM 5385 C C . ALA B 1 39 ? 2.79374 65.94688 153.81196 1.000 100.60921 36 ALA B C 1
ATOM 5386 O O . ALA B 1 39 ? 2.95607 67.13313 154.11888 1.000 106.80899 36 ALA B O 1
ATOM 5388 N N . ALA B 1 40 ? 2.58979 64.99682 154.72711 1.000 103.27400 37 ALA B N 1
ATOM 5389 C CA . ALA B 1 40 ? 2.63035 65.32130 156.14711 1.000 101.03024 37 ALA B CA 1
ATOM 5390 C C . ALA B 1 40 ? 4.02597 65.73117 156.60311 1.000 109.56484 37 ALA B C 1
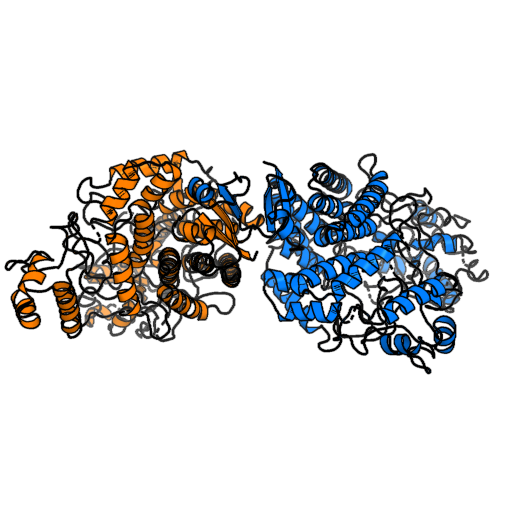ATOM 5391 O O . ALA B 1 40 ? 4.15455 66.44020 157.60596 1.000 113.44394 37 ALA B O 1
ATOM 5393 N N . LYS B 1 41 ? 5.07129 65.30905 155.88778 1.000 108.43967 38 LYS B N 1
ATOM 5394 C CA . LYS B 1 41 ? 6.43281 65.69461 156.24586 1.000 111.46146 38 LYS B CA 1
ATOM 5395 C C . LYS B 1 41 ? 6.73664 67.11963 155.80194 1.000 117.94491 38 LYS B C 1
ATOM 5396 O O . LYS B 1 41 ? 7.16449 67.95226 156.60979 1.000 118.81157 38 LYS B O 1
ATOM 5402 N N . GLU B 1 42 ? 6.52733 67.41089 154.51321 1.000 126.88036 39 GLU B N 1
ATOM 5403 C CA . GLU B 1 42 ? 6.83320 68.73831 153.98655 1.000 129.63398 39 GLU B CA 1
ATOM 5404 C C . GLU B 1 42 ? 6.01298 69.82534 154.66772 1.000 130.17439 39 GLU B C 1
ATOM 5405 O O . GLU B 1 42 ? 6.45260 70.97707 154.73245 1.000 132.65885 39 GLU B O 1
ATOM 5411 N N . LEU B 1 43 ? 4.83404 69.48886 155.18484 1.000 117.21078 40 LEU B N 1
ATOM 5412 C CA . LEU B 1 43 ? 3.98862 70.45172 155.87716 1.000 114.36171 40 LEU B CA 1
ATOM 5413 C C . LEU B 1 43 ? 4.08449 70.32760 157.39313 1.000 113.78315 40 LEU B C 1
ATOM 5414 O O . LEU B 1 43 ? 3.48235 71.13504 158.10188 1.000 116.23036 40 LEU B O 1
ATOM 5419 N N . ASP B 1 44 ? 4.82912 69.33855 157.89749 1.000 112.49983 41 ASP B N 1
ATOM 5420 C CA . ASP B 1 44 ? 5.02408 69.12029 159.33392 1.000 112.64544 41 ASP B CA 1
ATOM 5421 C C . ASP B 1 44 ? 3.69358 69.09669 160.08125 1.000 113.01070 41 ASP B C 1
ATOM 5422 O O . ASP B 1 44 ? 3.57501 69.59476 161.20106 1.000 116.11678 41 ASP B O 1
ATOM 5427 N N . ARG B 1 45 ? 2.66811 68.54876 159.42754 1.000 108.17200 42 ARG B N 1
ATOM 5428 C CA . ARG B 1 45 ? 1.28973 68.46849 159.87852 1.000 108.59812 42 ARG B CA 1
ATOM 5429 C C . ARG B 1 45 ? 0.94424 67.03788 160.27042 1.000 104.92504 42 ARG B C 1
ATOM 5430 O O . ARG B 1 45 ? 1.27005 66.09994 159.53509 1.000 102.06034 42 ARG B O 1
ATOM 5438 N N . PRO B 1 46 ? 0.29834 66.84291 161.41843 1.000 106.83390 43 PRO B N 1
ATOM 5439 C CA . PRO B 1 46 ? -0.06021 65.48867 161.85632 1.000 98.39660 43 PRO B CA 1
ATOM 5440 C C . PRO B 1 46 ? -1.02476 64.82486 160.88650 1.000 96.09274 43 PRO B C 1
ATOM 5441 O O . PRO B 1 46 ? -1.62357 65.45526 160.01200 1.000 101.03625 43 PRO B O 1
ATOM 5445 N N . ILE B 1 47 ? -1.16874 63.51481 161.05648 1.000 88.31235 44 ILE B N 1
ATOM 5446 C CA . ILE B 1 47 ? -2.06304 62.69838 160.24787 1.000 87.59876 44 ILE B CA 1
ATOM 5447 C C . ILE B 1 47 ? -3.19740 62.21917 161.13871 1.000 86.83455 44 ILE B C 1
ATOM 5448 O O . ILE B 1 47 ? -2.96095 61.76684 162.26525 1.000 84.96410 44 ILE B O 1
ATOM 5453 N N . LEU B 1 48 ? -4.42486 62.32765 160.64036 1.000 87.80573 45 LEU B N 1
ATOM 5454 C CA . LEU B 1 48 ? -5.61251 61.85360 161.34065 1.000 87.78400 45 LEU B CA 1
ATOM 5455 C C . LEU B 1 48 ? -6.17545 60.67576 160.55498 1.000 88.47065 45 LEU B C 1
ATOM 5456 O O . LEU B 1 48 ? -6.73971 60.85808 159.47066 1.000 90.48303 45 LEU B O 1
ATOM 5461 N N . LEU B 1 49 ? -6.02270 59.47454 161.10367 1.000 88.12446 46 LEU B N 1
ATOM 5462 C CA . LEU B 1 49 ? -6.44409 58.24475 160.44720 1.000 86.75204 46 LEU B CA 1
ATOM 5463 C C . LEU B 1 49 ? -7.79678 57.80585 160.99177 1.000 86.15449 46 LEU B C 1
ATOM 5464 O O . LEU B 1 49 ? -7.99423 57.75747 162.21002 1.000 87.00930 46 LEU B O 1
ATOM 5469 N N . SER B 1 50 ? -8.72074 57.48470 160.08898 1.000 82.41165 47 SER B N 1
ATOM 5470 C CA . SER B 1 50 ? -10.04595 56.99312 160.44783 1.000 85.52302 47 SER B CA 1
ATOM 5471 C C . SER B 1 50 ? -10.27127 55.65494 159.75903 1.000 83.71737 47 SER B C 1
ATOM 5472 O O . SER B 1 50 ? -10.31611 55.58951 158.52619 1.000 81.57573 47 SER B O 1
ATOM 5475 N N . ILE B 1 51 ? -10.40937 54.59381 160.55106 1.000 93.32978 48 ILE B N 1
ATOM 5476 C CA . ILE B 1 51 ? -10.58491 53.23963 160.04049 1.000 90.76542 48 ILE B CA 1
ATOM 5477 C C . ILE B 1 51 ? -12.02584 52.81406 160.27450 1.000 96.77179 48 ILE B C 1
ATOM 5478 O O . ILE B 1 51 ? -12.58281 53.04125 161.35449 1.000 98.00142 48 ILE B O 1
ATOM 5483 N N . GLY B 1 52 ? -12.62584 52.19524 159.26367 1.000 101.05250 49 GLY B N 1
ATOM 5484 C CA . GLY B 1 52 ? -13.99623 51.72828 159.37978 1.000 102.62492 49 GLY B CA 1
ATOM 5485 C C . GLY B 1 52 ? -14.34485 50.81389 158.22849 1.000 102.62847 49 GLY B C 1
ATOM 5486 O O . GLY B 1 52 ? -13.63160 50.74120 157.22390 1.000 101.65067 49 GLY B O 1
ATOM 5487 N N . TYR B 1 53 ? -15.46050 50.10734 158.39371 1.000 100.33176 50 TYR B N 1
ATOM 5488 C CA . TYR B 1 53 ? -15.96541 49.19316 157.38211 1.000 97.07695 50 TYR B CA 1
ATOM 5489 C C . TYR B 1 53 ? -17.39711 49.56427 157.01655 1.000 101.25994 50 TYR B C 1
ATOM 5490 O O . TYR B 1 53 ? -18.06436 50.32805 157.72004 1.000 103.32482 50 TYR B O 1
ATOM 5499 N N . ALA B 1 54 ? -17.85986 49.00898 155.89445 1.000 99.48770 51 ALA B N 1
ATOM 5500 C CA . ALA B 1 54 ? -19.13775 49.42464 155.32387 1.000 99.82957 51 ALA B CA 1
ATOM 5501 C C . ALA B 1 54 ? -20.30651 49.03999 156.22322 1.000 109.03686 51 ALA B C 1
ATOM 5502 O O . ALA B 1 54 ? -21.16880 49.87290 156.52664 1.000 117.39524 51 ALA B O 1
ATOM 5504 N N . ALA B 1 55 ? -20.35554 47.78297 156.65805 1.000 103.73023 52 ALA B N 1
ATOM 5505 C CA . ALA B 1 55 ? -21.47346 47.27970 157.45616 1.000 105.55027 52 ALA B CA 1
ATOM 5506 C C . ALA B 1 55 ? -21.40450 47.70067 158.92037 1.000 105.29239 52 ALA B C 1
ATOM 5507 O O . ALA B 1 55 ? -21.71662 46.90905 159.81321 1.000 106.90293 52 ALA B O 1
ATOM 5509 N N . CYS B 1 56 ? -21.00446 48.94060 159.19336 1.000 115.58208 53 CYS B N 1
ATOM 5510 C CA . CYS B 1 56 ? -20.90990 49.46643 160.55159 1.000 123.28722 53 CYS B CA 1
ATOM 5511 C C . CYS B 1 56 ? -21.85116 50.65845 160.66335 1.000 143.37627 53 CYS B C 1
ATOM 5512 O O . CYS B 1 56 ? -21.61252 51.70188 160.04535 1.000 146.97574 53 CYS B O 1
ATOM 5515 N N . HIS B 1 57 ? -22.91876 50.49971 161.45207 1.000 161.31962 54 HIS B N 1
ATOM 5516 C CA . HIS B 1 57 ? -23.91817 51.55640 161.58270 1.000 167.14771 54 HIS B CA 1
ATOM 5517 C C . HIS B 1 57 ? -23.31501 52.85359 162.10201 1.000 165.63071 54 HIS B C 1
ATOM 5518 O O . HIS B 1 57 ? -23.76870 53.94139 161.72881 1.000 168.87619 54 HIS B O 1
ATOM 5525 N N . TRP B 1 58 ? -22.29967 52.76361 162.95454 1.000 145.76338 55 TRP B N 1
ATOM 5526 C CA . TRP B 1 58 ? -21.74762 53.92919 163.62811 1.000 141.04359 55 TRP B CA 1
ATOM 5527 C C . TRP B 1 58 ? -20.58716 54.56157 162.87220 1.000 140.51454 55 TRP B C 1
ATOM 5528 O O . TRP B 1 58 ? -20.06361 55.58811 163.31718 1.000 140.30810 55 TRP B O 1
ATOM 5539 N N . CYS B 1 59 ? -20.17154 53.97717 161.74606 1.000 146.88953 56 CYS B N 1
ATOM 5540 C CA . CYS B 1 59 ? -19.29874 54.70166 160.83010 1.000 143.08121 56 CYS B CA 1
ATOM 5541 C C . CYS B 1 59 ? -20.07879 55.75095 160.05089 1.000 153.96414 56 CYS B C 1
ATOM 5542 O O . CYS B 1 59 ? -19.53842 56.81588 159.73117 1.000 146.95356 56 CYS B O 1
ATOM 5545 N N . HIS B 1 60 ? -21.34662 55.46919 159.74084 1.000 184.92514 57 HIS B N 1
ATOM 5546 C CA . HIS B 1 60 ? -22.20338 56.46305 159.10698 1.000 188.37103 57 HIS B CA 1
ATOM 5547 C C . HIS B 1 60 ? -22.68056 57.50722 160.10652 1.000 192.59846 57 HIS B C 1
ATOM 5548 O O . HIS B 1 60 ? -22.95810 58.64855 159.72111 1.000 195.42087 57 HIS B O 1
ATOM 5555 N N . VAL B 1 61 ? -22.78802 57.13333 161.38381 1.000 155.76210 58 VAL B N 1
ATOM 5556 C CA . VAL B 1 61 ? -23.21494 58.08178 162.40713 1.000 146.08950 58 VAL B CA 1
ATOM 5557 C C . VAL B 1 61 ? -22.18051 59.18650 162.57706 1.000 144.78456 58 VAL B C 1
ATOM 5558 O O . VAL B 1 61 ? -22.52410 60.37276 162.63162 1.000 143.09542 58 VAL B O 1
ATOM 5570 N N . ALA B 1 63 ? -20.17941 60.08586 160.40303 1.000 142.14838 60 ALA B N 1
ATOM 5571 C CA . ALA B 1 63 ? -20.14820 60.81460 159.13979 1.000 141.66197 60 ALA B CA 1
ATOM 5572 C C . ALA B 1 63 ? -21.13542 61.97605 159.15434 1.000 144.16225 60 ALA B C 1
ATOM 5573 O O . ALA B 1 63 ? -20.74751 63.14081 159.00637 1.000 144.05187 60 ALA B O 1
ATOM 5575 N N . HIS B 1 64 ? -22.42393 61.67365 159.33666 1.000 146.64458 61 HIS B N 1
ATOM 5576 C CA . HIS B 1 64 ? -23.44404 62.71681 159.32701 1.000 148.66914 61 HIS B CA 1
ATOM 5577 C C . HIS B 1 64 ? -23.31088 63.65547 160.51937 1.000 145.97419 61 HIS B C 1
ATOM 5578 O O . HIS B 1 64 ? -23.65470 64.83615 160.41438 1.000 146.96060 61 HIS B O 1
ATOM 5585 N N . GLU B 1 65 ? -22.82685 63.15869 161.65752 1.000 145.79917 62 GLU B N 1
ATOM 5586 C CA . GLU B 1 65 ? -22.70824 64.01500 162.83262 1.000 144.12655 62 GLU B CA 1
ATOM 5587 C C . GLU B 1 65 ? -21.54085 64.98598 162.70017 1.000 144.57589 62 GLU B C 1
ATOM 5588 O O . GLU B 1 65 ? -21.65120 66.14828 163.10331 1.000 147.41612 62 GLU B O 1
ATOM 5594 N N . SER B 1 66 ? -20.42445 64.53540 162.12659 1.000 144.95352 63 SER B N 1
ATOM 5595 C CA . SER B 1 66 ? -19.20828 65.33783 162.05402 1.000 141.04368 63 SER B CA 1
ATOM 5596 C C . SER B 1 66 ? -18.68853 65.49100 160.63076 1.000 139.13795 63 SER B C 1
ATOM 5597 O O . SER B 1 66 ? -18.68458 66.60568 160.09669 1.000 143.26219 63 SER B O 1
ATOM 5600 N N . PHE B 1 67 ? -18.25961 64.40111 159.99363 1.000 137.14011 64 PHE B N 1
ATOM 5601 C CA . PHE B 1 67 ? -17.52038 64.51683 158.74078 1.000 134.34301 64 PHE B CA 1
ATOM 5602 C C . PHE B 1 67 ? -18.37282 65.12336 157.63362 1.000 136.89748 64 PHE B C 1
ATOM 5603 O O . PHE B 1 67 ? -17.87686 65.93215 156.84124 1.000 133.75936 64 PHE B O 1
ATOM 5611 N N . GLU B 1 68 ? -19.65484 64.76553 157.56485 1.000 140.55096 65 GLU B N 1
ATOM 5612 C CA . GLU B 1 68 ? -20.51052 65.36897 156.55295 1.000 141.57925 65 GLU B CA 1
ATOM 5613 C C . GLU B 1 68 ? -20.92511 66.79018 156.90681 1.000 143.94804 65 GLU B C 1
ATOM 5614 O O . GLU B 1 68 ? -21.51825 67.46964 156.06340 1.000 144.52531 65 GLU B O 1
ATOM 5620 N N . ASP B 1 69 ? -20.63385 67.25186 158.12099 1.000 144.18094 66 ASP B N 1
ATOM 5621 C CA . ASP B 1 69 ? -20.87289 68.64131 158.48266 1.000 147.80943 66 ASP B CA 1
ATOM 5622 C C . ASP B 1 69 ? -19.78006 69.51902 157.88822 1.000 146.07907 66 ASP B C 1
ATOM 5623 O O . ASP B 1 69 ? -18.59644 69.17280 157.92626 1.000 144.76621 66 ASP B O 1
ATOM 5628 N N . ASP B 1 70 ? -20.18341 70.66215 157.33281 1.000 146.94179 67 ASP B N 1
ATOM 5629 C CA . ASP B 1 70 ? -19.24156 71.47340 156.56945 1.000 144.18527 67 ASP B CA 1
ATOM 5630 C C . ASP B 1 70 ? -18.27840 72.23835 157.47111 1.000 146.88631 67 ASP B C 1
ATOM 5631 O O . ASP B 1 70 ? -17.12609 72.47063 157.08576 1.000 141.21301 67 ASP B O 1
ATOM 5636 N N . ASP B 1 71 ? -18.72150 72.63332 158.66673 1.000 152.47276 68 ASP B N 1
ATOM 5637 C CA . ASP B 1 71 ? -17.90607 73.50891 159.50283 1.000 155.33948 68 ASP B CA 1
ATOM 5638 C C . ASP B 1 71 ? -16.71504 72.76499 160.09746 1.000 154.03629 68 ASP B C 1
ATOM 5639 O O . ASP B 1 71 ? -15.57252 73.22961 160.00656 1.000 149.83237 68 ASP B O 1
ATOM 5644 N N . VAL B 1 72 ? -16.96080 71.60661 160.71462 1.000 173.34437 69 VAL B N 1
ATOM 5645 C CA . VAL B 1 72 ? -15.89404 70.87618 161.39040 1.000 169.30615 69 VAL B CA 1
ATOM 5646 C C . VAL B 1 72 ? -14.88174 70.28041 160.42463 1.000 164.83196 69 VAL B C 1
ATOM 5647 O O . VAL B 1 72 ? -13.79335 69.88072 160.85336 1.000 161.13577 69 VAL B O 1
ATOM 5651 N N . ALA B 1 73 ? -15.20479 70.21565 159.13061 1.000 148.44079 70 ALA B N 1
ATOM 5652 C CA . ALA B 1 73 ? -14.24969 69.69073 158.16053 1.000 136.48370 70 ALA B CA 1
ATOM 5653 C C . ALA B 1 73 ? -13.12371 70.68305 157.90153 1.000 132.02526 70 ALA B C 1
ATOM 5654 O O . ALA B 1 73 ? -11.96313 70.28528 157.74467 1.000 124.79618 70 ALA B O 1
ATOM 5656 N N . ALA B 1 74 ? -13.44745 71.97891 157.84845 1.000 139.75889 71 ALA B N 1
ATOM 5657 C CA . ALA B 1 74 ? -12.41282 72.99385 157.68006 1.000 130.84053 71 ALA B CA 1
ATOM 5658 C C . ALA B 1 74 ? -11.44988 73.00547 158.85830 1.000 130.20191 71 ALA B C 1
ATOM 5659 O O . ALA B 1 74 ? -10.28637 73.39604 158.70710 1.000 123.59091 71 ALA B O 1
ATOM 5661 N N . VAL B 1 75 ? -11.91390 72.58239 160.03609 1.000 129.09418 72 VAL B N 1
ATOM 5662 C CA . VAL B 1 75 ? -11.01847 72.45245 161.17868 1.000 128.00419 72 VAL B CA 1
ATOM 5663 C C . VAL B 1 75 ? -10.00909 71.33814 160.93907 1.000 124.45331 72 VAL B C 1
ATOM 5664 O O . VAL B 1 75 ? -8.85470 71.43062 161.37369 1.000 123.31148 72 VAL B O 1
ATOM 5676 N N . ASN B 1 77 ? -9.18492 70.29250 157.78979 1.000 122.66406 74 ASN B N 1
ATOM 5677 C CA . ASN B 1 77 ? -8.45322 70.63183 156.57460 1.000 120.64387 74 ASN B CA 1
ATOM 5678 C C . ASN B 1 77 ? -7.28770 71.57612 156.83537 1.000 123.07151 74 ASN B C 1
ATOM 5679 O O . ASN B 1 77 ? -6.36738 71.64337 156.01370 1.000 125.16846 74 ASN B O 1
ATOM 5684 N N . ALA B 1 78 ? -7.30356 72.30479 157.94928 1.000 123.93011 75 ALA B N 1
ATOM 5685 C CA . ALA B 1 78 ? -6.22941 73.22495 158.28992 1.000 121.83100 75 ALA B CA 1
ATOM 5686 C C . ALA B 1 78 ? -5.33724 72.70895 159.40871 1.000 120.02511 75 ALA B C 1
ATOM 5687 O O . ALA B 1 78 ? -4.34948 73.36938 159.74820 1.000 120.76368 75 ALA B O 1
ATOM 5689 N N . PHE B 1 79 ? -5.65119 71.55204 159.98806 1.000 118.21037 76 PHE B N 1
ATOM 5690 C CA . PHE B 1 79 ? -4.90175 71.02458 161.11957 1.000 116.23943 76 PHE B CA 1
ATOM 5691 C C . PHE B 1 79 ? -4.19365 69.70681 160.84243 1.000 114.04022 76 PHE B C 1
ATOM 5692 O O . PHE B 1 79 ? -3.19700 69.41589 161.50684 1.000 112.30674 76 PHE B O 1
ATOM 5700 N N . PHE B 1 80 ? -4.67755 68.89660 159.90000 1.000 109.85812 77 PHE B N 1
ATOM 5701 C CA . PHE B 1 80 ? -4.07530 67.59969 159.61771 1.000 103.83929 77 PHE B CA 1
ATOM 5702 C C . PHE B 1 80 ? -4.16134 67.30647 158.12715 1.000 103.10077 77 PHE B C 1
ATOM 5703 O O . PHE B 1 80 ? -4.64438 68.11881 157.33198 1.000 106.38336 77 PHE B O 1
ATOM 5711 N N . ILE B 1 81 ? -3.67697 66.12565 157.75825 1.000 100.49028 78 ILE B N 1
ATOM 5712 C CA . ILE B 1 81 ? -3.92296 65.52211 156.45535 1.000 99.06525 78 ILE B CA 1
ATOM 5713 C C . ILE B 1 81 ? -4.74995 64.27267 156.72677 1.000 95.34260 78 ILE B C 1
ATOM 5714 O O . ILE B 1 81 ? -4.20755 63.20481 157.03371 1.000 96.45526 78 ILE B O 1
ATOM 5719 N N . ASN B 1 82 ? -6.06899 64.40843 156.62981 1.000 93.49471 79 ASN B N 1
ATOM 5720 C CA . ASN B 1 82 ? -6.98077 63.36044 157.06417 1.000 94.04734 79 ASN B CA 1
ATOM 5721 C C . ASN B 1 82 ? -7.12061 62.28909 155.99167 1.000 92.86109 79 ASN B C 1
ATOM 5722 O O . ASN B 1 82 ? -7.38678 62.59187 154.82407 1.000 93.47664 79 ASN B O 1
ATOM 5727 N N . VAL B 1 83 ? -6.94740 61.03427 156.39603 1.000 89.26721 80 VAL B N 1
ATOM 5728 C CA . VAL B 1 83 ? -6.99998 59.89242 155.49427 1.000 87.61232 80 VAL B CA 1
ATOM 5729 C C . VAL B 1 83 ? -8.06058 58.92222 155.99069 1.000 85.62371 80 VAL B C 1
ATOM 5730 O O . VAL B 1 83 ? -8.23121 58.73745 157.20094 1.000 84.07001 80 VAL B O 1
ATOM 5734 N N . LYS B 1 84 ? -8.76888 58.30299 155.05087 1.000 86.94105 81 LYS B N 1
ATOM 5735 C CA . LYS B 1 84 ? -9.81056 57.33092 155.34748 1.000 85.29061 81 LYS B CA 1
ATOM 5736 C C . LYS B 1 84 ? -9.42933 55.99592 154.72838 1.000 82.16325 81 LYS B C 1
ATOM 5737 O O . LYS B 1 84 ? -9.03122 55.94024 153.56026 1.000 81.94432 81 LYS B O 1
ATOM 5743 N N . VAL B 1 85 ? -9.54486 54.92891 155.51335 1.000 83.42133 82 VAL B N 1
ATOM 5744 C CA . VAL B 1 85 ? -9.16549 53.58837 155.09082 1.000 80.75131 82 VAL B CA 1
ATOM 5745 C C . VAL B 1 85 ? -10.31573 52.64045 155.38949 1.000 87.01477 82 VAL B C 1
ATOM 5746 O O . VAL B 1 85 ? -11.01462 52.79368 156.39788 1.000 87.78436 82 VAL B O 1
ATOM 5750 N N . ASP B 1 86 ? -10.51419 51.66841 154.50375 1.000 87.18815 83 ASP B N 1
ATOM 5751 C CA . ASP B 1 86 ? -11.49478 50.61231 154.70012 1.000 84.32898 83 ASP B CA 1
ATOM 5752 C C . ASP B 1 86 ? -10.81525 49.41617 155.35327 1.000 80.99674 83 ASP B C 1
ATOM 5753 O O . ASP B 1 86 ? -9.76568 48.95989 154.88811 1.000 77.50243 83 ASP B O 1
ATOM 5758 N N . ARG B 1 87 ? -11.41429 48.91712 156.43668 1.000 82.95350 84 ARG B N 1
ATOM 5759 C CA . ARG B 1 87 ? -10.88885 47.73957 157.11964 1.000 80.25837 84 ARG B CA 1
ATOM 5760 C C . ARG B 1 87 ? -10.70903 46.55180 156.18175 1.000 78.69550 84 ARG B C 1
ATOM 5761 O O . ARG B 1 87 ? -9.92282 45.64707 156.48506 1.000 76.35796 84 ARG B O 1
ATOM 5769 N N . GLU B 1 88 ? -11.40127 46.54018 155.04037 1.000 79.50811 85 GLU B N 1
ATOM 5770 C CA . GLU B 1 88 ? -11.36632 45.40865 154.12500 1.000 77.26113 85 GLU B CA 1
ATOM 5771 C C . GLU B 1 88 ? -10.62026 45.68681 152.82594 1.000 76.19390 85 GLU B C 1
ATOM 5772 O O . GLU B 1 88 ? -10.39681 44.74918 152.05338 1.000 73.51522 85 GLU B O 1
ATOM 5778 N N . GLU B 1 89 ? -10.23311 46.93903 152.56325 1.000 75.76589 86 GLU B N 1
ATOM 5779 C CA . GLU B 1 89 ? -9.33222 47.25655 151.45874 1.000 72.73414 86 GLU B CA 1
ATOM 5780 C C . GLU B 1 89 ? -7.86920 47.24410 151.88094 1.000 67.66972 86 GLU B C 1
ATOM 5781 O O . GLU B 1 89 ? -7.01234 46.79268 151.11154 1.000 69.94616 86 GLU B O 1
ATOM 5787 N N . ARG B 1 90 ? -7.56076 47.71452 153.08592 1.000 68.77874 87 ARG B N 1
ATOM 5788 C CA . ARG B 1 90 ? -6.21320 47.63057 153.64555 1.000 65.30979 87 ARG B CA 1
ATOM 5789 C C . ARG B 1 90 ? -6.28936 46.98743 155.02397 1.000 64.76281 87 ARG B C 1
ATOM 5790 O O . ARG B 1 90 ? -6.16230 47.66815 156.04874 1.000 64.48370 87 ARG B O 1
ATOM 5798 N N . PRO B 1 91 ? -6.49814 45.66879 155.08739 1.000 61.66146 88 PRO B N 1
ATOM 5799 C CA . PRO B 1 91 ? -6.50748 44.99878 156.39783 1.000 60.99165 88 PRO B CA 1
ATOM 5800 C C . PRO B 1 91 ? -5.16979 45.06127 157.11051 1.000 61.49200 88 PRO B C 1
ATOM 5801 O O . PRO B 1 91 ? -5.13344 44.91793 158.33822 1.000 65.32612 88 PRO B O 1
ATOM 5805 N N . ASP B 1 92 ? -4.07124 45.27334 156.38142 1.000 56.80157 89 ASP B N 1
ATOM 5806 C CA . ASP B 1 92 ? -2.77495 45.45444 157.02634 1.000 56.05627 89 ASP B CA 1
ATOM 5807 C C . ASP B 1 92 ? -2.75379 46.71945 157.87343 1.000 56.82000 89 ASP B C 1
ATOM 5808 O O . ASP B 1 92 ? -2.17006 46.73655 158.96336 1.000 57.41853 89 ASP B O 1
ATOM 5813 N N . ILE B 1 93 ? -3.38467 47.79055 157.38751 1.000 57.59178 90 ILE B N 1
ATOM 5814 C CA . ILE B 1 93 ? -3.39685 49.04576 158.13146 1.000 59.46385 90 ILE B CA 1
ATOM 5815 C C . ILE B 1 93 ? -4.28253 48.92653 159.36489 1.000 58.77746 90 ILE B C 1
ATOM 5816 O O . ILE B 1 93 ? -3.97674 49.49016 160.42210 1.000 59.06486 90 ILE B O 1
ATOM 5821 N N . ASP B 1 94 ? -5.38381 48.18129 159.25775 1.000 59.53301 91 ASP B N 1
ATOM 5822 C CA . ASP B 1 94 ? -6.29372 48.04108 160.38953 1.000 62.84911 91 ASP B CA 1
ATOM 5823 C C . ASP B 1 94 ? -5.63367 47.29337 161.54141 1.000 64.79970 91 ASP B C 1
ATOM 5824 O O . ASP B 1 94 ? -5.65805 47.75606 162.68713 1.000 66.52843 91 ASP B O 1
ATOM 5829 N N . GLN B 1 95 ? -5.03043 46.13630 161.25452 1.000 61.27795 92 GLN B N 1
ATOM 5830 C CA . GLN B 1 95 ? -4.45587 45.31831 162.31832 1.000 61.16374 92 GLN B CA 1
ATOM 5831 C C . GLN B 1 95 ? -3.30447 46.02505 163.02205 1.000 60.05325 92 GLN B C 1
ATOM 5832 O O . GLN B 1 95 ? -3.07593 45.79596 164.21544 1.000 62.45327 92 GLN B O 1
ATOM 5838 N N . ILE B 1 96 ? -2.57235 46.88328 162.31058 1.000 63.21922 93 ILE B N 1
ATOM 5839 C CA . ILE B 1 96 ? -1.48087 47.62553 162.93690 1.000 61.95024 93 ILE B CA 1
ATOM 5840 C C . ILE B 1 96 ? -2.03123 48.62213 163.94965 1.000 63.91157 93 ILE B C 1
ATOM 5841 O O . ILE B 1 96 ? -1.64116 48.62500 165.12288 1.000 67.01276 93 ILE B O 1
ATOM 5846 N N . TYR B 1 97 ? -2.95243 49.47730 163.51142 1.000 67.64601 94 TYR B N 1
ATOM 5847 C CA . TYR B 1 97 ? -3.48374 50.53388 164.36168 1.000 70.21746 94 TYR B CA 1
ATOM 5848 C C . TYR B 1 97 ? -4.65148 50.07775 165.22822 1.000 74.30123 94 TYR B C 1
ATOM 5849 O O . TYR B 1 97 ? -5.20296 50.89657 165.97116 1.000 76.69184 94 TYR B O 1
ATOM 5866 N N . ALA B 1 99 ? -4.14700 47.06718 167.09651 1.000 74.06621 96 ALA B N 1
ATOM 5867 C CA . ALA B 1 99 ? -3.27802 46.66518 168.19595 1.000 73.89689 96 ALA B CA 1
ATOM 5868 C C . ALA B 1 99 ? -2.56390 47.86336 168.80441 1.000 75.74080 96 ALA B C 1
ATOM 5869 O O . ALA B 1 99 ? -2.17863 47.82320 169.97852 1.000 75.95215 96 ALA B O 1
ATOM 5871 N N . ALA B 1 100 ? -2.37790 48.93240 168.02565 1.000 72.77949 97 ALA B N 1
ATOM 5872 C CA . ALA B 1 100 ? -1.78474 50.14842 168.57051 1.000 74.10802 97 ALA B CA 1
ATOM 5873 C C . ALA B 1 100 ? -2.70212 50.79122 169.60071 1.000 78.48408 97 ALA B C 1
ATOM 5874 O O . ALA B 1 100 ? -2.23027 51.36790 170.58732 1.000 79.34494 97 ALA B O 1
ATOM 5876 N N . LEU B 1 101 ? -4.01617 50.69981 169.38965 1.000 79.99452 98 LEU B N 1
ATOM 5877 C CA . LEU B 1 101 ? -4.96070 51.26957 170.34351 1.000 83.42048 98 LEU B CA 1
ATOM 5878 C C . LEU B 1 101 ? -4.95642 50.48370 171.64861 1.000 88.76623 98 LEU B C 1
ATOM 5879 O O . LEU B 1 101 ? -4.93015 51.06867 172.73775 1.000 94.43415 98 LEU B O 1
ATOM 5884 N N . GLY B 1 102 ? -4.97760 49.15151 171.55685 1.000 87.34345 99 GLY B N 1
ATOM 5885 C CA . GLY B 1 102 ? -4.94729 48.33384 172.75716 1.000 88.56076 99 GLY B CA 1
ATOM 5886 C C . GLY B 1 102 ? -3.66002 48.47797 173.54300 1.000 88.70953 99 GLY B C 1
ATOM 5887 O O . GLY B 1 102 ? -3.64733 48.28611 174.76203 1.000 92.03375 99 GLY B O 1
ATOM 5888 N N . ALA B 1 103 ? -2.56248 48.81611 172.86343 1.000 81.86067 100 ALA B N 1
ATOM 5889 C CA . ALA B 1 103 ? -1.29643 49.04671 173.54552 1.000 83.49140 100 ALA B CA 1
ATOM 5890 C C . ALA B 1 103 ? -1.26441 50.37727 174.28310 1.000 86.15998 100 ALA B C 1
ATOM 5891 O O . ALA B 1 103 ? -0.42006 50.55968 175.16653 1.000 89.11663 100 ALA B O 1
ATOM 5901 N N . GLY B 1 105 ? -3.53980 51.28685 176.19489 1.000 95.62076 102 GLY B N 1
ATOM 5902 C CA . GLY B 1 105 ? -4.35123 51.05357 177.36859 1.000 103.91493 102 GLY B CA 1
ATOM 5903 C C . GLY B 1 105 ? -5.83229 51.28774 177.18864 1.000 108.77267 102 GLY B C 1
ATOM 5904 O O . GLY B 1 105 ? -6.56419 51.29662 178.18566 1.000 111.10536 102 GLY B O 1
ATOM 5905 N N . GLN B 1 106 ? -6.30098 51.47992 175.95726 1.000 115.51205 103 GLN B N 1
ATOM 5906 C CA . GLN B 1 106 ? -7.71550 51.70532 175.68692 1.000 121.76709 103 GLN B CA 1
ATOM 5907 C C . GLN B 1 106 ? -8.17057 50.73933 174.60502 1.000 119.05762 103 GLN B C 1
ATOM 5908 O O . GLN B 1 106 ? -7.67813 50.79492 173.47387 1.000 116.84417 103 GLN B O 1
ATOM 5914 N N . GLN B 1 107 ? -9.10226 49.85745 174.95093 1.000 115.20144 104 GLN B N 1
ATOM 5915 C CA . GLN B 1 107 ? -9.69398 48.96207 173.97035 1.000 113.14733 104 GLN B CA 1
ATOM 5916 C C . GLN B 1 107 ? -10.70842 49.72039 173.12354 1.000 110.98473 104 GLN B C 1
ATOM 5917 O O . GLN B 1 107 ? -11.26758 50.73353 173.55176 1.000 113.70612 104 GLN B O 1
ATOM 5923 N N . GLY B 1 108 ? -10.94618 49.22421 171.91412 1.000 108.56992 105 GLY B N 1
ATOM 5924 C CA . GLY B 1 108 ? -11.88580 49.90194 171.04045 1.000 109.54609 105 GLY B CA 1
ATOM 5925 C C . GLY B 1 108 ? -12.20070 49.07994 169.81149 1.000 105.34627 105 GLY B C 1
ATOM 5926 O O . GLY B 1 108 ? -11.68440 47.97588 169.61812 1.000 99.27208 105 GLY B O 1
ATOM 5927 N N . GLY B 1 109 ? -13.07253 49.64601 168.98053 1.000 107.28719 106 GLY B N 1
ATOM 5928 C CA . GLY B 1 109 ? -13.47533 49.03433 167.73140 1.000 102.95637 106 GLY B CA 1
ATOM 5929 C C . GLY B 1 109 ? -13.60067 50.05207 166.61663 1.000 108.64736 106 GLY B C 1
ATOM 5930 O O . GLY B 1 109 ? -12.89970 51.06850 166.61134 1.000 110.73817 106 GLY B O 1
ATOM 5931 N N . TRP B 1 110 ? -14.50034 49.79792 165.67532 1.000 111.63859 107 TRP B N 1
ATOM 5932 C CA . TRP B 1 110 ? -14.67302 50.64960 164.51028 1.000 112.99205 107 TRP B CA 1
ATOM 5933 C C . TRP B 1 110 ? -15.92695 51.50657 164.64824 1.000 117.87038 107 TRP B C 1
ATOM 5934 O O . TRP B 1 110 ? -16.97575 51.00755 165.07200 1.000 120.40462 107 TRP B O 1
ATOM 5945 N N . PRO B 1 111 ? -15.87450 52.80376 164.30022 1.000 121.36186 108 PRO B N 1
ATOM 5946 C CA . PRO B 1 111 ? -14.74000 53.52974 163.71347 1.000 121.37615 108 PRO B CA 1
ATOM 5947 C C . PRO B 1 111 ? -13.56139 53.70190 164.66721 1.000 120.02161 108 PRO B C 1
ATOM 5948 O O . PRO B 1 111 ? -13.74743 53.70407 165.88374 1.000 121.83496 108 PRO B O 1
ATOM 5952 N N . LEU B 1 112 ? -12.36040 53.83546 164.10789 1.000 107.80783 109 LEU B N 1
ATOM 5953 C CA . LEU B 1 112 ? -11.14347 54.03045 164.88624 1.000 99.90664 109 LEU B CA 1
ATOM 5954 C C . LEU B 1 112 ? -10.43897 55.27901 164.38110 1.000 94.94578 109 LEU B C 1
ATOM 5955 O O . LEU B 1 112 ? -10.03128 55.33823 163.21619 1.000 92.60216 109 LEU B O 1
ATOM 5960 N N . THR B 1 113 ? -10.29313 56.26654 165.25734 1.000 100.09925 110 THR B N 1
ATOM 5961 C CA . THR B 1 113 ? -9.70045 57.55390 164.92132 1.000 96.48804 110 THR B CA 1
ATOM 5962 C C . THR B 1 113 ? -8.33777 57.66419 165.59131 1.000 94.41448 110 THR B C 1
ATOM 5963 O O . THR B 1 113 ? -8.23878 57.59079 166.82086 1.000 95.02944 110 THR B O 1
ATOM 5975 N N . PHE B 1 115 ? -4.06099 59.41796 165.54585 1.000 89.27684 112 PHE B N 1
ATOM 5976 C CA . PHE B 1 115 ? -3.24336 60.59955 165.29561 1.000 90.42736 112 PHE B CA 1
ATOM 5977 C C . PHE B 1 115 ? -1.80697 60.14970 165.08532 1.000 84.56955 112 PHE B C 1
ATOM 5978 O O . PHE B 1 115 ? -1.23133 59.47982 165.94824 1.000 85.54234 112 PHE B O 1
ATOM 5986 N N . LEU B 1 116 ? -1.23425 60.51736 163.94100 1.000 88.77688 113 LEU B N 1
ATOM 5987 C CA . LEU B 1 116 ? 0.03624 59.97197 163.48286 1.000 83.71595 113 LEU B CA 1
ATOM 5988 C C . LEU B 1 116 ? 1.01092 61.10327 163.19049 1.000 85.16922 113 LEU B C 1
ATOM 5989 O O . LEU B 1 116 ? 0.65437 62.07449 162.51585 1.000 83.98326 113 LEU B O 1
ATOM 5994 N N . ARG B 1 117 ? 2.23772 60.97374 163.69388 1.000 75.79448 114 ARG B N 1
ATOM 5995 C CA . ARG B 1 117 ? 3.31486 61.85963 163.28449 1.000 80.16604 114 ARG B CA 1
ATOM 5996 C C . ARG B 1 117 ? 3.70905 61.54442 161.83863 1.000 77.84029 114 ARG B C 1
ATOM 5997 O O . ARG B 1 117 ? 3.35720 60.48500 161.31458 1.000 74.57869 114 ARG B O 1
ATOM 6005 N N . PRO B 1 118 ? 4.42429 62.45815 161.16411 1.000 83.26870 115 PRO B N 1
ATOM 6006 C CA . PRO B 1 118 ? 4.64617 62.29346 159.71351 1.000 85.71091 115 PRO B CA 1
ATOM 6007 C C . PRO B 1 118 ? 5.20631 60.94261 159.29105 1.000 84.21214 115 PRO B C 1
ATOM 6008 O O . PRO B 1 118 ? 4.89037 60.48066 158.18667 1.000 83.91705 115 PRO B O 1
ATOM 6012 N N . ASP B 1 119 ? 6.02175 60.28761 160.11923 1.000 78.80242 116 ASP B N 1
ATOM 6013 C CA . ASP B 1 119 ? 6.51338 58.96476 159.75102 1.000 76.88584 116 ASP B CA 1
ATOM 6014 C C . ASP B 1 119 ? 5.45970 57.87963 159.93097 1.000 77.23676 116 ASP B C 1
ATOM 6015 O O . ASP B 1 119 ? 5.67278 56.74805 159.48083 1.000 75.55855 116 ASP B O 1
ATOM 6020 N N . GLY B 1 120 ? 4.33748 58.19618 160.57740 1.000 77.26630 117 GLY B N 1
ATOM 6021 C CA . GLY B 1 120 ? 3.20664 57.30154 160.68775 1.000 72.07707 117 GLY B CA 1
ATOM 6022 C C . GLY B 1 120 ? 2.96736 56.75756 162.07708 1.000 68.96951 117 GLY B C 1
ATOM 6023 O O . GLY B 1 120 ? 1.87950 56.23137 162.34147 1.000 65.18322 117 GLY B O 1
ATOM 6024 N N . LYS B 1 121 ? 3.95101 56.84454 162.95949 1.000 76.14823 118 LYS B N 1
ATOM 6025 C CA . LYS B 1 121 ? 3.81923 56.24193 164.28052 1.000 74.01516 118 LYS B CA 1
ATOM 6026 C C . LYS B 1 121 ? 2.72127 56.94594 165.07111 1.000 71.75959 118 LYS B C 1
ATOM 6027 O O . LYS B 1 121 ? 2.66477 58.17965 165.08211 1.000 70.95398 118 LYS B O 1
ATOM 6033 N N . PRO B 1 122 ? 1.82931 56.21067 165.72564 1.000 78.77954 119 PRO B N 1
ATOM 6034 C CA . PRO B 1 122 ? 0.71154 56.84349 166.42620 1.000 80.90940 119 PRO B CA 1
ATOM 6035 C C . PRO B 1 122 ? 1.07296 57.24465 167.85003 1.000 85.09965 119 PRO B C 1
ATOM 6036 O O . PRO B 1 122 ? 1.99934 56.71438 168.46612 1.000 85.36637 119 PRO B O 1
ATOM 6040 N N . PHE B 1 123 ? 0.31400 58.21420 168.36241 1.000 86.99302 120 PHE B N 1
ATOM 6041 C CA . PHE B 1 123 ? 0.50490 58.69368 169.72576 1.000 92.97906 120 PHE B CA 1
ATOM 6042 C C . PHE B 1 123 ? -0.79021 58.91546 170.49134 1.000 96.25096 120 PHE B C 1
ATOM 6043 O O . PHE B 1 123 ? -0.72989 59.07208 171.71469 1.000 97.57313 120 PHE B O 1
ATOM 6051 N N . TRP B 1 124 ? -1.94842 58.93677 169.83419 1.000 101.30050 121 TRP B N 1
ATOM 6052 C CA . TRP B 1 124 ? -3.21961 59.04392 170.53529 1.000 106.25619 121 TRP B CA 1
ATOM 6053 C C . TRP B 1 124 ? -4.32300 58.52921 169.62336 1.000 109.56785 121 TRP B C 1
ATOM 6054 O O . TRP B 1 124 ? -4.31177 58.79450 168.41882 1.000 109.58533 121 TRP B O 1
ATOM 6065 N N . GLY B 1 125 ? -5.26996 57.79176 170.20391 1.000 108.02018 122 GLY B N 1
ATOM 6066 C CA . GLY B 1 125 ? -6.35759 57.23159 169.42968 1.000 100.56906 122 GLY B CA 1
ATOM 6067 C C . GLY B 1 125 ? -7.61195 57.08385 170.26047 1.000 100.62167 122 GLY B C 1
ATOM 6068 O O . GLY B 1 125 ? -7.61829 57.30171 171.47406 1.000 103.74234 122 GLY B O 1
ATOM 6069 N N . GLY B 1 126 ? -8.68429 56.70740 169.57696 1.000 93.69951 123 GLY B N 1
ATOM 6070 C CA . GLY B 1 126 ? -9.95770 56.48615 170.23353 1.000 100.50459 123 GLY B CA 1
ATOM 6071 C C . GLY B 1 126 ? -10.94660 55.86228 169.27843 1.000 108.44687 123 GLY B C 1
ATOM 6072 O O . GLY B 1 126 ? -10.79637 55.95262 168.05737 1.000 107.48030 123 GLY B O 1
ATOM 6073 N N . THR B 1 127 ? -11.95930 55.21449 169.85422 1.000 111.16729 124 THR B N 1
ATOM 6074 C CA . THR B 1 127 ? -12.99851 54.57081 169.06056 1.000 115.20276 124 THR B CA 1
ATOM 6075 C C . THR B 1 127 ? -13.82399 55.62406 168.34058 1.000 125.06757 124 THR B C 1
ATOM 6076 O O . THR B 1 127 ? -13.43601 56.10207 167.27103 1.000 120.31024 124 THR B O 1
ATOM 6080 N N . TYR B 1 128 ? -14.96094 55.99005 168.91884 1.000 114.58491 125 TYR B N 1
ATOM 6081 C CA . TYR B 1 128 ? -15.77857 57.08422 168.41519 1.000 113.50726 125 TYR B CA 1
ATOM 6082 C C . TYR B 1 128 ? -15.50239 58.32980 169.24499 1.000 109.81394 125 TYR B C 1
ATOM 6083 O O . TYR B 1 128 ? -15.45786 58.25732 170.47938 1.000 110.01100 125 TYR B O 1
ATOM 6092 N N . ILE B 1 129 ? -15.30877 59.45962 168.57553 0.802 106.24693 126 ILE B N 1
ATOM 6093 C CA . ILE B 1 129 ? -15.08937 60.73710 169.24629 0.802 108.35975 126 ILE B CA 1
ATOM 6094 C C . ILE B 1 129 ? -16.39980 61.51787 169.21276 0.802 111.21845 126 ILE B C 1
ATOM 6095 O O . ILE B 1 129 ? -16.92670 61.76882 168.11776 0.802 111.76447 126 ILE B O 1
ATOM 6100 N N . PRO B 1 130 ? -16.95901 61.90882 170.36745 1.000 108.69290 127 PRO B N 1
ATOM 6101 C CA . PRO B 1 130 ? -18.17869 62.71691 170.45457 1.000 105.78058 127 PRO B CA 1
ATOM 6102 C C . PRO B 1 130 ? -17.91703 64.20527 170.22242 1.000 103.85288 127 PRO B C 1
ATOM 6103 O O . PRO B 1 130 ? -17.25907 64.85204 171.03830 1.000 104.00035 127 PRO B O 1
ATOM 6107 N N . GLY B 1 139 ? -14.94167 66.10818 174.14810 1.000 102.22988 136 GLY B N 1
ATOM 6108 C CA . GLY B 1 139 ? -15.25617 66.88974 172.96464 1.000 114.60580 136 GLY B CA 1
ATOM 6109 C C . GLY B 1 139 ? -14.35806 66.58266 171.78376 1.000 123.61575 136 GLY B C 1
ATOM 6110 O O . GLY B 1 139 ? -13.13258 66.65621 171.89047 1.000 127.91893 136 GLY B O 1
ATOM 6111 N N . PHE B 1 140 ? -14.97321 66.24276 170.64928 1.000 126.49105 137 PHE B N 1
ATOM 6112 C CA . PHE B 1 140 ? -14.20282 65.89856 169.45908 1.000 128.83874 137 PHE B CA 1
ATOM 6113 C C . PHE B 1 140 ? -13.36966 67.08224 168.98227 1.000 128.41166 137 PHE B C 1
ATOM 6114 O O . PHE B 1 140 ? -12.14095 66.99286 168.87416 1.000 126.63618 137 PHE B O 1
ATOM 6122 N N . VAL B 1 141 ? -14.02693 68.20882 168.69640 1.000 132.85038 138 VAL B N 1
ATOM 6123 C CA . VAL B 1 141 ? -13.30292 69.39039 168.23866 1.000 134.01005 138 VAL B CA 1
ATOM 6124 C C . VAL B 1 141 ? -12.34853 69.88324 169.31574 1.000 136.60095 138 VAL B C 1
ATOM 6125 O O . VAL B 1 141 ? -11.28259 70.43213 169.00974 1.000 139.27430 138 VAL B O 1
ATOM 6129 N N . ASP B 1 142 ? -12.70613 69.68737 170.58774 1.000 132.97514 139 ASP B N 1
ATOM 6130 C CA . ASP B 1 142 ? -11.81414 70.04493 171.68596 1.000 133.48871 139 ASP B CA 1
ATOM 6131 C C . ASP B 1 142 ? -10.45827 69.37086 171.52739 1.000 132.47913 139 ASP B C 1
ATOM 6132 O O . ASP B 1 142 ? -9.41043 70.01257 171.65969 1.000 132.27148 139 ASP B O 1
ATOM 6137 N N . ILE B 1 143 ? -10.46269 68.07197 171.22896 1.000 130.69963 140 ILE B N 1
ATOM 6138 C CA . ILE B 1 143 ? -9.21372 67.36514 170.97303 1.000 128.53560 140 ILE B CA 1
ATOM 6139 C C . ILE B 1 143 ? -8.67151 67.71451 169.59218 1.000 128.48229 140 ILE B C 1
ATOM 6140 O O . ILE B 1 143 ? -7.45737 67.86827 169.41463 1.000 126.48772 140 ILE B O 1
ATOM 6145 N N . LEU B 1 144 ? -9.56504 67.87663 168.60621 1.000 133.19401 141 LEU B N 1
ATOM 6146 C CA . LEU B 1 144 ? -9.15429 68.20711 167.24243 1.000 132.09638 141 LEU B CA 1
ATOM 6147 C C . LEU B 1 144 ? -8.22328 69.41042 167.21138 1.000 135.27254 141 LEU B C 1
ATOM 6148 O O . LEU B 1 144 ? -7.35655 69.50736 166.33416 1.000 134.07465 141 LEU B O 1
ATOM 6153 N N . HIS B 1 145 ? -8.38380 70.32968 168.16295 1.000 150.80448 142 HIS B N 1
ATOM 6154 C CA . HIS B 1 145 ? -7.44692 71.42505 168.36685 1.000 152.52831 142 HIS B CA 1
ATOM 6155 C C . HIS B 1 145 ? -6.40357 71.11159 169.42549 1.000 150.09372 142 HIS B C 1
ATOM 6156 O O . HIS B 1 145 ? -5.27244 71.59359 169.32165 1.000 149.84351 142 HIS B O 1
ATOM 6163 N N . ALA B 1 146 ? -6.75787 70.31346 170.43820 1.000 134.82826 143 ALA B N 1
ATOM 6164 C CA . ALA B 1 146 ? -5.81956 70.03098 171.52050 1.000 128.38611 143 ALA B CA 1
ATOM 6165 C C . ALA B 1 146 ? -4.60349 69.26834 171.01419 1.000 128.68529 143 ALA B C 1
ATOM 6166 O O . ALA B 1 146 ? -3.48049 69.50040 171.47712 1.000 128.27814 143 ALA B O 1
ATOM 6168 N N . VAL B 1 147 ? -4.79997 68.35251 170.06495 1.000 122.19772 144 VAL B N 1
ATOM 6169 C CA . VAL B 1 147 ? -3.65150 67.65106 169.50293 1.000 120.44869 144 VAL B CA 1
ATOM 6170 C C . VAL B 1 147 ? -2.81090 68.60563 168.66748 1.000 127.13493 144 VAL B C 1
ATOM 6171 O O . VAL B 1 147 ? -1.57651 68.53469 168.67334 1.000 128.00535 144 VAL B O 1
ATOM 6175 N N . ASN B 1 148 ? -3.46164 69.52986 167.95735 1.000 131.87069 145 ASN B N 1
ATOM 6176 C CA . ASN B 1 148 ? -2.71896 70.53392 167.20621 1.000 134.56863 145 ASN B CA 1
ATOM 6177 C C . ASN B 1 148 ? -1.91421 71.42096 168.14442 1.000 134.64131 145 ASN B C 1
ATOM 6178 O O . ASN B 1 148 ? -0.77995 71.80286 167.83146 1.000 137.04350 145 ASN B O 1
ATOM 6183 N N . ASN B 1 149 ? -2.48740 71.75599 169.30319 1.000 130.78202 146 ASN B N 1
ATOM 6184 C CA . ASN B 1 149 ? -1.72410 72.44176 170.33993 1.000 131.59768 146 ASN B CA 1
ATOM 6185 C C . ASN B 1 149 ? -0.57989 71.56587 170.83004 1.000 133.85981 146 ASN B C 1
ATOM 6186 O O . ASN B 1 149 ? 0.57393 72.00587 170.88768 1.000 137.24870 146 ASN B O 1
ATOM 6191 N N . LEU B 1 150 ? -0.88410 70.30988 171.17423 1.000 130.23171 147 LEU B N 1
ATOM 6192 C CA . LEU B 1 150 ? 0.15064 69.38705 171.63282 1.000 131.55398 147 LEU B CA 1
ATOM 6193 C C . LEU B 1 150 ? 1.18060 69.12269 170.54232 1.000 133.82941 147 LEU B C 1
ATOM 6194 O O . LEU B 1 150 ? 2.36467 68.91811 170.83464 1.000 135.09558 147 LEU B O 1
ATOM 6199 N N . TRP B 1 151 ? 0.74986 69.12952 169.27732 1.000 138.85485 148 TRP B N 1
ATOM 6200 C CA . TRP B 1 151 ? 1.68764 68.93984 168.17569 1.000 139.98063 148 TRP B CA 1
ATOM 6201 C C . TRP B 1 151 ? 2.72949 70.04778 168.13645 1.000 140.38275 148 TRP B C 1
ATOM 6202 O O . TRP B 1 151 ? 3.87392 69.81324 167.72980 1.000 138.83973 148 TRP B O 1
ATOM 6213 N N . HIS B 1 152 ? 2.35728 71.25285 168.56321 1.000 138.12863 149 HIS B N 1
ATOM 6214 C CA . HIS B 1 152 ? 3.26932 72.38758 168.62032 1.000 138.72322 149 HIS B CA 1
ATOM 6215 C C . HIS B 1 152 ? 3.84450 72.61794 170.00963 1.000 143.35597 149 HIS B C 1
ATOM 6216 O O . HIS B 1 152 ? 5.01836 72.97678 170.13220 1.000 138.87984 149 HIS B O 1
ATOM 6223 N N . ARG B 1 153 ? 3.05195 72.41452 171.06370 1.000 163.45411 150 ARG B N 1
ATOM 6224 C CA . ARG B 1 153 ? 3.54913 72.66391 172.41203 1.000 163.45630 150 ARG B CA 1
ATOM 6225 C C . ARG B 1 153 ? 4.44229 71.53784 172.91674 1.000 161.19044 150 ARG B C 1
ATOM 6226 O O . ARG B 1 153 ? 5.39200 71.79854 173.66425 1.000 160.59735 150 ARG B O 1
ATOM 6234 N N . ASP B 1 154 ? 4.17590 70.29300 172.51189 1.000 146.26938 151 ASP B N 1
ATOM 6235 C CA . ASP B 1 154 ? 4.88598 69.12769 173.03462 1.000 139.31138 151 ASP B CA 1
ATOM 6236 C C . ASP B 1 154 ? 5.32588 68.22683 171.87641 1.000 129.57236 151 ASP B C 1
ATOM 6237 O O . ASP B 1 154 ? 4.75814 67.15701 171.64782 1.000 120.49741 151 ASP B O 1
ATOM 6242 N N . LYS B 1 155 ? 6.35080 68.66691 171.14214 1.000 129.16620 152 LYS B N 1
ATOM 6243 C CA . LYS B 1 155 ? 7.04887 67.74537 170.25260 1.000 117.79899 152 LYS B CA 1
ATOM 6244 C C . LYS B 1 155 ? 7.84844 66.72267 171.04696 1.000 114.56756 152 LYS B C 1
ATOM 6245 O O . LYS B 1 155 ? 8.04065 65.59072 170.58867 1.000 110.88113 152 LYS B O 1
ATOM 6251 N N . ASP B 1 156 ? 8.31710 67.10591 172.23702 1.000 119.40751 153 ASP B N 1
ATOM 6252 C CA . ASP B 1 156 ? 9.09428 66.19808 173.07248 1.000 114.34230 153 ASP B CA 1
ATOM 6253 C C . ASP B 1 156 ? 8.22536 65.10571 173.68328 1.000 114.73897 153 ASP B C 1
ATOM 6254 O O . ASP B 1 156 ? 8.69040 63.97411 173.86228 1.000 111.71973 153 ASP B O 1
ATOM 6259 N N . LYS B 1 157 ? 6.96708 65.41871 174.00083 1.000 113.05387 154 LYS B N 1
ATOM 6260 C CA . LYS B 1 157 ? 6.08788 64.42787 174.61403 1.000 108.81265 154 LYS B CA 1
ATOM 6261 C C . LYS B 1 157 ? 5.65519 63.36841 173.60732 1.000 104.23180 154 LYS B C 1
ATOM 6262 O O . LYS B 1 157 ? 5.55240 62.18439 173.94953 1.000 104.23084 154 LYS B O 1
ATOM 6268 N N . ILE B 1 158 ? 5.40069 63.77295 172.36160 1.000 113.80865 155 ILE B N 1
ATOM 6269 C CA . ILE B 1 158 ? 4.89656 62.83618 171.36107 1.000 104.65492 155 ILE B CA 1
ATOM 6270 C C . ILE B 1 158 ? 5.97633 61.83327 170.97178 1.000 107.51657 155 ILE B C 1
ATOM 6271 O O . ILE B 1 158 ? 5.72336 60.62530 170.89325 1.000 106.57481 155 ILE B O 1
ATOM 6276 N N . ASN B 1 159 ? 7.19574 62.31797 170.72141 1.000 103.62554 156 ASN B N 1
ATOM 6277 C CA . ASN B 1 159 ? 8.28501 61.42238 170.34199 1.000 103.64954 156 ASN B CA 1
ATOM 6278 C C . ASN B 1 159 ? 8.57856 60.41071 171.44321 1.000 105.12836 156 ASN B C 1
ATOM 6279 O O . ASN B 1 159 ? 8.90251 59.25088 171.16126 1.000 103.97038 156 ASN B O 1
ATOM 6284 N N . HIS B 1 160 ? 8.46919 60.83100 172.70560 1.000 106.18951 157 HIS B N 1
ATOM 6285 C CA . HIS B 1 160 ? 8.61936 59.89139 173.81205 1.000 108.28366 157 HIS B CA 1
ATOM 6286 C C . HIS B 1 160 ? 7.48178 58.87852 173.83424 1.000 104.66195 157 HIS B C 1
ATOM 6287 O O . HIS B 1 160 ? 7.69398 57.70349 174.15633 1.000 99.71056 157 HIS B O 1
ATOM 6294 N N . ASN B 1 161 ? 6.27043 59.31303 173.48921 1.000 105.58220 158 ASN B N 1
ATOM 6295 C CA . ASN B 1 161 ? 5.09355 58.45979 173.58786 1.000 102.62809 158 ASN B CA 1
ATOM 6296 C C . ASN B 1 161 ? 4.85479 57.62600 172.33705 1.000 100.57247 158 ASN B C 1
ATOM 6297 O O . ASN B 1 161 ? 4.34860 56.50237 172.44020 1.000 102.04222 158 ASN B O 1
ATOM 6302 N N . ALA B 1 162 ? 5.20632 58.14441 171.15894 1.000 102.22827 159 ALA B N 1
ATOM 6303 C CA . ALA B 1 162 ? 4.95455 57.40708 169.92477 1.000 97.50926 159 ALA B CA 1
ATOM 6304 C C . ALA B 1 162 ? 5.88087 56.20330 169.80030 1.000 94.43963 159 ALA B C 1
ATOM 6305 O O . ALA B 1 162 ? 5.43646 55.09684 169.47261 1.000 89.87474 159 ALA B O 1
ATOM 6307 N N . GLU B 1 163 ? 7.17558 56.39879 170.05658 1.000 103.45664 160 GLU B N 1
ATOM 6308 C CA . GLU B 1 163 ? 8.13627 55.31098 169.92579 1.000 103.18173 160 GLU B CA 1
ATOM 6309 C C . GLU B 1 163 ? 8.02415 54.28951 171.04848 1.000 98.84999 160 GLU B C 1
ATOM 6310 O O . GLU B 1 163 ? 8.58606 53.19572 170.92299 1.000 95.55861 160 GLU B O 1
ATOM 6316 N N . ALA B 1 164 ? 7.32363 54.61727 172.13636 1.000 91.64647 161 ALA B N 1
ATOM 6317 C CA . ALA B 1 164 ? 7.09462 53.64130 173.19569 1.000 87.90335 161 ALA B CA 1
ATOM 6318 C C . ALA B 1 164 ? 6.01186 52.64503 172.79886 1.000 81.12397 161 ALA B C 1
ATOM 6319 O O . ALA B 1 164 ? 6.16595 51.43519 172.99944 1.000 78.90872 161 ALA B O 1
ATOM 6321 N N . VAL B 1 165 ? 4.90356 53.14081 172.24418 1.000 85.17136 162 VAL B N 1
ATOM 6322 C CA . VAL B 1 165 ? 3.86224 52.25156 171.74334 1.000 78.48172 162 VAL B CA 1
ATOM 6323 C C . VAL B 1 165 ? 4.35059 51.49051 170.51666 1.000 78.49723 162 VAL B C 1
ATOM 6324 O O . VAL B 1 165 ? 3.98854 50.32403 170.31477 1.000 77.17206 162 VAL B O 1
ATOM 6328 N N . PHE B 1 166 ? 5.18725 52.12330 169.68938 1.000 78.11773 163 PHE B N 1
ATOM 6329 C CA . PHE B 1 166 ? 5.66258 51.47342 168.47222 1.000 74.68237 163 PHE B CA 1
ATOM 6330 C C . PHE B 1 166 ? 6.54516 50.27186 168.78617 1.000 76.31370 163 PHE B C 1
ATOM 6331 O O . PHE B 1 166 ? 6.42011 49.22221 168.14446 1.000 75.62351 163 PHE B O 1
ATOM 6339 N N . ASP B 1 167 ? 7.44992 50.40614 169.76044 1.000 75.36092 164 ASP B N 1
ATOM 6340 C CA . ASP B 1 167 ? 8.28826 49.27362 170.14114 1.000 71.51337 164 ASP B CA 1
ATOM 6341 C C . ASP B 1 167 ? 7.45481 48.12229 170.68499 1.000 71.13397 164 ASP B C 1
ATOM 6342 O O . ASP B 1 167 ? 7.83117 46.95471 170.52851 1.000 70.96172 164 ASP B O 1
ATOM 6347 N N . HIS B 1 168 ? 6.32251 48.42841 171.32281 1.000 71.08387 165 HIS B N 1
ATOM 6348 C CA . HIS B 1 168 ? 5.41610 47.37378 171.76021 1.000 70.45191 165 HIS B CA 1
ATOM 6349 C C . HIS B 1 168 ? 4.75512 46.68218 170.57483 1.000 69.32557 165 HIS B C 1
ATOM 6350 O O . HIS B 1 168 ? 4.48676 45.47710 170.63391 1.000 68.99732 165 HIS B O 1
ATOM 6357 N N . LEU B 1 169 ? 4.49466 47.42108 169.49372 1.000 69.57283 166 LEU B N 1
ATOM 6358 C CA . LEU B 1 169 ? 3.91076 46.81650 168.30142 1.000 69.49681 166 LEU B CA 1
ATOM 6359 C C . LEU B 1 169 ? 4.93242 45.96448 167.56398 1.000 71.88855 166 LEU B C 1
ATOM 6360 O O . LEU B 1 169 ? 4.63342 44.83920 167.14733 1.000 70.22272 166 LEU B O 1
ATOM 6365 N N . GLU B 1 170 ? 6.14678 46.49084 167.38599 1.000 75.59204 167 GLU B N 1
ATOM 6366 C CA . GLU B 1 170 ? 7.16525 45.76131 166.63844 1.000 76.56708 167 GLU B CA 1
ATOM 6367 C C . GLU B 1 170 ? 7.53216 44.45108 167.32320 1.000 75.07377 167 GLU B C 1
ATOM 6368 O O . GLU B 1 170 ? 8.00127 43.51531 166.66409 1.000 75.58645 167 GLU B O 1
ATOM 6374 N N . GLY B 1 171 ? 7.33236 44.36778 168.63708 1.000 71.11114 168 GLY B N 1
ATOM 6375 C CA . GLY B 1 171 ? 7.61394 43.15567 169.37981 1.000 70.40915 168 GLY B CA 1
ATOM 6376 C C . GLY B 1 171 ? 6.41842 42.22946 169.48488 1.000 69.81352 168 GLY B C 1
ATOM 6377 O O . GLY B 1 171 ? 6.56692 41.03382 169.75563 1.000 72.27828 168 GLY B O 1
ATOM 6378 N N . ARG B 1 172 ? 5.22171 42.76839 169.25924 1.000 63.87348 169 ARG B N 1
ATOM 6379 C CA . ARG B 1 172 ? 3.99534 41.98181 169.33028 1.000 63.67842 169 ARG B CA 1
ATOM 6380 C C . ARG B 1 172 ? 3.51816 41.48353 167.97332 1.000 63.76642 169 ARG B C 1
ATOM 6381 O O . ARG B 1 172 ? 2.86887 40.43336 167.90367 1.000 60.95120 169 ARG B O 1
ATOM 6389 N N . LEU B 1 173 ? 3.83445 42.19804 166.89252 1.000 69.15254 170 LEU B N 1
ATOM 6390 C CA . LEU B 1 173 ? 3.32568 41.86159 165.57177 1.000 58.63079 170 LEU B CA 1
ATOM 6391 C C . LEU B 1 173 ? 4.39938 41.49925 164.55420 1.000 58.23000 170 LEU B C 1
ATOM 6392 O O . LEU B 1 173 ? 4.06398 40.91520 163.51715 1.000 55.56794 170 LEU B O 1
ATOM 6397 N N . ALA B 1 174 ? 5.66743 41.81895 164.81067 1.000 58.06740 171 ALA B N 1
ATOM 6398 C CA . ALA B 1 174 ? 6.74073 41.58768 163.84759 1.000 55.27079 171 ALA B CA 1
ATOM 6399 C C . ALA B 1 174 ? 8.02287 41.15885 164.54534 1.000 58.61438 171 ALA B C 1
ATOM 6400 O O . ALA B 1 174 ? 9.12205 41.58481 164.17606 1.000 57.52671 171 ALA B O 1
ATOM 6402 N N . ALA B 1 175 ? 7.90301 40.31472 165.56594 1.000 54.78860 172 ALA B N 1
ATOM 6403 C CA . ALA B 1 175 ? 9.05362 39.76897 166.27810 1.000 53.80081 172 ALA B CA 1
ATOM 6404 C C . ALA B 1 175 ? 8.96135 38.24998 166.24393 1.000 51.65988 172 ALA B C 1
ATOM 6405 O O . ALA B 1 175 ? 8.06521 37.66434 166.86167 1.000 51.35197 172 ALA B O 1
ATOM 6407 N N . GLN B 1 176 ? 9.88278 37.61453 165.52457 1.000 51.52199 173 GLN B N 1
ATOM 6408 C CA . GLN B 1 176 ? 9.89600 36.16131 165.46315 1.000 51.25191 173 GLN B CA 1
ATOM 6409 C C . GLN B 1 176 ? 10.34453 35.57462 166.79657 1.000 49.49704 173 GLN B C 1
ATOM 6410 O O . GLN B 1 176 ? 11.10111 36.19045 167.55206 1.000 47.23471 173 GLN B O 1
ATOM 6416 N N . SER B 1 177 ? 9.86079 34.37247 167.08431 1.000 48.22518 174 SER B N 1
ATOM 6417 C CA . SER B 1 177 ? 10.17473 33.66848 168.31705 1.000 44.88084 174 SER B CA 1
ATOM 6418 C C . SER B 1 177 ? 11.02899 32.44543 168.01489 1.000 44.84598 174 SER B C 1
ATOM 6419 O O . SER B 1 177 ? 11.27029 32.09368 166.85749 1.000 45.81096 174 SER B O 1
ATOM 6422 N N . GLN B 1 178 ? 11.49188 31.80169 169.08061 1.000 46.28273 175 GLN B N 1
ATOM 6423 C CA . GLN B 1 178 ? 12.26312 30.57879 168.92724 1.000 45.16669 175 GLN B CA 1
ATOM 6424 C C . GLN B 1 178 ? 11.36271 29.46664 168.39253 1.000 43.90670 175 GLN B C 1
ATOM 6425 O O . GLN B 1 178 ? 10.17694 29.41203 168.73296 1.000 42.19115 175 GLN B O 1
ATOM 6431 N N . PRO B 1 179 ? 11.88682 28.57970 167.54667 1.000 48.13438 176 PRO B N 1
ATOM 6432 C CA . PRO B 1 179 ? 11.03468 27.54882 166.94028 1.000 47.98958 176 PRO B CA 1
ATOM 6433 C C . PRO B 1 179 ? 10.45327 26.61333 167.98941 1.000 47.39740 176 PRO B C 1
ATOM 6434 O O . PRO B 1 179 ? 11.10378 26.27811 168.98103 1.000 49.30845 176 PRO B O 1
ATOM 6438 N N . LEU B 1 180 ? 9.21238 26.19244 167.75838 1.000 50.68404 177 LEU B N 1
ATOM 6439 C CA . LEU B 1 180 ? 8.47354 25.35363 168.69127 1.000 48.39416 177 LEU B CA 1
ATOM 6440 C C . LEU B 1 180 ? 8.13259 24.03127 168.02165 1.000 50.39622 177 LEU B C 1
ATOM 6441 O O . LEU B 1 180 ? 7.68697 24.01034 166.86957 1.000 46.14883 177 LEU B O 1
ATOM 6446 N N . GLN B 1 181 ? 8.33790 22.93573 168.74771 1.000 53.81976 178 GLN B N 1
ATOM 6447 C CA . GLN B 1 181 ? 8.09753 21.60836 168.19934 1.000 53.59538 178 GLN B CA 1
ATOM 6448 C C . GLN B 1 181 ? 6.60145 21.36341 168.04087 1.000 53.24966 178 GLN B C 1
ATOM 6449 O O . GLN B 1 181 ? 5.82011 21.60368 168.96631 1.000 53.45511 178 GLN B O 1
ATOM 6455 N N . ASN B 1 182 ? 6.20437 20.88406 166.86390 1.000 53.65881 179 ASN B N 1
ATOM 6456 C CA . ASN B 1 182 ? 4.79891 20.60768 166.59091 1.000 52.30955 179 ASN B CA 1
ATOM 6457 C C . ASN B 1 182 ? 4.37374 19.33410 167.31262 1.000 56.08411 179 ASN B C 1
ATOM 6458 O O . ASN B 1 182 ? 4.90676 18.25202 167.04496 1.000 59.42404 179 ASN B O 1
ATOM 6463 N N . GLU B 1 183 ? 3.41505 19.46027 168.22732 1.000 54.82840 180 GLU B N 1
ATOM 6464 C CA . GLU B 1 183 ? 2.97610 18.34460 169.05055 1.000 56.68037 180 GLU B CA 1
ATOM 6465 C C . GLU B 1 183 ? 1.46304 18.19783 168.97344 1.000 56.43051 180 GLU B C 1
ATOM 6466 O O . GLU B 1 183 ? 0.73327 19.17579 168.78851 1.000 56.71764 180 GLU B O 1
ATOM 6472 N N . ILE B 1 184 ? 1.00130 16.95478 169.12648 1.000 58.47373 181 ILE B N 1
ATOM 6473 C CA . ILE B 1 184 ? -0.42464 16.66373 169.01372 1.000 55.19000 181 ILE B CA 1
ATOM 6474 C C . ILE B 1 184 ? -1.17346 17.14506 170.25042 1.000 52.22788 181 ILE B C 1
ATOM 6475 O O . ILE B 1 184 ? -2.29247 17.66345 170.15188 1.000 50.24409 181 ILE B O 1
ATOM 6480 N N . SER B 1 185 ? -0.57116 16.98392 171.43224 1.000 54.92860 182 SER B N 1
ATOM 6481 C CA . SER B 1 185 ? -1.24818 17.33088 172.67733 1.000 51.75644 182 SER B CA 1
ATOM 6482 C C . SER B 1 185 ? -1.61739 18.80622 172.74955 1.000 55.22312 182 SER B C 1
ATOM 6483 O O . SER B 1 185 ? -2.53482 19.16775 173.49476 1.000 55.66329 182 SER B O 1
ATOM 6486 N N . ARG B 1 186 ? -0.92719 19.66459 171.99603 1.000 51.28672 183 ARG B N 1
ATOM 6487 C CA . ARG B 1 186 ? -1.27247 21.08155 171.99199 1.000 50.52655 183 ARG B CA 1
ATOM 6488 C C . ARG B 1 186 ? -2.63597 21.31163 171.35276 1.000 53.59605 183 ARG B C 1
ATOM 6489 O O . ARG B 1 186 ? -3.39841 22.17794 171.79741 1.000 54.87540 183 ARG B O 1
ATOM 6497 N N . PHE B 1 187 ? -2.96212 20.54127 170.31187 1.000 52.68955 184 PHE B N 1
ATOM 6498 C CA . PHE B 1 187 ? -4.25120 20.69192 169.64650 1.000 52.02288 184 PHE B CA 1
ATOM 6499 C C . PHE B 1 187 ? -5.37776 20.05566 170.45095 1.000 54.17791 184 PHE B C 1
ATOM 6500 O O . PHE B 1 187 ? -6.45743 20.64438 170.57997 1.000 55.35792 184 PHE B O 1
ATOM 6508 N N . ASP B 1 188 ? -5.15060 18.85215 170.98607 1.000 53.24623 185 ASP B N 1
ATOM 6509 C CA . ASP B 1 188 ? -6.17734 18.19637 171.79045 1.000 55.10611 185 ASP B CA 1
ATOM 6510 C C . ASP B 1 188 ? -6.53935 19.03701 173.00756 1.000 57.92906 185 ASP B C 1
ATOM 6511 O O . ASP B 1 188 ? -7.69975 19.05968 173.43387 1.000 60.46908 185 ASP B O 1
ATOM 6516 N N . ASP B 1 189 ? -5.55705 19.73750 173.57904 1.000 60.37493 186 ASP B N 1
ATOM 6517 C CA . ASP B 1 189 ? -5.84228 20.64832 174.68217 1.000 59.17985 186 ASP B CA 1
ATOM 6518 C C . ASP B 1 189 ? -6.70209 21.81575 174.21426 1.000 59.19623 186 ASP B C 1
ATOM 6519 O O . ASP B 1 189 ? -7.64848 22.21584 174.90279 1.000 62.42124 186 ASP B O 1
ATOM 6524 N N . LEU B 1 190 ? -6.39139 22.36960 173.03911 1.000 60.41923 187 LEU B N 1
ATOM 6525 C CA . LEU B 1 190 ? -7.17694 23.47971 172.50914 1.000 57.85655 187 LEU B CA 1
ATOM 6526 C C . LEU B 1 190 ? -8.61490 23.05909 172.23185 1.000 58.53360 187 LEU B C 1
ATOM 6527 O O . LEU B 1 190 ? -9.55254 23.82921 172.47095 1.000 58.27793 187 LEU B O 1
ATOM 6532 N N . ALA B 1 191 ? -8.80920 21.83714 171.73183 1.000 58.62758 188 ALA B N 1
ATOM 6533 C CA . ALA B 1 191 ? -10.15354 21.38279 171.39256 1.000 58.52267 188 ALA B CA 1
ATOM 6534 C C . ALA B 1 191 ? -11.01186 21.19962 172.63815 1.000 59.53174 188 ALA B C 1
ATOM 6535 O O . ALA B 1 191 ? -12.22037 21.46091 172.60830 1.000 59.17957 188 ALA B O 1
ATOM 6537 N N . ASN B 1 192 ? -10.40732 20.75099 173.74135 1.000 58.85309 189 ASN B N 1
ATOM 6538 C CA . ASN B 1 192 ? -11.16786 20.55080 174.97081 1.000 59.83600 189 ASN B CA 1
ATOM 6539 C C . ASN B 1 192 ? -11.72185 21.86761 175.49805 1.000 61.95797 189 ASN B C 1
ATOM 6540 O O . ASN B 1 192 ? -12.86662 21.92788 175.96207 1.000 62.97762 189 ASN B O 1
ATOM 6545 N N . ARG B 1 193 ? -10.92700 22.93614 175.42865 1.000 60.04026 190 ARG B N 1
ATOM 6546 C CA . ARG B 1 193 ? -11.36049 24.21604 175.97580 1.000 58.34332 190 ARG B CA 1
ATOM 6547 C C . ARG B 1 193 ? -12.34247 24.91994 175.04753 1.000 57.16088 190 ARG B C 1
ATOM 6548 O O . ARG B 1 193 ? -13.26269 25.59847 175.51677 1.000 62.09239 190 ARG B O 1
ATOM 6556 N N . ILE B 1 194 ? -12.16539 24.77254 173.73291 1.000 61.48056 191 ILE B N 1
ATOM 6557 C CA . ILE B 1 194 ? -13.14229 25.31264 172.79269 1.000 58.84717 191 ILE B CA 1
ATOM 6558 C C . ILE B 1 194 ? -14.47190 24.58114 172.93283 1.000 64.70365 191 ILE B C 1
ATOM 6559 O O . ILE B 1 194 ? -15.54604 25.18398 172.81436 1.000 66.16299 191 ILE B O 1
ATOM 6564 N N . GLY B 1 195 ? -14.42325 23.27590 173.20375 1.000 62.89335 192 GLY B N 1
ATOM 6565 C CA . GLY B 1 195 ? -15.65279 22.52813 173.40626 1.000 61.52191 192 GLY B CA 1
ATOM 6566 C C . GLY B 1 195 ? -16.40049 22.95523 174.65543 1.000 63.88826 192 GLY B C 1
ATOM 6567 O O . GLY B 1 195 ? -17.63437 22.94785 174.68329 1.000 67.97948 192 GLY B O 1
ATOM 6568 N N . SER B 1 196 ? -15.66793 23.33775 175.70428 1.000 62.56842 193 SER B N 1
ATOM 6569 C CA . SER B 1 196 ? -16.29724 23.77828 176.94441 1.000 64.68986 193 SER B CA 1
ATOM 6570 C C . SER B 1 196 ? -17.00828 25.11752 176.80640 1.000 66.49590 193 SER B C 1
ATOM 6571 O O . SER B 1 196 ? -17.78426 25.47950 177.69722 1.000 72.21202 193 SER B O 1
ATOM 6574 N N . LEU B 1 197 ? -16.76544 25.85701 175.72625 1.000 73.12484 194 LEU B N 1
ATOM 6575 C CA . LEU B 1 197 ? -17.43113 27.13133 175.49739 1.000 73.92587 194 LEU B CA 1
ATOM 6576 C C . LEU B 1 197 ? -18.70280 26.99889 174.67020 1.000 77.87024 194 LEU B C 1
ATOM 6577 O O . LEU B 1 197 ? -19.42089 27.99085 174.50438 1.000 79.70060 194 LEU B O 1
ATOM 6582 N N . ILE B 1 198 ? -18.99738 25.80659 174.15219 1.000 69.32895 195 ILE B N 1
ATOM 6583 C CA . ILE B 1 198 ? -20.17902 25.61608 173.32083 1.000 70.82594 195 ILE B CA 1
ATOM 6584 C C . ILE B 1 198 ? -21.42413 25.63167 174.19610 1.000 78.02971 195 ILE B C 1
ATOM 6585 O O . ILE B 1 198 ? -21.47277 24.97909 175.24720 1.000 79.43719 195 ILE B O 1
ATOM 6590 N N . ASP B 1 199 ? -22.43240 26.38340 173.77170 1.000 83.28043 196 ASP B N 1
ATOM 6591 C CA . ASP B 1 199 ? -23.71009 26.39477 174.47445 1.000 83.82244 196 ASP B CA 1
ATOM 6592 C C . ASP B 1 199 ? -24.40340 25.05493 174.26200 1.000 83.12238 196 ASP B C 1
ATOM 6593 O O . ASP B 1 199 ? -24.70391 24.69954 173.11443 1.000 82.53894 196 ASP B O 1
ATOM 6598 N N . PRO B 1 200 ? -24.67411 24.28558 175.31925 1.000 80.72876 197 PRO B N 1
ATOM 6599 C CA . PRO B 1 200 ? -25.14369 22.90291 175.12359 1.000 82.61444 197 PRO B CA 1
ATOM 6600 C C . PRO B 1 200 ? -26.50436 22.79124 174.45932 1.000 88.37119 197 PRO B C 1
ATOM 6601 O O . PRO B 1 200 ? -26.83915 21.71086 173.95799 1.000 85.96525 197 PRO B O 1
ATOM 6605 N N . GLN B 1 201 ? -27.29631 23.85624 174.43312 1.000 93.32473 198 GLN B N 1
ATOM 6606 C CA . GLN B 1 201 ? -28.65427 23.78480 173.90792 1.000 89.46820 198 GLN B CA 1
ATOM 6607 C C . GLN B 1 201 ? -28.88949 24.67479 172.69867 1.000 87.90268 198 GLN B C 1
ATOM 6608 O O . GLN B 1 201 ? -29.59782 24.26971 171.77330 1.000 84.65919 198 GLN B O 1
ATOM 6614 N N . ARG B 1 202 ? -28.31331 25.87544 172.67269 1.000 81.67221 199 ARG B N 1
ATOM 6615 C CA . ARG B 1 202 ? -28.50778 26.78074 171.54703 1.000 79.61362 199 ARG B CA 1
ATOM 6616 C C . ARG B 1 202 ? -27.43966 26.62611 170.47389 1.000 79.01726 199 ARG B C 1
ATOM 6617 O O . ARG B 1 202 ? -27.73343 26.81346 169.28735 1.000 78.68047 199 ARG B O 1
ATOM 6625 N N . GLY B 1 203 ? -26.21871 26.29223 170.85693 1.000 79.91997 200 GLY B N 1
ATOM 6626 C CA . GLY B 1 203 ? -25.14035 26.12473 169.90454 1.000 72.71125 200 GLY B CA 1
ATOM 6627 C C . GLY B 1 203 ? -24.25276 27.35295 169.82268 1.000 72.41070 200 GLY B C 1
ATOM 6628 O O . GLY B 1 203 ? -24.70269 28.49455 169.97129 1.000 72.20748 200 GLY B O 1
ATOM 6629 N N . GLY B 1 204 ? -22.96370 27.11784 169.58309 1.000 73.93344 201 GLY B N 1
ATOM 6630 C CA . GLY B 1 204 ? -22.00232 28.19644 169.47808 1.000 71.03332 201 GLY B CA 1
ATOM 6631 C C . GLY B 1 204 ? -21.42130 28.59755 170.81723 1.000 73.73904 201 GLY B C 1
ATOM 6632 O O . GLY B 1 204 ? -21.73451 28.04124 171.87383 1.000 77.35805 201 GLY B O 1
ATOM 6633 N N . ILE B 1 205 ? -20.54010 29.59495 170.76138 1.000 80.71637 202 ILE B N 1
ATOM 6634 C CA . ILE B 1 205 ? -19.90202 30.10663 171.96919 1.000 79.73469 202 ILE B CA 1
ATOM 6635 C C . ILE B 1 205 ? -20.96735 30.75831 172.83993 1.000 92.33556 202 ILE B C 1
ATOM 6636 O O . ILE B 1 205 ? -21.63868 31.70612 172.41681 1.000 91.26182 202 ILE B O 1
ATOM 6641 N N . GLU B 1 206 ? -21.11375 30.25887 174.07030 1.000 111.21124 203 GLU B N 1
ATOM 6642 C CA . GLU B 1 206 ? -22.26641 30.59509 174.90128 1.000 113.04497 203 GLU B CA 1
ATOM 6643 C C . GLU B 1 206 ? -22.39291 32.08882 175.17468 1.000 115.77747 203 GLU B C 1
ATOM 6644 O O . GLU B 1 206 ? -23.44705 32.53274 175.64106 1.000 120.11322 203 GLU B O 1
ATOM 6650 N N . GLY B 1 207 ? -21.35408 32.87156 174.90006 1.000 102.74099 204 GLY B N 1
ATOM 6651 C CA . GLY B 1 207 ? -21.44034 34.30025 175.10298 1.000 101.64183 204 GLY B CA 1
ATOM 6652 C C . GLY B 1 207 ? -22.29155 34.98974 174.05319 1.000 95.89020 204 GLY B C 1
ATOM 6653 O O . GLY B 1 207 ? -22.51704 34.49024 172.95026 1.000 97.83374 204 GLY B O 1
ATOM 6654 N N . VAL B 1 208 ? -22.78068 36.16981 174.41836 1.000 88.38278 205 VAL B N 1
ATOM 6655 C CA . VAL B 1 208 ? -23.58401 36.99673 173.52190 1.000 83.62431 205 VAL B CA 1
ATOM 6656 C C . VAL B 1 208 ? -22.79162 38.26486 173.22617 1.000 83.10287 205 VAL B C 1
ATOM 6657 O O . VAL B 1 208 ? -22.21105 38.85172 174.15089 1.000 83.67169 205 VAL B O 1
ATOM 6661 N N . PRO B 1 209 ? -22.73702 38.73776 171.96961 1.000 83.77319 206 PRO B N 1
ATOM 6662 C CA . PRO B 1 209 ? -23.39805 38.23475 170.75706 1.000 78.26946 206 PRO B CA 1
ATOM 6663 C C . PRO B 1 209 ? -22.85947 36.89660 170.25292 1.000 75.43692 206 PRO B C 1
ATOM 6664 O O . PRO B 1 209 ? -21.75786 36.48661 170.61710 1.000 74.27899 206 PRO B O 1
ATOM 6668 N N . LYS B 1 210 ? -23.64718 36.23493 169.40823 1.000 73.12509 207 LYS B N 1
ATOM 6669 C CA . LYS B 1 210 ? -23.28571 34.95200 168.81967 1.000 65.73535 207 LYS B CA 1
ATOM 6670 C C . LYS B 1 210 ? -22.67731 35.18338 167.44282 1.000 61.65695 207 LYS B C 1
ATOM 6671 O O . LYS B 1 210 ? -23.32390 35.76723 166.56621 1.000 62.79859 207 LYS B O 1
ATOM 6677 N N . PHE B 1 211 ? -21.44354 34.72264 167.25549 1.000 66.34380 208 PHE B N 1
ATOM 6678 C CA . PHE B 1 211 ? -20.78641 34.75614 165.96159 1.000 63.09941 208 PHE B CA 1
ATOM 6679 C C . PHE B 1 211 ? -20.65206 33.34403 165.40023 1.000 60.71032 208 PHE B C 1
ATOM 6680 O O . PHE B 1 211 ? -20.55891 32.37526 166.16110 1.000 58.82297 208 PHE B O 1
ATOM 6688 N N . PRO B 1 212 ? -20.65498 33.19060 164.07258 1.000 59.63946 209 PRO B N 1
ATOM 6689 C CA . PRO B 1 212 ? -20.43900 31.85023 163.50198 1.000 56.72340 209 PRO B CA 1
ATOM 6690 C C . PRO B 1 212 ? -19.10686 31.24476 163.90469 1.000 59.86827 209 PRO B C 1
ATOM 6691 O O . PRO B 1 212 ? -19.02455 30.02801 164.11588 1.000 59.07289 209 PRO B O 1
ATOM 6695 N N . ASN B 1 213 ? -18.06265 32.06840 164.02380 1.000 55.50709 210 ASN B N 1
ATOM 6696 C CA . ASN B 1 213 ? -16.75252 31.65740 164.53041 1.000 58.06430 210 ASN B CA 1
ATOM 6697 C C . ASN B 1 213 ? -16.19905 30.47474 163.72833 1.000 59.78480 210 ASN B C 1
ATOM 6698 O O . ASN B 1 213 ? -16.07908 29.34820 164.21400 1.000 59.01582 210 ASN B O 1
ATOM 6703 N N . ALA B 1 214 ? -15.86290 30.77550 162.47409 1.000 64.24649 211 ALA B N 1
ATOM 6704 C CA . ALA B 1 214 ? -15.30188 29.75415 161.59372 1.000 62.61795 211 ALA B CA 1
ATOM 6705 C C . ALA B 1 214 ? -14.03311 29.10707 162.14187 1.000 62.46243 211 ALA B C 1
ATOM 6706 O O . ALA B 1 214 ? -13.90632 27.87606 162.01828 1.000 63.34750 211 ALA B O 1
ATOM 6708 N N . PRO B 1 215 ? -13.07267 29.83433 162.73254 1.000 60.68528 212 PRO B N 1
ATOM 6709 C CA . PRO B 1 215 ? -11.90990 29.13646 163.31061 1.000 57.97885 212 PRO B CA 1
ATOM 6710 C C . PRO B 1 215 ? -12.27077 28.22265 164.46831 1.000 58.30784 212 PRO B C 1
ATOM 6711 O O . PRO B 1 215 ? -11.71840 27.12050 164.57651 1.000 56.14404 212 PRO B O 1
ATOM 6715 N N . PHE B 1 216 ? -13.18324 28.65459 165.34390 1.000 58.06991 213 PHE B N 1
ATOM 6716 C CA . PHE B 1 216 ? -13.58676 27.81850 166.47060 1.000 58.37722 213 PHE B CA 1
ATOM 6717 C C . PHE B 1 216 ? -14.23553 26.52221 166.00245 1.000 56.47204 213 PHE B C 1
ATOM 6718 O O . PHE B 1 216 ? -14.06453 25.47559 166.63861 1.000 55.79657 213 PHE B O 1
ATOM 6734 N N . ASP B 1 218 ? -13.57834 24.98186 163.10413 1.000 53.98643 215 ASP B N 1
ATOM 6735 C CA . ASP B 1 218 ? -12.54742 24.15566 162.48182 1.000 52.55494 215 ASP B CA 1
ATOM 6736 C C . ASP B 1 218 ? -11.86714 23.25494 163.50431 1.000 49.88687 215 ASP B C 1
ATOM 6737 O O . ASP B 1 218 ? -11.54393 22.09868 163.20704 1.000 49.04116 215 ASP B O 1
ATOM 6742 N N . THR B 1 219 ? -11.64059 23.76904 164.71579 1.000 51.95100 216 THR B N 1
ATOM 6743 C CA . THR B 1 219 ? -11.00329 22.96560 165.75397 1.000 52.88610 216 THR B CA 1
ATOM 6744 C C . THR B 1 219 ? -11.88641 21.79533 166.16404 1.000 51.79323 216 THR B C 1
ATOM 6745 O O . THR B 1 219 ? -11.39984 20.67125 166.33581 1.000 52.60675 216 THR B O 1
ATOM 6749 N N . LEU B 1 220 ? -13.18959 22.03904 166.32044 1.000 55.53335 217 LEU B N 1
ATOM 6750 C CA . LEU B 1 220 ? -14.10313 20.97043 166.71235 1.000 54.91895 217 LEU B CA 1
ATOM 6751 C C . LEU B 1 220 ? -14.17633 19.89065 165.64017 1.000 55.33594 217 LEU B C 1
ATOM 6752 O O . LEU B 1 220 ? -14.14172 18.69294 165.94541 1.000 56.95867 217 LEU B O 1
ATOM 6757 N N . TRP B 1 221 ? -14.27475 20.29735 164.37211 1.000 56.99761 218 TRP B N 1
ATOM 6758 C CA . TRP B 1 221 ? -14.34713 19.31960 163.29137 1.000 54.06129 218 TRP B CA 1
ATOM 6759 C C . TRP B 1 221 ? -13.03279 18.56388 163.14383 1.000 54.17620 218 TRP B C 1
ATOM 6760 O O . TRP B 1 221 ? -13.03189 17.34130 162.95917 1.000 53.11975 218 TRP B O 1
ATOM 6771 N N . LEU B 1 222 ? -11.90315 19.27259 163.22392 1.000 53.22041 219 LEU B N 1
ATOM 6772 C CA . LEU B 1 222 ? -10.60884 18.59928 163.19356 1.000 52.88851 219 LEU B CA 1
ATOM 6773 C C . LEU B 1 222 ? -10.42584 17.68735 164.39977 1.000 53.27374 219 LEU B C 1
ATOM 6774 O O . LEU B 1 222 ? -9.75339 16.65450 164.30098 1.000 50.79667 219 LEU B O 1
ATOM 6779 N N . SER B 1 223 ? -11.01057 18.04945 165.54391 1.000 52.02557 220 SER B N 1
ATOM 6780 C CA . SER B 1 223 ? -10.97775 17.15925 166.69913 1.000 52.08813 220 SER B CA 1
ATOM 6781 C C . SER B 1 223 ? -11.79692 15.90127 166.44222 1.000 57.46456 220 SER B C 1
ATOM 6782 O O . SER B 1 223 ? -11.40537 14.80245 166.85194 1.000 59.75683 220 SER B O 1
ATOM 6785 N N . TRP B 1 224 ? -12.93452 16.04187 165.75837 1.000 57.79325 221 TRP B N 1
ATOM 6786 C CA . TRP B 1 224 ? -13.76448 14.88134 165.45638 1.000 59.75175 221 TRP B CA 1
ATOM 6787 C C . TRP B 1 224 ? -13.10326 13.96081 164.43827 1.000 57.09914 221 TRP B C 1
ATOM 6788 O O . TRP B 1 224 ? -13.29184 12.74220 164.49427 1.000 62.79056 221 TRP B O 1
ATOM 6799 N N . LEU B 1 225 ? -12.32316 14.51174 163.51034 1.000 57.58111 222 LEU B N 1
ATOM 6800 C CA . LEU B 1 225 ? -11.71439 13.67891 162.47890 1.000 55.41676 222 LEU B CA 1
ATOM 6801 C C . LEU B 1 225 ? -10.47141 12.96298 162.99797 1.000 56.80332 222 LEU B C 1
ATOM 6802 O O . LEU B 1 225 ? -10.31166 11.75499 162.79256 1.000 58.93240 222 LEU B O 1
ATOM 6807 N N . TYR B 1 226 ? -9.58293 13.68968 163.67884 1.000 55.48583 223 TYR B N 1
ATOM 6808 C CA . TYR B 1 226 ? -8.32915 13.09685 164.13174 1.000 53.27059 223 TYR B CA 1
ATOM 6809 C C . TYR B 1 226 ? -8.50198 12.24486 165.38280 1.000 57.60987 223 TYR B C 1
ATOM 6810 O O . TYR B 1 226 ? -7.75590 11.27795 165.57227 1.000 59.32966 223 TYR B O 1
ATOM 6819 N N . ARG B 1 227 ? -9.46496 12.57865 166.24176 1.000 56.29676 224 ARG B N 1
ATOM 6820 C CA . ARG B 1 227 ? -9.63438 11.89346 167.51389 1.000 59.15037 224 ARG B CA 1
ATOM 6821 C C . ARG B 1 227 ? -10.91162 11.07258 167.59892 1.000 64.39250 224 ARG B C 1
ATOM 6822 O O . ARG B 1 227 ? -11.05747 10.29101 168.54499 1.000 66.93507 224 ARG B O 1
ATOM 6830 N N . HIS B 1 228 ? -11.83523 11.22887 166.64783 1.000 65.70764 225 HIS B N 1
ATOM 6831 C CA . HIS B 1 228 ? -13.14912 10.58689 166.71381 1.000 66.53661 225 HIS B CA 1
ATOM 6832 C C . HIS B 1 228 ? -13.87418 10.95988 168.00397 1.000 67.72577 225 HIS B C 1
ATOM 6833 O O . HIS B 1 228 ? -14.67831 10.18868 168.53345 1.000 68.80644 225 HIS B O 1
ATOM 6840 N N . ASN B 1 229 ? -13.57862 12.15326 168.51710 1.000 74.03333 226 ASN B N 1
ATOM 6841 C CA . ASN B 1 229 ? -14.24080 12.69457 169.70067 1.000 74.49498 226 ASN B CA 1
ATOM 6842 C C . ASN B 1 229 ? -15.65848 13.09370 169.31668 1.000 73.72485 226 ASN B C 1
ATOM 6843 O O . ASN B 1 229 ? -15.87705 14.12025 168.66959 1.000 70.58301 226 ASN B O 1
ATOM 6848 N N . GLU B 1 230 ? -16.63281 12.27119 169.70874 1.000 73.05674 227 GLU B N 1
ATOM 6849 C CA . GLU B 1 230 ? -18.01076 12.50296 169.29634 1.000 71.76282 227 GLU B CA 1
ATOM 6850 C C . GLU B 1 230 ? -18.63654 13.69961 169.99932 1.000 66.50071 227 GLU B C 1
ATOM 6851 O O . GLU B 1 230 ? -19.61415 14.25646 169.48912 1.000 65.01182 227 GLU B O 1
ATOM 6857 N N . THR B 1 231 ? -18.09766 14.10943 171.14992 1.000 69.61628 228 THR B N 1
ATOM 6858 C CA . THR B 1 231 ? -18.63709 15.27400 171.84567 1.000 68.19381 228 THR B CA 1
ATOM 6859 C C . THR B 1 231 ? -18.43947 16.54172 171.02355 1.000 68.20464 228 THR B C 1
ATOM 6860 O O . THR B 1 231 ? -19.38616 17.30471 170.79917 1.000 67.54090 228 THR B O 1
ATOM 6864 N N . HIS B 1 232 ? -17.20942 16.78058 170.56151 1.000 68.55638 229 HIS B N 1
ATOM 6865 C CA . HIS B 1 232 ? -16.94262 17.95299 169.73560 1.000 63.29376 229 HIS B CA 1
ATOM 6866 C C . HIS B 1 232 ? -17.65207 17.86572 168.39182 1.000 63.70205 229 HIS B C 1
ATOM 6867 O O . HIS B 1 232 ? -18.04158 18.89615 167.83055 1.000 62.99322 229 HIS B O 1
ATOM 6874 N N . ARG B 1 233 ? -17.82369 16.65278 167.86116 1.000 63.83128 230 ARG B N 1
ATOM 6875 C CA . ARG B 1 233 ? -18.57642 16.48867 166.62286 1.000 63.10941 230 ARG B CA 1
ATOM 6876 C C . ARG B 1 233 ? -20.01898 16.94292 166.79799 1.000 65.47350 230 ARG B C 1
ATOM 6877 O O . ARG B 1 233 ? -20.58046 17.60675 165.91917 1.000 65.15554 230 ARG B O 1
ATOM 6885 N N . ASP B 1 234 ? -20.63359 16.60131 167.93292 1.000 69.78914 231 ASP B N 1
ATOM 6886 C CA . ASP B 1 234 ? -21.99854 17.04391 168.19275 1.000 67.34488 231 ASP B CA 1
ATOM 6887 C C . ASP B 1 234 ? -22.05548 18.53507 168.49958 1.000 68.14876 231 ASP B C 1
ATOM 6888 O O . ASP B 1 234 ? -23.07094 19.18389 168.22319 1.000 67.86437 231 ASP B O 1
ATOM 6893 N N . ASN B 1 235 ? -20.98599 19.09411 169.07235 1.000 67.23858 232 ASN B N 1
ATOM 6894 C CA . ASN B 1 235 ? -20.93127 20.53916 169.26838 1.000 64.94187 232 ASN B CA 1
ATOM 6895 C C . ASN B 1 235 ? -20.86203 21.26673 167.93263 1.000 64.97588 232 ASN B C 1
ATOM 6896 O O . ASN B 1 235 ? -21.48527 22.32021 167.75731 1.000 65.02159 232 ASN B O 1
ATOM 6901 N N . PHE B 1 236 ? -20.10799 20.71592 166.97957 1.000 62.69477 233 PHE B N 1
ATOM 6902 C CA . PHE B 1 236 ? -20.02764 21.31486 165.65216 1.000 60.62612 233 PHE B CA 1
ATOM 6903 C C . PHE B 1 236 ? -21.37076 21.24951 164.93652 1.000 62.34392 233 PHE B C 1
ATOM 6904 O O . PHE B 1 236 ? -21.79616 22.22478 164.30598 1.000 62.95069 233 PHE B O 1
ATOM 6912 N N . LEU B 1 237 ? -22.05407 20.10618 165.02491 1.000 63.68117 234 LEU B N 1
ATOM 6913 C CA . LEU B 1 237 ? -23.30841 19.93364 164.29962 1.000 64.55008 234 LEU B CA 1
ATOM 6914 C C . LEU B 1 237 ? -24.42909 20.76237 164.91489 1.000 64.35203 234 LEU B C 1
ATOM 6915 O O . LEU B 1 237 ? -25.20690 21.39425 164.19100 1.000 64.66913 234 LEU B O 1
ATOM 6920 N N . LEU B 1 238 ? -24.53343 20.76962 166.24630 1.000 66.12835 235 LEU B N 1
ATOM 6921 C CA . LEU B 1 238 ? -25.58158 21.55107 166.89588 1.000 64.66656 235 LEU B CA 1
ATOM 6922 C C . LEU B 1 238 ? -25.40846 23.04053 166.62601 1.000 67.24419 235 LEU B C 1
ATOM 6923 O O . LEU B 1 238 ? -26.38796 23.75070 166.36974 1.000 71.94116 235 LEU B O 1
ATOM 6928 N N . SER B 1 239 ? -24.16790 23.53124 166.67535 1.000 64.38911 236 SER B N 1
ATOM 6929 C CA . SER B 1 239 ? -23.92424 24.95048 166.43949 1.000 67.87446 236 SER B CA 1
ATOM 6930 C C . SER B 1 239 ? -24.20997 25.32865 164.99161 1.000 65.87212 236 SER B C 1
ATOM 6931 O O . SER B 1 239 ? -24.78520 26.38950 164.72280 1.000 66.48135 236 SER B O 1
ATOM 6934 N N . LEU B 1 240 ? -23.82340 24.47109 164.04588 1.000 64.60636 237 LEU B N 1
ATOM 6935 C CA . LEU B 1 240 ? -24.02778 24.78844 162.63675 1.000 61.98976 237 LEU B CA 1
ATOM 6936 C C . LEU B 1 240 ? -25.49394 24.66150 162.24427 1.000 65.61503 237 LEU B C 1
ATOM 6937 O O . LEU B 1 240 ? -26.02359 25.51187 161.51939 1.000 67.19412 237 LEU B O 1
ATOM 6942 N N . LYS B 1 241 ? -26.16667 23.60878 162.71385 1.000 65.96623 238 LYS B N 1
ATOM 6943 C CA . LYS B 1 241 ? -27.54102 23.36335 162.28876 1.000 64.53738 238 LYS B CA 1
ATOM 6944 C C . LYS B 1 241 ? -28.50300 24.38153 162.88917 1.000 66.41189 238 LYS B C 1
ATOM 6945 O O . LYS B 1 241 ? -29.38899 24.88963 162.19187 1.000 69.17206 238 LYS B O 1
ATOM 6951 N N . THR B 1 242 ? -28.34890 24.69087 164.17963 1.000 67.51537 239 THR B N 1
ATOM 6952 C CA . THR B 1 242 ? -29.25524 25.63803 164.82339 1.000 65.74804 239 THR B CA 1
ATOM 6953 C C . THR B 1 242 ? -29.09673 27.03851 164.24234 1.000 64.85307 239 THR B C 1
ATOM 6954 O O . THR B 1 242 ? -30.07956 27.77768 164.11278 1.000 66.86414 239 THR B O 1
ATOM 6966 N N . LEU B 1 244 ? -28.19346 27.82628 161.09064 1.000 62.07591 241 LEU B N 1
ATOM 6967 C CA . LEU B 1 244 ? -28.82033 27.83840 159.77471 1.000 65.36660 241 LEU B CA 1
ATOM 6968 C C . LEU B 1 244 ? -30.34102 27.76986 159.84341 1.000 68.73408 241 LEU B C 1
ATOM 6969 O O . LEU B 1 244 ? -30.99888 27.97142 158.81700 1.000 70.72222 241 LEU B O 1
ATOM 6974 N N . GLN B 1 245 ? -30.91118 27.49105 161.01656 1.000 72.67365 242 GLN B N 1
ATOM 6975 C CA . GLN B 1 245 ? -32.35595 27.49423 161.19899 1.000 69.44500 242 GLN B CA 1
ATOM 6976 C C . GLN B 1 245 ? -32.88445 28.79353 161.78849 1.000 74.18362 242 GLN B C 1
ATOM 6977 O O . GLN B 1 245 ? -34.09431 29.03722 161.72194 1.000 78.53055 242 GLN B O 1
ATOM 6983 N N . GLY B 1 246 ? -32.01579 29.62636 162.35878 1.000 68.98009 243 GLY B N 1
ATOM 6984 C CA . GLY B 1 246 ? -32.44582 30.83508 163.02520 1.000 70.01219 243 GLY B CA 1
ATOM 6985 C C . GLY B 1 246 ? -32.67778 31.99205 162.07352 1.000 70.23997 243 GLY B C 1
ATOM 6986 O O . GLY B 1 246 ? -32.53352 31.88823 160.85541 1.000 69.70264 243 GLY B O 1
ATOM 6987 N N . GLY B 1 247 ? -33.05097 33.12884 162.66190 1.000 71.29264 244 GLY B N 1
ATOM 6988 C CA . GLY B 1 247 ? -33.27195 34.34216 161.89613 1.000 71.77373 244 GLY B CA 1
ATOM 6989 C C . GLY B 1 247 ? -32.02022 34.93893 161.28922 1.000 69.47106 244 GLY B C 1
ATOM 6990 O O . GLY B 1 247 ? -32.12969 35.84360 160.45431 1.000 69.83508 244 GLY B O 1
ATOM 6991 N N . ILE B 1 248 ? -30.83910 34.46087 161.68934 1.000 69.26027 245 ILE B N 1
ATOM 6992 C CA . ILE B 1 248 ? -29.60105 34.93021 161.08241 1.000 66.48922 245 ILE B CA 1
ATOM 6993 C C . ILE B 1 248 ? -29.48622 34.46633 159.63527 1.000 66.50608 245 ILE B C 1
ATOM 6994 O O . ILE B 1 248 ? -28.73027 35.05571 158.85434 1.000 63.39810 245 ILE B O 1
ATOM 6999 N N . TYR B 1 249 ? -30.23005 33.43337 159.25012 1.000 65.92963 246 TYR B N 1
ATOM 7000 C CA . TYR B 1 249 ? -30.26925 32.96457 157.87316 1.000 66.02689 246 TYR B CA 1
ATOM 7001 C C . TYR B 1 249 ? -31.53093 33.47375 157.18835 1.000 67.84530 246 TYR B C 1
ATOM 7002 O O . TYR B 1 249 ? -32.60838 33.50253 157.78978 1.000 70.87344 246 TYR B O 1
ATOM 7011 N N . ASP B 1 250 ? -31.39064 33.87414 155.92721 1.000 68.15675 247 ASP B N 1
ATOM 7012 C CA . ASP B 1 250 ? -32.51997 34.35015 155.13053 1.000 70.17249 247 ASP B CA 1
ATOM 7013 C C . ASP B 1 250 ? -33.23826 33.14157 154.54161 1.000 76.44821 247 ASP B C 1
ATOM 7014 O O . ASP B 1 250 ? -32.79416 32.56222 153.54801 1.000 79.28415 247 ASP B O 1
ATOM 7019 N N . HIS B 1 251 ? -34.36348 32.76050 155.15190 1.000 73.24196 248 HIS B N 1
ATOM 7020 C CA . HIS B 1 251 ? -35.10574 31.58388 154.71051 1.000 74.55444 248 HIS B CA 1
ATOM 7021 C C . HIS B 1 251 ? -35.86542 31.80857 153.40951 1.000 76.71257 248 HIS B C 1
ATOM 7022 O O . HIS B 1 251 ? -36.37284 30.83714 152.83637 1.000 83.57008 248 HIS B O 1
ATOM 7029 N N . LEU B 1 252 ? -35.95406 33.05068 152.93306 1.000 77.03883 249 LEU B N 1
ATOM 7030 C CA . LEU B 1 252 ? -36.67386 33.38238 151.70898 1.000 79.86434 249 LEU B CA 1
ATOM 7031 C C . LEU B 1 252 ? -35.77233 33.40231 150.48046 1.000 77.78413 249 LEU B C 1
ATOM 7032 O O . LEU B 1 252 ? -36.09210 32.76779 149.47121 1.000 78.77539 249 LEU B O 1
ATOM 7037 N N . GLY B 1 253 ? -34.64992 34.11741 150.54042 1.000 79.54139 250 GLY B N 1
ATOM 7038 C CA . GLY B 1 253 ? -33.77037 34.21330 149.39158 1.000 78.63876 250 GLY B CA 1
ATOM 7039 C C . GLY B 1 253 ? -32.49898 33.39923 149.51210 1.000 75.44952 250 GLY B C 1
ATOM 7040 O O . GLY B 1 253 ? -31.97292 32.90264 148.51096 1.000 74.18517 250 GLY B O 1
ATOM 7041 N N . GLY B 1 254 ? -31.99243 33.26496 150.72696 1.000 72.22598 251 GLY B N 1
ATOM 7042 C CA . GLY B 1 254 ? -30.77620 32.52593 150.98012 1.000 70.95662 251 GLY B CA 1
ATOM 7043 C C . GLY B 1 254 ? -29.63652 33.43872 151.40491 1.000 71.43699 251 GLY B C 1
ATOM 7044 O O . GLY B 1 254 ? -29.64071 34.65066 151.16958 1.000 73.12559 251 GLY B O 1
ATOM 7045 N N . GLY B 1 255 ? -28.64321 32.83079 152.04577 1.000 69.71468 252 GLY B N 1
ATOM 7046 C CA . GLY B 1 255 ? -27.48628 33.56912 152.50890 1.000 67.97704 252 GLY B CA 1
ATOM 7047 C C . GLY B 1 255 ? -27.48507 33.80613 154.00513 1.000 68.36091 252 GLY B C 1
ATOM 7048 O O . GLY B 1 255 ? -28.52957 34.09851 154.59684 1.000 67.25288 252 GLY B O 1
ATOM 7049 N N . LEU B 1 256 ? -26.31507 33.68526 154.62612 1.000 67.67309 253 LEU B N 1
ATOM 7050 C CA . LEU B 1 256 ? -26.17414 33.87518 156.06141 1.000 65.59318 253 LEU B CA 1
ATOM 7051 C C . LEU B 1 256 ? -25.75342 35.30703 156.37245 1.000 65.31964 253 LEU B C 1
ATOM 7052 O O . LEU B 1 256 ? -25.01641 35.93929 155.61099 1.000 67.16057 253 LEU B O 1
ATOM 7057 N N . CYS B 1 257 ? -26.23665 35.81609 157.50338 1.000 61.91349 254 CYS B N 1
ATOM 7058 C CA . CYS B 1 257 ? -25.88106 37.14919 157.95698 1.000 60.54098 254 CYS B CA 1
ATOM 7059 C C . CYS B 1 257 ? -24.59050 37.09346 158.77214 1.000 64.52710 254 CYS B C 1
ATOM 7060 O O . CYS B 1 257 ? -23.96440 36.04160 158.92232 1.000 66.44700 254 CYS B O 1
ATOM 7063 N N . ARG B 1 258 ? -24.18495 38.24332 159.31414 1.000 67.04651 255 ARG B N 1
ATOM 7064 C CA . ARG B 1 258 ? -22.88158 38.32744 159.96584 1.000 67.16051 255 ARG B CA 1
ATOM 7065 C C . ARG B 1 258 ? -22.89726 37.66554 161.33978 1.000 65.76682 255 ARG B C 1
ATOM 7066 O O . ARG B 1 258 ? -22.11775 36.74421 161.60292 1.000 65.58339 255 ARG B O 1
ATOM 7074 N N . TYR B 1 259 ? -23.77103 38.12447 162.23227 1.000 68.13650 256 TYR B N 1
ATOM 7075 C CA . TYR B 1 259 ? -23.82329 37.56679 163.57723 1.000 63.90617 256 TYR B CA 1
ATOM 7076 C C . TYR B 1 259 ? -25.20950 37.79864 164.16164 1.000 64.54865 256 TYR B C 1
ATOM 7077 O O . TYR B 1 259 ? -26.05238 38.47771 163.57057 1.000 67.74880 256 TYR B O 1
ATOM 7086 N N . SER B 1 260 ? -25.43150 37.21942 165.33854 1.000 63.74402 257 SER B N 1
ATOM 7087 C CA . SER B 1 260 ? -26.71685 37.26578 166.01946 1.000 68.94596 257 SER B CA 1
ATOM 7088 C C . SER B 1 260 ? -26.62838 38.15990 167.24819 1.000 72.03093 257 SER B C 1
ATOM 7089 O O . SER B 1 260 ? -25.60054 38.19177 167.93200 1.000 70.82266 257 SER B O 1
ATOM 7092 N N . THR B 1 261 ? -27.71797 38.87863 167.52883 1.000 68.52340 258 THR B N 1
ATOM 7093 C CA . THR B 1 261 ? -27.74884 39.77380 168.68107 1.000 71.58110 258 THR B CA 1
ATOM 7094 C C . THR B 1 261 ? -28.01463 39.01544 169.97699 1.000 72.17052 258 THR B C 1
ATOM 7095 O O . THR B 1 261 ? -27.41027 39.32031 171.01120 1.000 70.67737 258 THR B O 1
ATOM 7099 N N . ASP B 1 262 ? -28.90398 38.02917 169.94337 1.000 74.71900 259 ASP B N 1
ATOM 7100 C CA . ASP B 1 262 ? -29.22098 37.21760 171.10868 1.000 75.26813 259 ASP B CA 1
ATOM 7101 C C . ASP B 1 262 ? -28.60880 35.82826 170.97097 1.000 77.19177 259 ASP B C 1
ATOM 7102 O O . ASP B 1 262 ? -28.11965 35.43458 169.90875 1.000 77.48682 259 ASP B O 1
ATOM 7107 N N . ALA B 1 263 ? -28.64715 35.07998 172.07349 1.000 81.95395 260 ALA B N 1
ATOM 7108 C CA . ALA B 1 263 ? -28.06442 33.74557 172.11205 1.000 79.47465 260 ALA B CA 1
ATOM 7109 C C . ALA B 1 263 ? -28.91847 32.69610 171.41272 1.000 78.43314 260 ALA B C 1
ATOM 7110 O O . ALA B 1 263 ? -28.42905 31.58777 171.17270 1.000 79.35962 260 ALA B O 1
ATOM 7112 N N . GLU B 1 264 ? -30.16787 33.01028 171.07739 1.000 74.23018 261 GLU B N 1
ATOM 7113 C CA . GLU B 1 264 ? -31.06639 32.06143 170.43331 1.000 75.57000 261 GLU B CA 1
ATOM 7114 C C . GLU B 1 264 ? -30.96822 32.08239 168.91212 1.000 70.85022 261 GLU B C 1
ATOM 7115 O O . GLU B 1 264 ? -31.81049 31.47235 168.24640 1.000 74.21152 261 GLU B O 1
ATOM 7121 N N . TRP B 1 265 ? -29.96897 32.76870 168.35249 1.000 74.10418 262 TRP B N 1
ATOM 7122 C CA . TRP B 1 265 ? -29.78922 32.88541 166.90217 1.000 71.62325 262 TRP B CA 1
ATOM 7123 C C . TRP B 1 265 ? -30.99295 33.53896 166.22434 1.000 71.17172 262 TRP B C 1
ATOM 7124 O O . TRP B 1 265 ? -31.27435 33.27301 165.05339 1.000 69.25646 262 TRP B O 1
ATOM 7135 N N . LEU B 1 266 ? -31.71215 34.40442 166.94103 1.000 70.99332 263 LEU B N 1
ATOM 7136 C CA . LEU B 1 266 ? -32.97321 34.95970 166.42854 1.000 73.38737 263 LEU B CA 1
ATOM 7137 C C . LEU B 1 266 ? -32.75251 36.28100 165.69885 1.000 72.80167 263 LEU B C 1
ATOM 7138 O O . LEU B 1 266 ? -32.78378 36.32996 164.46556 1.000 72.32979 263 LEU B O 1
ATOM 7143 N N . VAL B 1 267 ? -32.53101 37.35659 166.44579 1.000 73.18114 264 VAL B N 1
ATOM 7144 C CA . VAL B 1 267 ? -32.42413 38.69494 165.87653 1.000 73.31082 264 VAL B CA 1
ATOM 7145 C C . VAL B 1 267 ? -30.98717 38.90453 165.39966 1.000 70.57560 264 VAL B C 1
ATOM 7146 O O . VAL B 1 267 ? -30.05864 38.81148 166.21565 1.000 69.26987 264 VAL B O 1
ATOM 7150 N N . PRO B 1 268 ? -30.76285 39.16062 164.11489 1.000 69.79435 265 PRO B N 1
ATOM 7151 C CA . PRO B 1 268 ? -29.38954 39.27462 163.61763 1.000 68.62846 265 PRO B CA 1
ATOM 7152 C C . PRO B 1 268 ? -29.01116 40.68034 163.17567 1.000 73.19401 265 PRO B C 1
ATOM 7153 O O . PRO B 1 268 ? -29.78963 41.63159 163.30884 1.000 73.02759 265 PRO B O 1
ATOM 7157 N N . HIS B 1 269 ? -27.79504 40.81078 162.65373 1.000 68.17945 266 HIS B N 1
ATOM 7158 C CA . HIS B 1 269 ? -27.39155 41.96674 161.86575 1.000 68.65170 266 HIS B CA 1
ATOM 7159 C C . HIS B 1 269 ? -27.55272 41.59838 160.39750 1.000 68.16327 266 HIS B C 1
ATOM 7160 O O . HIS B 1 269 ? -26.83626 40.72861 159.88995 1.000 68.04925 266 HIS B O 1
ATOM 7167 N N . PHE B 1 270 ? -28.49231 42.25165 159.72494 1.000 71.93114 267 PHE B N 1
ATOM 7168 C CA . PHE B 1 270 ? -28.93649 41.82724 158.40035 1.000 71.60271 267 PHE B CA 1
ATOM 7169 C C . PHE B 1 270 ? -27.89733 42.03420 157.29296 1.000 70.21711 267 PHE B C 1
ATOM 7170 O O . PHE B 1 270 ? -28.27436 41.83877 156.13366 1.000 69.27027 267 PHE B O 1
ATOM 7178 N N . GLU B 1 271 ? -26.64476 42.39264 157.56628 1.000 73.62511 268 GLU B N 1
ATOM 7179 C CA . GLU B 1 271 ? -25.63634 42.44228 156.51640 1.000 71.49289 268 GLU B CA 1
ATOM 7180 C C . GLU B 1 271 ? -25.17122 41.03078 156.17751 1.000 70.23296 268 GLU B C 1
ATOM 7181 O O . GLU B 1 271 ? -25.07561 40.16643 157.05299 1.000 70.47340 268 GLU B O 1
ATOM 7187 N N . LYS B 1 272 ? -24.89316 40.79449 154.89801 1.000 62.91652 269 LYS B N 1
ATOM 7188 C CA . LYS B 1 272 ? -24.48934 39.47935 154.41014 1.000 65.29783 269 LYS B CA 1
ATOM 7189 C C . LYS B 1 272 ? -23.06636 39.57360 153.87683 1.000 64.86936 269 LYS B C 1
ATOM 7190 O O . LYS B 1 272 ? -22.82825 40.19607 152.83618 1.000 68.85460 269 LYS B O 1
ATOM 7204 N N . LEU B 1 274 ? -19.51936 37.93678 152.33955 1.000 60.91019 271 LEU B N 1
ATOM 7205 C CA . LEU B 1 274 ? -19.17766 36.84366 151.43482 1.000 57.43796 271 LEU B CA 1
ATOM 7206 C C . LEU B 1 274 ? -18.41731 35.73715 152.15536 1.000 57.43774 271 LEU B C 1
ATOM 7207 O O . LEU B 1 274 ? -18.64057 34.55014 151.88921 1.000 61.31213 271 LEU B O 1
ATOM 7212 N N . TYR B 1 275 ? -17.51626 36.10235 153.07043 1.000 56.91379 272 TYR B N 1
ATOM 7213 C CA . TYR B 1 275 ? -16.67932 35.09485 153.71447 1.000 54.59526 272 TYR B CA 1
ATOM 7214 C C . TYR B 1 275 ? -17.49481 34.19206 154.63348 1.000 56.86658 272 TYR B C 1
ATOM 7215 O O . TYR B 1 275 ? -17.24140 32.98406 154.70476 1.000 56.45054 272 TYR B O 1
ATOM 7224 N N . ASP B 1 276 ? -18.48169 34.75207 155.33878 1.000 53.95406 273 ASP B N 1
ATOM 7225 C CA . ASP B 1 276 ? -19.30035 33.93097 156.22563 1.000 53.83717 273 ASP B CA 1
ATOM 7226 C C . ASP B 1 276 ? -20.14546 32.93083 155.44741 1.000 57.89504 273 ASP B C 1
ATOM 7227 O O . ASP B 1 276 ? -20.39737 31.82283 155.93529 1.000 58.69079 273 ASP B O 1
ATOM 7232 N N . ASN B 1 277 ? -20.58783 33.29520 154.24300 1.000 58.96114 274 ASN B N 1
ATOM 7233 C CA . ASN B 1 277 ? -21.36798 32.36496 153.43593 1.000 58.89657 274 ASN B CA 1
ATOM 7234 C C . ASN B 1 277 ? -20.48322 31.29268 152.81530 1.000 58.89726 274 ASN B C 1
ATOM 7235 O O . ASN B 1 277 ? -20.89212 30.13230 152.70361 1.000 60.45919 274 ASN B O 1
ATOM 7240 N N . ALA B 1 278 ? -19.26749 31.65928 152.41067 1.000 58.92581 275 ALA B N 1
ATOM 7241 C CA . ALA B 1 278 ? -18.36364 30.67459 151.82726 1.000 55.08534 275 ALA B CA 1
ATOM 7242 C C . ALA B 1 278 ? -17.87317 29.68330 152.87582 1.000 54.68652 275 ALA B C 1
ATOM 7243 O O . ALA B 1 278 ? -17.71930 28.49029 152.58673 1.000 56.01988 275 ALA B O 1
ATOM 7245 N N . GLN B 1 279 ? -17.64249 30.15629 154.10319 1.000 56.21075 276 GLN B N 1
ATOM 7246 C CA . GLN B 1 279 ? -17.09413 29.30764 155.15518 1.000 56.60608 276 GLN B CA 1
ATOM 7247 C C . GLN B 1 279 ? -18.11827 28.34153 155.73756 1.000 61.46252 276 GLN B C 1
ATOM 7248 O O . GLN B 1 279 ? -17.73276 27.29059 156.25787 1.000 59.14888 276 GLN B O 1
ATOM 7254 N N . PHE B 1 280 ? -19.41110 28.65941 155.67076 1.000 68.59928 277 PHE B N 1
ATOM 7255 C CA . PHE B 1 280 ? -20.39792 27.70840 156.16839 1.000 65.54578 277 PHE B CA 1
ATOM 7256 C C . PHE B 1 280 ? -20.77725 26.68351 155.11022 1.000 67.46067 277 PHE B C 1
ATOM 7257 O O . PHE B 1 280 ? -21.18759 25.57221 155.45989 1.000 68.52973 277 PHE B O 1
ATOM 7265 N N . ILE B 1 281 ? -20.66349 27.03592 153.82672 1.000 66.13329 278 ILE B N 1
ATOM 7266 C CA . ILE B 1 281 ? -20.89613 26.05810 152.76625 1.000 59.82189 278 ILE B CA 1
ATOM 7267 C C . ILE B 1 281 ? -19.91762 24.89607 152.89326 1.000 61.66836 278 ILE B C 1
ATOM 7268 O O . ILE B 1 281 ? -20.29000 23.72776 152.72394 1.000 62.07498 278 ILE B O 1
ATOM 7273 N N . ARG B 1 282 ? -18.65281 25.19698 153.20075 1.000 57.17183 279 ARG B N 1
ATOM 7274 C CA . ARG B 1 282 ? -17.68332 24.13914 153.46585 1.000 53.73349 279 ARG B CA 1
ATOM 7275 C C . ARG B 1 282 ? -18.07274 23.33808 154.70124 1.000 55.47575 279 ARG B C 1
ATOM 7276 O O . ARG B 1 282 ? -18.00242 22.10364 154.69812 1.000 57.30418 279 ARG B O 1
ATOM 7284 N N . HIS B 1 283 ? -18.48704 24.02610 155.76819 1.000 56.15210 280 HIS B N 1
ATOM 7285 C CA . HIS B 1 283 ? -18.88221 23.33957 156.99424 1.000 58.06400 280 HIS B CA 1
ATOM 7286 C C . HIS B 1 283 ? -20.11468 22.47347 156.76606 1.000 67.04183 280 HIS B C 1
ATOM 7287 O O . HIS B 1 283 ? -20.15778 21.31114 157.18583 1.000 67.55240 280 HIS B O 1
ATOM 7294 N N . ALA B 1 284 ? -21.13271 23.02691 156.10130 1.000 62.12246 281 ALA B N 1
ATOM 7295 C CA . ALA B 1 284 ? -22.33606 22.25205 155.81959 1.000 58.71733 281 ALA B CA 1
ATOM 7296 C C . ALA B 1 284 ? -22.04909 21.09835 154.86903 1.000 59.11776 281 ALA B C 1
ATOM 7297 O O . ALA B 1 284 ? -22.69068 20.04570 154.96191 1.000 62.05643 281 ALA B O 1
ATOM 7299 N N . ASN B 1 285 ? -21.09244 21.27355 153.95381 1.000 58.38597 282 ASN B N 1
ATOM 7300 C CA . ASN B 1 285 ? -20.71893 20.18766 153.05242 1.000 60.67314 282 ASN B CA 1
ATOM 7301 C C . ASN B 1 285 ? -20.12775 19.01668 153.82761 1.000 58.70264 282 ASN B C 1
ATOM 7302 O O . ASN B 1 285 ? -20.53224 17.86330 153.63955 1.000 60.84549 282 ASN B O 1
ATOM 7307 N N . TYR B 1 286 ? -19.16454 19.29777 154.70933 1.000 61.75037 283 TYR B N 1
ATOM 7308 C CA . TYR B 1 286 ? -18.59362 18.24483 155.54309 1.000 58.80118 283 TYR B CA 1
ATOM 7309 C C . TYR B 1 286 ? -19.64342 17.65257 156.47455 1.000 61.06886 283 TYR B C 1
ATOM 7310 O O . TYR B 1 286 ? -19.63112 16.44745 156.75227 1.000 61.52257 283 TYR B O 1
ATOM 7319 N N . ALA B 1 287 ? -20.56269 18.48716 156.96616 1.000 61.28809 284 ALA B N 1
ATOM 7320 C CA . ALA B 1 287 ? -21.56987 18.01167 157.90764 1.000 63.59129 284 ALA B CA 1
ATOM 7321 C C . ALA B 1 287 ? -22.55884 17.05980 157.24811 1.000 67.25668 284 ALA B C 1
ATOM 7322 O O . ALA B 1 287 ? -23.06628 16.14496 157.90664 1.000 68.27872 284 ALA B O 1
ATOM 7324 N N . PHE B 1 288 ? -22.84664 17.25498 155.95876 1.000 69.16189 285 PHE B N 1
ATOM 7325 C CA . PHE B 1 288 ? -23.76958 16.35989 155.26714 1.000 66.64132 285 PHE B CA 1
ATOM 7326 C C . PHE B 1 288 ? -23.18621 14.95809 155.14116 1.000 67.48195 285 PHE B C 1
ATOM 7327 O O . PHE B 1 288 ? -23.91418 13.96483 155.25444 1.000 69.81210 285 PHE B O 1
ATOM 7335 N N . ALA B 1 289 ? -21.87378 14.85840 154.91312 1.000 67.44125 286 ALA B N 1
ATOM 7336 C CA . ALA B 1 289 ? -21.23752 13.56149 154.71528 1.000 67.63916 286 ALA B CA 1
ATOM 7337 C C . ALA B 1 289 ? -21.24347 12.70537 155.97460 1.000 69.00578 286 ALA B C 1
ATOM 7338 O O . ALA B 1 289 ? -21.04905 11.48852 155.88102 1.000 69.31023 286 ALA B O 1
ATOM 7340 N N . GLU B 1 290 ? -21.45959 13.30577 157.14317 1.000 63.80159 287 GLU B N 1
ATOM 7341 C CA . GLU B 1 290 ? -21.48071 12.57400 158.40344 1.000 68.72344 287 GLU B CA 1
ATOM 7342 C C . GLU B 1 290 ? -22.88566 12.19835 158.85182 1.000 72.46256 287 GLU B C 1
ATOM 7343 O O . GLU B 1 290 ? -23.09880 11.08137 159.33361 1.000 79.36505 287 GLU B O 1
ATOM 7349 N N . THR B 1 291 ? -23.85296 13.09950 158.69530 1.000 71.61459 288 THR B N 1
ATOM 7350 C CA . THR B 1 291 ? -25.20588 12.86877 159.18393 1.000 78.22696 288 THR B CA 1
ATOM 7351 C C . THR B 1 291 ? -26.19605 12.50890 158.08847 1.000 77.13329 288 THR B C 1
ATOM 7352 O O . THR B 1 291 ? -27.17613 11.80940 158.36349 1.000 81.96069 288 THR B O 1
ATOM 7356 N N . GLY B 1 292 ? -25.97086 12.96603 156.85932 1.000 81.52593 289 GLY B N 1
ATOM 7357 C CA . GLY B 1 292 ? -26.97355 12.80942 155.82763 1.000 82.26517 289 GLY B CA 1
ATOM 7358 C C . GLY B 1 292 ? -28.19253 13.68256 156.00558 1.000 83.02248 289 GLY B C 1
ATOM 7359 O O . GLY B 1 292 ? -29.17176 13.51288 155.27266 1.000 85.40062 289 GLY B O 1
ATOM 7360 N N . ASP B 1 293 ? -28.16322 14.60902 156.96282 1.000 78.01444 290 ASP B N 1
ATOM 7361 C CA . ASP B 1 293 ? -29.29329 15.49799 157.19423 1.000 75.99295 290 ASP B CA 1
ATOM 7362 C C . ASP B 1 293 ? -29.51481 16.38699 155.97859 1.000 78.71569 290 ASP B C 1
ATOM 7363 O O . ASP B 1 293 ? -28.60145 17.08335 155.52740 1.000 77.96412 290 ASP B O 1
ATOM 7368 N N . ASP B 1 294 ? -30.74150 16.36550 155.45363 1.000 83.81502 291 ASP B N 1
ATOM 7369 C CA . ASP B 1 294 ? -31.04387 17.09087 154.22615 1.000 84.53603 291 ASP B CA 1
ATOM 7370 C C . ASP B 1 294 ? -30.97940 18.60193 154.40723 1.000 83.79723 291 ASP B C 1
ATOM 7371 O O . ASP B 1 294 ? -30.89791 19.32665 153.41054 1.000 84.43609 291 ASP B O 1
ATOM 7376 N N . LEU B 1 295 ? -31.00435 19.09169 155.64925 1.000 80.13974 292 LEU B N 1
ATOM 7377 C CA . LEU B 1 295 ? -30.97635 20.53357 155.87588 1.000 81.02856 292 LEU B CA 1
ATOM 7378 C C . LEU B 1 295 ? -29.67321 21.14985 155.38309 1.000 78.14979 292 LEU B C 1
ATOM 7379 O O . LEU B 1 295 ? -29.66866 22.26526 154.84868 1.000 79.30882 292 LEU B O 1
ATOM 7384 N N . PHE B 1 296 ? -28.55633 20.43970 155.55594 1.000 78.33759 293 PHE B N 1
ATOM 7385 C CA . PHE B 1 296 ? -27.26967 20.96784 155.11478 1.000 72.72702 293 PHE B CA 1
ATOM 7386 C C . PHE B 1 296 ? -27.24510 21.17559 153.60554 1.000 75.32744 293 PHE B C 1
ATOM 7387 O O . PHE B 1 296 ? -26.70488 22.17529 153.11864 1.000 72.70346 293 PHE B O 1
ATOM 7395 N N . ARG B 1 297 ? -27.83321 20.24581 152.84844 1.000 72.48349 294 ARG B N 1
ATOM 7396 C CA . ARG B 1 297 ? -27.85141 20.38013 151.39491 1.000 72.43861 294 ARG B CA 1
ATOM 7397 C C . ARG B 1 297 ? -28.75260 21.52727 150.95456 1.000 74.53870 294 ARG B C 1
ATOM 7398 O O . ARG B 1 297 ? -28.41044 22.27158 150.02784 1.000 72.80635 294 ARG B O 1
ATOM 7406 N N . ILE B 1 298 ? -29.90622 21.68663 151.60729 1.000 74.36990 295 ILE B N 1
ATOM 7407 C CA . ILE B 1 298 ? -30.84261 22.74074 151.22294 1.000 75.71860 295 ILE B CA 1
ATOM 7408 C C . ILE B 1 298 ? -30.22215 24.11299 151.45541 1.000 70.60789 295 ILE B C 1
ATOM 7409 O O . ILE B 1 298 ? -30.31462 25.00810 150.60721 1.000 70.25530 295 ILE B O 1
ATOM 7414 N N . ARG B 1 299 ? -29.57496 24.29608 152.60922 1.000 75.34017 296 ARG B N 1
ATOM 7415 C CA . ARG B 1 299 ? -28.94860 25.57920 152.91283 1.000 72.90956 296 ARG B CA 1
ATOM 7416 C C . ARG B 1 299 ? -27.84039 25.90300 151.91929 1.000 74.55120 296 ARG B C 1
ATOM 7417 O O . ARG B 1 299 ? -27.69538 27.05529 151.49417 1.000 72.10071 296 ARG B O 1
ATOM 7425 N N . ILE B 1 300 ? -27.04660 24.89927 151.53947 1.000 70.80578 297 ILE B N 1
ATOM 7426 C CA . ILE B 1 300 ? -26.00809 25.11065 150.53415 1.000 66.97416 297 ILE B CA 1
ATOM 7427 C C . ILE B 1 300 ? -26.63597 25.50894 149.20509 1.000 70.33014 297 ILE B C 1
ATOM 7428 O O . ILE B 1 300 ? -26.22712 26.48885 148.57183 1.000 71.26065 297 ILE B O 1
ATOM 7433 N N . GLU B 1 301 ? -27.65414 24.76131 148.77347 1.000 71.66095 298 GLU B N 1
ATOM 7434 C CA . GLU B 1 301 ? -28.27047 25.01521 147.47528 1.000 70.99687 298 GLU B CA 1
ATOM 7435 C C . GLU B 1 301 ? -28.96575 26.37183 147.44312 1.000 71.09096 298 GLU B C 1
ATOM 7436 O O . GLU B 1 301 ? -28.93884 27.06399 146.41867 1.000 72.11488 298 GLU B O 1
ATOM 7442 N N . GLU B 1 302 ? -29.58736 26.77310 148.55480 1.000 71.35609 299 GLU B N 1
ATOM 7443 C CA . GLU B 1 302 ? -30.25358 28.07143 148.59744 1.000 71.33472 299 GLU B CA 1
ATOM 7444 C C . GLU B 1 302 ? -29.24378 29.21233 148.61390 1.000 68.62530 299 GLU B C 1
ATOM 7445 O O . GLU B 1 302 ? -29.46100 30.25039 147.97790 1.000 69.15157 299 GLU B O 1
ATOM 7451 N N . THR B 1 303 ? -28.13395 29.03933 149.33535 1.000 73.47633 300 THR B N 1
ATOM 7452 C CA . THR B 1 303 ? -27.14630 30.10896 149.43920 1.000 70.77326 300 THR B CA 1
ATOM 7453 C C . THR B 1 303 ? -26.36743 30.27357 148.13904 1.000 71.52013 300 THR B C 1
ATOM 7454 O O . THR B 1 303 ? -26.01889 31.39726 147.75704 1.000 71.58020 300 THR B O 1
ATOM 7458 N N . VAL B 1 304 ? -26.08760 29.16857 147.44355 1.000 74.17273 301 VAL B N 1
ATOM 7459 C CA . VAL B 1 304 ? -25.37672 29.25794 146.17133 1.000 70.77536 301 VAL B CA 1
ATOM 7460 C C . VAL B 1 304 ? -26.23111 29.97311 145.13149 1.000 77.00524 301 VAL B C 1
ATOM 7461 O O . VAL B 1 304 ? -25.73089 30.80430 144.36347 1.000 78.78562 301 VAL B O 1
ATOM 7465 N N . ASP B 1 305 ? -27.53137 29.66770 145.09107 1.000 72.46699 302 ASP B N 1
ATOM 7466 C CA . ASP B 1 305 ? -28.42936 30.38564 144.19157 1.000 73.80334 302 ASP B CA 1
ATOM 7467 C C . ASP B 1 305 ? -28.46637 31.87073 144.52643 1.000 75.61590 302 ASP B C 1
ATOM 7468 O O . ASP B 1 305 ? -28.54273 32.71713 143.62807 1.000 76.86431 302 ASP B O 1
ATOM 7473 N N . TRP B 1 306 ? -28.40801 32.20638 145.81687 1.000 74.69712 303 TRP B N 1
ATOM 7474 C CA . TRP B 1 306 ? -28.38863 33.60962 146.21375 1.000 74.80627 303 TRP B CA 1
ATOM 7475 C C . TRP B 1 306 ? -27.07618 34.27859 145.82268 1.000 76.57136 303 TRP B C 1
ATOM 7476 O O . TRP B 1 306 ? -27.06329 35.45567 145.44255 1.000 77.20754 303 TRP B O 1
ATOM 7487 N N . LEU B 1 307 ? -25.96279 33.54585 145.90910 1.000 76.65988 304 LEU B N 1
ATOM 7488 C CA . LEU B 1 307 ? -24.66699 34.11604 145.55095 1.000 75.93506 304 LEU B CA 1
ATOM 7489 C C . LEU B 1 307 ? -24.61728 34.47517 144.07167 1.000 78.75293 304 LEU B C 1
ATOM 7490 O O . LEU B 1 307 ? -24.14232 35.55295 143.69616 1.000 75.68537 304 LEU B O 1
ATOM 7495 N N . ILE B 1 308 ? -25.10521 33.57701 143.21494 1.000 82.39991 305 ILE B N 1
ATOM 7496 C CA . ILE B 1 308 ? -25.10089 33.83639 141.77954 1.000 82.88157 305 ILE B CA 1
ATOM 7497 C C . ILE B 1 308 ? -26.06916 34.96032 141.43429 1.000 82.29881 305 ILE B C 1
ATOM 7498 O O . ILE B 1 308 ? -25.79855 35.78436 140.55261 1.000 82.29193 305 ILE B O 1
ATOM 7503 N N . ARG B 1 309 ? -27.20583 35.01954 142.12767 1.000 80.78511 306 ARG B N 1
ATOM 7504 C CA . ARG B 1 309 ? -28.25560 35.96356 141.76330 1.000 83.56954 306 ARG B CA 1
ATOM 7505 C C . ARG B 1 309 ? -27.92634 37.38266 142.21245 1.000 84.46215 306 ARG B C 1
ATOM 7506 O O . ARG B 1 309 ? -28.22113 38.34641 141.49659 1.000 87.46217 306 ARG B O 1
ATOM 7514 N N . GLU B 1 310 ? -27.30375 37.53284 143.38251 1.000 81.59159 307 GLU B N 1
ATOM 7515 C CA . GLU B 1 310 ? -27.14763 38.83775 144.00599 1.000 78.76671 307 GLU B CA 1
ATOM 7516 C C . GLU B 1 310 ? -25.70653 39.25413 144.26242 1.000 77.75548 307 GLU B C 1
ATOM 7517 O O . GLU B 1 310 ? -25.45972 40.45027 144.45127 1.000 76.85970 307 GLU B O 1
ATOM 7531 N N . GLN B 1 312 ? -22.80072 37.84161 142.38542 1.000 74.29448 309 GLN B N 1
ATOM 7532 C CA . GLN B 1 312 ? -21.94496 37.67974 141.21838 1.000 72.95651 309 GLN B CA 1
ATOM 7533 C C . GLN B 1 312 ? -22.02699 38.91477 140.32990 1.000 71.32679 309 GLN B C 1
ATOM 7534 O O . GLN B 1 312 ? -23.11897 39.41616 140.04476 1.000 69.25983 309 GLN B O 1
ATOM 7540 N N . LEU B 1 313 ? -20.87209 39.39848 139.89551 1.000 75.38415 310 LEU B N 1
ATOM 7541 C CA . LEU B 1 313 ? -20.77364 40.59395 139.07096 1.000 75.56847 310 LEU B CA 1
ATOM 7542 C C . LEU B 1 313 ? -20.88807 40.23056 137.59957 1.000 82.44516 310 LEU B C 1
ATOM 7543 O O . LEU B 1 313 ? -20.82504 39.05630 137.22552 1.000 85.33096 310 LEU B O 1
ATOM 7548 N N . PRO B 1 314 ? -21.09200 41.22708 136.73013 1.000 80.85844 311 PRO B N 1
ATOM 7549 C CA . PRO B 1 314 ? -21.11628 40.95158 135.28288 1.000 84.00805 311 PRO B CA 1
ATOM 7550 C C . PRO B 1 314 ? -19.92704 40.15013 134.77369 1.000 84.33836 311 PRO B C 1
ATOM 7551 O O . PRO B 1 314 ? -20.06783 39.41804 133.78515 1.000 85.91422 311 PRO B O 1
ATOM 7555 N N . ASP B 1 315 ? -18.76240 40.26165 135.40974 1.000 87.69338 312 ASP B N 1
ATOM 7556 C CA . ASP B 1 315 ? -17.56468 39.57652 134.94437 1.000 89.82529 312 ASP B CA 1
ATOM 7557 C C . ASP B 1 315 ? -17.37727 38.20551 135.58473 1.000 89.86066 312 ASP B C 1
ATOM 7558 O O . ASP B 1 315 ? -16.46253 37.47473 135.18998 1.000 91.13626 312 ASP B O 1
ATOM 7563 N N . GLY B 1 316 ? -18.21701 37.83364 136.55487 1.000 82.80219 313 GLY B N 1
ATOM 7564 C CA . GLY B 1 316 ? -18.16683 36.53521 137.18690 1.000 81.07438 313 GLY B CA 1
ATOM 7565 C C . GLY B 1 316 ? -17.64545 36.56418 138.60913 1.000 79.63375 313 GLY B C 1
ATOM 7566 O O . GLY B 1 316 ? -18.01499 35.69642 139.41071 1.000 80.04390 313 GLY B O 1
ATOM 7567 N N . CYS B 1 317 ? -16.79107 37.53157 138.93566 1.000 75.56803 314 CYS B N 1
ATOM 7568 C CA . CYS B 1 317 ? -16.29007 37.66257 140.29416 1.000 74.21113 314 CYS B CA 1
ATOM 7569 C C . CYS B 1 317 ? -17.42089 38.05942 141.24087 1.000 73.06307 314 CYS B C 1
ATOM 7570 O O . CYS B 1 317 ? -18.43752 38.63162 140.83797 1.000 75.58124 314 CYS B O 1
ATOM 7573 N N . PHE B 1 318 ? -17.23623 37.73768 142.51660 1.000 71.55589 315 PHE B N 1
ATOM 7574 C CA . PHE B 1 318 ? -18.26129 37.94404 143.52910 1.000 71.64592 315 PHE B CA 1
ATOM 7575 C C . PHE B 1 318 ? -18.01608 39.24060 144.28801 1.000 69.16696 315 PHE B C 1
ATOM 7576 O O . PHE B 1 318 ? -16.87358 39.58009 144.60905 1.000 68.88462 315 PHE B O 1
ATOM 7584 N N . ALA B 1 319 ? -19.09867 39.96132 144.56832 1.000 68.46904 316 ALA B N 1
ATOM 7585 C CA . ALA B 1 319 ? -19.01470 41.18242 145.34820 1.000 69.54577 316 ALA B CA 1
ATOM 7586 C C . ALA B 1 319 ? -18.72104 40.85573 146.81149 1.000 71.67324 316 ALA B C 1
ATOM 7587 O O . ALA B 1 319 ? -18.81206 39.70743 147.25587 1.000 71.13950 316 ALA B O 1
ATOM 7589 N N . SER B 1 320 ? -18.36981 41.89447 147.56961 1.000 71.95169 317 SER B N 1
ATOM 7590 C CA . SER B 1 320 ? -17.96822 41.70229 148.95936 1.000 69.04986 317 SER B CA 1
ATOM 7591 C C . SER B 1 320 ? -19.17221 41.45980 149.86330 1.000 67.63566 317 SER B C 1
ATOM 7592 O O . SER B 1 320 ? -19.26887 40.41773 150.51998 1.000 67.14891 317 SER B O 1
ATOM 7595 N N . SER B 1 321 ? -20.09816 42.41345 149.91365 1.000 71.15090 318 SER B N 1
ATOM 7596 C CA . SER B 1 321 ? -21.23564 42.31025 150.81705 1.000 73.41149 318 SER B CA 1
ATOM 7597 C C . SER B 1 321 ? -22.32011 43.27861 150.36787 1.000 73.73003 318 SER B C 1
ATOM 7598 O O . SER B 1 321 ? -22.09180 44.16075 149.53683 1.000 73.30926 318 SER B O 1
ATOM 7601 N N . LEU B 1 322 ? -23.51210 43.09559 150.92949 1.000 71.15496 319 LEU B N 1
ATOM 7602 C CA . LEU B 1 322 ? -24.62404 44.00893 150.72348 1.000 77.75889 319 LEU B CA 1
ATOM 7603 C C . LEU B 1 322 ? -25.03645 44.61375 152.05965 1.000 82.19818 319 LEU B C 1
ATOM 7604 O O . LEU B 1 322 ? -24.86465 44.00042 153.11805 1.000 77.20457 319 LEU B O 1
ATOM 7609 N N . ASP B 1 323 ? -25.58433 45.82427 151.99803 1.000 92.72274 320 ASP B N 1
ATOM 7610 C CA . ASP B 1 323 ? -25.84232 46.60171 153.20107 1.000 94.03706 320 ASP B CA 1
ATOM 7611 C C . ASP B 1 323 ? -26.95443 45.98264 154.04278 1.000 97.21252 320 ASP B C 1
ATOM 7612 O O . ASP B 1 323 ? -27.86448 45.32270 153.53166 1.000 99.75408 320 ASP B O 1
ATOM 7617 N N . ALA B 1 324 ? -26.86344 46.20641 155.35648 1.000 99.71594 321 ALA B N 1
ATOM 7618 C CA . ALA B 1 324 ? -27.90078 45.81190 156.29979 1.000 95.47058 321 ALA B CA 1
ATOM 7619 C C . ALA B 1 324 ? -29.02935 46.82573 156.40029 1.000 103.93323 321 ALA B C 1
ATOM 7620 O O . ALA B 1 324 ? -30.13658 46.46230 156.81159 1.000 100.91477 321 ALA B O 1
ATOM 7622 N N . ASP B 1 325 ? -28.77751 48.07906 156.03865 1.000 106.36549 322 ASP B N 1
ATOM 7623 C CA . ASP B 1 325 ? -29.77943 49.13293 156.10243 1.000 106.84383 322 ASP B CA 1
ATOM 7624 C C . ASP B 1 325 ? -30.36832 49.36579 154.71924 1.000 105.11569 322 ASP B C 1
ATOM 7625 O O . ASP B 1 325 ? -29.63222 49.46127 153.73141 1.000 104.19087 322 ASP B O 1
ATOM 7630 N N . SER B 1 326 ? -31.69276 49.45306 154.65546 1.000 99.52985 323 SER B N 1
ATOM 7631 C CA . SER B 1 326 ? -32.40320 49.80349 153.43640 1.000 95.37328 323 SER B CA 1
ATOM 7632 C C . SER B 1 326 ? -33.34734 50.95671 153.73650 1.000 95.92915 323 SER B C 1
ATOM 7633 O O . SER B 1 326 ? -34.01662 50.96473 154.77409 1.000 96.73561 323 SER B O 1
ATOM 7636 N N . GLU B 1 327 ? -33.37915 51.93206 152.82407 1.000 94.47821 324 GLU B N 1
ATOM 7637 C CA . GLU B 1 327 ? -34.16436 53.16319 152.92317 1.000 94.54910 324 GLU B CA 1
ATOM 7638 C C . GLU B 1 327 ? -34.13723 53.79375 154.31547 1.000 95.51660 324 GLU B C 1
ATOM 7639 O O . GLU B 1 327 ? -35.09561 54.46083 154.71937 1.000 95.08592 324 GLU B O 1
ATOM 7645 N N . GLY B 1 328 ? -33.04063 53.60517 155.05045 1.000 99.83275 325 GLY B N 1
ATOM 7646 C CA . GLY B 1 328 ? -32.80711 54.32563 156.28520 1.000 97.82219 325 GLY B CA 1
ATOM 7647 C C . GLY B 1 328 ? -33.09843 53.57810 157.56903 1.000 100.82709 325 GLY B C 1
ATOM 7648 O O . GLY B 1 328 ? -32.91498 54.15343 158.64888 1.000 99.76385 325 GLY B O 1
ATOM 7649 N N . GLU B 1 329 ? -33.54249 52.32523 157.49842 1.000 104.88460 326 GLU B N 1
ATOM 7650 C CA . GLU B 1 329 ? -33.85488 51.55081 158.69143 1.000 102.55738 326 GLU B CA 1
ATOM 7651 C C . GLU B 1 329 ? -33.18105 50.18866 158.61871 1.000 101.74108 326 GLU B C 1
ATOM 7652 O O . GLU B 1 329 ? -33.04018 49.60313 157.54180 1.000 100.39309 326 GLU B O 1
ATOM 7658 N N . GLU B 1 330 ? -32.76701 49.69213 159.78341 1.000 102.27518 327 GLU B N 1
ATOM 7659 C CA . GLU B 1 330 ? -32.00213 48.45121 159.86732 1.000 97.87917 327 GLU B CA 1
ATOM 7660 C C . GLU B 1 330 ? -32.87825 47.26908 159.47456 1.000 88.66073 327 GLU B C 1
ATOM 7661 O O . GLU B 1 330 ? -33.85047 46.94793 160.16560 1.000 89.61627 327 GLU B O 1
ATOM 7667 N N . GLY B 1 331 ? -32.52813 46.61449 158.36975 1.000 89.76539 328 GLY B N 1
ATOM 7668 C CA . GLY B 1 331 ? -33.21927 45.40876 157.96341 1.000 85.23227 328 GLY B CA 1
ATOM 7669 C C . GLY B 1 331 ? -34.62668 45.60838 157.45602 1.000 85.14331 328 GLY B C 1
ATOM 7670 O O . GLY B 1 331 ? -35.42784 44.67439 157.51138 1.000 84.90555 328 GLY B O 1
ATOM 7671 N N . LYS B 1 332 ? -34.95369 46.80103 156.95267 1.000 84.98237 329 LYS B N 1
ATOM 7672 C CA . LYS B 1 332 ? -36.29613 47.04208 156.43219 1.000 86.27522 329 LYS B CA 1
ATOM 7673 C C . LYS B 1 332 ? -36.61199 46.12979 155.25248 1.000 86.24454 329 LYS B C 1
ATOM 7674 O O . LYS B 1 332 ? -37.78309 45.83407 154.98883 1.000 88.46047 329 LYS B O 1
ATOM 7680 N N . PHE B 1 333 ? -35.58307 45.65524 154.55001 1.000 83.87259 330 PHE B N 1
ATOM 7681 C CA . PHE B 1 333 ? -35.78671 44.86841 153.33979 1.000 83.93505 330 PHE B CA 1
ATOM 7682 C C . PHE B 1 333 ? -36.14627 43.41672 153.63672 1.000 83.18976 330 PHE B C 1
ATOM 7683 O O . PHE B 1 333 ? -36.81935 42.77483 152.82280 1.000 84.32980 330 PHE B O 1
ATOM 7691 N N . TYR B 1 334 ? -35.72546 42.88524 154.78507 1.000 81.49541 331 TYR B N 1
ATOM 7692 C CA . TYR B 1 334 ? -35.84192 41.45877 155.06037 1.000 80.50581 331 TYR B CA 1
ATOM 7693 C C . TYR B 1 334 ? -36.97552 41.09746 156.01109 1.000 82.34252 331 TYR B C 1
ATOM 7694 O O . TYR B 1 334 ? -37.27007 39.90732 156.16523 1.000 82.09904 331 TYR B O 1
ATOM 7703 N N . VAL B 1 335 ? -37.61495 42.07229 156.64737 1.000 84.30597 332 VAL B N 1
ATOM 7704 C CA . VAL B 1 335 ? -38.60288 41.79741 157.68238 1.000 86.06351 332 VAL B CA 1
ATOM 7705 C C . VAL B 1 335 ? -39.99714 42.08107 157.13926 1.000 89.38334 332 VAL B C 1
ATOM 7706 O O . VAL B 1 335 ? -40.19229 42.95906 156.29093 1.000 90.66884 332 VAL B O 1
ATOM 7710 N N . TRP B 1 336 ? -40.97361 41.32223 157.63575 1.000 90.93409 333 TRP B N 1
ATOM 7711 C CA . TRP B 1 336 ? -42.35125 41.41044 157.17814 1.000 94.20176 333 TRP B CA 1
ATOM 7712 C C . TRP B 1 336 ? -43.28929 41.62276 158.35741 1.000 96.45757 333 TRP B C 1
ATOM 7713 O O . TRP B 1 336 ? -42.97091 41.29827 159.50433 1.000 95.45977 333 TRP B O 1
ATOM 7724 N N . THR B 1 337 ? -44.45963 42.17204 158.05182 1.000 99.69584 334 THR B N 1
ATOM 7725 C CA . THR B 1 337 ? -45.59806 42.17860 158.95509 1.000 102.44440 334 THR B CA 1
ATOM 7726 C C . THR B 1 337 ? -46.68564 41.28102 158.37768 1.000 104.49597 334 THR B C 1
ATOM 7727 O O . THR B 1 337 ? -46.71795 41.00731 157.17465 1.000 104.47836 334 THR B O 1
ATOM 7731 N N . GLU B 1 338 ? -47.57725 40.81073 159.25348 1.000 106.41215 335 GLU B N 1
ATOM 7732 C CA . GLU B 1 338 ? -48.57616 39.83489 158.82622 1.000 108.33692 335 GLU B CA 1
ATOM 7733 C C . GLU B 1 338 ? -49.56912 40.42895 157.83479 1.000 111.38054 335 GLU B C 1
ATOM 7734 O O . GLU B 1 338 ? -50.03873 39.72470 156.93334 1.000 112.25218 335 GLU B O 1
ATOM 7740 N N . ASP B 1 339 ? -49.89351 41.71504 157.97452 1.000 115.80234 336 ASP B N 1
ATOM 7741 C CA . ASP B 1 339 ? -50.89089 42.32881 157.10678 1.000 119.06250 336 ASP B CA 1
ATOM 7742 C C . ASP B 1 339 ? -50.41914 42.45611 155.66355 1.000 118.16114 336 ASP B C 1
ATOM 7743 O O . ASP B 1 339 ? -51.25356 42.62164 154.76796 1.000 120.80127 336 ASP B O 1
ATOM 7748 N N . GLU B 1 340 ? -49.11272 42.37765 155.41221 1.000 112.04004 337 GLU B N 1
ATOM 7749 C CA . GLU B 1 340 ? -48.61054 42.48879 154.04779 1.000 111.21887 337 GLU B CA 1
ATOM 7750 C C . GLU B 1 340 ? -48.45310 41.12946 153.37594 1.000 109.95669 337 GLU B C 1
ATOM 7751 O O . GLU B 1 340 ? -48.73418 40.99537 152.18003 1.000 111.08119 337 GLU B O 1
ATOM 7757 N N . ILE B 1 341 ? -48.00981 40.11296 154.12060 1.000 107.80830 338 ILE B N 1
ATOM 7758 C CA . ILE B 1 341 ? -47.87067 38.78165 153.54349 1.000 106.76417 338 ILE B CA 1
ATOM 7759 C C . ILE B 1 341 ? -49.22653 38.15135 153.25758 1.000 110.01803 338 ILE B C 1
ATOM 7760 O O . ILE B 1 341 ? -49.32396 37.26031 152.40628 1.000 110.10061 338 ILE B O 1
ATOM 7765 N N . ASP B 1 342 ? -50.28177 38.59016 153.94857 1.000 112.85456 339 ASP B N 1
ATOM 7766 C CA . ASP B 1 342 ? -51.62308 38.12109 153.61943 1.000 116.32627 339 ASP B CA 1
ATOM 7767 C C . ASP B 1 342 ? -52.14265 38.76889 152.34361 1.000 118.63710 339 ASP B C 1
ATOM 7768 O O . ASP B 1 342 ? -52.95039 38.16616 151.62852 1.000 120.83809 339 ASP B O 1
ATOM 7773 N N . ALA B 1 343 ? -51.69240 39.98855 152.04135 1.000 118.34327 340 ALA B N 1
ATOM 7774 C CA . ALA B 1 343 ? -52.18918 40.69001 150.86336 1.000 120.81571 340 ALA B CA 1
ATOM 7775 C C . ALA B 1 343 ? -51.60985 40.12072 149.57455 1.000 119.53299 340 ALA B C 1
ATOM 7776 O O . ALA B 1 343 ? -52.28974 40.11516 148.54255 1.000 122.08159 340 ALA B O 1
ATOM 7778 N N . VAL B 1 344 ? -50.36931 39.64273 149.60797 1.000 115.79206 341 VAL B N 1
ATOM 7779 C CA . VAL B 1 344 ? -49.72032 39.13978 148.40054 1.000 114.48711 341 VAL B CA 1
ATOM 7780 C C . VAL B 1 344 ? -50.05684 37.67418 148.15167 1.000 114.61699 341 VAL B C 1
ATOM 7781 O O . VAL B 1 344 ? -50.37730 37.29047 147.02463 1.000 116.06870 341 VAL B O 1
ATOM 7785 N N . LEU B 1 345 ? -50.00033 36.84132 149.19192 1.000 124.21927 342 LEU B N 1
ATOM 7786 C CA . LEU B 1 345 ? -50.20978 35.40647 149.02343 1.000 125.97910 342 LEU B CA 1
ATOM 7787 C C . LEU B 1 345 ? -51.67691 35.07359 148.76635 1.000 127.58708 342 LEU B C 1
ATOM 7788 O O . LEU B 1 345 ? -51.99854 34.34930 147.81728 1.000 129.61253 342 LEU B O 1
ATOM 7793 N N . GLY B 1 346 ? -52.57267 35.58460 149.59216 1.000 120.63930 343 GLY B N 1
ATOM 7794 C CA . GLY B 1 346 ? -54.00046 35.32262 149.42407 1.000 123.48615 343 GLY B CA 1
ATOM 7795 C C . GLY B 1 346 ? -54.44513 34.11391 150.23927 1.000 123.81413 343 GLY B C 1
ATOM 7796 O O . GLY B 1 346 ? -54.30179 34.10703 151.46021 1.000 122.80699 343 GLY B O 1
ATOM 7797 N N . THR B 1 347 ? -54.98803 33.10193 149.55588 1.000 125.41080 344 THR B N 1
ATOM 7798 C CA . THR B 1 347 ? -55.45673 31.90397 150.24371 1.000 126.08049 344 THR B CA 1
ATOM 7799 C C . THR B 1 347 ? -54.30945 31.03151 150.73633 1.000 122.34247 344 THR B C 1
ATOM 7800 O O . THR B 1 347 ? -54.50438 30.24001 151.66443 1.000 122.38267 344 THR B O 1
ATOM 7804 N N . ASP B 1 348 ? -53.12507 31.15776 150.14354 1.000 119.29107 345 ASP B N 1
ATOM 7805 C CA . ASP B 1 348 ? -51.95638 30.38988 150.54775 1.000 115.71384 345 ASP B CA 1
ATOM 7806 C C . ASP B 1 348 ? -51.15381 31.07616 151.64534 1.000 114.68829 345 ASP B C 1
ATOM 7807 O O . ASP B 1 348 ? -50.01489 30.67440 151.90676 1.000 109.90147 345 ASP B O 1
ATOM 7812 N N . ALA B 1 349 ? -51.71994 32.09820 152.29084 1.000 118.89871 346 ALA B N 1
ATOM 7813 C CA . ALA B 1 349 ? -50.99729 32.84273 153.31319 1.000 112.49123 346 ALA B CA 1
ATOM 7814 C C . ALA B 1 349 ? -51.04024 32.17143 154.67900 1.000 112.08943 346 ALA B C 1
ATOM 7815 O O . ALA B 1 349 ? -50.20216 32.48199 155.53137 1.000 109.73599 346 ALA B O 1
ATOM 7817 N N . GLU B 1 350 ? -51.98771 31.26024 154.90805 1.000 114.46996 347 GLU B N 1
ATOM 7818 C CA . GLU B 1 350 ? -52.10655 30.64166 156.22480 1.000 114.52325 347 GLU B CA 1
ATOM 7819 C C . GLU B 1 350 ? -50.98333 29.64287 156.47507 1.000 111.35509 347 GLU B C 1
ATOM 7820 O O . GLU B 1 350 ? -50.40653 29.61098 157.56836 1.000 109.75427 347 GLU B O 1
ATOM 7826 N N . VAL B 1 351 ? -50.65895 28.81898 155.47640 1.000 110.56865 348 VAL B N 1
ATOM 7827 C CA . VAL B 1 351 ? -49.62838 27.80284 155.66280 1.000 107.82720 348 VAL B CA 1
ATOM 7828 C C . VAL B 1 351 ? -48.24043 28.42921 155.70385 1.000 104.16382 348 VAL B C 1
ATOM 7829 O O . VAL B 1 351 ? -47.33370 27.89880 156.35788 1.000 101.80596 348 VAL B O 1
ATOM 7833 N N . PHE B 1 352 ? -48.04453 29.55546 155.01264 1.000 103.76725 349 PHE B N 1
ATOM 7834 C CA . PHE B 1 352 ? -46.74723 30.22434 155.04335 1.000 100.50316 349 PHE B CA 1
ATOM 7835 C C . PHE B 1 352 ? -46.43365 30.75030 156.43863 1.000 99.58516 349 PHE B C 1
ATOM 7836 O O . PHE B 1 352 ? -45.30730 30.60287 156.92797 1.000 96.74900 349 PHE B O 1
ATOM 7844 N N . LYS B 1 353 ? -47.41927 31.36782 157.09516 1.000 102.10377 350 LYS B N 1
ATOM 7845 C CA . LYS B 1 353 ? -47.19049 31.91785 158.42692 1.000 101.59548 350 LYS B CA 1
ATOM 7846 C C . LYS B 1 353 ? -46.97081 30.82068 159.45952 1.000 100.98047 350 LYS B C 1
ATOM 7847 O O . LYS B 1 353 ? -46.23714 31.02577 160.43313 1.000 99.29828 350 LYS B O 1
ATOM 7853 N N . THR B 1 354 ? -47.59060 29.65533 159.26716 1.000 102.47332 351 THR B N 1
ATOM 7854 C CA . THR B 1 354 ? -47.36068 28.52368 160.15541 1.000 102.03916 351 THR B CA 1
ATOM 7855 C C . THR B 1 354 ? -45.97428 27.91974 159.97870 1.000 98.57853 351 THR B C 1
ATOM 7856 O O . THR B 1 354 ? -45.56964 27.08512 160.79514 1.000 97.84912 351 THR B O 1
ATOM 7860 N N . PHE B 1 355 ? -45.24136 28.32561 158.94279 1.000 96.60366 352 PHE B N 1
ATOM 7861 C CA . PHE B 1 355 ? -43.92831 27.77299 158.63876 1.000 93.45171 352 PHE B CA 1
ATOM 7862 C C . PHE B 1 355 ? -42.80102 28.57639 159.27621 1.000 91.59690 352 PHE B C 1
ATOM 7863 O O . PHE B 1 355 ? -41.82531 27.99321 159.76080 1.000 92.39394 352 PHE B O 1
ATOM 7871 N N . TYR B 1 356 ? -42.91519 29.90540 159.29197 1.000 91.05176 353 TYR B N 1
ATOM 7872 C CA . TYR B 1 356 ? -41.82569 30.77811 159.71358 1.000 88.62913 353 TYR B CA 1
ATOM 7873 C C . TYR B 1 356 ? -42.16588 31.55682 160.98147 1.000 89.69989 353 TYR B C 1
ATOM 7874 O O . TYR B 1 356 ? -41.64689 32.65407 161.19870 1.000 88.71722 353 TYR B O 1
ATOM 7883 N N . ALA B 1 357 ? -43.03842 30.99644 161.82247 1.000 91.87431 354 ALA B N 1
ATOM 7884 C CA . ALA B 1 357 ? -43.33821 31.54537 163.14816 1.000 93.03532 354 ALA B CA 1
ATOM 7885 C C . ALA B 1 357 ? -43.83016 32.98966 163.07285 1.000 94.37804 354 ALA B C 1
ATOM 7886 O O . ALA B 1 357 ? -43.49262 33.82351 163.91596 1.000 94.05216 354 ALA B O 1
ATOM 7888 N N . VAL B 1 358 ? -44.63690 33.29127 162.05601 1.000 96.06939 355 VAL B N 1
ATOM 7889 C CA . VAL B 1 358 ? -45.19626 34.63062 161.92391 1.000 97.73629 355 VAL B CA 1
ATOM 7890 C C . VAL B 1 358 ? -46.25340 34.83957 162.99930 1.000 100.70709 355 VAL B C 1
ATOM 7891 O O . VAL B 1 358 ? -47.10481 33.97227 163.23405 1.000 102.68421 355 VAL B O 1
ATOM 7895 N N . THR B 1 359 ? -46.20123 35.99576 163.66129 1.000 101.18034 356 THR B N 1
ATOM 7896 C CA . THR B 1 359 ? -47.07725 36.32632 164.77486 1.000 103.92736 356 THR B CA 1
ATOM 7897 C C . THR B 1 359 ? -47.56695 37.75923 164.60990 1.000 105.71001 356 THR B C 1
ATOM 7898 O O . THR B 1 359 ? -46.78777 38.63381 164.20149 1.000 104.01187 356 THR B O 1
ATOM 7902 N N . PRO B 1 360 ? -48.85079 38.02376 164.88466 1.000 109.26282 357 PRO B N 1
ATOM 7903 C CA . PRO B 1 360 ? -49.34137 39.41310 164.82869 1.000 111.25615 357 PRO B CA 1
ATOM 7904 C C . PRO B 1 360 ? -48.49396 40.38796 165.62993 1.000 109.94940 357 PRO B C 1
ATOM 7905 O O . PRO B 1 360 ? -48.22401 41.50103 165.16216 1.000 109.78215 357 PRO B O 1
ATOM 7909 N N . GLY B 1 361 ? -48.05770 39.99425 166.82786 1.000 109.15856 358 GLY B N 1
ATOM 7910 C CA . GLY B 1 361 ? -47.19166 40.84710 167.62098 1.000 107.89300 358 GLY B CA 1
ATOM 7911 C C . GLY B 1 361 ? -45.76019 40.90467 167.13187 1.000 104.07428 358 GLY B C 1
ATOM 7912 O O . GLY B 1 361 ? -45.06092 41.88241 167.41512 1.000 103.15938 358 GLY B O 1
ATOM 7913 N N . GLY B 1 362 ? -45.30891 39.88461 166.40739 1.000 101.97002 359 GLY B N 1
ATOM 7914 C CA . GLY B 1 362 ? -43.95653 39.85160 165.89467 1.000 98.43224 359 GLY B CA 1
ATOM 7915 C C . GLY B 1 362 ? -42.94294 39.43805 166.94612 1.000 96.32719 359 GLY B C 1
ATOM 7916 O O . GLY B 1 362 ? -43.22938 39.34075 168.14019 1.000 97.63490 359 GLY B O 1
ATOM 7917 N N . ASN B 1 363 ? -41.71858 39.18979 166.47924 1.000 93.11689 360 ASN B N 1
ATOM 7918 C CA . ASN B 1 363 ? -40.62819 38.77400 167.34952 1.000 90.90665 360 ASN B CA 1
ATOM 7919 C C . ASN B 1 363 ? -39.48134 39.77420 167.41058 1.000 88.93927 360 ASN B C 1
ATOM 7920 O O . ASN B 1 363 ? -38.51126 39.53326 168.13913 1.000 87.14242 360 ASN B O 1
ATOM 7925 N N . TRP B 1 364 ? -39.55599 40.88192 166.67445 1.000 89.36837 361 TRP B N 1
ATOM 7926 C CA . TRP B 1 364 ? -38.50058 41.89229 166.70739 1.000 87.77317 361 TRP B CA 1
ATOM 7927 C C . TRP B 1 364 ? -39.12766 43.25491 166.44910 1.000 90.00227 361 TRP B C 1
ATOM 7928 O O . TRP B 1 364 ? -39.51179 43.55541 165.31413 1.000 90.58323 361 TRP B O 1
ATOM 7939 N N . GLU B 1 365 ? -39.22515 44.06971 167.50353 1.000 91.39936 362 GLU B N 1
ATOM 7940 C CA . GLU B 1 365 ? -39.73385 45.44127 167.41498 1.000 93.64877 362 GLU B CA 1
ATOM 7941 C C . GLU B 1 365 ? -41.12661 45.48415 166.79049 1.000 96.48274 362 GLU B C 1
ATOM 7942 O O . GLU B 1 365 ? -41.45098 46.38683 166.01653 1.000 97.72568 362 GLU B O 1
ATOM 7948 N N . GLY B 1 366 ? -41.95950 44.50159 167.13140 1.000 97.68256 363 GLY B N 1
ATOM 7949 C CA . GLY B 1 366 ? -43.28459 44.39613 166.56371 1.000 100.40332 363 GLY B CA 1
ATOM 7950 C C . GLY B 1 366 ? -43.34306 43.77294 165.18795 1.000 99.43081 363 GLY B C 1
ATOM 7951 O O . GLY B 1 366 ? -44.44343 43.46219 164.71305 1.000 101.63008 363 GLY B O 1
ATOM 7952 N N . LYS B 1 367 ? -42.20454 43.57711 164.53313 1.000 96.36956 364 LYS B N 1
ATOM 7953 C CA . LYS B 1 367 ? -42.13902 42.97944 163.20906 1.000 95.33630 364 LYS B CA 1
ATOM 7954 C C . LYS B 1 367 ? -41.77427 41.49964 163.31167 1.000 93.42076 364 LYS B C 1
ATOM 7955 O O . LYS B 1 367 ? -41.36122 41.00333 164.36260 1.000 92.47410 364 LYS B O 1
ATOM 7961 N N . ASN B 1 368 ? -41.92816 40.79251 162.19348 1.000 93.01446 365 ASN B N 1
ATOM 7962 C CA . ASN B 1 368 ? -41.71978 39.34822 162.13288 1.000 91.62372 365 ASN B CA 1
ATOM 7963 C C . ASN B 1 368 ? -40.52115 39.04656 161.24056 1.000 88.56943 365 ASN B C 1
ATOM 7964 O O . ASN B 1 368 ? -40.56635 39.28527 160.02882 1.000 88.65816 365 ASN B O 1
ATOM 7969 N N . ILE B 1 369 ? -39.45788 38.50849 161.83510 1.000 86.03818 366 ILE B N 1
ATOM 7970 C CA . ILE B 1 369 ? -38.32468 37.97324 161.08763 1.000 83.17819 366 ILE B CA 1
ATOM 7971 C C . ILE B 1 369 ? -38.52883 36.47217 160.92801 1.000 82.90256 366 ILE B C 1
ATOM 7972 O O . ILE B 1 369 ? -38.82412 35.76787 161.90237 1.000 83.46066 366 ILE B O 1
ATOM 7977 N N . LEU B 1 370 ? -38.39156 35.98425 159.69879 1.000 82.25577 367 LEU B N 1
ATOM 7978 C CA . LEU B 1 370 ? -38.69850 34.59392 159.39765 1.000 82.39943 367 LEU B CA 1
ATOM 7979 C C . LEU B 1 370 ? -37.60073 33.67503 159.91705 1.000 79.86795 367 LEU B C 1
ATOM 7980 O O . LEU B 1 370 ? -36.40894 33.94120 159.73718 1.000 78.49402 367 LEU B O 1
ATOM 7985 N N . ASN B 1 371 ? -38.01224 32.58673 160.56422 1.000 80.59867 368 ASN B N 1
ATOM 7986 C CA . ASN B 1 371 ? -37.07090 31.60838 161.09162 1.000 78.59239 368 ASN B CA 1
ATOM 7987 C C . ASN B 1 371 ? -37.77979 30.27146 161.25538 1.000 80.53408 368 ASN B C 1
ATOM 7988 O O . ASN B 1 371 ? -39.01068 30.19011 161.23113 1.000 84.93586 368 ASN B O 1
ATOM 7993 N N . ARG B 1 372 ? -36.97862 29.21968 161.42077 1.000 79.93442 369 ARG B N 1
ATOM 7994 C CA . ARG B 1 372 ? -37.47893 27.85826 161.57542 1.000 81.25414 369 ARG B CA 1
ATOM 7995 C C . ARG B 1 372 ? -37.00133 27.23341 162.88555 1.000 81.99679 369 ARG B C 1
ATOM 7996 O O . ARG B 1 372 ? -36.79770 26.01958 162.96737 1.000 81.39508 369 ARG B O 1
ATOM 8004 N N . LEU B 1 373 ? -36.82235 28.05901 163.92245 1.000 84.14620 370 LEU B N 1
ATOM 8005 C CA . LEU B 1 373 ? -36.35661 27.56971 165.21741 1.000 80.22860 370 LEU B CA 1
ATOM 8006 C C . LEU B 1 373 ? -37.43806 26.82352 165.98899 1.000 86.00301 370 LEU B C 1
ATOM 8007 O O . LEU B 1 373 ? -37.11606 25.96751 166.82026 1.000 84.44521 370 LEU B O 1
ATOM 8012 N N . HIS B 1 374 ? -38.71335 27.12833 165.73746 1.000 86.38949 371 HIS B N 1
ATOM 8013 C CA . HIS B 1 374 ? -39.78627 26.45085 166.45853 1.000 87.40270 371 HIS B CA 1
ATOM 8014 C C . HIS B 1 374 ? -39.93210 25.00098 166.01820 1.000 90.15218 371 HIS B C 1
ATOM 8015 O O . HIS B 1 374 ? -40.38937 24.16117 166.80143 1.000 90.94058 371 HIS B O 1
ATOM 8022 N N . ALA B 1 375 ? -39.55566 24.68834 164.77774 1.000 93.60813 372 ALA B N 1
ATOM 8023 C CA . ALA B 1 375 ? -39.62949 23.33004 164.24471 1.000 94.43901 372 ALA B CA 1
ATOM 8024 C C . ALA B 1 375 ? -38.30045 22.97878 163.57430 1.000 94.68536 372 ALA B C 1
ATOM 8025 O O . ALA B 1 375 ? -38.23419 22.64587 162.39194 1.000 96.33203 372 ALA B O 1
ATOM 8027 N N . ALA B 1 376 ? -37.22176 23.05200 164.35597 1.000 95.68245 373 ALA B N 1
ATOM 8028 C CA . ALA B 1 376 ? -35.88583 22.85034 163.80719 1.000 99.99801 373 ALA B CA 1
ATOM 8029 C C . ALA B 1 376 ? -35.56960 21.38067 163.55955 1.000 105.92923 373 ALA B C 1
ATOM 8030 O O . ALA B 1 376 ? -34.72865 21.07084 162.70825 1.000 105.77669 373 ALA B O 1
ATOM 8032 N N . ALA B 1 377 ? -36.22043 20.46863 164.28005 1.000 114.46469 374 ALA B N 1
ATOM 8033 C CA . ALA B 1 377 ? -35.92712 19.04649 164.16298 1.000 113.02215 374 ALA B CA 1
ATOM 8034 C C . ALA B 1 377 ? -36.81702 18.32531 163.15950 1.000 114.30805 374 ALA B C 1
ATOM 8035 O O . ALA B 1 377 ? -36.58230 17.14290 162.88716 1.000 115.11211 374 ALA B O 1
ATOM 8037 N N . GLU B 1 378 ? -37.81852 18.99819 162.60326 1.000 105.54135 375 GLU B N 1
ATOM 8038 C CA . GLU B 1 378 ? -38.75138 18.37154 161.68042 1.000 102.68927 375 GLU B CA 1
ATOM 8039 C C . GLU B 1 378 ? -38.19199 18.44241 160.25859 1.000 100.40005 375 GLU B C 1
ATOM 8040 O O . GLU B 1 378 ? -37.04243 18.83361 160.03983 1.000 102.92347 375 GLU B O 1
ATOM 8046 N N . THR B 1 379 ? -38.99933 18.05890 159.27585 1.000 97.62468 376 THR B N 1
ATOM 8047 C CA . THR B 1 379 ? -38.51813 17.99935 157.89886 1.000 94.25998 376 THR B CA 1
ATOM 8048 C C . THR B 1 379 ? -38.26292 19.40675 157.36626 1.000 92.01863 376 THR B C 1
ATOM 8049 O O . THR B 1 379 ? -39.11889 20.28747 157.51298 1.000 92.53873 376 THR B O 1
ATOM 8053 N N . PRO B 1 380 ? -37.10125 19.66217 156.75545 1.000 90.02218 377 PRO B N 1
ATOM 8054 C CA . PRO B 1 380 ? -36.78754 21.03028 156.31577 1.000 89.37404 377 PRO B CA 1
ATOM 8055 C C . PRO B 1 380 ? -37.39745 21.41616 154.97916 1.000 90.78944 377 PRO B C 1
ATOM 8056 O O . PRO B 1 380 ? -37.50521 22.61769 154.69892 1.000 94.48737 377 PRO B O 1
ATOM 8060 N N . THR B 1 381 ? -37.79460 20.45614 154.15180 1.000 89.03062 378 THR B N 1
ATOM 8061 C CA . THR B 1 381 ? -38.27409 20.77656 152.81050 1.000 90.61932 378 THR B CA 1
ATOM 8062 C C . THR B 1 381 ? -39.68791 21.34610 152.87596 1.000 96.59331 378 THR B C 1
ATOM 8063 O O . THR B 1 381 ? -40.55587 20.76174 153.53232 1.000 97.98557 378 THR B O 1
ATOM 8067 N N . PRO B 1 382 ? -39.95224 22.47305 152.22147 1.000 98.62737 379 PRO B N 1
ATOM 8068 C CA . PRO B 1 382 ? -41.29250 23.06538 152.25927 1.000 98.66897 379 PRO B CA 1
ATOM 8069 C C . PRO B 1 382 ? -42.27707 22.25192 151.43940 1.000 101.79656 379 PRO B C 1
ATOM 8070 O O . PRO B 1 382 ? -41.91139 21.68204 150.39991 1.000 103.88366 379 PRO B O 1
ATOM 8074 N N . PRO B 1 383 ? -43.52977 22.16165 151.87993 1.000 102.78872 380 PRO B N 1
ATOM 8075 C CA . PRO B 1 383 ? -44.58075 21.57835 151.03664 1.000 101.77639 380 PRO B CA 1
ATOM 8076 C C . PRO B 1 383 ? -44.72900 22.35520 149.74066 1.000 100.66628 380 PRO B C 1
ATOM 8077 O O . PRO B 1 383 ? -44.36369 23.53893 149.67269 1.000 101.64634 380 PRO B O 1
ATOM 8081 N N . PRO B 1 384 ? -45.26212 21.72527 148.68876 1.000 100.29313 381 PRO B N 1
ATOM 8082 C CA . PRO B 1 384 ? -45.29209 22.39021 147.37348 1.000 100.87621 381 PRO B CA 1
ATOM 8083 C C . PRO B 1 384 ? -46.08784 23.68532 147.34368 1.000 102.48018 381 PRO B C 1
ATOM 8084 O O . PRO B 1 384 ? -45.80689 24.54746 146.50163 1.000 102.14682 381 PRO B O 1
ATOM 8088 N N . LEU B 1 385 ? -47.07111 23.85710 148.22925 1.000 104.37256 382 LEU B N 1
ATOM 8089 C CA . LEU B 1 385 ? -47.84510 25.09442 148.22034 1.000 106.09105 382 LEU B CA 1
ATOM 8090 C C . LEU B 1 385 ? -47.10696 26.22766 148.92200 1.000 103.65589 382 LEU B C 1
ATOM 8091 O O . LEU B 1 385 ? -47.14861 27.37454 148.46251 1.000 103.93866 382 LEU B O 1
ATOM 8096 N N . VAL B 1 386 ? -46.42814 25.93302 150.03231 1.000 101.42129 383 VAL B N 1
ATOM 8097 C CA . VAL B 1 386 ? -45.69984 26.98169 150.73717 1.000 99.18311 383 VAL B CA 1
ATOM 8098 C C . VAL B 1 386 ? -44.36628 27.29114 150.06875 1.000 96.21520 383 VAL B C 1
ATOM 8099 O O . VAL B 1 386 ? -43.78350 28.35027 150.33069 1.000 94.67127 383 VAL B O 1
ATOM 8103 N N . GLU B 1 387 ? -43.86657 26.40029 149.20768 1.000 95.51944 384 GLU B N 1
ATOM 8104 C CA . GLU B 1 387 ? -42.68166 26.72739 148.42122 1.000 93.13178 384 GLU B CA 1
ATOM 8105 C C . GLU B 1 387 ? -43.02279 27.70911 147.30821 1.000 94.57750 384 GLU B C 1
ATOM 8106 O O . GLU B 1 387 ? -42.27552 28.66374 147.06266 1.000 93.02240 384 GLU B O 1
ATOM 8112 N N . ALA B 1 388 ? -44.14721 27.48866 146.62207 1.000 97.71622 385 ALA B N 1
ATOM 8113 C CA . ALA B 1 388 ? -44.63356 28.47928 145.66870 1.000 99.61327 385 ALA B CA 1
ATOM 8114 C C . ALA B 1 388 ? -45.00880 29.77335 146.37751 1.000 100.10551 385 ALA B C 1
ATOM 8115 O O . ALA B 1 388 ? -44.83193 30.86703 145.82810 1.000 100.27107 385 ALA B O 1
ATOM 8117 N N . ALA B 1 389 ? -45.52645 29.66756 147.60390 1.000 100.50483 386 ALA B N 1
ATOM 8118 C CA . ALA B 1 389 ? -45.81228 30.86103 148.39190 1.000 100.88069 386 ALA B CA 1
ATOM 8119 C C . ALA B 1 389 ? -44.52695 31.56252 148.81116 1.000 97.61910 386 ALA B C 1
ATOM 8120 O O . ALA B 1 389 ? -44.47340 32.79700 148.85813 1.000 97.77416 386 ALA B O 1
ATOM 8122 N N . ARG B 1 390 ? -43.48009 30.79339 149.11967 1.000 94.78763 387 ARG B N 1
ATOM 8123 C CA . ARG B 1 390 ? -42.20170 31.40275 149.47000 1.000 91.71217 387 ARG B CA 1
ATOM 8124 C C . ARG B 1 390 ? -41.56267 32.06894 148.25827 1.000 92.11595 387 ARG B C 1
ATOM 8125 O O . ARG B 1 390 ? -40.99894 33.16410 148.36816 1.000 90.06859 387 ARG B O 1
ATOM 8133 N N . ARG B 1 391 ? -41.64338 31.42334 147.09289 1.000 93.29351 388 ARG B N 1
ATOM 8134 C CA . ARG B 1 391 ? -41.10235 32.01830 145.87642 1.000 91.98381 388 ARG B CA 1
ATOM 8135 C C . ARG B 1 391 ? -41.87369 33.26775 145.47056 1.000 94.21162 388 ARG B C 1
ATOM 8136 O O . ARG B 1 391 ? -41.28635 34.20550 144.91866 1.000 93.68941 388 ARG B O 1
ATOM 8144 N N . LYS B 1 392 ? -43.17933 33.30614 145.74557 1.000 97.04080 389 LYS B N 1
ATOM 8145 C CA . LYS B 1 392 ? -43.98185 34.46256 145.36068 1.000 99.71059 389 LYS B CA 1
ATOM 8146 C C . LYS B 1 392 ? -43.62815 35.68721 146.19572 1.000 98.73545 389 LYS B C 1
ATOM 8147 O O . LYS B 1 392 ? -43.63244 36.81401 145.68571 1.000 99.75502 389 LYS B O 1
ATOM 8153 N N . LEU B 1 393 ? -43.32053 35.48931 147.48060 1.000 96.93944 390 LEU B N 1
ATOM 8154 C CA . LEU B 1 393 ? -42.93479 36.61569 148.32545 1.000 96.00590 390 LEU B CA 1
ATOM 8155 C C . LEU B 1 393 ? -41.63234 37.24428 147.84895 1.000 93.65525 390 LEU B C 1
ATOM 8156 O O . LEU B 1 393 ? -41.47845 38.47091 147.88272 1.000 95.06013 390 LEU B O 1
ATOM 8161 N N . LEU B 1 394 ? -40.67997 36.41853 147.40736 1.000 91.36137 391 LEU B N 1
ATOM 8162 C CA . LEU B 1 394 ? -39.39719 36.94459 146.95180 1.000 92.83522 391 LEU B CA 1
ATOM 8163 C C . LEU B 1 394 ? -39.56995 37.84845 145.73818 1.000 97.52942 391 LEU B C 1
ATOM 8164 O O . LEU B 1 394 ? -38.93616 38.90644 145.64889 1.000 100.87257 391 LEU B O 1
ATOM 8169 N N . ALA B 1 395 ? -40.42427 37.44851 144.79262 1.000 93.49657 392 ALA B N 1
ATOM 8170 C CA . ALA B 1 395 ? -40.70742 38.30388 143.64476 1.000 95.76057 392 ALA B CA 1
ATOM 8171 C C . ALA B 1 395 ? -41.33179 39.62156 144.08480 1.000 97.67271 392 ALA B C 1
ATOM 8172 O O . ALA B 1 395 ? -41.05618 40.67572 143.49963 1.000 98.44674 392 ALA B O 1
ATOM 8174 N N . HIS B 1 396 ? -42.17513 39.58168 145.11794 1.000 98.61549 393 HIS B N 1
ATOM 8175 C CA . HIS B 1 396 ? -42.73454 40.80854 145.67066 1.000 100.37102 393 HIS B CA 1
ATOM 8176 C C . HIS B 1 396 ? -41.72729 41.55348 146.53699 1.000 99.00035 393 HIS B C 1
ATOM 8177 O O . HIS B 1 396 ? -41.77384 42.78664 146.60991 1.000 99.48745 393 HIS B O 1
ATOM 8184 N N . ARG B 1 397 ? -40.81334 40.83269 147.19326 1.000 101.40869 394 ARG B N 1
ATOM 8185 C CA . ARG B 1 397 ? -39.81529 41.49762 148.02375 1.000 95.37521 394 ARG B CA 1
ATOM 8186 C C . ARG B 1 397 ? -38.77407 42.22009 147.18087 1.000 98.14837 394 ARG B C 1
ATOM 8187 O O . ARG B 1 397 ? -38.25718 43.26126 147.59911 1.000 99.12982 394 ARG B O 1
ATOM 8195 N N . GLU B 1 398 ? -38.45099 41.68987 145.99878 1.000 109.78496 395 GLU B N 1
ATOM 8196 C CA . GLU B 1 398 ? -37.46704 42.34123 145.14283 1.000 113.28525 395 GLU B CA 1
ATOM 8197 C C . GLU B 1 398 ? -37.95530 43.68518 144.61897 1.000 113.01291 395 GLU B C 1
ATOM 8198 O O . GLU B 1 398 ? -37.14292 44.47116 144.12050 1.000 117.66494 395 GLU B O 1
ATOM 8204 N N . THR B 1 399 ? -39.25781 43.96273 144.70806 1.000 103.42024 396 THR B N 1
ATOM 8205 C CA . THR B 1 399 ? -39.78021 45.27408 144.34797 1.000 102.84031 396 THR B CA 1
ATOM 8206 C C . THR B 1 399 ? -39.53578 46.32400 145.42519 1.000 99.51001 396 THR B C 1
ATOM 8207 O O . THR B 1 399 ? -39.73740 47.51504 145.16332 1.000 100.77688 396 THR B O 1
ATOM 8211 N N . ARG B 1 400 ? -39.11065 45.91657 146.61921 1.000 97.12835 397 ARG B N 1
ATOM 8212 C CA . ARG B 1 400 ? -38.79396 46.86385 147.67530 1.000 95.73937 397 ARG B CA 1
ATOM 8213 C C . ARG B 1 400 ? -37.51772 47.63158 147.33900 1.000 94.18646 397 ARG B C 1
ATOM 8214 O O . ARG B 1 400 ? -36.76261 47.27743 146.42813 1.000 92.95593 397 ARG B O 1
ATOM 8222 N N . ILE B 1 401 ? -37.28240 48.70339 148.09490 1.000 94.40818 398 ILE B N 1
ATOM 8223 C CA . ILE B 1 401 ? -36.03194 49.44641 147.99905 1.000 92.84923 398 ILE B CA 1
ATOM 8224 C C . ILE B 1 401 ? -34.90378 48.52093 148.43132 1.000 89.06274 398 ILE B C 1
ATOM 8225 O O . ILE B 1 401 ? -34.74388 48.22545 149.62104 1.000 88.98965 398 ILE B O 1
ATOM 8230 N N . ARG B 1 402 ? -34.12897 48.05216 147.46665 1.000 87.71195 399 ARG B N 1
ATOM 8231 C CA . ARG B 1 402 ? -33.12223 47.02480 147.68876 1.000 86.42477 399 ARG B CA 1
ATOM 8232 C C . ARG B 1 402 ? -31.88353 47.62339 148.35668 1.000 82.43216 399 ARG B C 1
ATOM 8233 O O . ARG B 1 402 ? -31.45180 48.72102 147.99384 1.000 83.05936 399 ARG B O 1
ATOM 8241 N N . PRO B 1 403 ? -31.30265 46.93182 149.33704 1.000 83.88632 400 PRO B N 1
ATOM 8242 C CA . PRO B 1 403 ? -30.10952 47.46284 150.00490 1.000 85.12922 400 PRO B CA 1
ATOM 8243 C C . PRO B 1 403 ? -28.91831 47.53292 149.06328 1.000 80.10131 400 PRO B C 1
ATOM 8244 O O . PRO B 1 403 ? -28.74938 46.70062 148.16859 1.000 78.01080 400 PRO B O 1
ATOM 8248 N N . GLY B 1 404 ? -28.08772 48.55108 149.27803 1.000 80.08180 401 GLY B N 1
ATOM 8249 C CA . GLY B 1 404 ? -26.91598 48.73461 148.44566 1.000 76.98130 401 GLY B CA 1
ATOM 8250 C C . GLY B 1 404 ? -25.92309 47.59824 148.59128 1.000 79.51856 401 GLY B C 1
ATOM 8251 O O . GLY B 1 404 ? -25.92355 46.84700 149.56766 1.000 81.70327 401 GLY B O 1
ATOM 8252 N N . ARG B 1 405 ? -25.05575 47.47824 147.59006 1.000 76.04963 402 ARG B N 1
ATOM 8253 C CA . ARG B 1 405 ? -24.08692 46.39639 147.51957 1.000 71.55757 402 ARG B CA 1
ATOM 8254 C C . ARG B 1 405 ? -22.67494 46.95745 147.41244 1.000 74.32813 402 ARG B C 1
ATOM 8255 O O . ARG B 1 405 ? -22.45586 48.03989 146.86007 1.000 77.03345 402 ARG B O 1
ATOM 8263 N N . ASP B 1 406 ? -21.71903 46.20958 147.95642 1.000 71.23111 403 ASP B N 1
ATOM 8264 C CA . ASP B 1 406 ? -20.29955 46.54211 147.87026 1.000 72.17397 403 ASP B CA 1
ATOM 8265 C C . ASP B 1 406 ? -19.70688 45.71681 146.73229 1.000 72.70526 403 ASP B C 1
ATOM 8266 O O . ASP B 1 406 ? -19.31167 44.56455 146.92610 1.000 72.32547 403 ASP B O 1
ATOM 8271 N N . ASP B 1 407 ? -19.64332 46.31280 145.54028 1.000 70.78192 404 ASP B N 1
ATOM 8272 C CA . ASP B 1 407 ? -19.16012 45.61232 144.35476 1.000 70.75926 404 ASP B CA 1
ATOM 8273 C C . ASP B 1 407 ? -17.65351 45.38557 144.36276 1.000 72.44250 404 ASP B C 1
ATOM 8274 O O . ASP B 1 407 ? -17.12409 44.85135 143.38097 1.000 69.38609 404 ASP B O 1
ATOM 8279 N N . LYS B 1 408 ? -16.95966 45.78139 145.42761 1.000 79.17446 405 LYS B N 1
ATOM 8280 C CA . LYS B 1 408 ? -15.53022 45.52799 145.54187 1.000 75.13659 405 LYS B CA 1
ATOM 8281 C C . LYS B 1 408 ? -15.25415 44.02999 145.51105 1.000 75.45138 405 LYS B C 1
ATOM 8282 O O . LYS B 1 408 ? -15.85468 43.25926 146.26553 1.000 75.76761 405 LYS B O 1
ATOM 8288 N N . ALA B 1 409 ? -14.34722 43.61846 144.62747 1.000 72.24633 406 ALA B N 1
ATOM 8289 C CA . ALA B 1 409 ? -14.02806 42.20730 144.41890 1.000 67.69262 406 ALA B CA 1
ATOM 8290 C C . ALA B 1 409 ? -12.70865 41.89836 145.11785 1.000 65.04141 406 ALA B C 1
ATOM 8291 O O . ALA B 1 409 ? -11.63115 42.11171 144.55708 1.000 67.38271 406 ALA B O 1
ATOM 8293 N N . LEU B 1 410 ? -12.79749 41.38585 146.34266 1.000 70.88103 407 LEU B N 1
ATOM 8294 C CA . LEU B 1 410 ? -11.61170 41.03664 147.11252 1.000 65.25382 407 LEU B CA 1
ATOM 8295 C C . LEU B 1 410 ? -11.07651 39.68055 146.67048 1.000 64.94895 407 LEU B C 1
ATOM 8296 O O . LEU B 1 410 ? -11.82055 38.69650 146.61660 1.000 67.10040 407 LEU B O 1
ATOM 8301 N N . THR B 1 411 ? -9.77931 39.63423 146.35547 1.000 60.94029 408 THR B N 1
ATOM 8302 C CA . THR B 1 411 ? -9.17104 38.39532 145.87918 1.000 60.70271 408 THR B CA 1
ATOM 8303 C C . THR B 1 411 ? -9.19985 37.31303 146.95180 1.000 60.32636 408 THR B C 1
ATOM 8304 O O . THR B 1 411 ? -9.48878 36.14593 146.65965 1.000 57.41407 408 THR B O 1
ATOM 8308 N N A ASP B 1 412 ? -8.90956 37.67805 148.20263 0.639 56.31273 409 ASP B N 1
ATOM 8309 N N B ASP B 1 412 ? -8.90217 37.68481 148.19972 0.361 56.53464 409 ASP B N 1
ATOM 8310 C CA A ASP B 1 412 ? -8.88500 36.67984 149.26762 0.639 54.11602 409 ASP B CA 1
ATOM 8311 C CA B ASP B 1 412 ? -8.88517 36.71094 149.28635 0.361 54.14124 409 ASP B CA 1
ATOM 8312 C C A ASP B 1 412 ? -10.28251 36.14758 149.56534 0.639 54.53029 409 ASP B C 1
ATOM 8313 C C B ASP B 1 412 ? -10.27773 36.15366 149.55230 0.361 54.44327 409 ASP B C 1
ATOM 8314 O O A ASP B 1 412 ? -10.45548 34.94666 149.80268 0.639 53.63736 409 ASP B O 1
ATOM 8315 O O B ASP B 1 412 ? -10.44279 34.94495 149.75487 0.361 53.45510 409 ASP B O 1
ATOM 8324 N N . TRP B 1 413 ? -11.29402 37.01891 149.54971 1.000 56.07759 410 TRP B N 1
ATOM 8325 C CA . TRP B 1 413 ? -12.65625 36.55903 149.80382 1.000 56.67078 410 TRP B CA 1
ATOM 8326 C C . TRP B 1 413 ? -13.19843 35.75796 148.62687 1.000 58.20298 410 TRP B C 1
ATOM 8327 O O . TRP B 1 413 ? -13.96148 34.80337 148.81779 1.000 56.69662 410 TRP B O 1
ATOM 8338 N N . ASN B 1 414 ? -12.82184 36.13382 147.40222 1.000 57.20067 411 ASN B N 1
ATOM 8339 C CA . ASN B 1 414 ? -13.24875 35.36759 146.23643 1.000 55.04573 411 ASN B CA 1
ATOM 8340 C C . ASN B 1 414 ? -12.67622 33.95688 146.26744 1.000 53.39869 411 ASN B C 1
ATOM 8341 O O . ASN B 1 414 ? -13.36684 32.99271 145.91917 1.000 53.17698 411 ASN B O 1
ATOM 8346 N N . GLY B 1 415 ? -11.41608 33.81526 146.68760 1.000 53.58038 412 GLY B N 1
ATOM 8347 C CA . GLY B 1 415 ? -10.82385 32.49252 146.79273 1.000 49.76093 412 GLY B CA 1
ATOM 8348 C C . GLY B 1 415 ? -11.53506 31.60072 147.79018 1.000 49.06201 412 GLY B C 1
ATOM 8349 O O . GLY B 1 415 ? -11.61328 30.38436 147.59577 1.000 47.26857 412 GLY B O 1
ATOM 8350 N N . LEU B 1 416 ? -12.06206 32.18672 148.86835 1.000 52.39011 413 LEU B N 1
ATOM 8351 C CA . LEU B 1 416 ? -12.84956 31.41021 149.82037 1.000 48.99208 413 LEU B CA 1
ATOM 8352 C C . LEU B 1 416 ? -14.11854 30.87049 149.17242 1.000 51.19004 413 LEU B C 1
ATOM 8353 O O . LEU B 1 416 ? -14.49292 29.71225 149.39054 1.000 50.27332 413 LEU B O 1
ATOM 8358 N N . ALA B 1 417 ? -14.79295 31.69651 148.36893 1.000 53.24062 414 ALA B N 1
ATOM 8359 C CA . ALA B 1 417 ? -16.01831 31.25512 147.71094 1.000 49.37932 414 ALA B CA 1
ATOM 8360 C C . ALA B 1 417 ? -15.72046 30.28362 146.57628 1.000 52.20215 414 ALA B C 1
ATOM 8361 O O . ALA B 1 417 ? -16.42663 29.28196 146.40924 1.000 54.25648 414 ALA B O 1
ATOM 8363 N N . ILE B 1 418 ? -14.68513 30.56821 145.78182 1.000 49.64850 415 ILE B N 1
ATOM 8364 C CA . ILE B 1 418 ? -14.30574 29.67082 144.69325 1.000 50.95958 415 ILE B CA 1
ATOM 8365 C C . ILE B 1 418 ? -13.97493 28.28642 145.23615 1.000 51.11536 415 ILE B C 1
ATOM 8366 O O . ILE B 1 418 ? -14.31837 27.26480 144.62834 1.000 53.29488 415 ILE B O 1
ATOM 8371 N N . ARG B 1 419 ? -13.31617 28.22937 146.39565 1.000 50.59035 416 ARG B N 1
ATOM 8372 C CA . ARG B 1 419 ? -13.05727 26.94321 147.03423 1.000 52.13559 416 ARG B CA 1
ATOM 8373 C C . ARG B 1 419 ? -14.35011 26.30248 147.52602 1.000 50.31352 416 ARG B C 1
ATOM 8374 O O . ARG B 1 419 ? -14.50184 25.07620 147.47364 1.000 51.47816 416 ARG B O 1
ATOM 8382 N N . ALA B 1 420 ? -15.29700 27.11767 147.99736 1.000 51.74863 417 ALA B N 1
ATOM 8383 C CA . ALA B 1 420 ? -16.55184 26.57923 148.51238 1.000 54.02230 417 ALA B CA 1
ATOM 8384 C C . ALA B 1 420 ? -17.39225 25.96698 147.39838 1.000 56.65487 417 ALA B C 1
ATOM 8385 O O . ALA B 1 420 ? -17.94575 24.87269 147.56016 1.000 55.23075 417 ALA B O 1
ATOM 8387 N N . LEU B 1 421 ? -17.50013 26.65674 146.26014 1.000 51.64761 418 LEU B N 1
ATOM 8388 C CA . LEU B 1 421 ? -18.27164 26.11987 145.14443 1.000 52.50644 418 LEU B CA 1
ATOM 8389 C C . LEU B 1 421 ? -17.59256 24.90779 144.52193 1.000 55.45798 418 LEU B C 1
ATOM 8390 O O . LEU B 1 421 ? -18.27580 23.99973 144.03485 1.000 58.68579 418 LEU B O 1
ATOM 8395 N N . ALA B 1 422 ? -16.25777 24.87339 144.52918 1.000 53.47450 419 ALA B N 1
ATOM 8396 C CA . ALA B 1 422 ? -15.54296 23.75935 143.91488 1.000 55.05481 419 ALA B CA 1
ATOM 8397 C C . ALA B 1 422 ? -15.69998 22.47990 144.72599 1.000 57.34721 419 ALA B C 1
ATOM 8398 O O . ALA B 1 422 ? -15.87215 21.39558 144.15681 1.000 59.64611 419 ALA B O 1
ATOM 8400 N N . GLU B 1 423 ? -15.63850 22.58254 146.05494 1.000 53.68209 420 GLU B N 1
ATOM 8401 C CA . GLU B 1 423 ? -15.73216 21.39113 146.89111 1.000 55.15296 420 GLU B CA 1
ATOM 8402 C C . GLU B 1 423 ? -17.17003 20.90471 147.01776 1.000 55.56474 420 GLU B C 1
ATOM 8403 O O . GLU B 1 423 ? -17.42940 19.69959 146.92122 1.000 55.88972 420 GLU B O 1
ATOM 8409 N N . ALA B 1 424 ? -18.11440 21.82323 147.23577 1.000 59.58269 421 ALA B N 1
ATOM 8410 C CA . ALA B 1 424 ? -19.51458 21.42732 147.34485 1.000 60.28931 421 ALA B CA 1
ATOM 8411 C C . ALA B 1 424 ? -20.04967 20.91939 146.01215 1.000 61.29447 421 ALA B C 1
ATOM 8412 O O . ALA B 1 424 ? -20.82080 19.95330 145.97416 1.000 61.55562 421 ALA B O 1
ATOM 8414 N N . GLY B 1 425 ? -19.65216 21.55545 144.90777 1.000 57.72796 422 GLY B N 1
ATOM 8415 C CA . GLY B 1 425 ? -20.06887 21.07810 143.60112 1.000 59.96853 422 GLY B CA 1
ATOM 8416 C C . GLY B 1 425 ? -19.49126 19.72200 143.24998 1.000 65.13418 422 GLY B C 1
ATOM 8417 O O . GLY B 1 425 ? -20.08720 18.97289 142.47002 1.000 68.64621 422 GLY B O 1
ATOM 8418 N N . ARG B 1 426 ? -18.32965 19.38527 143.81520 1.000 62.46981 423 ARG B N 1
ATOM 8419 C CA . ARG B 1 426 ? -17.73205 18.07890 143.55735 1.000 60.86475 423 ARG B CA 1
ATOM 8420 C C . ARG B 1 426 ? -18.47832 16.97347 144.29395 1.000 61.54483 423 ARG B C 1
ATOM 8421 O O . ARG B 1 426 ? -18.72673 15.90135 143.72976 1.000 64.46214 423 ARG B O 1
ATOM 8429 N N . SER B 1 427 ? -18.85281 17.21859 145.55105 1.000 62.01088 424 SER B N 1
ATOM 8430 C CA . SER B 1 427 ? -19.49719 16.18594 146.35445 1.000 63.14470 424 SER B CA 1
ATOM 8431 C C . SER B 1 427 ? -20.95785 15.97760 145.97421 1.000 66.76022 424 SER B C 1
ATOM 8432 O O . SER B 1 427 ? -21.46472 14.85545 146.08187 1.000 70.30831 424 SER B O 1
ATOM 8435 N N . PHE B 1 428 ? -21.64763 17.02826 145.53616 1.000 63.63224 425 PHE B N 1
ATOM 8436 C CA . PHE B 1 428 ? -23.04698 16.92973 145.14413 1.000 64.45065 425 PHE B CA 1
ATOM 8437 C C . PHE B 1 428 ? -23.23474 16.75072 143.64434 1.000 67.83415 425 PHE B C 1
ATOM 8438 O O . PHE B 1 428 ? -24.37783 16.73746 143.17706 1.000 72.28611 425 PHE B O 1
ATOM 8446 N N . ALA B 1 429 ? -22.14647 16.62088 142.88405 1.000 73.55857 426 ALA B N 1
ATOM 8447 C CA . ALA B 1 429 ? -22.17992 16.45915 141.43107 1.000 71.95995 426 ALA B CA 1
ATOM 8448 C C . ALA B 1 429 ? -22.93049 17.59012 140.73496 1.000 75.30036 426 ALA B C 1
ATOM 8449 O O . ALA B 1 429 ? -23.43603 17.41102 139.62255 1.000 77.29216 426 ALA B O 1
ATOM 8451 N N . ARG B 1 430 ? -23.01502 18.75575 141.37146 1.000 73.38308 427 ARG B N 1
ATOM 8452 C CA . ARG B 1 430 ? -23.67704 19.91810 140.78443 1.000 75.02227 427 ARG B CA 1
ATOM 8453 C C . ARG B 1 430 ? -22.69818 20.59947 139.83854 1.000 77.38583 427 ARG B C 1
ATOM 8454 O O . ARG B 1 430 ? -21.85864 21.39718 140.26128 1.000 73.91803 427 ARG B O 1
ATOM 8462 N N . THR B 1 431 ? -22.80636 20.28568 138.54565 1.000 75.62622 428 THR B N 1
ATOM 8463 C CA . THR B 1 431 ? -21.88632 20.84591 137.56351 1.000 75.87951 428 THR B CA 1
ATOM 8464 C C . THR B 1 431 ? -22.07478 22.34610 137.37548 1.000 76.00817 428 THR B C 1
ATOM 8465 O O . THR B 1 431 ? -21.14676 23.01905 136.91340 1.000 76.15868 428 THR B O 1
ATOM 8469 N N . ASP B 1 432 ? -23.24684 22.88482 137.72257 1.000 77.27489 429 ASP B N 1
ATOM 8470 C CA . ASP B 1 432 ? -23.46538 24.32112 137.58384 1.000 76.55800 429 ASP B CA 1
ATOM 8471 C C . ASP B 1 432 ? -22.62925 25.10687 138.58575 1.000 72.78680 429 ASP B C 1
ATOM 8472 O O . ASP B 1 432 ? -22.15469 26.20676 138.27922 1.000 73.28905 429 ASP B O 1
ATOM 8477 N N . TRP B 1 433 ? -22.43796 24.55918 139.78804 1.000 73.95032 430 TRP B N 1
ATOM 8478 C CA . TRP B 1 433 ? -21.64109 25.24887 140.79633 1.000 71.17563 430 TRP B CA 1
ATOM 8479 C C . TRP B 1 433 ? -20.17939 25.35509 140.38051 1.000 74.08478 430 TRP B C 1
ATOM 8480 O O . TRP B 1 433 ? -19.50298 26.32464 140.74236 1.000 71.43244 430 TRP B O 1
ATOM 8491 N N . LEU B 1 434 ? -19.67769 24.37626 139.62293 1.000 73.38046 431 LEU B N 1
ATOM 8492 C CA . LEU B 1 434 ? -18.29060 24.42567 139.17176 1.000 73.38207 431 LEU B CA 1
ATOM 8493 C C . LEU B 1 434 ? -18.07729 25.53868 138.15443 1.000 73.76045 431 LEU B C 1
ATOM 8494 O O . LEU B 1 434 ? -17.08207 26.26920 138.22706 1.000 74.03042 431 LEU B O 1
ATOM 8499 N N . GLU B 1 435 ? -18.99998 25.68083 137.19851 1.000 77.41599 432 GLU B N 1
ATOM 8500 C CA . GLU B 1 435 ? -18.82979 26.67519 136.14341 1.000 78.38846 432 GLU B CA 1
ATOM 8501 C C . GLU B 1 435 ? -18.76993 28.08579 136.71408 1.000 75.98029 432 GLU B C 1
ATOM 8502 O O . GLU B 1 435 ? -17.95469 28.90555 136.27575 1.000 76.21434 432 GLU B O 1
ATOM 8508 N N . HIS B 1 436 ? -19.62189 28.38716 137.69680 1.000 71.70019 433 HIS B N 1
ATOM 8509 C CA . HIS B 1 436 ? -19.57026 29.69876 138.33295 1.000 71.05776 433 HIS B CA 1
ATOM 8510 C C . HIS B 1 436 ? -18.29437 29.87626 139.14484 1.000 66.23865 433 HIS B C 1
ATOM 8511 O O . HIS B 1 436 ? -17.78807 30.99764 139.26422 1.000 64.79427 433 HIS B O 1
ATOM 8518 N N . ALA B 1 437 ? -17.76046 28.78957 139.70533 1.000 76.43506 434 ALA B N 1
ATOM 8519 C CA . ALA B 1 437 ? -16.47223 28.87211 140.38335 1.000 65.35792 434 ALA B CA 1
ATOM 8520 C C . ALA B 1 437 ? -15.35155 29.15939 139.39272 1.000 65.66222 434 ALA B C 1
ATOM 8521 O O . ALA B 1 437 ? -14.40837 29.89431 139.70831 1.000 62.96218 434 ALA B O 1
ATOM 8523 N N . VAL B 1 438 ? -15.44253 28.59422 138.18666 1.000 66.41386 435 VAL B N 1
ATOM 8524 C CA . VAL B 1 438 ? -14.42987 28.84663 137.16579 1.000 65.22033 435 VAL B CA 1
ATOM 8525 C C . VAL B 1 438 ? -14.51508 30.28513 136.67034 1.000 67.12339 435 VAL B C 1
ATOM 8526 O O . VAL B 1 438 ? -13.48946 30.93704 136.43749 1.000 65.20554 435 VAL B O 1
ATOM 8530 N N . GLN B 1 439 ? -15.73527 30.80235 136.50131 1.000 61.79199 436 GLN B N 1
ATOM 8531 C CA . GLN B 1 439 ? -15.90779 32.17723 136.03944 1.000 63.54649 436 GLN B CA 1
ATOM 8532 C C . GLN B 1 439 ? -15.28369 33.16603 137.01593 1.000 65.01607 436 GLN B C 1
ATOM 8533 O O . GLN B 1 439 ? -14.56319 34.08629 136.61214 1.000 67.70530 436 GLN B O 1
ATOM 8539 N N . ALA B 1 440 ? -15.54994 32.98956 138.31185 1.000 69.54504 437 ALA B N 1
ATOM 8540 C CA . ALA B 1 440 ? -14.91507 33.83664 139.31445 1.000 68.14609 437 ALA B CA 1
ATOM 8541 C C . ALA B 1 440 ? -13.40996 33.61033 139.36549 1.000 64.77359 437 ALA B C 1
ATOM 8542 O O . ALA B 1 440 ? -12.65540 34.53287 139.69402 1.000 68.10551 437 ALA B O 1
ATOM 8544 N N . TYR B 1 441 ? -12.95844 32.39762 139.04153 1.000 59.93929 438 TYR B N 1
ATOM 8545 C CA . TYR B 1 441 ? -11.52920 32.10585 139.04348 1.000 56.34647 438 TYR B CA 1
ATOM 8546 C C . TYR B 1 441 ? -10.81155 32.87299 137.93976 1.000 61.93277 438 TYR B C 1
ATOM 8547 O O . TYR B 1 441 ? -9.83313 33.58398 138.19802 1.000 63.68848 438 TYR B O 1
ATOM 8556 N N . GLN B 1 442 ? -11.28897 32.74492 136.69937 1.000 59.57621 439 GLN B N 1
ATOM 8557 C CA . GLN B 1 442 ? -10.66314 33.44351 135.58339 1.000 62.45962 439 GLN B CA 1
ATOM 8558 C C . GLN B 1 442 ? -10.86668 34.95059 135.65242 1.000 67.22284 439 GLN B C 1
ATOM 8559 O O . GLN B 1 442 ? -10.07758 35.69495 135.06158 1.000 69.77082 439 GLN B O 1
ATOM 8565 N N . SER B 1 443 ? -11.90143 35.41766 136.35367 1.000 73.78514 440 SER B N 1
ATOM 8566 C CA . SER B 1 443 ? -12.08841 36.85556 136.51733 1.000 76.85448 440 SER B CA 1
ATOM 8567 C C . SER B 1 443 ? -11.08956 37.42278 137.51861 1.000 76.07683 440 SER B C 1
ATOM 8568 O O . SER B 1 443 ? -10.44753 38.44686 137.25870 1.000 76.46702 440 SER B O 1
ATOM 8571 N N . ILE B 1 444 ? -10.94612 36.76745 138.67279 1.000 68.60457 441 ILE B N 1
ATOM 8572 C CA . ILE B 1 444 ? -9.96058 37.19968 139.65894 1.000 67.86254 441 ILE B CA 1
ATOM 8573 C C . ILE B 1 444 ? -8.54778 37.01409 139.11842 1.000 66.85690 441 ILE B C 1
ATOM 8574 O O . ILE B 1 444 ? -7.69563 37.90265 139.24670 1.000 66.33234 441 ILE B O 1
ATOM 8579 N N . GLY B 1 445 ? -8.27929 35.86554 138.49889 1.000 66.67100 442 GLY B N 1
ATOM 8580 C CA . GLY B 1 445 ? -6.98818 35.59658 137.89822 1.000 65.71222 442 GLY B CA 1
ATOM 8581 C C . GLY B 1 445 ? -6.63288 36.45943 136.70650 1.000 69.09668 442 GLY B C 1
ATOM 8582 O O . GLY B 1 445 ? -5.50192 36.37168 136.21820 1.000 72.92690 442 GLY B O 1
ATOM 8583 N N . SER B 1 446 ? -7.56163 37.28834 136.22200 1.000 67.31482 443 SER B N 1
ATOM 8584 C CA . SER B 1 446 ? -7.25274 38.15890 135.09605 1.000 68.96147 443 SER B CA 1
ATOM 8585 C C . SER B 1 446 ? -6.36383 39.32196 135.51020 1.000 71.92260 443 SER B C 1
ATOM 8586 O O . SER B 1 446 ? -5.64057 39.87306 134.67228 1.000 75.20180 443 SER B O 1
ATOM 8589 N N . SER B 1 447 ? -6.40548 39.71177 136.78268 1.000 69.83475 444 SER B N 1
ATOM 8590 C CA . SER B 1 447 ? -5.56831 40.79341 137.28500 1.000 67.93872 444 SER B CA 1
ATOM 8591 C C . SER B 1 447 ? -4.13449 40.35765 137.55932 1.000 68.50530 444 SER B C 1
ATOM 8592 O O . SER B 1 447 ? -3.32221 41.18823 137.98239 1.000 68.03798 444 SER B O 1
ATOM 8595 N N . PHE B 1 448 ? -3.80403 39.08882 137.33245 1.000 70.08821 445 PHE B N 1
ATOM 8596 C CA . PHE B 1 448 ? -2.45590 38.58260 137.57656 1.000 71.35358 445 PHE B CA 1
ATOM 8597 C C . PHE B 1 448 ? -1.56114 39.01742 136.42394 1.000 75.80805 445 PHE B C 1
ATOM 8598 O O . PHE B 1 448 ? -1.52721 38.37998 135.36866 1.000 74.99048 445 PHE B O 1
ATOM 8606 N N . GLN B 1 449 ? -0.83259 40.11157 136.62554 1.000 82.15831 446 GLN B N 1
ATOM 8607 C CA . GLN B 1 449 ? 0.07262 40.64173 135.61884 1.000 84.98759 446 GLN B CA 1
ATOM 8608 C C . GLN B 1 449 ? 1.38268 41.02341 136.28899 1.000 84.60210 446 GLN B C 1
ATOM 8609 O O . GLN B 1 449 ? 1.40255 41.43898 137.45075 1.000 83.98188 446 GLN B O 1
ATOM 8615 N N . ASP B 1 450 ? 2.47871 40.86807 135.54351 1.000 84.28113 447 ASP B N 1
ATOM 8616 C CA . ASP B 1 450 ? 3.82104 41.18651 136.03497 1.000 83.68198 447 ASP B CA 1
ATOM 8617 C C . ASP B 1 450 ? 4.17872 40.32563 137.24632 1.000 81.29271 447 ASP B C 1
ATOM 8618 O O . ASP B 1 450 ? 4.86044 40.76942 138.17288 1.000 81.96437 447 ASP B O 1
ATOM 8623 N N . GLY B 1 451 ? 3.71624 39.07608 137.23182 1.000 78.04437 448 GLY B N 1
ATOM 8624 C CA . GLY B 1 451 ? 4.00398 38.13912 138.30045 1.000 72.71718 448 GLY B CA 1
ATOM 8625 C C . GLY B 1 451 ? 3.40344 38.49201 139.63974 1.000 69.19381 448 GLY B C 1
ATOM 8626 O O . GLY B 1 451 ? 3.93237 38.07702 140.67481 1.000 65.50139 448 GLY B O 1
ATOM 8627 N N . ARG B 1 452 ? 2.31603 39.25840 139.65215 1.000 64.60850 449 ARG B N 1
ATOM 8628 C CA . ARG B 1 452 ? 1.65361 39.63974 140.88920 1.000 60.47646 449 ARG B CA 1
ATOM 8629 C C . ARG B 1 452 ? 0.16257 39.77925 140.62618 1.000 60.31021 449 ARG B C 1
ATOM 8630 O O . ARG B 1 452 ? -0.26054 40.03647 139.49631 1.000 66.03892 449 ARG B O 1
ATOM 8638 N N . ILE B 1 453 ? -0.62829 39.60940 141.68062 1.000 62.78724 450 ILE B N 1
ATOM 8639 C CA . ILE B 1 453 ? -2.07289 39.75770 141.60337 1.000 61.50743 450 ILE B CA 1
ATOM 8640 C C . ILE B 1 453 ? -2.47835 40.99785 142.39798 1.000 60.75952 450 ILE B C 1
ATOM 8641 O O . ILE B 1 453 ? -1.69503 41.55809 143.16529 1.000 61.21532 450 ILE B O 1
ATOM 8646 N N . ALA B 1 454 ? -3.71640 41.43540 142.19227 1.000 60.96328 451 ALA B N 1
ATOM 8647 C CA . ALA B 1 454 ? -4.26101 42.56570 142.92613 1.000 62.64892 451 ALA B CA 1
ATOM 8648 C C . ALA B 1 454 ? -5.00267 42.08350 144.16820 1.000 60.99045 451 ALA B C 1
ATOM 8649 O O . ALA B 1 454 ? -5.34310 40.90589 144.30206 1.000 61.63124 451 ALA B O 1
ATOM 8651 N N . HIS B 1 455 ? -5.24497 43.01578 145.08901 1.000 57.12459 452 HIS B N 1
ATOM 8652 C CA . HIS B 1 455 ? -5.99874 42.70277 146.29902 1.000 60.39174 452 HIS B CA 1
ATOM 8653 C C . HIS B 1 455 ? -7.50131 42.84064 146.06644 1.000 62.90947 452 HIS B C 1
ATOM 8654 O O . HIS B 1 455 ? -8.25814 41.88660 146.27083 1.000 61.71171 452 HIS B O 1
ATOM 8661 N N . CYS B 1 456 ? -7.94475 44.02206 145.64222 1.000 69.95368 453 CYS B N 1
ATOM 8662 C CA . CYS B 1 456 ? -9.35130 44.26455 145.36122 1.000 74.79946 453 CYS B CA 1
ATOM 8663 C C . CYS B 1 456 ? -9.47205 45.02557 144.05009 1.000 78.92240 453 CYS B C 1
ATOM 8664 O O . CYS B 1 456 ? -8.49388 45.56047 143.52151 1.000 77.72827 453 CYS B O 1
ATOM 8667 N N . ARG B 1 457 ? -10.69484 45.07214 143.52790 1.000 81.61123 454 ARG B N 1
ATOM 8668 C CA . ARG B 1 457 ? -10.95333 45.70787 142.24536 1.000 80.60498 454 ARG B CA 1
ATOM 8669 C C . ARG B 1 457 ? -12.41168 46.13742 142.18642 1.000 80.13963 454 ARG B C 1
ATOM 8670 O O . ARG B 1 457 ? -13.29440 45.42494 142.67183 1.000 78.60340 454 ARG B O 1
ATOM 8686 N N . GLU B 1 459 ? -14.94363 48.78870 139.39498 1.000 101.33499 456 GLU B N 1
ATOM 8687 C CA . GLU B 1 459 ? -15.11468 49.76104 138.31282 1.000 102.76166 456 GLU B CA 1
ATOM 8688 C C . GLU B 1 459 ? -13.83265 49.95284 137.50629 1.000 103.87605 456 GLU B C 1
ATOM 8689 O O . GLU B 1 459 ? -13.55166 51.05076 137.01936 1.000 107.33273 456 GLU B O 1
ATOM 8695 N N . GLY B 1 460 ? -13.04652 48.88959 137.35635 1.000 100.20483 457 GLY B N 1
ATOM 8696 C CA . GLY B 1 460 ? -11.82713 48.95699 136.57838 1.000 96.45755 457 GLY B CA 1
ATOM 8697 C C . GLY B 1 460 ? -10.63611 49.56172 137.28497 1.000 93.95079 457 GLY B C 1
ATOM 8698 O O . GLY B 1 460 ? -9.62323 49.83352 136.63051 1.000 91.94385 457 GLY B O 1
ATOM 8699 N N . ALA B 1 461 ? -10.72014 49.78532 138.59317 1.000 91.44033 458 ALA B N 1
ATOM 8700 C CA . ALA B 1 461 ? -9.61932 50.32857 139.37889 1.000 90.73865 458 ALA B CA 1
ATOM 8701 C C . ALA B 1 461 ? -9.08576 49.23212 140.28972 1.000 88.01239 458 ALA B C 1
ATOM 8702 O O . ALA B 1 461 ? -9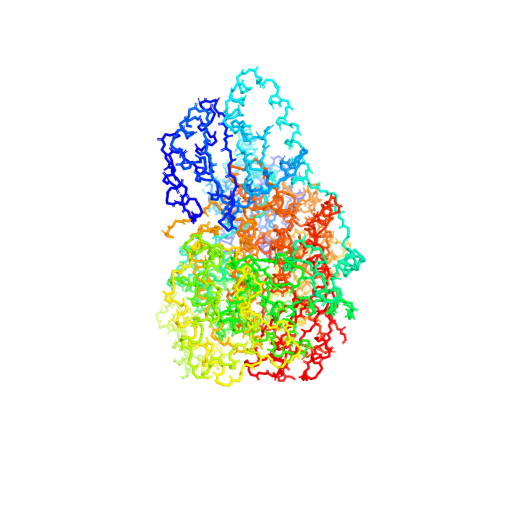.83786 48.66725 141.09134 1.000 90.52269 458 ALA B O 1
ATOM 8704 N N . PHE B 1 462 ? -7.79560 48.93482 140.16599 1.000 87.48423 459 PHE B N 1
ATOM 8705 C CA . PHE B 1 462 ? -7.16336 47.85573 140.90851 1.000 81.91468 459 PHE B CA 1
ATOM 8706 C C . PHE B 1 462 ? -6.29198 48.42141 142.02286 1.000 77.69705 459 PHE B C 1
ATOM 8707 O O . PHE B 1 462 ? -5.74115 49.51979 141.90790 1.000 77.07076 459 PHE B O 1
ATOM 8715 N N . LEU B 1 463 ? -6.16862 47.65585 143.10351 1.000 75.82523 460 LEU B N 1
ATOM 8716 C CA . LEU B 1 463 ? -5.32886 48.01500 144.23968 1.000 73.38839 460 LEU B CA 1
ATOM 8717 C C . LEU B 1 463 ? -4.12115 47.08760 144.27994 1.000 67.96825 460 LEU B C 1
ATOM 8718 O O . LEU B 1 463 ? -4.26971 45.87565 144.47173 1.000 65.77525 460 LEU B O 1
ATOM 8723 N N . TYR B 1 464 ? -2.93257 47.65951 144.10061 1.000 66.66467 461 TYR B N 1
ATOM 8724 C CA . TYR B 1 464 ? -1.66862 46.94824 144.17906 1.000 62.70371 461 TYR B CA 1
ATOM 8725 C C . TYR B 1 464 ? -0.80069 47.54382 145.28315 1.000 60.89808 461 TYR B C 1
ATOM 8726 O O . TYR B 1 464 ? -0.89578 48.74101 145.57156 1.000 63.88804 461 TYR B O 1
ATOM 8735 N N . PRO B 1 465 ? 0.05374 46.73394 145.92905 1.000 62.13993 462 PRO B N 1
ATOM 8736 C CA . PRO B 1 465 ? 0.18808 45.28870 145.72347 1.000 60.91690 462 PRO B CA 1
ATOM 8737 C C . PRO B 1 465 ? -0.83791 44.49395 146.52436 1.000 57.29751 462 PRO B C 1
ATOM 8738 O O . PRO B 1 465 ? -1.62589 45.08016 147.26585 1.000 56.73763 462 PRO B O 1
ATOM 8742 N N . ALA B 1 466 ? -0.82175 43.17319 146.37603 1.000 53.54939 463 ALA B N 1
ATOM 8743 C CA . ALA B 1 466 ? -1.76349 42.31232 147.07749 1.000 53.53694 463 ALA B CA 1
ATOM 8744 C C . ALA B 1 466 ? -1.26597 42.04588 148.49777 1.000 50.38508 463 ALA B C 1
ATOM 8745 O O . ALA B 1 466 ? -0.27360 42.61648 148.95913 1.000 48.93793 463 ALA B O 1
ATOM 8747 N N . LEU B 1 467 ? -1.96545 41.16977 149.21127 1.000 48.62995 464 LEU B N 1
ATOM 8748 C CA . LEU B 1 467 ? -1.56775 40.73201 150.53799 1.000 49.08111 464 LEU B CA 1
ATOM 8749 C C . LEU B 1 467 ? -1.33474 39.22694 150.52167 1.000 50.05130 464 LEU B C 1
ATOM 8750 O O . LEU B 1 467 ? -1.73483 38.52641 149.58702 1.000 46.82622 464 LEU B O 1
ATOM 8755 N N . ALA B 1 468 ? -0.67589 38.73425 151.57481 1.000 48.66869 465 ALA B N 1
ATOM 8756 C CA . ALA B 1 468 ? -0.34764 37.31335 151.64381 1.000 43.53015 465 ALA B CA 1
ATOM 8757 C C . ALA B 1 468 ? -1.59806 36.44334 151.66368 1.000 47.65230 465 ALA B C 1
ATOM 8758 O O . ALA B 1 468 ? -1.56455 35.29923 151.19529 1.000 45.89506 465 ALA B O 1
ATOM 8760 N N . THR B 1 469 ? -2.70649 36.96265 152.19866 1.000 46.50884 466 THR B N 1
ATOM 8761 C CA . THR B 1 469 ? -3.95605 36.20897 152.18564 1.000 47.52726 466 THR B CA 1
ATOM 8762 C C . THR B 1 469 ? -4.46723 35.99345 150.76812 1.000 48.09097 466 THR B C 1
ATOM 8763 O O . THR B 1 469 ? -5.12179 34.98124 150.49231 1.000 49.91500 466 THR B O 1
ATOM 8767 N N . ASP B 1 470 ? -4.18115 36.92913 149.85951 1.000 46.73657 467 ASP B N 1
ATOM 8768 C CA . ASP B 1 470 ? -4.69156 36.81972 148.49694 1.000 48.87703 467 ASP B CA 1
ATOM 8769 C C . ASP B 1 470 ? -4.08767 35.62480 147.77018 1.000 45.44536 467 ASP B C 1
ATOM 8770 O O . ASP B 1 470 ? -4.79022 34.91600 147.04105 1.000 49.65690 467 ASP B O 1
ATOM 8775 N N . TYR B 1 471 ? -2.78952 35.38309 147.95504 1.000 48.35491 468 TYR B N 1
ATOM 8776 C CA . TYR B 1 471 ? -2.14951 34.25792 147.28362 1.000 48.62632 468 TYR B CA 1
ATOM 8777 C C . TYR B 1 471 ? -2.49805 32.93365 147.95047 1.000 47.81000 468 TYR B C 1
ATOM 8778 O O . TYR B 1 471 ? -2.69431 31.92581 147.26298 1.000 46.53047 468 TYR B O 1
ATOM 8787 N N . ALA B 1 472 ? -2.58177 32.91611 149.28328 1.000 45.01209 469 ALA B N 1
ATOM 8788 C CA . ALA B 1 472 ? -2.92906 31.68350 149.98301 1.000 43.42967 469 ALA B CA 1
ATOM 8789 C C . ALA B 1 472 ? -4.33311 31.22004 149.61846 1.000 46.95336 469 ALA B C 1
ATOM 8790 O O . ALA B 1 472 ? -4.57024 30.02095 149.42999 1.000 46.00138 469 ALA B O 1
ATOM 8792 N N . ALA B 1 473 ? -5.27689 32.15732 149.50714 1.000 46.36074 470 ALA B N 1
ATOM 8793 C CA . ALA B 1 473 ? -6.64142 31.78920 149.14507 1.000 45.27454 470 ALA B CA 1
ATOM 8794 C C . ALA B 1 473 ? -6.71802 31.28188 147.71042 1.000 47.16594 470 ALA B C 1
ATOM 8795 O O . ALA B 1 473 ? -7.47431 30.34892 147.41606 1.000 48.08172 470 ALA B O 1
ATOM 8805 N N . ILE B 1 475 ? -4.27017 29.86199 146.09268 1.000 47.10408 472 ILE B N 1
ATOM 8806 C CA . ILE B 1 475 ? -3.62023 28.55569 146.05535 1.000 46.47296 472 ILE B CA 1
ATOM 8807 C C . ILE B 1 475 ? -4.60133 27.46723 146.47082 1.000 45.43973 472 ILE B C 1
ATOM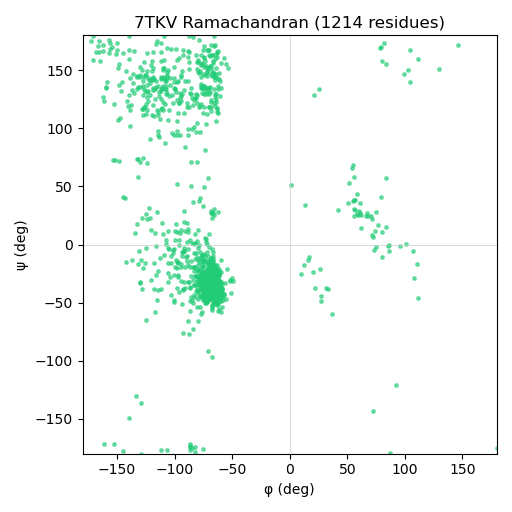 8808 O O . ILE B 1 475 ? -4.68028 26.40715 145.83828 1.000 45.26201 472 ILE B O 1
ATOM 8813 N N . ASN B 1 476 ? -5.37351 27.71518 147.53184 1.000 45.77036 473 ASN B N 1
ATOM 8814 C CA . ASN B 1 476 ? -6.34569 26.72773 147.98644 1.000 45.77893 473 ASN B CA 1
ATOM 8815 C C . ASN B 1 476 ? -7.50866 26.58834 147.01373 1.000 47.74939 473 ASN B C 1
ATOM 8816 O O . ASN B 1 476 ? -8.05555 25.49063 146.85866 1.000 48.79526 473 ASN B O 1
ATOM 8821 N N . ALA B 1 477 ? -7.90051 27.67790 146.35191 1.000 45.99327 474 ALA B N 1
ATOM 8822 C CA . ALA B 1 477 ? -8.97971 27.58935 145.37477 1.000 45.09969 474 ALA B CA 1
ATOM 8823 C C . ALA B 1 477 ? -8.52091 26.87331 144.11085 1.000 46.91085 474 ALA B C 1
ATOM 8824 O O . ALA B 1 477 ? -9.28815 26.11296 143.50818 1.000 48.40786 474 ALA B O 1
ATOM 8826 N N . ALA B 1 478 ? -7.27296 27.10448 143.69381 1.000 45.98487 475 ALA B N 1
ATOM 8827 C CA . ALA B 1 478 ? -6.75129 26.42855 142.51031 1.000 47.28802 475 ALA B CA 1
ATOM 8828 C C . ALA B 1 478 ? -6.62824 24.92792 142.74041 1.000 48.25937 475 ALA B C 1
ATOM 8829 O O . ALA B 1 478 ? -6.92116 24.13057 141.84176 1.000 48.20848 475 ALA B O 1
ATOM 8831 N N . LEU B 1 479 ? -6.19770 24.52267 143.93753 1.000 45.06053 476 LEU B N 1
ATOM 8832 C CA . LEU B 1 479 ? -6.09918 23.09842 144.23626 1.000 48.32346 476 LEU B CA 1
ATOM 8833 C C . LEU B 1 479 ? -7.47375 22.45745 144.37007 1.000 50.17610 476 LEU B C 1
ATOM 8834 O O . LEU B 1 479 ? -7.64583 21.28590 144.01459 1.000 51.98164 476 LEU B O 1
ATOM 8839 N N . ALA B 1 480 ? -8.45936 23.20227 144.87684 1.000 50.78192 477 ALA B N 1
ATOM 8840 C CA . ALA B 1 480 ? -9.81773 22.67504 144.94725 1.000 48.32961 477 ALA B CA 1
ATOM 8841 C C . ALA B 1 480 ? -10.40763 22.49253 143.55501 1.000 52.74234 477 ALA B C 1
ATOM 8842 O O . ALA B 1 480 ? -11.12458 21.51750 143.30099 1.000 56.52984 477 ALA B O 1
ATOM 8844 N N . LEU B 1 481 ? -10.11484 23.41905 142.63852 1.000 50.36662 478 LEU B N 1
ATOM 8845 C CA . LEU B 1 481 ? -10.57854 23.26549 141.26420 1.000 51.03722 478 LEU B CA 1
ATOM 8846 C C . LEU B 1 481 ? -9.93777 22.06074 140.58975 1.000 51.77954 478 LEU B C 1
ATOM 8847 O O . LEU B 1 481 ? -10.51986 21.48868 139.66149 1.000 54.06836 478 LEU B O 1
ATOM 8852 N N . TYR B 1 482 ? -8.74520 21.65971 141.03522 1.000 53.83997 479 TYR B N 1
ATOM 8853 C CA . TYR B 1 482 ? -8.13744 20.44727 140.49843 1.000 55.17981 479 TYR B CA 1
ATOM 8854 C C . TYR B 1 482 ? -8.87477 19.20552 140.98235 1.000 56.06304 479 TYR B C 1
ATOM 8855 O O . TYR B 1 482 ? -9.16466 18.29831 140.19423 1.000 60.24905 479 TYR B O 1
ATOM 8864 N N . GLU B 1 483 ? -9.17894 19.14362 142.28169 1.000 50.89088 480 GLU B N 1
ATOM 8865 C CA . GLU B 1 483 ? -9.87111 17.97820 142.82360 1.000 56.56090 480 GLU B CA 1
ATOM 8866 C C . GLU B 1 483 ? -11.21561 17.76512 142.14060 1.000 58.03321 480 GLU B C 1
ATOM 8867 O O . GLU B 1 483 ? -11.61293 16.62454 141.87563 1.000 57.63702 480 GLU B O 1
ATOM 8873 N N . ALA B 1 484 ? -11.92804 18.85277 141.84213 1.000 55.54177 481 ALA B N 1
ATOM 8874 C CA . ALA B 1 484 ? -13.24504 18.72537 141.22877 1.000 57.73990 481 ALA B CA 1
ATOM 8875 C C . ALA B 1 484 ? -13.14038 18.33261 139.76069 1.000 61.17307 481 ALA B C 1
ATOM 8876 O O . ALA B 1 484 ? -13.96637 17.56056 139.25885 1.000 63.65108 481 ALA B O 1
ATOM 8878 N N . THR B 1 485 ? -12.13138 18.84538 139.05775 1.000 60.23717 482 THR B N 1
ATOM 8879 C CA . THR B 1 485 ? -11.99855 18.62865 137.62229 1.000 61.76011 482 THR B CA 1
ATOM 8880 C C . THR B 1 485 ? -10.99038 17.53945 137.27977 1.000 60.83749 482 THR B C 1
ATOM 8881 O O . THR B 1 485 ? -11.29755 16.63414 136.49842 1.000 64.09007 482 THR B O 1
ATOM 8885 N N . GLY B 1 486 ? -9.79254 17.60491 137.85416 1.000 68.52965 483 GLY B N 1
ATOM 8886 C CA . GLY B 1 486 ? -8.71425 16.72231 137.47208 1.000 67.63741 483 GLY B CA 1
ATOM 8887 C C . GLY B 1 486 ? -7.75829 17.30617 136.45761 1.000 68.87591 483 GLY B C 1
ATOM 8888 O O . GLY B 1 486 ? -6.79538 16.62804 136.07939 1.000 67.95924 483 GLY B O 1
ATOM 8889 N N . GLU B 1 487 ? -7.99355 18.53658 136.00452 1.000 68.47110 484 GLU B N 1
ATOM 8890 C CA . GLU B 1 487 ? -7.09102 19.20289 135.07418 1.000 68.54498 484 GLU B CA 1
ATOM 8891 C C . GLU B 1 487 ? -5.86791 19.70651 135.82996 1.000 68.15442 484 GLU B C 1
ATOM 8892 O O . GLU B 1 487 ? -5.99399 20.50446 136.76584 1.000 68.09913 484 GLU B O 1
ATOM 8898 N N . PHE B 1 488 ? -4.68598 19.24150 135.42084 1.000 63.08738 485 PHE B N 1
ATOM 8899 C CA . PHE B 1 488 ? -3.44251 19.61329 136.08201 1.000 58.99605 485 PHE B CA 1
ATOM 8900 C C . PHE B 1 488 ? -3.07064 21.07436 135.88172 1.000 57.18963 485 PHE B C 1
ATOM 8901 O O . PHE B 1 488 ? -2.18497 21.56452 136.58992 1.000 54.06032 485 PHE B O 1
ATOM 8909 N N . ALA B 1 489 ? -3.72326 21.77806 134.95331 1.000 62.21403 486 ALA B N 1
ATOM 8910 C CA . ALA B 1 489 ? -3.43407 23.19198 134.75243 1.000 56.05370 486 ALA B CA 1
ATOM 8911 C C . ALA B 1 489 ? -3.73106 24.02150 135.99187 1.000 55.99246 486 ALA B C 1
ATOM 8912 O O . ALA B 1 489 ? -3.19748 25.12772 136.12357 1.000 55.44509 486 ALA B O 1
ATOM 8914 N N . TYR B 1 490 ? -4.57302 23.51862 136.89747 1.000 52.22134 487 TYR B N 1
ATOM 8915 C CA . TYR B 1 490 ? -4.84239 24.22762 138.14235 1.000 50.50870 487 TYR B CA 1
ATOM 8916 C C . TYR B 1 490 ? -3.72352 24.03799 139.15871 1.000 49.39934 487 TYR B C 1
ATOM 8917 O O . TYR B 1 490 ? -3.50530 24.91311 140.00461 1.000 47.51712 487 TYR B O 1
ATOM 8926 N N . ILE B 1 491 ? -3.00893 22.91274 139.09458 1.000 52.57557 488 ILE B N 1
ATOM 8927 C CA . ILE B 1 491 ? -1.84093 22.73198 139.94977 1.000 49.41377 488 ILE B CA 1
ATOM 8928 C C . ILE B 1 491 ? -0.71701 23.66004 139.50906 1.000 50.21407 488 ILE B C 1
ATOM 8929 O O . ILE B 1 491 ? -0.00830 24.23960 140.34113 1.000 49.42144 488 ILE B O 1
ATOM 8934 N N . ASP B 1 492 ? -0.53701 23.81727 138.19449 1.000 48.48325 489 ASP B N 1
ATOM 8935 C CA . ASP B 1 492 ? 0.45513 24.76100 137.69011 1.000 46.56051 489 ASP B CA 1
ATOM 8936 C C . ASP B 1 492 ? 0.11141 26.18767 138.09847 1.000 47.34612 489 ASP B C 1
ATOM 8937 O O . ASP B 1 492 ? 1.00428 26.98426 138.41159 1.000 48.54715 489 ASP B O 1
ATOM 8942 N N . ASP B 1 493 ? -1.17988 26.52959 138.10015 1.000 48.35736 490 ASP B N 1
ATOM 8943 C CA . ASP B 1 493 ? -1.59525 27.83423 138.60537 1.000 49.41784 490 ASP B CA 1
ATOM 8944 C C . ASP B 1 493 ? -1.27111 27.97656 140.08682 1.000 46.92203 490 ASP B C 1
ATOM 8945 O O . ASP B 1 493 ? -0.87226 29.05482 140.54275 1.000 47.77794 490 ASP B O 1
ATOM 8950 N N . ALA B 1 494 ? -1.43653 26.89589 140.85409 1.000 48.46584 491 ALA B N 1
ATOM 8951 C CA . ALA B 1 494 ? -1.13937 26.94683 142.28165 1.000 46.82106 491 ALA B CA 1
ATOM 8952 C C . ALA B 1 494 ? 0.34222 27.19978 142.52685 1.000 48.91570 491 ALA B C 1
ATOM 8953 O O . ALA B 1 494 ? 0.71199 27.90765 143.47128 1.000 48.96313 491 ALA B O 1
ATOM 8955 N N . ARG B 1 495 ? 1.20768 26.62962 141.68568 1.000 44.95473 492 ARG B N 1
ATOM 8956 C CA . ARG B 1 495 ? 2.63502 26.89904 141.81204 1.000 46.77515 492 ARG B CA 1
ATOM 8957 C C . ARG B 1 495 ? 2.97884 28.30325 141.33500 1.000 46.64713 492 ARG B C 1
ATOM 8958 O O . ARG B 1 495 ? 3.93480 28.90855 141.83257 1.000 45.08824 492 ARG B O 1
ATOM 8966 N N . LYS B 1 496 ? 2.21560 28.83505 140.37696 1.000 49.30814 493 LYS B N 1
ATOM 8967 C CA . LYS B 1 496 ? 2.43532 30.20705 139.93237 1.000 46.58446 493 LYS B CA 1
ATOM 8968 C C . LYS B 1 496 ? 2.07651 31.20052 141.02990 1.000 47.03086 493 LYS B C 1
ATOM 8969 O O . LYS B 1 496 ? 2.77667 32.20140 141.22340 1.000 45.18402 493 LYS B O 1
ATOM 8975 N N . PHE B 1 497 ? 0.98784 30.94016 141.75858 1.000 46.44974 494 PHE B N 1
ATOM 8976 C CA . PHE B 1 497 ? 0.64169 31.78261 142.89861 1.000 45.15794 494 PHE B CA 1
ATOM 8977 C C . PHE B 1 497 ? 1.66535 31.63844 144.01744 1.000 44.61650 494 PHE B C 1
ATOM 8978 O O . PHE B 1 497 ? 1.95897 32.60741 144.72719 1.000 44.07096 494 PHE B O 1
ATOM 8986 N N . LYS B 1 498 ? 2.21540 30.43367 144.19042 1.000 45.06599 495 LYS B N 1
ATOM 8987 C CA . LYS B 1 498 ? 3.23271 30.21699 145.21443 1.000 43.40185 495 LYS B CA 1
ATOM 8988 C C . LYS B 1 498 ? 4.49746 31.01053 144.91249 1.000 44.40917 495 LYS B C 1
ATOM 8989 O O . LYS B 1 498 ? 5.09332 31.61085 145.81502 1.000 43.14500 495 LYS B O 1
ATOM 8995 N N . ARG B 1 499 ? 4.92211 31.02611 143.64694 1.000 42.73376 496 ARG B N 1
ATOM 8996 C CA . ARG B 1 499 ? 6.09618 31.80719 143.27049 1.000 42.03762 496 ARG B CA 1
ATOM 8997 C C . ARG B 1 499 ? 5.87463 33.29479 143.51557 1.000 43.33119 496 ARG B C 1
ATOM 8998 O O . ARG B 1 499 ? 6.77353 33.99243 144.00001 1.000 46.65711 496 ARG B O 1
ATOM 9006 N N . ALA B 1 500 ? 4.68370 33.79945 143.18455 1.000 47.06968 497 ALA B N 1
ATOM 9007 C CA . ALA B 1 500 ? 4.38601 35.20821 143.42251 1.000 46.23546 497 ALA B CA 1
ATOM 9008 C C . ALA B 1 500 ? 4.34922 35.52079 144.91332 1.000 44.70018 497 ALA B C 1
ATOM 9009 O O . ALA B 1 500 ? 4.82794 36.57670 145.34406 1.000 44.40160 497 ALA B O 1
ATOM 9011 N N . LEU B 1 501 ? 3.78763 34.61288 145.71525 1.000 45.67796 498 LEU B N 1
ATOM 9012 C CA . LEU B 1 501 ? 3.76628 34.80899 147.16158 1.000 46.07049 498 LEU B CA 1
ATOM 9013 C C . LEU B 1 501 ? 5.17770 34.88319 147.73146 1.000 47.95935 498 LEU B C 1
ATOM 9014 O O . LEU B 1 501 ? 5.46440 35.72172 148.59480 1.000 46.95756 498 LEU B O 1
ATOM 9019 N N . ASP B 1 502 ? 6.07478 34.01536 147.25616 1.000 49.28732 499 ASP B N 1
ATOM 9020 C CA . ASP B 1 502 ? 7.44700 34.02020 147.75358 1.000 49.21983 499 ASP B CA 1
ATOM 9021 C C . ASP B 1 502 ? 8.17228 35.30432 147.37157 1.000 49.61417 499 ASP B C 1
ATOM 9022 O O . ASP B 1 502 ? 8.88091 35.89506 148.19530 1.000 50.45782 499 ASP B O 1
ATOM 9027 N N . GLY B 1 503 ? 8.00107 35.75648 146.12975 1.000 47.40386 500 GLY B N 1
ATOM 9028 C CA . GLY B 1 503 ? 8.74999 36.89454 145.62769 1.000 46.75273 500 GLY B CA 1
ATOM 9029 C C . GLY B 1 503 ? 8.40717 38.22245 146.27031 1.000 46.57417 500 GLY B C 1
ATOM 9030 O O . GLY B 1 503 ? 9.14142 39.19380 146.06051 1.000 46.86357 500 GLY B O 1
ATOM 9031 N N . SER B 1 504 ? 7.32575 38.29274 147.04605 1.000 45.84768 501 SER B N 1
ATOM 9032 C CA . SER B 1 504 ? 6.88816 39.55635 147.61855 1.000 41.34376 501 SER B CA 1
ATOM 9033 C C . SER B 1 504 ? 6.63012 39.51931 149.11726 1.000 41.92371 501 SER B C 1
ATOM 9034 O O . SER B 1 504 ? 6.51048 40.59073 149.72105 1.000 45.76061 501 SER B O 1
ATOM 9037 N N . HIS B 1 505 ? 6.54403 38.34193 149.74013 1.000 42.06446 502 HIS B N 1
ATOM 9038 C CA . HIS B 1 505 ? 6.15376 38.26037 151.14002 1.000 43.39821 502 HIS B CA 1
ATOM 9039 C C . HIS B 1 505 ? 7.06506 37.39682 152.00305 1.000 38.33469 502 HIS B C 1
ATOM 9040 O O . HIS B 1 505 ? 6.86452 37.35288 153.22162 1.000 35.34042 502 HIS B O 1
ATOM 9047 N N . ARG B 1 506 ? 8.05195 36.71669 151.42501 1.000 38.64017 503 ARG B N 1
ATOM 9048 C CA . ARG B 1 506 ? 8.93469 35.84500 152.19144 1.000 40.33509 503 ARG B CA 1
ATOM 9049 C C . ARG B 1 506 ? 10.18742 36.61802 152.58730 1.000 41.29752 503 ARG B C 1
ATOM 9050 O O . ARG B 1 506 ? 10.88935 37.15626 151.72355 1.000 42.57386 503 ARG B O 1
ATOM 9058 N N . ASP B 1 507 ? 10.46488 36.67145 153.88892 1.000 40.00858 504 ASP B N 1
ATOM 9059 C CA . ASP B 1 507 ? 11.59902 37.41966 154.40798 1.000 42.10606 504 ASP B CA 1
ATOM 9060 C C . ASP B 1 507 ? 12.85047 36.53936 154.38864 1.000 40.50219 504 ASP B C 1
ATOM 9061 O O . ASP B 1 507 ? 12.83936 35.41429 153.88073 1.000 41.30950 504 ASP B O 1
ATOM 9066 N N . SER B 1 508 ? 13.95009 37.04872 154.94919 1.000 42.00971 505 SER B N 1
ATOM 9067 C CA . SER B 1 508 ? 15.20513 36.30538 154.93999 1.000 39.64304 505 SER B CA 1
ATOM 9068 C C . SER B 1 508 ? 15.16995 35.08677 155.85098 1.000 39.22665 505 SER B C 1
ATOM 9069 O O . SER B 1 508 ? 15.97589 34.16830 155.66412 1.000 37.88739 505 SER B O 1
ATOM 9072 N N . ALA B 1 509 ? 14.26771 35.05932 156.82989 1.000 42.16433 506 ALA B N 1
ATOM 9073 C CA . ALA B 1 509 ? 14.13764 33.92506 157.73381 1.000 39.39917 506 ALA B CA 1
ATOM 9074 C C . ALA B 1 509 ? 13.17599 32.86393 157.21748 1.000 42.80253 506 ALA B C 1
ATOM 9075 O O . ALA B 1 509 ? 12.94460 31.86721 157.91033 1.000 41.71221 506 ALA B O 1
ATOM 9077 N N . GLY B 1 510 ? 12.61427 33.05011 156.02585 1.000 38.57721 507 GLY B N 1
ATOM 9078 C CA . GLY B 1 510 ? 11.66311 32.11245 155.47420 1.000 37.89225 507 GLY B CA 1
ATOM 9079 C C . GLY B 1 510 ? 10.22720 32.33370 155.89362 1.000 39.79996 507 GLY B C 1
ATOM 9080 O O . GLY B 1 510 ? 9.33763 31.64171 155.38178 1.000 42.50626 507 GLY B O 1
ATOM 9081 N N . ASN B 1 511 ? 9.96996 33.26665 156.80592 1.000 40.22305 508 ASN B N 1
ATOM 9082 C CA . ASN B 1 511 ? 8.61063 33.55299 157.23106 1.000 38.43817 508 ASN B CA 1
ATOM 9083 C C . ASN B 1 511 ? 7.90889 34.44260 156.21033 1.000 39.43662 508 ASN B C 1
ATOM 9084 O O . ASN B 1 511 ? 8.54067 35.13262 155.40552 1.000 40.22841 508 ASN B O 1
ATOM 9089 N N . TYR B 1 512 ? 6.58101 34.41675 156.25195 1.000 42.67192 509 TYR B N 1
ATOM 9090 C CA . TYR B 1 512 ? 5.74982 35.22505 155.37394 1.000 41.20156 509 TYR B CA 1
ATOM 9091 C C . TYR B 1 512 ? 5.13262 36.37028 156.16283 1.000 42.15999 509 TYR B C 1
ATOM 9092 O O . TYR B 1 512 ? 4.78898 36.21250 157.33878 1.000 46.85750 509 TYR B O 1
ATOM 9101 N N . ARG B 1 513 ? 4.99863 37.52243 155.51201 1.000 39.59644 510 ARG B N 1
ATOM 9102 C CA . ARG B 1 513 ? 4.42428 38.70829 156.12598 1.000 41.52988 510 ARG B CA 1
ATOM 9103 C C . ARG B 1 513 ? 3.26208 39.21043 155.28021 1.000 44.17698 510 ARG B C 1
ATOM 9104 O O . ARG B 1 513 ? 3.27529 39.10133 154.05012 1.000 42.72534 510 ARG B O 1
ATOM 9112 N N . LEU B 1 514 ? 2.24975 39.75279 155.96131 1.000 44.96479 511 LEU B N 1
ATOM 9113 C CA . LEU B 1 514 ? 1.00126 40.12053 155.29938 1.000 44.51515 511 LEU B CA 1
ATOM 9114 C C . LEU B 1 514 ? 1.24049 41.14991 154.20093 1.000 44.79401 511 LEU B C 1
ATOM 9115 O O . LEU B 1 514 ? 0.90786 40.92260 153.03192 1.000 44.03413 511 LEU B O 1
ATOM 9120 N N . SER B 1 515 ? 1.81809 42.29095 154.55991 1.000 44.17684 512 SER B N 1
ATOM 9121 C CA . SER B 1 515 ? 2.14570 43.30935 153.57645 1.000 42.95273 512 SER B CA 1
ATOM 9122 C C . SER B 1 515 ? 3.37685 42.89822 152.78037 1.000 42.30700 512 SER B C 1
ATOM 9123 O O . SER B 1 515 ? 4.28577 42.24082 153.29609 1.000 44.01728 512 SER B O 1
ATOM 9126 N N . ALA B 1 516 ? 3.39555 43.28754 151.50809 1.000 44.88624 513 ALA B N 1
ATOM 9127 C CA . ALA B 1 516 ? 4.55447 43.01709 150.67054 1.000 43.51958 513 ALA B CA 1
ATOM 9128 C C . ALA B 1 516 ? 5.78379 43.71622 151.23567 1.000 46.68624 513 ALA B C 1
ATOM 9129 O O . ALA B 1 516 ? 5.70008 44.83251 151.75482 1.000 49.69281 513 ALA B O 1
ATOM 9131 N N . LEU B 1 517 ? 6.93419 43.04518 151.14069 1.000 46.70793 514 LEU B N 1
ATOM 9132 C CA . LEU B 1 517 ? 8.16463 43.61899 151.67510 1.000 44.40453 514 LEU B CA 1
ATOM 9133 C C . LEU B 1 517 ? 8.55630 44.89306 150.93806 1.000 48.94547 514 LEU B C 1
ATOM 9134 O O . LEU B 1 517 ? 9.23431 45.75610 151.50742 1.000 50.73155 514 LEU B O 1
ATOM 9139 N N . GLY B 1 518 ? 8.14015 45.03156 149.67951 1.000 49.48103 515 GLY B N 1
ATOM 9140 C CA . GLY B 1 518 ? 8.40297 46.24115 148.92456 1.000 48.94143 515 GLY B CA 1
ATOM 9141 C C . GLY B 1 518 ? 7.42832 47.37241 149.16315 1.000 52.44099 515 GLY B C 1
ATOM 9142 O O . GLY B 1 518 ? 7.64974 48.47710 148.65788 1.000 61.16005 515 GLY B O 1
ATOM 9143 N N . ALA B 1 519 ? 6.35666 47.12551 149.91431 1.000 60.92413 516 ALA B N 1
ATOM 9144 C CA . ALA B 1 519 ? 5.39141 48.17281 150.22459 1.000 65.70145 516 ALA B CA 1
ATOM 9145 C C . ALA B 1 519 ? 6.02760 49.19934 151.15357 1.000 73.22795 516 ALA B C 1
ATOM 9146 O O . ALA B 1 519 ? 6.52074 48.85145 152.23128 1.000 71.19931 516 ALA B O 1
ATOM 9148 N N . ASP B 1 520 ? 6.01441 50.46460 150.73823 1.000 88.62592 517 ASP B N 1
ATOM 9149 C CA . ASP B 1 520 ? 6.68603 51.52090 151.48273 1.000 89.62989 517 ASP B CA 1
ATOM 9150 C C . ASP B 1 520 ? 5.76808 52.26800 152.44022 1.000 89.69608 517 ASP B C 1
ATOM 9151 O O . ASP B 1 520 ? 6.26512 52.92238 153.36427 1.000 90.02410 517 ASP B O 1
ATOM 9156 N N . ASP B 1 521 ? 4.45094 52.18815 152.25023 1.000 78.57054 518 ASP B N 1
ATOM 9157 C CA . ASP B 1 521 ? 3.50274 52.94374 153.05677 1.000 73.15544 518 ASP B CA 1
ATOM 9158 C C . ASP B 1 521 ? 3.05260 52.19494 154.30791 1.000 70.47417 518 ASP B C 1
ATOM 9159 O O . ASP B 1 521 ? 2.02369 52.55126 154.89339 1.000 69.44334 518 ASP B O 1
ATOM 9164 N N . VAL B 1 522 ? 3.79249 51.17338 154.73050 1.000 66.13626 519 VAL B N 1
ATOM 9165 C CA . VAL B 1 522 ? 3.45903 50.39185 155.91555 1.000 63.64000 519 VAL B CA 1
ATOM 9166 C C . VAL B 1 522 ? 4.52392 50.63480 156.97552 1.000 63.23578 519 VAL B C 1
ATOM 9167 O O . VAL B 1 522 ? 5.72594 50.57236 156.68826 1.000 61.87814 519 VAL B O 1
ATOM 9171 N N . ILE B 1 523 ? 4.07799 50.93003 158.19734 1.000 61.96412 520 ILE B N 1
ATOM 9172 C CA . ILE B 1 523 ? 4.99993 51.06209 159.32205 1.000 59.05950 520 ILE B CA 1
ATOM 9173 C C . ILE B 1 523 ? 5.68357 49.73300 159.60341 1.000 62.18933 520 ILE B C 1
ATOM 9174 O O . ILE B 1 523 ? 6.91055 49.65465 159.74082 1.000 59.41089 520 ILE B O 1
ATOM 9179 N N . LEU B 1 524 ? 4.89305 48.66842 159.69399 1.000 62.10932 521 LEU B N 1
ATOM 9180 C CA . LEU B 1 524 ? 5.33933 47.40697 160.26026 1.000 56.43687 521 LEU B CA 1
ATOM 9181 C C . LEU B 1 524 ? 4.87945 46.27124 159.36375 1.000 58.02907 521 LEU B C 1
ATOM 9182 O O . LEU B 1 524 ? 3.70270 46.20720 158.99646 1.000 62.23362 521 LEU B O 1
ATOM 9187 N N . HIS B 1 525 ? 5.80569 45.38362 159.00905 1.000 58.78827 522 HIS B N 1
ATOM 9188 C CA . HIS B 1 525 ? 5.47608 44.20210 158.21431 1.000 52.16198 522 HIS B CA 1
ATOM 9189 C C . HIS B 1 525 ? 5.13775 43.07368 159.17832 1.000 53.77379 522 HIS B C 1
ATOM 9190 O O . HIS B 1 525 ? 5.98048 42.24452 159.52460 1.000 54.00043 522 HIS B O 1
ATOM 9197 N N . ALA B 1 526 ? 3.88529 43.05154 159.62493 1.000 48.79211 523 ALA B N 1
ATOM 9198 C CA . ALA B 1 526 ? 3.43218 42.01137 160.53385 1.000 47.66828 523 ALA B CA 1
ATOM 9199 C C . ALA B 1 526 ? 3.30174 40.67926 159.80469 1.000 46.50841 523 ALA B C 1
ATOM 9200 O O . ALA B 1 526 ? 3.06113 40.62564 158.59539 1.000 47.62535 523 ALA B O 1
ATOM 9202 N N . TYR B 1 527 ? 3.46875 39.59051 160.55922 1.000 43.26570 524 TYR B N 1
ATOM 9203 C CA . TYR B 1 527 ? 3.31575 38.26382 159.97300 1.000 41.94899 524 TYR B CA 1
ATOM 9204 C C . TYR B 1 527 ? 1.86545 37.97373 159.60868 1.000 44.87604 524 TYR B C 1
ATOM 9205 O O . TYR B 1 527 ? 1.60456 37.26508 158.63019 1.000 45.71248 524 TYR B O 1
ATOM 9214 N N . GLY B 1 528 ? 0.91548 38.50734 160.37356 1.000 47.69522 525 GLY B N 1
ATOM 9215 C CA . GLY B 1 528 ? -0.48683 38.21074 160.15588 1.000 43.49248 525 GLY B CA 1
ATOM 9216 C C . GLY B 1 528 ? -0.89921 36.91169 160.81591 1.000 45.52448 525 GLY B C 1
ATOM 9217 O O . GLY B 1 528 ? -1.40003 35.99776 160.15325 1.000 41.90835 525 GLY B O 1
ATOM 9218 N N . ASP B 1 529 ? -0.69329 36.82340 162.12871 1.000 42.96850 526 ASP B N 1
ATOM 9219 C CA . ASP B 1 529 ? -0.91064 35.59722 162.88322 1.000 43.72147 526 ASP B CA 1
ATOM 9220 C C . ASP B 1 529 ? -2.22188 35.59056 163.65773 1.000 45.40399 526 ASP B C 1
ATOM 9221 O O . ASP B 1 529 ? -2.55556 34.57211 164.27099 1.000 47.50749 526 ASP B O 1
ATOM 9226 N N . TYR B 1 530 ? -2.97045 36.68922 163.64770 1.000 48.42928 527 TYR B N 1
ATOM 9227 C CA . TYR B 1 530 ? -4.18840 36.81501 164.43825 1.000 50.41114 527 TYR B CA 1
ATOM 9228 C C . TYR B 1 530 ? -5.40306 36.52457 163.56620 1.000 54.35804 527 TYR B C 1
ATOM 9229 O O . TYR B 1 530 ? -5.59264 37.16351 162.52534 1.000 52.78385 527 TYR B O 1
ATOM 9238 N N . ASP B 1 531 ? -6.22279 35.56854 163.99630 1.000 55.34884 528 ASP B N 1
ATOM 9239 C CA . ASP B 1 531 ? -7.43537 35.23220 163.27070 1.000 57.28050 528 ASP B CA 1
ATOM 9240 C C . ASP B 1 531 ? -8.52559 36.26716 163.53446 1.000 57.62656 528 ASP B C 1
ATOM 9241 O O . ASP B 1 531 ? -8.46725 37.05017 164.48623 1.000 57.12292 528 ASP B O 1
ATOM 9246 N N . GLU B 1 532 ? -9.52993 36.26149 162.66200 1.000 56.54709 529 GLU B N 1
ATOM 9247 C CA . GLU B 1 532 ? -10.76160 37.00978 162.87570 1.000 59.01387 529 GLU B CA 1
ATOM 9248 C C . GLU B 1 532 ? -11.93540 36.09511 162.56031 1.000 55.94224 529 GLU B C 1
ATOM 9249 O O . GLU B 1 532 ? -11.99167 34.96179 163.04895 1.000 57.18314 529 GLU B O 1
ATOM 9255 N N . ALA B 1 533 ? -12.87667 36.57053 161.74458 1.000 56.80099 530 ALA B N 1
ATOM 9256 C CA . ALA B 1 533 ? -13.87886 35.66683 161.19775 1.000 57.08980 530 ALA B CA 1
ATOM 9257 C C . ALA B 1 533 ? -13.27002 34.70115 160.19493 1.000 53.39836 530 ALA B C 1
ATOM 9258 O O . ALA B 1 533 ? -13.84236 33.63589 159.94638 1.000 53.53440 530 ALA B O 1
ATOM 9260 N N . ILE B 1 534 ? -12.13187 35.06067 159.61368 1.000 52.89288 531 ILE B N 1
ATOM 9261 C CA . ILE B 1 534 ? -11.37719 34.19688 158.71462 1.000 50.87317 531 ILE B CA 1
ATOM 9262 C C . ILE B 1 534 ? -10.08659 33.83224 159.43510 1.000 52.53151 531 ILE B C 1
ATOM 9263 O O . ILE B 1 534 ? -9.53058 34.67688 160.15645 1.000 55.31223 531 ILE B O 1
ATOM 9268 N N . PRO B 1 535 ? -9.59257 32.59999 159.30295 1.000 52.79665 532 PRO B N 1
ATOM 9269 C CA . PRO B 1 535 ? -8.29146 32.26546 159.88854 1.000 49.84108 532 PRO B CA 1
ATOM 9270 C C . PRO B 1 535 ? -7.21161 33.21479 159.39487 1.000 48.22130 532 PRO B C 1
ATOM 9271 O O . PRO B 1 535 ? -7.32480 33.82662 158.32656 1.000 47.71566 532 PRO B O 1
ATOM 9275 N N . SER B 1 536 ? -6.16350 33.33995 160.20498 1.000 48.47336 533 SER B N 1
ATOM 9276 C CA . SER B 1 536 ? -5.13555 34.33088 159.96073 1.000 45.34752 533 SER B CA 1
ATOM 9277 C C . SER B 1 536 ? -4.37622 34.02491 158.67478 1.000 43.55456 533 SER B C 1
ATOM 9278 O O . SER B 1 536 ? -4.53868 32.97818 158.04765 1.000 45.20533 533 SER B O 1
ATOM 9281 N N . ALA B 1 537 ? -3.55119 34.99176 158.27325 1.000 45.09745 534 ALA B N 1
ATOM 9282 C CA . ALA B 1 537 ? -2.80122 34.87519 157.02533 1.000 43.27136 534 ALA B CA 1
ATOM 9283 C C . ALA B 1 537 ? -1.85867 33.67479 157.05743 1.000 40.67785 534 ALA B C 1
ATOM 9284 O O . ALA B 1 537 ? -1.91619 32.78807 156.19448 1.000 40.50406 534 ALA B O 1
ATOM 9286 N N . THR B 1 538 ? -0.99402 33.62103 158.07123 1.000 40.39523 535 THR B N 1
ATOM 9287 C CA . THR B 1 538 ? -0.07922 32.49417 158.20162 1.000 41.11255 535 THR B CA 1
ATOM 9288 C C . THR B 1 538 ? -0.83108 31.18611 158.40049 1.000 39.13031 535 THR B C 1
ATOM 9289 O O . THR B 1 538 ? -0.36341 30.13159 157.95820 1.000 38.57573 535 THR B O 1
ATOM 9293 N N . SER B 1 539 ? -1.99679 31.23390 159.04996 1.000 40.68186 536 SER B N 1
ATOM 9294 C CA . SER B 1 539 ? -2.82870 30.04053 159.16927 1.000 41.80079 536 SER B CA 1
ATOM 9295 C C . SER B 1 539 ? -3.23346 29.51853 157.79654 1.000 39.82211 536 SER B C 1
ATOM 9296 O O . SER B 1 539 ? -3.10679 28.32192 157.51105 1.000 37.76717 536 SER B O 1
ATOM 9299 N N . GLN B 1 540 ? -3.72427 30.40825 156.92946 1.000 39.67031 537 GLN B N 1
ATOM 9300 C CA . GLN B 1 540 ? -4.06718 30.00154 155.57147 1.000 38.98311 537 GLN B CA 1
ATOM 9301 C C . GLN B 1 540 ? -2.83617 29.56058 154.79243 1.000 38.25753 537 GLN B C 1
ATOM 9302 O O . GLN B 1 540 ? -2.92296 28.65288 153.95792 1.000 36.33825 537 GLN B O 1
ATOM 9308 N N . ILE B 1 541 ? -1.68571 30.18677 155.04897 1.000 41.55465 538 ILE B N 1
ATOM 9309 C CA . ILE B 1 541 ? -0.47814 29.86030 154.29770 1.000 36.40045 538 ILE B CA 1
ATOM 9310 C C . ILE B 1 541 ? 0.02246 28.46745 154.66207 1.000 36.13950 538 ILE B C 1
ATOM 9311 O O . ILE B 1 541 ? 0.47561 27.71170 153.79354 1.000 37.25236 538 ILE B O 1
ATOM 9316 N N . ILE B 1 542 ? -0.05593 28.10109 155.94456 1.000 37.70113 539 ILE B N 1
ATOM 9317 C CA . ILE B 1 542 ? 0.34016 26.75623 156.35916 1.000 36.65172 539 ILE B CA 1
ATOM 9318 C C . ILE B 1 542 ? -0.48380 25.71154 155.61630 1.000 36.29221 539 ILE B C 1
ATOM 9319 O O . ILE B 1 542 ? 0.05375 24.74117 155.06950 1.000 41.49060 539 ILE B O 1
ATOM 9324 N N . GLU B 1 543 ? -1.80337 25.90390 155.57439 1.000 38.66286 540 GLU B N 1
ATOM 9325 C CA . GLU B 1 543 ? -2.67208 24.94403 154.90041 1.000 37.25391 540 GLU B CA 1
ATOM 9326 C C . GLU B 1 543 ? -2.41559 24.92637 153.39821 1.000 36.86242 540 GLU B C 1
ATOM 9327 O O . GLU B 1 543 ? -2.32100 23.85635 152.78532 1.000 37.82196 540 GLU B O 1
ATOM 9333 N N . ALA B 1 544 ? -2.30402 26.10897 152.78703 1.000 37.57215 541 ALA B N 1
ATOM 9334 C CA . ALA B 1 544 ? -2.13418 26.18345 151.33969 1.000 37.11719 541 ALA B CA 1
ATOM 9335 C C . ALA B 1 544 ? -0.84337 25.51116 150.89590 1.000 38.11913 541 ALA B C 1
ATOM 9336 O O . ALA B 1 544 ? -0.82270 24.80091 149.88329 1.000 37.93036 541 ALA B O 1
ATOM 9338 N N . LEU B 1 545 ? 0.24660 25.72538 151.63639 1.000 39.26523 542 LEU B N 1
ATOM 9339 C CA . LEU B 1 545 ? 1.51180 25.10040 151.26643 1.000 39.86198 542 LEU B CA 1
ATOM 9340 C C . LEU B 1 545 ? 1.50207 23.60728 151.56395 1.000 39.05361 542 LEU B C 1
ATOM 9341 O O . LEU B 1 545 ? 2.11007 22.82303 150.82832 1.000 39.15741 542 LEU B O 1
ATOM 9346 N N . THR B 1 546 ? 0.82754 23.19612 152.63937 1.000 38.38135 543 THR B N 1
ATOM 9347 C CA . THR B 1 546 ? 0.70165 21.77342 152.93472 1.000 41.22289 543 THR B CA 1
ATOM 9348 C C . THR B 1 546 ? -0.06690 21.05447 151.83219 1.000 40.94821 543 THR B C 1
ATOM 9349 O O . THR B 1 546 ? 0.33269 19.97458 151.38273 1.000 41.26471 543 THR B O 1
ATOM 9353 N N . ARG B 1 547 ? -1.17792 21.64246 151.38177 1.000 38.15753 544 ARG B N 1
ATOM 9354 C CA . ARG B 1 547 ? -1.93571 21.04412 150.28774 1.000 40.03497 544 ARG B CA 1
ATOM 9355 C C . ARG B 1 547 ? -1.15000 21.09083 148.98273 1.000 39.66041 544 ARG B C 1
ATOM 9356 O O . ARG B 1 547 ? -1.24432 20.16995 148.16307 1.000 41.20611 544 ARG B O 1
ATOM 9364 N N . LEU B 1 548 ? -0.36293 22.15105 148.77478 1.000 38.53881 545 LEU B N 1
ATOM 9365 C CA . LEU B 1 548 ? 0.44669 22.24200 147.56360 1.000 39.21659 545 LEU B CA 1
ATOM 9366 C C . LEU B 1 548 ? 1.52944 21.16981 147.52865 1.000 41.01252 545 LEU B C 1
ATOM 9367 O O . LEU B 1 548 ? 1.93023 20.73169 146.44397 1.000 42.29926 545 LEU B O 1
ATOM 9372 N N . PHE B 1 549 ? 2.01341 20.73276 148.69391 1.000 40.80169 546 PHE B N 1
ATOM 9373 C CA . PHE B 1 549 ? 2.97190 19.63281 148.71545 1.000 43.36531 546 PHE B CA 1
ATOM 9374 C C . PHE B 1 549 ? 2.31220 18.32060 148.31366 1.000 42.58414 546 PHE B C 1
ATOM 9375 O O . PHE B 1 549 ? 2.89047 17.53619 147.55214 1.000 38.76754 546 PHE B O 1
ATOM 9383 N N . LEU B 1 550 ? 1.10221 18.06450 148.81884 1.000 43.34702 547 LEU B N 1
ATOM 9384 C CA . LEU B 1 550 ? 0.39250 16.84087 148.46269 1.000 42.15983 547 LEU B CA 1
ATOM 9385 C C . LEU B 1 550 ? 0.09137 16.78340 146.97186 1.000 42.83246 547 LEU B C 1
ATOM 9386 O O . LEU B 1 550 ? -0.03732 15.69236 146.40603 1.000 44.10860 547 LEU B O 1
ATOM 9391 N N . ALA B 1 551 ? -0.01728 17.93948 146.32067 1.000 40.54226 548 ALA B N 1
ATOM 9392 C CA . ALA B 1 551 ? -0.33378 18.00671 144.90191 1.000 41.10277 548 ALA B CA 1
ATOM 9393 C C . ALA B 1 551 ? 0.89663 17.98027 144.00541 1.000 42.47204 548 ALA B C 1
ATOM 9394 O O . ALA B 1 551 ? 0.74746 17.85172 142.78576 1.000 44.11301 548 ALA B O 1
ATOM 9396 N N . THR B 1 552 ? 2.09427 18.09957 144.56444 1.000 40.51228 549 THR B N 1
ATOM 9397 C CA . THR B 1 552 ? 3.30365 18.17483 143.74965 1.000 41.38966 549 THR B CA 1
ATOM 9398 C C . THR B 1 552 ? 4.37919 17.18552 144.17146 1.000 43.59219 549 THR B C 1
ATOM 9399 O O . THR B 1 552 ? 5.06575 16.63200 143.30951 1.000 41.84469 549 THR B O 1
ATOM 9403 N N . GLY B 1 553 ? 4.54837 16.95202 145.47028 1.000 42.93257 550 GLY B N 1
ATOM 9404 C CA . GLY B 1 553 ? 5.63917 16.12870 145.94754 1.000 40.24137 550 GLY B CA 1
ATOM 9405 C C . GLY B 1 553 ? 6.95548 16.85423 146.09910 1.000 43.30965 550 GLY B C 1
ATOM 9406 O O . GLY B 1 553 ? 7.99766 16.19897 146.21511 1.000 45.19692 550 GLY B O 1
ATOM 9407 N N . ASP B 1 554 ? 6.94096 18.18717 146.09740 1.000 50.64796 551 ASP B N 1
ATOM 9408 C CA . ASP B 1 554 ? 8.14914 18.99046 146.23706 1.000 47.62560 551 ASP B CA 1
ATOM 9409 C C . ASP B 1 554 ? 8.79862 18.74890 147.59445 1.000 47.33635 551 ASP B C 1
ATOM 9410 O O . ASP B 1 554 ? 8.22650 19.09199 148.63417 1.000 46.38018 551 ASP B O 1
ATOM 9415 N N . SER B 1 555 ? 9.99692 18.16153 147.59347 1.000 46.59523 552 SER B N 1
ATOM 9416 C CA . SER B 1 555 ? 10.69197 17.88932 148.84616 1.000 45.08095 552 SER B CA 1
ATOM 9417 C C . SER B 1 555 ? 11.30502 19.14659 149.44973 1.000 44.59323 552 SER B C 1
ATOM 9418 O O . SER B 1 555 ? 11.39372 19.25625 150.67821 1.000 42.42050 552 SER B O 1
ATOM 9421 N N . ALA B 1 556 ? 11.73696 20.09641 148.61611 1.000 43.94236 553 ALA B N 1
ATOM 9422 C CA . ALA B 1 556 ? 12.22282 21.36549 149.14784 1.000 41.25670 553 ALA B CA 1
ATOM 9423 C C . ALA B 1 556 ? 11.09151 22.15625 149.79012 1.000 45.08745 553 ALA B C 1
ATOM 9424 O O . ALA B 1 556 ? 11.29123 22.81652 150.81690 1.000 45.45613 553 ALA B O 1
ATOM 9426 N N . LEU B 1 557 ? 9.89695 22.10489 149.19594 1.000 45.40415 554 LEU B N 1
ATOM 9427 C CA . LEU B 1 557 ? 8.73462 22.72152 149.82446 1.000 43.62622 554 LEU B CA 1
ATOM 9428 C C . LEU B 1 557 ? 8.42145 22.05736 151.15794 1.000 43.28359 554 LEU B C 1
ATOM 9429 O O . LEU B 1 557 ? 8.10867 22.73870 152.14095 1.000 43.06810 554 LEU B O 1
ATOM 9434 N N . TYR B 1 558 ? 8.50942 20.72533 151.21155 1.000 44.54054 555 TYR B N 1
ATOM 9435 C CA . TYR B 1 558 ? 8.26853 20.01450 152.46299 1.000 43.67451 555 TYR B CA 1
ATOM 9436 C C . TYR B 1 558 ? 9.27961 20.41628 153.52932 1.000 43.93883 555 TYR B C 1
ATOM 9437 O O . TYR B 1 558 ? 8.92481 20.57323 154.70375 1.000 42.13422 555 TYR B O 1
ATOM 9446 N N . GLU B 1 559 ? 10.54630 20.58397 153.14036 1.000 42.62545 556 GLU B N 1
ATOM 9447 C CA . GLU B 1 559 ? 11.57365 20.94517 154.11176 1.000 42.24043 556 GLU B CA 1
ATOM 9448 C C . GLU B 1 559 ? 11.38146 22.36720 154.62177 1.000 41.36458 556 GLU B C 1
ATOM 9449 O O . GLU B 1 559 ? 11.57253 22.63446 155.81382 1.000 41.00340 556 GLU B O 1
ATOM 9455 N N . GLU B 1 560 ? 11.00381 23.29309 153.73902 1.000 41.36645 557 GLU B N 1
ATOM 9456 C CA . GLU B 1 560 ? 10.75317 24.66327 154.16478 1.000 40.98980 557 GLU B CA 1
ATOM 9457 C C . GLU B 1 560 ? 9.42439 24.81484 154.88810 1.000 41.96153 557 GLU B C 1
ATOM 9458 O O . GLU B 1 560 ? 9.23660 25.80319 155.60559 1.000 45.86144 557 GLU B O 1
ATOM 9464 N N . ASN B 1 561 ? 8.50221 23.86413 154.71672 1.000 41.81270 558 ASN B N 1
ATOM 9465 C CA . ASN B 1 561 ? 7.24414 23.92238 155.45321 1.000 38.91017 558 ASN B CA 1
ATOM 9466 C C . ASN B 1 561 ? 7.44403 23.54919 156.91586 1.000 40.65694 558 ASN B C 1
ATOM 9467 O O . ASN B 1 561 ? 6.87918 24.19458 157.80561 1.000 42.89042 558 ASN B O 1
ATOM 9472 N N . GLU B 1 562 ? 8.24477 22.51296 157.18540 1.000 44.22114 559 GLU B N 1
ATOM 9473 C CA . GLU B 1 562 ? 8.49483 22.11332 158.56714 1.000 43.87985 559 GLU B CA 1
ATOM 9474 C C . GLU B 1 562 ? 9.16756 23.22613 159.36053 1.000 43.52760 559 GLU B C 1
ATOM 9475 O O . GLU B 1 562 ? 8.92164 23.36473 160.56439 1.000 44.27016 559 GLU B O 1
ATOM 9481 N N . LYS B 1 563 ? 10.02098 24.02138 158.71152 1.000 43.21021 560 LYS B N 1
ATOM 9482 C CA . LYS B 1 563 ? 10.56290 25.20992 159.36156 1.000 42.62779 560 LYS B CA 1
ATOM 9483 C C . LYS B 1 563 ? 9.46785 26.23979 159.60099 1.000 40.77080 560 LYS B C 1
ATOM 9484 O O . LYS B 1 563 ? 9.37200 26.82164 160.68834 1.000 40.64354 560 LYS B O 1
ATOM 9490 N N . LEU B 1 564 ? 8.63354 26.47807 158.58489 1.000 42.00221 561 LEU B N 1
ATOM 9491 C CA . LEU B 1 564 ? 7.56921 27.46871 158.70271 1.000 40.62891 561 LEU B CA 1
ATOM 9492 C C . LEU B 1 564 ? 6.59062 27.09785 159.80858 1.000 41.00367 561 LEU B C 1
ATOM 9493 O O . LEU B 1 564 ? 6.07948 27.97482 160.51477 1.000 44.57997 561 LEU B O 1
ATOM 9498 N N . ILE B 1 565 ? 6.32305 25.80075 159.97621 1.000 41.14155 562 ILE B N 1
ATOM 9499 C CA . ILE B 1 565 ? 5.41420 25.35040 161.02760 1.000 43.38206 562 ILE B CA 1
ATOM 9500 C C . ILE B 1 565 ? 5.97994 25.69231 162.39981 1.000 41.69172 562 ILE B C 1
ATOM 9501 O O . ILE B 1 565 ? 5.27954 26.23424 163.26292 1.000 43.11637 562 ILE B O 1
ATOM 9506 N N . GLU B 1 566 ? 7.26216 25.38827 162.61825 1.000 39.80220 563 GLU B N 1
ATOM 9507 C CA . GLU B 1 566 ? 7.86455 25.62686 163.92570 1.000 40.95717 563 GLU B CA 1
ATOM 9508 C C . GLU B 1 566 ? 8.02566 27.11410 164.21492 1.000 40.06911 563 GLU B C 1
ATOM 9509 O O . GLU B 1 566 ? 7.95862 27.52680 165.37837 1.000 42.14514 563 GLU B O 1
ATOM 9515 N N . GLN B 1 567 ? 8.23628 27.93114 163.18154 1.000 40.64396 564 GLN B N 1
ATOM 9516 C CA . GLN B 1 567 ? 8.32127 29.37357 163.38802 1.000 38.89269 564 GLN B CA 1
ATOM 9517 C C . GLN B 1 567 ? 6.98189 29.94213 163.84273 1.000 38.26768 564 GLN B C 1
ATOM 9518 O O . GLN B 1 567 ? 6.91676 30.71852 164.80301 1.000 35.22881 564 GLN B O 1
ATOM 9524 N N . ALA B 1 568 ? 5.89754 29.56050 163.16269 1.000 42.23478 565 ALA B N 1
ATOM 9525 C CA . ALA B 1 568 ? 4.57993 30.08052 163.51451 1.000 38.80265 565 ALA B CA 1
ATOM 9526 C C . ALA B 1 568 ? 4.14844 29.60747 164.89700 1.000 40.44795 565 ALA B C 1
ATOM 9527 O O . ALA B 1 568 ? 3.59309 30.38549 165.68206 1.000 41.52658 565 ALA B O 1
ATOM 9529 N N . LEU B 1 569 ? 4.39787 28.33387 165.21423 1.000 39.51808 566 LEU B N 1
ATOM 9530 C CA . LEU B 1 569 ? 4.04818 27.81754 166.53355 1.000 39.80928 566 LEU B CA 1
ATOM 9531 C C . LEU B 1 569 ? 4.82635 28.52156 167.63571 1.000 41.61761 566 LEU B C 1
ATOM 9532 O O . LEU B 1 569 ? 4.32616 28.65697 168.75849 1.000 43.81684 566 LEU B O 1
ATOM 9537 N N . GLY B 1 570 ? 6.04765 28.96975 167.33960 1.000 40.24648 567 GLY B N 1
ATOM 9538 C CA . GLY B 1 570 ? 6.80642 29.71807 168.32683 1.000 40.83704 567 GLY B CA 1
ATOM 9539 C C . GLY B 1 570 ? 6.15642 31.04307 168.67354 1.000 40.81757 567 GLY B C 1
ATOM 9540 O O . GLY B 1 570 ? 6.14724 31.45389 169.83711 1.000 41.78085 567 GLY B O 1
ATOM 9541 N N . ARG B 1 571 ? 5.60199 31.72938 167.67139 1.000 44.76566 568 ARG B N 1
ATOM 9542 C CA . ARG B 1 571 ? 4.88476 32.97213 167.93235 1.000 45.57559 568 ARG B CA 1
ATOM 9543 C C . ARG B 1 571 ? 3.50049 32.70412 168.50768 1.000 43.84123 568 ARG B C 1
ATOM 9544 O O . ARG B 1 571 ? 3.01806 33.47021 169.34954 1.000 44.10652 568 ARG B O 1
ATOM 9552 N N . ALA B 1 572 ? 2.85198 31.62174 168.06622 1.000 43.25332 569 ALA B N 1
ATOM 9553 C CA . ALA B 1 572 ? 1.50944 31.31037 168.54572 1.000 43.11681 569 ALA B CA 1
ATOM 9554 C C . ALA B 1 572 ? 1.49201 31.06207 170.04721 1.000 44.36475 569 ALA B C 1
ATOM 9555 O O . ALA B 1 572 ? 0.49598 31.36391 170.71445 1.000 46.04564 569 ALA B O 1
ATOM 9557 N N . LEU B 1 573 ? 2.57983 30.51758 170.59629 1.000 41.47740 570 LEU B N 1
ATOM 9558 C CA . LEU B 1 573 ? 2.66337 30.33731 172.04077 1.000 41.92088 570 LEU B CA 1
ATOM 9559 C C . LEU B 1 573 ? 2.68701 31.67469 172.76830 1.000 46.67686 570 LEU B C 1
ATOM 9560 O O . LEU B 1 573 ? 2.14866 31.78858 173.87581 1.000 48.94842 570 LEU B O 1
ATOM 9565 N N . ALA B 1 574 ? 3.29752 32.69535 172.16324 1.000 45.27166 571 ALA B N 1
ATOM 9566 C CA . ALA B 1 574 ? 3.38395 34.01375 172.77654 1.000 46.52731 571 ALA B CA 1
ATOM 9567 C C . ALA B 1 574 ? 2.11482 34.83726 172.60624 1.000 45.21104 571 ALA B C 1
ATOM 9568 O O . ALA B 1 574 ? 1.99129 35.88791 173.24413 1.000 48.15180 571 ALA B O 1
ATOM 9570 N N . GLN B 1 575 ? 1.17653 34.39547 171.77394 1.000 47.60372 572 GLN B N 1
ATOM 9571 C CA . GLN B 1 575 ? -0.05246 35.14398 171.56145 1.000 51.25822 572 GLN B CA 1
ATOM 9572 C C . GLN B 1 575 ? -1.01948 34.94120 172.72001 1.000 55.26898 572 GLN B C 1
ATOM 9573 O O . GLN B 1 575 ? -1.04923 33.88594 173.36021 1.000 53.76154 572 GLN B O 1
ATOM 9579 N N . GLN B 1 576 ? -1.81884 35.97391 172.98197 1.000 61.73415 573 GLN B N 1
ATOM 9580 C CA . GLN B 1 576 ? -2.84105 35.91352 174.01600 1.000 59.29482 573 GLN B CA 1
ATOM 9581 C C . GLN B 1 576 ? -4.20388 35.50829 173.47400 1.000 56.93423 573 GLN B C 1
ATOM 9582 O O . GLN B 1 576 ? -5.07512 35.11454 174.25829 1.000 58.34774 573 GLN B O 1
ATOM 9588 N N . TYR B 1 577 ? -4.40260 35.59074 172.16116 1.000 53.88002 574 TYR B N 1
ATOM 9589 C CA . TYR B 1 577 ? -5.65912 35.21359 171.52587 1.000 50.63842 574 TYR B CA 1
ATOM 9590 C C . TYR B 1 577 ? -5.42220 35.12585 170.02451 1.000 51.86401 574 TYR B C 1
ATOM 9591 O O . TYR B 1 577 ? -4.36872 35.52041 169.51778 1.000 51.48787 574 TYR B O 1
ATOM 9600 N N . GLY B 1 578 ? -6.42264 34.60291 169.31881 1.000 51.01778 575 GLY B N 1
ATOM 9601 C CA . GLY B 1 578 ? -6.40404 34.60626 167.86934 1.000 49.45425 575 GLY B CA 1
ATOM 9602 C C . GLY B 1 578 ? -5.36802 33.71869 167.22135 1.000 46.19990 575 GLY B C 1
ATOM 9603 O O . GLY B 1 578 ? -4.97565 33.97868 166.08120 1.000 49.75485 575 GLY B O 1
ATOM 9604 N N . GLN B 1 579 ? -4.90889 32.67493 167.91050 1.000 45.29036 576 GLN B N 1
ATOM 9605 C CA . GLN B 1 579 ? -3.96178 31.72428 167.34175 1.000 48.01493 576 GLN B CA 1
ATOM 9606 C C . GLN B 1 579 ? -4.61656 30.39407 166.99201 1.000 48.82658 576 GLN B C 1
ATOM 9607 O O . GLN B 1 579 ? -3.91045 29.42424 166.69254 1.000 44.83506 576 GLN B O 1
ATOM 9613 N N . ILE B 1 580 ? -5.95000 30.32970 167.01574 1.000 49.07601 577 ILE B N 1
ATOM 9614 C CA . ILE B 1 580 ? -6.64697 29.06808 166.77972 1.000 46.31694 577 ILE B CA 1
ATOM 9615 C C . ILE B 1 580 ? -6.38969 28.56753 165.36429 1.000 46.61016 577 ILE B C 1
ATOM 9616 O O . ILE B 1 580 ? -6.25418 27.35979 165.13217 1.000 47.75793 577 ILE B O 1
ATOM 9621 N N . GLY B 1 581 ? -6.30926 29.48356 164.39829 1.000 46.35726 578 GLY B N 1
ATOM 9622 C CA . GLY B 1 581 ? -6.03604 29.07360 163.03091 1.000 44.23879 578 GLY B CA 1
ATOM 9623 C C . GLY B 1 581 ? -4.66889 28.43696 162.87198 1.000 45.65982 578 GLY B C 1
ATOM 9624 O O . GLY B 1 581 ? -4.49702 27.50114 162.08679 1.000 46.46554 578 GLY B O 1
ATOM 9625 N N . ILE B 1 582 ? -3.67833 28.93444 163.61557 1.000 45.14165 579 ILE B N 1
ATOM 9626 C CA . ILE B 1 582 ? -2.33117 28.37491 163.53690 1.000 41.63688 579 ILE B CA 1
ATOM 9627 C C . ILE B 1 582 ? -2.32107 26.94215 164.05231 1.000 42.88687 579 ILE B C 1
ATOM 9628 O O . ILE B 1 582 ? -1.79413 26.03207 163.40119 1.000 41.19409 579 ILE B O 1
ATOM 9633 N N . LEU B 1 583 ? -2.90491 26.72124 165.23321 1.000 42.60730 580 LEU B N 1
ATOM 9634 C CA . LEU B 1 583 ? -2.90996 25.38279 165.81287 1.000 45.06935 580 LEU B CA 1
ATOM 9635 C C . LEU B 1 583 ? -3.74527 24.41677 164.98285 1.000 45.86253 580 LEU B C 1
ATOM 9636 O O . LEU B 1 583 ? -3.44669 23.21755 164.94186 1.000 46.95093 580 LEU B O 1
ATOM 9641 N N . ASN B 1 584 ? -4.79052 24.91549 164.31695 1.000 43.66096 581 ASN B N 1
ATOM 9642 C CA . ASN B 1 584 ? -5.57372 24.07001 163.42114 1.000 42.92297 581 ASN B CA 1
ATOM 9643 C C . ASN B 1 584 ? -4.76331 23.67993 162.19129 1.000 41.70444 581 ASN B C 1
ATOM 9644 O O . ASN B 1 584 ? -4.75383 22.51261 161.78357 1.000 42.82218 581 ASN B O 1
ATOM 9649 N N . ALA B 1 585 ? -4.07431 24.64833 161.58585 1.000 41.18301 582 ALA B N 1
ATOM 9650 C CA . ALA B 1 585 ? -3.31205 24.36408 160.37545 1.000 42.08447 582 ALA B CA 1
ATOM 9651 C C . ALA B 1 585 ? -2.11212 23.47270 160.66921 1.000 42.65634 582 ALA B C 1
ATOM 9652 O O . ALA B 1 585 ? -1.77252 22.59604 159.86574 1.000 40.63295 582 ALA B O 1
ATOM 9654 N N . CYS B 1 586 ? -1.45564 23.68152 161.81312 1.000 42.72138 583 CYS B N 1
ATOM 9655 C CA . CYS B 1 586 ? -0.30707 22.85239 162.16068 1.000 43.18016 583 CYS B CA 1
ATOM 9656 C C . CYS B 1 586 ? -0.72532 21.43091 162.51134 1.000 42.86524 583 CYS B C 1
ATOM 9657 O O . CYS B 1 586 ? 0.03933 20.48826 162.27550 1.000 42.31102 583 CYS B O 1
ATOM 9660 N N . ARG B 1 587 ? -1.92463 21.25523 163.07347 1.000 43.40877 584 ARG B N 1
ATOM 9661 C CA . ARG B 1 587 ? -2.43174 19.90853 163.31701 1.000 44.37489 584 ARG B CA 1
ATOM 9662 C C . ARG B 1 587 ? -2.67705 19.17367 162.00500 1.000 45.26386 584 ARG B C 1
ATOM 9663 O O . ARG B 1 587 ? -2.40636 17.97185 161.89554 1.000 44.15274 584 ARG B O 1
ATOM 9671 N N . PHE B 1 588 ? -3.18793 19.88293 160.99601 1.000 44.27236 585 PHE B N 1
ATOM 9672 C CA . PHE B 1 588 ? -3.36662 19.28125 159.67926 1.000 43.08410 585 PHE B CA 1
ATOM 9673 C C . PHE B 1 588 ? -2.02770 19.08078 158.97950 1.000 44.44764 585 PHE B C 1
ATOM 9674 O O . PHE B 1 588 ? -1.80446 18.04696 158.33881 1.000 49.01013 585 PHE B O 1
ATOM 9682 N N . ALA B 1 589 ? -1.12175 20.05396 159.09592 1.000 44.12711 586 ALA B N 1
ATOM 9683 C CA . ALA B 1 589 ? 0.18185 19.92731 158.45465 1.000 46.27871 586 ALA B CA 1
ATOM 9684 C C . ALA B 1 589 ? 1.01232 18.81442 159.07971 1.000 45.20726 586 ALA B C 1
ATOM 9685 O O . ALA B 1 589 ? 1.82794 18.19084 158.39113 1.000 45.07191 586 ALA B O 1
ATOM 9687 N N . GLY B 1 590 ? 0.81822 18.54670 160.37263 1.000 41.44210 587 GLY B N 1
ATOM 9688 C CA . GLY B 1 590 ? 1.56405 17.49031 161.03185 1.000 44.01019 587 GLY B CA 1
ATOM 9689 C C . GLY B 1 590 ? 1.16062 16.09284 160.61330 1.000 45.33353 587 GLY B C 1
ATOM 9690 O O . GLY B 1 590 ? 1.95088 15.15753 160.77644 1.000 45.75834 587 GLY B O 1
ATOM 9691 N N . GLU B 1 591 ? -0.04971 15.92732 160.07637 1.000 46.20939 588 GLU B N 1
ATOM 9692 C CA . GLU B 1 591 ? -0.54216 14.61687 159.64798 1.000 45.83758 588 GLU B CA 1
ATOM 9693 C C . GLU B 1 591 ? -1.53535 14.80639 158.50868 1.000 46.50681 588 GLU B C 1
ATOM 9694 O O . GLU B 1 591 ? -2.74830 14.63919 158.67946 1.000 49.58570 588 GLU B O 1
ATOM 9700 N N . PRO B 1 592 ? -1.05011 15.15875 157.32144 1.000 46.84914 589 PRO B N 1
ATOM 9701 C CA . PRO B 1 592 ? -1.94872 15.33399 156.17855 1.000 47.75239 589 PRO B CA 1
ATOM 9702 C C . PRO B 1 592 ? -2.32043 14.00037 155.54658 1.000 48.22693 589 PRO B C 1
ATOM 9703 O O . PRO B 1 592 ? -1.61838 12.99626 155.67625 1.000 51.23651 589 PRO B O 1
ATOM 9707 N N . LEU B 1 593 ? -3.45312 14.00924 154.85058 1.000 46.51927 590 LEU B N 1
ATOM 9708 C CA . LEU B 1 593 ? -3.97044 12.83098 154.16834 1.000 50.03145 590 LEU B CA 1
ATOM 9709 C C . LEU B 1 593 ? -3.81427 13.00801 152.66502 1.000 49.45417 590 LEU B C 1
ATOM 9710 O O . LEU B 1 593 ? -4.14450 14.06769 152.12281 1.000 50.57872 590 LEU B O 1
ATOM 9715 N N . SER B 1 594 ? -3.31119 11.97264 151.99809 1.000 53.07118 591 SER B N 1
ATOM 9716 C CA . SER B 1 594 ? -3.09936 11.99253 150.55843 1.000 53.71793 591 SER B CA 1
ATOM 9717 C C . SER B 1 594 ? -3.72010 10.74869 149.94296 1.000 57.13826 591 SER B C 1
ATOM 9718 O O . SER B 1 594 ? -3.55843 9.64160 150.46574 1.000 56.29493 591 SER B O 1
ATOM 9721 N N . LEU B 1 595 ? -4.42977 10.93504 148.83099 1.000 51.29190 592 LEU B N 1
ATOM 9722 C CA . LEU B 1 595 ? -5.12231 9.83947 148.16181 1.000 55.33083 592 LEU B CA 1
ATOM 9723 C C . LEU B 1 595 ? -4.95012 9.97801 146.65797 1.000 57.93547 592 LEU B C 1
ATOM 9724 O O . LEU B 1 595 ? -5.42555 10.95054 146.06403 1.000 59.69603 592 LEU B O 1
ATOM 9729 N N . LEU B 1 596 ? -4.27444 9.00834 146.04876 1.000 62.47519 593 LEU B N 1
ATOM 9730 C CA . LEU B 1 596 ? -4.17148 8.90752 144.59971 1.000 61.64274 593 LEU B CA 1
ATOM 9731 C C . LEU B 1 596 ? -5.16089 7.86096 144.10739 1.000 66.75770 593 LEU B C 1
ATOM 9732 O O . LEU B 1 596 ? -5.25997 6.77543 144.68749 1.000 69.37018 593 LEU B O 1
ATOM 9737 N N . ILE B 1 597 ? -5.89158 8.18777 143.04546 1.000 61.36872 594 ILE B N 1
ATOM 9738 C CA . ILE B 1 597 ? -6.90590 7.30338 142.48341 1.000 62.33614 594 ILE B CA 1
ATOM 9739 C C . ILE B 1 597 ? -6.58813 7.08460 141.01237 1.000 64.58760 594 ILE B C 1
ATOM 9740 O O . ILE B 1 597 ? -6.53296 8.04504 140.23397 1.000 65.90873 594 ILE B O 1
ATOM 9745 N N . ALA B 1 598 ? -6.38077 5.82701 140.63392 1.000 67.00251 595 ALA B N 1
ATOM 9746 C CA . ALA B 1 598 ? -6.21757 5.44084 139.23925 1.000 70.64043 595 ALA B CA 1
ATOM 9747 C C . ALA B 1 598 ? -7.56641 4.97263 138.71092 1.000 73.42894 595 ALA B C 1
ATOM 9748 O O . ALA B 1 598 ? -8.16267 4.04234 139.26342 1.000 80.20876 595 ALA B O 1
ATOM 9750 N N . ALA B 1 599 ? -8.04737 5.61908 137.65237 1.000 73.47303 596 ALA B N 1
ATOM 9751 C CA . ALA B 1 599 ? -9.34796 5.29156 137.08959 1.000 80.12523 596 ALA B CA 1
ATOM 9752 C C . ALA B 1 599 ? -9.33019 5.57827 135.59601 1.000 81.35996 596 ALA B C 1
ATOM 9753 O O . ALA B 1 599 ? -8.41649 6.22244 135.07441 1.000 78.51252 596 ALA B O 1
ATOM 9755 N N . THR B 1 600 ? -10.36237 5.08791 134.90883 1.000 85.78517 597 THR B N 1
ATOM 9756 C CA . THR B 1 600 ? -10.48757 5.27202 133.47026 1.000 86.46820 597 THR B CA 1
ATOM 9757 C C . THR B 1 600 ? -11.49942 6.34209 133.08524 1.000 91.43843 597 THR B C 1
ATOM 9758 O O . THR B 1 600 ? -11.48338 6.80013 131.93750 1.000 91.42408 597 THR B O 1
ATOM 9762 N N . ASP B 1 601 ? -12.36853 6.74977 134.00635 1.000 97.34663 598 ASP B N 1
ATOM 9763 C CA . ASP B 1 601 ? -13.35503 7.78426 133.72829 1.000 100.99310 598 ASP B CA 1
ATOM 9764 C C . ASP B 1 601 ? -13.86986 8.32454 135.05481 1.000 101.42199 598 ASP B C 1
ATOM 9765 O O . ASP B 1 601 ? -13.57515 7.78666 136.12486 1.000 98.96279 598 ASP B O 1
ATOM 9770 N N . ARG B 1 602 ? -14.65109 9.40394 134.96835 1.000 103.00766 599 ARG B N 1
ATOM 9771 C CA . ARG B 1 602 ? -15.22004 10.01126 136.16529 1.000 100.39168 599 ARG B CA 1
ATOM 9772 C C . ARG B 1 602 ? -16.32073 9.15485 136.77687 1.000 100.15474 599 ARG B C 1
ATOM 9773 O O . ARG B 1 602 ? -16.67308 9.35968 137.94348 1.000 98.45468 599 ARG B O 1
ATOM 9781 N N . THR B 1 603 ? -16.86594 8.20372 136.01986 1.000 99.66786 600 THR B N 1
ATOM 9782 C CA . THR B 1 603 ? -17.94096 7.34320 136.49579 1.000 97.67682 600 THR B CA 1
ATOM 9783 C C . THR B 1 603 ? -17.43876 6.17223 137.33242 1.000 95.31365 600 THR B C 1
ATOM 9784 O O . THR B 1 603 ? -18.25386 5.35616 137.77769 1.000 94.69562 600 THR B O 1
ATOM 9788 N N . ASP B 1 604 ? -16.13050 6.07219 137.55957 1.000 93.33950 601 ASP B N 1
ATOM 9789 C CA . ASP B 1 604 ? -15.58468 4.96390 138.33033 1.000 87.09752 601 ASP B CA 1
ATOM 9790 C C . ASP B 1 604 ? -16.09885 5.00303 139.76551 1.000 79.93197 601 ASP B C 1
ATOM 9791 O O . ASP B 1 604 ? -16.42929 6.06292 140.30404 1.000 79.65821 601 ASP B O 1
ATOM 9796 N N . GLU B 1 605 ? -16.16772 3.82288 140.38604 1.000 76.45328 602 GLU B N 1
ATOM 9797 C CA . GLU B 1 605 ? -16.69963 3.73228 141.74168 1.000 74.39463 602 GLU B CA 1
ATOM 9798 C C . GLU B 1 605 ? -15.77539 4.40487 142.74904 1.000 71.93727 602 GLU B C 1
ATOM 9799 O O . GLU B 1 605 ? -16.24209 5.11763 143.64475 1.000 69.16398 602 GLU B O 1
ATOM 9805 N N . LEU B 1 606 ? -14.46285 4.19250 142.61951 1.000 75.93972 603 LEU B N 1
ATOM 9806 C CA . LEU B 1 606 ? -13.52361 4.76390 143.58033 1.000 70.28915 603 LEU B CA 1
ATOM 9807 C C . LEU B 1 606 ? -13.51847 6.28597 143.51465 1.000 69.37971 603 LEU B C 1
ATOM 9808 O O . LEU B 1 606 ? -13.38876 6.95648 144.54566 1.000 68.90218 603 LEU B O 1
ATOM 9813 N N . VAL B 1 607 ? -13.65637 6.84922 142.31245 1.000 71.07427 604 VAL B N 1
ATOM 9814 C CA . VAL B 1 607 ? -13.73974 8.29977 142.18352 1.000 69.10145 604 VAL B CA 1
ATOM 9815 C C . VAL B 1 607 ? -15.01601 8.82269 142.82972 1.000 72.55299 604 VAL B C 1
ATOM 9816 O O . VAL B 1 607 ? -15.02844 9.92272 143.39680 1.000 69.48235 604 VAL B O 1
ATOM 9820 N N . SER B 1 608 ? -16.09945 8.04407 142.77705 1.000 68.34625 605 SER B N 1
ATOM 9821 C CA . SER B 1 608 ? -17.37702 8.51110 143.30583 1.000 68.38086 605 SER B CA 1
ATOM 9822 C C . SER B 1 608 ? -17.36437 8.56087 144.82954 1.000 70.14790 605 SER B C 1
ATOM 9823 O O . SER B 1 608 ? -17.75551 9.56979 145.42778 1.000 70.77108 605 SER B O 1
ATOM 9826 N N . ILE B 1 609 ? -16.91870 7.48099 145.47933 1.000 70.64492 606 ILE B N 1
ATOM 9827 C CA . ILE B 1 609 ? -16.92771 7.45449 146.93801 1.000 70.98263 606 ILE B CA 1
ATOM 9828 C C . ILE B 1 609 ? -15.91862 8.43523 147.51950 1.000 70.27097 606 ILE B C 1
ATOM 9829 O O . ILE B 1 609 ? -16.03906 8.82320 148.68733 1.000 71.96649 606 ILE B O 1
ATOM 9834 N N . ALA B 1 610 ? -14.92168 8.85084 146.73572 1.000 69.90909 607 ALA B N 1
ATOM 9835 C CA . ALA B 1 610 ? -14.02864 9.90910 147.19233 1.000 66.48375 607 ALA B CA 1
ATOM 9836 C C . ALA B 1 610 ? -14.70281 11.27068 147.09122 1.000 67.91339 607 ALA B C 1
ATOM 9837 O O . ALA B 1 610 ? -14.51208 12.13148 147.95859 1.000 69.11428 607 ALA B O 1
ATOM 9839 N N . ASN B 1 611 ? -15.49490 11.48275 146.03678 1.000 63.73637 608 ASN B N 1
ATOM 9840 C CA . ASN B 1 611 ? -16.24851 12.72605 145.91532 1.000 66.22850 608 ASN B CA 1
ATOM 9841 C C . ASN B 1 611 ? -17.28782 12.84761 147.02163 1.000 69.67983 608 ASN B C 1
ATOM 9842 O O . ASN B 1 611 ? -17.46963 13.92616 147.59828 1.000 71.76517 608 ASN B O 1
ATOM 9847 N N . ARG B 1 612 ? -17.97416 11.75165 147.33732 1.000 76.17540 609 ARG B N 1
ATOM 9848 C CA . ARG B 1 612 ? -18.98203 11.74488 148.38941 1.000 76.95066 609 ARG B CA 1
ATOM 9849 C C . ARG B 1 612 ? -18.38085 11.65186 149.78681 1.000 78.03445 609 ARG B C 1
ATOM 9850 O O . ARG B 1 612 ? -19.11837 11.39546 150.74459 1.000 79.98210 609 ARG B O 1
ATOM 9858 N N . THR B 1 613 ? -17.07120 11.84968 149.92532 1.000 70.29023 610 THR B N 1
ATOM 9859 C CA . THR B 1 613 ? -16.39358 11.84375 151.22155 1.000 66.55790 610 THR B CA 1
ATOM 9860 C C . THR B 1 613 ? -15.50091 13.07556 151.31849 1.000 65.12891 610 THR B C 1
ATOM 9861 O O . THR B 1 613 ? -14.27109 12.97954 151.22077 1.000 60.95268 610 THR B O 1
ATOM 9865 N N . PRO B 1 614 ? -16.09157 14.25787 151.50074 1.000 65.96901 611 PRO B N 1
ATOM 9866 C CA . PRO B 1 614 ? -15.27548 15.47309 151.62759 1.000 59.53052 611 PRO B CA 1
ATOM 9867 C C . PRO B 1 614 ? -14.52343 15.48578 152.95042 1.000 58.88234 611 PRO B C 1
ATOM 9868 O O . PRO B 1 614 ? -15.10750 15.28000 154.01673 1.000 57.56655 611 PRO B O 1
ATOM 9872 N N . ASP B 1 615 ? -13.21908 15.73065 152.87120 1.000 56.74456 612 ASP B N 1
ATOM 9873 C CA . ASP B 1 615 ? -12.36671 15.77956 154.05051 1.000 53.00216 612 ASP B CA 1
ATOM 9874 C C . ASP B 1 615 ? -11.40260 16.95364 153.92932 1.000 49.76800 612 ASP B C 1
ATOM 9875 O O . ASP B 1 615 ? -10.61228 17.01401 152.97863 1.000 52.18441 612 ASP B O 1
ATOM 9880 N N . PRO B 1 616 ? -11.43586 17.90728 154.86487 1.000 50.81111 613 PRO B N 1
ATOM 9881 C CA . PRO B 1 616 ? -10.49980 19.04017 154.79207 1.000 51.15906 613 PRO B CA 1
ATOM 9882 C C . PRO B 1 616 ? -9.04655 18.64663 154.98844 1.000 50.58810 613 PRO B C 1
ATOM 9883 O O . PRO B 1 616 ? -8.16088 19.45984 154.69216 1.000 49.33913 613 PRO B O 1
ATOM 9887 N N . ARG B 1 617 ? -8.77222 17.43865 155.47481 1.000 49.34343 614 ARG B N 1
ATOM 9888 C CA . ARG B 1 617 ? -7.41073 16.97817 155.70752 1.000 48.16820 614 ARG B CA 1
ATOM 9889 C C . ARG B 1 617 ? -6.82318 16.22936 154.51985 1.000 49.72825 614 ARG B C 1
ATOM 9890 O O . ARG B 1 617 ? -5.64133 15.86868 154.55936 1.000 48.27175 614 ARG B O 1
ATOM 9898 N N . ARG B 1 618 ? -7.60900 15.97995 153.47448 1.000 52.25403 615 ARG B N 1
ATOM 9899 C CA . ARG B 1 618 ? -7.18011 15.14724 152.35996 1.000 53.14604 615 ARG B CA 1
ATOM 9900 C C . ARG B 1 618 ? -7.17818 15.94817 151.06604 1.000 54.80486 615 ARG B C 1
ATOM 9901 O O . ARG B 1 618 ? -8.03753 16.81056 150.85544 1.000 57.11229 615 ARG B O 1
ATOM 9909 N N . LEU B 1 619 ? -6.21008 15.65018 150.20192 1.000 53.26724 616 LEU B N 1
ATOM 9910 C CA . LEU B 1 619 ? -6.15139 16.18839 148.85071 1.000 56.11852 616 LEU B CA 1
ATOM 9911 C C . LEU B 1 619 ? -6.16288 15.02626 147.86934 1.000 59.88693 616 LEU B C 1
ATOM 9912 O O . LEU B 1 619 ? -5.36599 14.09140 147.99967 1.000 56.46958 616 LEU B O 1
ATOM 9917 N N . ASP B 1 620 ? -7.06420 15.08522 146.89408 1.000 66.24951 617 ASP B N 1
ATOM 9918 C CA . ASP B 1 620 ? -7.24829 13.99350 145.94948 1.000 63.64448 617 ASP B CA 1
ATOM 9919 C C . ASP B 1 620 ? -6.43141 14.22751 144.68604 1.000 64.63749 617 ASP B C 1
ATOM 9920 O O . ASP B 1 620 ? -6.27930 15.36357 144.22859 1.000 66.54258 617 ASP B O 1
ATOM 9925 N N . LYS B 1 621 ? -5.90508 13.13890 144.12922 1.000 62.55056 618 LYS B N 1
ATOM 9926 C CA . LYS B 1 621 ? -5.14202 13.16285 142.89030 1.000 62.61251 618 LYS B CA 1
ATOM 9927 C C . LYS B 1 621 ? -5.64885 12.05893 141.97498 1.000 64.88266 618 LYS B C 1
ATOM 9928 O O . LYS B 1 621 ? -6.01877 10.97695 142.44098 1.000 63.08721 618 LYS B O 1
ATOM 9934 N N . PHE B 1 622 ? -5.66636 12.33556 140.67296 1.000 60.33840 619 PHE B N 1
ATOM 9935 C CA . PHE B 1 622 ? -6.20715 11.41045 139.68787 1.000 60.76906 619 PHE B CA 1
ATOM 9936 C C . PHE B 1 622 ? -5.18207 11.15806 138.59263 1.000 62.33063 619 PHE B C 1
ATOM 9937 O O . PHE B 1 622 ? -4.43501 12.06225 138.20757 1.000 66.92022 619 PHE B O 1
ATOM 9945 N N . VAL B 1 623 ? -5.15407 9.92451 138.09334 1.000 64.38985 620 VAL B N 1
ATOM 9946 C CA . VAL B 1 623 ? -4.26858 9.53054 137.00282 1.000 66.78203 620 VAL B CA 1
ATOM 9947 C C . VAL B 1 623 ? -5.06135 8.66184 136.03567 1.000 68.08014 620 VAL B C 1
ATOM 9948 O O . VAL B 1 623 ? -5.78081 7.75016 136.45767 1.000 67.81027 620 VAL B O 1
ATOM 9952 N N . LEU B 1 624 ? -4.94494 8.95476 134.74270 1.000 69.57330 621 LEU B N 1
ATOM 9953 C CA . LEU B 1 624 ? -5.65788 8.18471 133.73329 1.000 70.62068 621 LEU B CA 1
ATOM 9954 C C . LEU B 1 624 ? -5.08867 6.77477 133.63470 1.000 73.71209 621 LEU B C 1
ATOM 9955 O O . LEU B 1 624 ? -3.87069 6.57745 133.61519 1.000 69.98861 621 LEU B O 1
ATOM 9960 N N . VAL B 1 625 ? -5.98092 5.79181 133.57130 1.000 78.54289 622 VAL B N 1
ATOM 9961 C CA . VAL B 1 625 ? -5.58128 4.39218 133.50131 1.000 79.69883 622 VAL B CA 1
ATOM 9962 C C . VAL B 1 625 ? -6.40162 3.65716 132.44674 1.000 84.06483 622 VAL B C 1
ATOM 9963 O O . VAL B 1 625 ? -7.32393 4.22234 131.85969 1.000 83.05197 622 VAL B O 1
#

Secondary structure (DSSP, 8-state):
--S-TTTTSS-HHHHTTTTSSS-EEESSHHHHHHHHHTT--EEEEEE-TT-HHHH--TTTTT-HHHHH---S-EEEEEETTT-HHHHHH--TTT------SSB--B-TTS-BS---S-----HHHHHHHHHHHHHS-HHHHHHHHHHHHHHHHHHHS---------SHHHHHHHHHHHHTB-TTT-SBSSSSB---S---HHHHHHHHH--HHHHHHHHHHHH---STTB-TTT--B-S-BSSTTS-SB-----HHHHHHHHHHHHHHHHH--HHHHHHHHHHHHHHHH---TTSS--SEE-SEETTEETTTT-B-HHHHHHHHGGGGHHHHHHTT--SS-SBTTBB----GGGTTS-SSPPHHHHHHHHHHHHHHTTSPPPPEE---BHHHHHHHHHHHHHHHHHTT-HHHHHHHHHHHHHHGGG-BTTB--SB-----B-SPPHHHHH--HHHHHHHHHH--THHHHHHHHHHHHHHHHHB-TTS-B-SS-TT-SS-S--------SSS--HHHHHHHHHHHHHHHH--HHHHHHHHHHHHHHHHHHHHSSSS-HHHHHHHHHHHS-EEEEEEESSTT-HHHHHHHTS--TTEEEEEEE-------EEEEETTEE---B-SHHHHHHH-/--S---TT-S-HHHHTTSSSSS--B-SSHHHHHHHHHTT--EEEEEE-TT-HHHH--TTTTTSHHHHH---S-EEEEEETTT-HHHHHH--TTT------SSB--B-TT--B----S----HHHHHHHHHHHHHH-HHHHHHHHHHHHHHHHHHHS---------HHHHHHHHHHHHTTB-TTT-SBSSSSB---S---HHHHHHHHH--HHHHHHHHHHHH---STTB-TTT--B-S-BSSTTS-SB-----HHHHHHHHHHHHHHHHH--HHHHHHHHHHHHHHHH---TTSPPPSEE-SEETTEETTTT-B-HHHHHHHHGGGHHHHHTTTT--SS-SBTTBB----STTSSS--SPPHHHHHHHHHHHHHHTTS-PPPEE----HHHHHHHHHHHHHHHHHTT-HHHHHHHHHHHHHHGGG-BTTB--S--------S--HHHHH--HHHHHHHHHH--THHHHHHHHHHHHHHHHHB-TTS-B-SS-TT-SS-S--------SSS--HHHHHHHHHHHHHHHH-BHHHHHHHHHHHHHHHHHHHH-SS--HHHHHHHHHHHS-EEEEEEESSTT-HHHHHHHTS--TTEEEEEEE-

Foldseek 3Di:
DLAQPQPLALWPQSNVLRPFLANEDEFDPVLLVVLVVVLAKAKEWEDADQDPLQVCCVQARNDPVNSVLSVRHHYYYYYCLQCVLLVLLVLLCVLPHPDDPRKITGHSVGQDQDTDHDCVVVVSVVSVVVSCCSPPPCVSRVVRSVVSVVSSCCQFPDFDFFAAQDPVVLVVLLVVLLVQFDPPQAARPDPWGFLQLLSLSLVVCCVVPVPVSSLVSLVSNLLLLQELQFQPQQAFGHGIAGDSSNHHRQNKGQLVLLRSLVSLLQVCLPPVQCSSVVNNVSNLSNQVPVADPQQFGFDMFYQAFPNRGNPLQWAADVVLCVQLPPLSVVQCVQQVHDNQEDPPSIHRGGRSVPSPDRNDRDPSNVVSSNRVSVVSVPGRGTDTIRKGFQLSRLSNLLSLLLSCLLVVPVVSNVSSVSNVVSQCVQCPPLAGFRIRVPRTHDGHWLSNLLSLSSLLSSCLSPVDCVSLVVSVSSVVSQVVFAQDPVRAGFGHTPPGDSRPDGGRQQAQDSHQTSLLSNLQSLLSSCQQPVDPVSLVSSSSNLRRSVSSLVVHDHRRSSSSSSSSLSVPAEEAEAEAQDCQPCVSVVPSSNDDSRYRYHYDHVHDDADWDWDADVPRTHHIGRDDVVVVVVD/DCAAPLPPDLWPQSNVLRPFLANADAQAPVQLVVCVVVQAKEKEWEAADQDPVVVCCVVARNDNPNRVLNVHHRYYYDYCQQCVQVVVLVVLCVLPDDEDPGKIIAGSLGQDQDIDHDCVPPVVVSVVVSVCSPVPPPVRVVRRVVSVVVSCCQFPNFFDFDDQDDVVLVVVLVVLLVQFDPQQAARQDPWGFLQLLSLSLVLCCVVPVPVSSVVNLCNRLLLCQELQFQPQQAFGHGIHGDSNNHHRQQKGFLVRLSSLLSLLQNCLPPVQCSSVVNNVRHLRNQVVVADPQLFGFDIWYQDFPHDGNPLQWAALVVLCVQLPPLSVVLCVQFVHDCQADPPSIHRGGRSVPSPDRPDDDPSNSVSSNRVVVVSVPPRGTGTTRKGFLLSRLSNLLSLLLSCLQVVPVVSNVSSVSNVCSQCVQCPPLAGFGIRVPDTHDDHWLSNLLSLSSLLSNCLSPVDCVSLVVSVSSVVSQCVFAQDPQRAGFTHGPPRDSRPHRGSQQAQDSHQTSLLSVLLSLLLSCLSPVDVVSLVSSSSRLRRSVRSLVVDPHRNSSSSSSSSLSVPAAEEEDEDADCPDPVNNVVSNNDDSRYRYHYDHD

B-factor: mean 70.14, std 25.38, range [27.06, 195.42]

CATH classification: 3.40.30.10

Solvent-accessible surface area: 47315 Å² total

Radius of gyration: 37.97 Å; Cα contacts (8 Å, |Δi|>4): 2325; chains: 2; bounding box: 123×81×86 Å

InterPro domains:
  IPR004879 Spermatogenesis-associated protein 20-like, TRX domain [PF03190] (7-167)
  IPR004879 Spermatogenesis-associated protein 20-like, TRX domain [cd02955] (28-149)
  IPR008928 Six-hairpin glycosidase superfamily [SSF48208] (192-543)
  IPR012341 Six-hairpin glycosidase-like superfamily [G3DSA:1.50.10.10] (363-601)
  IPR024705 Spermatogenesis-associated protein 20 [PIRSF006402] (6-663)
  IPR024705 Spermatogenesis-associated protein 20 [PTHR42899] (5-666)
  IPR036249 Thioredoxin-like superfamily [SSF52833] (5-143)